Protein AF-0000000077531030 (afdb_homodimer)

Organism: Fusarium solani (NCBI:txid169388)

Radius of gyration: 35.86 Å; Cα contacts (8 Å, |Δi|>4): 1450; chains: 2; bounding box: 116×140×97 Å

Secondary structure (DSSP, 8-state):
--------------------------TTEEEGGGSTTEE-TTGGGS-HHHHHHHHHTTTTEEE-HHHHHHHHHHIIIIITTT---S-HHHHHHHHT--TTS-----EEHHHHHHHHHHHGGGS-HHHHHHTT-SSHHHHHHHHHHHHHHHHHTTS---HHHHHHHHHHHTT---SS--SS-HHHHHHHHHHHHHHHTTHHHHHH-----TT--HHHHHHHHHHHHHHHHHHHHHHHHHHHH-PPPSS-TTTS-TTTSPPPSHHHHGGGTTT-SSS-HHHHHHHHHHHHHHHHHHHHHHHHHHHHS-GGG----TT--HHHHHHHHHHHHHHHHHHHHHHHHHS----S--TT---TT-HHHHHHHHHHHHHHHHHHHHHHHHHHHHHHHHHHHHHHHT--HHHHHT-HHHHHHHHHHHHHHHHHHHHHHHHHHTT-GGG--HHHHHHHHHHHHHHHHHHHHHHHHHHH--S---TTHHHHHHHHHHHHHHHHHHHHHHTTT-TTHHHHHHHHHHHHHHHHHHHHHH--TTS----SHHHHHHH-HHHHHHHHHHHHHHHHHSS---GGGS-HHHHHHHHSS-TTHHHHHHHHHHHTS----------SHHHHHS-S-------SS----------------------------------/--------------------------TTEEEGGGSTTEE-TTGGGS-HHHHHHHHHTTTTEEE-HHHHHHHHHHIIIIITTT---S-HHHHHHHHT--TTS-----EEHHHHHHHHHHHGGGS-HHHHHHTT-SSHHHHHHHHHHHHHHHHHTTS---HHHHHHHHHHHTT---SS--SS-HHHHHHHHHHHHHHHTTHHHHHH-----TT--HHHHHHHHHHHHHHHHHHHHHHHHHHHH-PPPSS-TTTS-TTTSPPPSHHHHGGGTTT-SSS-HHHHHHHHHHHHHHHHHHHHHHHHHHHHS--TT----TT--HHHHHHHHHHHHHHHHHHHHHHHHHS----S--TT---TT-HHHHHHHHHHHHHHHHHHHHHHHHHHHHHHHHHHHHHHTT--HHHHHT-HHHHHHHHHHHHHHHHHHHHHHHHHHTT-GGG--HHHHHHHHHHHHHHHHHHHHHHHHHHH--S---TTHHHHHHHHHHHHHHHHHHHHHHTTT-TTHHHHHHHHHHHHHHHHHHHHHH--TTS----SHHHHHHH-HHHHHHHHHHHHHHHHHSS---GGGS-HHHHHHHHSS-TTHHHHHHHHHHHTS----------THHHHHTTS-------SS----------------------------------

Solvent-accessible surface area (backbone atoms only — not comparable to full-atom values): 74505 Å² total; per-residue (Å²): 134,83,82,79,74,74,78,76,77,75,76,76,75,72,74,75,68,77,67,76,69,76,72,72,78,49,97,45,51,38,54,43,78,77,42,83,38,45,41,61,77,26,61,89,76,43,54,66,68,56,53,51,50,36,49,73,71,46,53,50,47,38,61,37,68,79,60,38,50,48,33,54,50,34,26,60,67,61,48,30,62,86,41,51,55,62,61,58,28,63,46,48,49,34,69,60,64,48,82,84,63,63,50,90,50,67,45,47,46,50,36,50,37,20,44,46,32,60,11,40,61,63,44,57,67,68,62,44,42,65,69,69,32,94,42,49,45,57,42,35,54,48,34,45,50,34,28,48,49,38,56,73,66,42,36,54,56,58,32,67,55,52,15,54,23,25,52,41,50,26,74,53,54,65,85,56,79,50,58,62,55,44,43,58,54,24,42,51,50,16,51,53,24,33,54,64,68,35,10,60,60,40,25,43,47,76,73,75,64,88,82,56,48,69,67,52,50,51,51,44,50,44,29,26,29,42,34,53,41,49,54,44,49,45,50,51,41,26,71,41,36,48,45,52,68,80,78,42,75,74,40,36,58,73,85,74,27,44,73,80,36,60,88,77,50,51,75,29,30,84,39,45,92,83,45,53,44,70,45,38,51,51,48,47,52,51,35,36,54,50,50,52,50,46,59,56,43,48,61,44,44,54,64,56,26,58,46,78,32,60,37,71,69,81,78,64,48,72,64,58,50,52,52,51,50,51,50,43,50,50,53,52,53,52,48,47,57,53,46,40,71,76,53,60,75,83,80,70,85,66,76,76,56,74,64,92,82,48,65,51,58,54,49,52,54,52,53,52,45,49,52,49,40,54,50,31,52,52,50,43,46,49,38,53,43,52,52,51,51,53,52,51,54,26,61,73,70,66,44,59,64,67,54,45,31,66,25,72,64,44,50,52,42,48,51,52,39,53,47,32,45,49,48,41,52,48,45,47,35,49,31,41,76,66,71,44,52,61,66,55,58,67,61,56,58,44,59,44,40,60,54,48,24,47,31,47,32,20,48,50,31,39,51,48,47,56,68,66,44,79,71,73,84,63,78,72,62,54,57,58,47,49,52,36,46,50,53,40,48,40,52,49,52,43,50,59,54,39,52,65,47,41,58,52,53,65,54,45,53,49,48,26,50,52,48,30,50,50,54,51,55,50,46,64,68,60,65,51,96,84,64,84,80,66,42,39,54,70,46,37,39,38,68,36,46,64,62,41,51,50,48,53,48,48,53,48,41,27,59,40,58,58,40,82,77,55,82,76,72,49,43,66,75,53,47,51,63,59,46,68,59,71,89,54,61,70,57,49,53,55,52,55,60,58,65,62,47,80,66,80,74,72,83,60,88,65,67,57,59,53,55,69,69,42,66,51,75,72,78,73,77,77,54,93,66,81,66,71,78,76,73,81,71,85,75,77,82,87,80,82,77,79,83,90,82,85,75,88,88,82,92,84,77,71,89,62,84,83,136,134,82,82,78,74,73,79,78,77,76,77,77,76,75,74,76,71,79,66,76,69,77,72,72,76,49,99,45,50,37,56,44,76,78,41,84,38,45,40,60,78,25,61,87,77,44,55,67,68,56,54,52,49,37,49,75,69,46,53,50,45,36,61,38,67,80,60,39,50,48,33,54,50,34,24,58,68,60,48,30,62,86,41,50,55,62,62,57,27,64,46,47,49,34,70,60,64,49,81,85,64,63,50,90,52,68,44,48,44,52,35,52,37,20,46,45,34,60,11,39,60,63,42,56,67,67,62,44,40,63,69,70,33,92,42,50,45,57,42,36,53,47,35,43,49,34,28,49,48,38,56,72,66,41,36,54,58,57,34,67,56,51,17,55,25,24,53,44,50,25,72,52,53,65,87,58,78,50,59,62,54,46,41,60,53,24,43,53,51,16,49,52,25,32,54,64,67,36,10,60,59,40,26,44,47,77,73,76,63,89,83,56,49,70,67,53,50,51,52,45,52,45,30,27,29,41,35,53,40,49,54,43,50,45,49,51,42,28,71,41,38,50,44,50,68,80,78,43,74,75,42,37,58,73,85,76,28,43,74,79,37,62,87,76,50,51,77,30,30,86,40,44,93,84,44,53,45,69,45,38,50,51,48,47,52,50,34,38,54,50,48,53,50,45,60,57,42,47,60,45,43,54,65,55,28,56,41,79,38,60,35,72,70,82,76,63,48,70,63,58,50,52,53,51,50,51,50,42,51,49,53,51,52,54,49,47,56,54,47,39,70,77,53,59,74,84,80,69,84,66,75,77,58,74,64,92,82,48,66,51,59,55,50,51,52,51,52,52,45,49,53,48,40,53,49,32,52,50,50,44,47,47,37,52,43,50,53,50,51,50,53,52,54,26,60,74,68,68,43,60,63,69,55,46,34,67,24,72,65,45,50,52,42,47,50,51,39,53,49,33,45,49,47,40,51,48,46,49,36,51,30,41,76,68,69,46,52,62,67,54,58,68,62,57,59,44,57,43,43,61,56,50,23,47,32,46,31,20,46,50,32,40,52,48,46,57,69,67,44,78,69,75,85,64,80,74,62,55,58,58,48,48,50,38,47,50,53,39,49,39,52,49,52,42,50,60,53,40,52,66,46,40,58,51,54,66,55,45,54,49,48,28,49,53,48,31,49,50,53,52,56,51,45,64,69,61,65,50,97,84,63,85,81,65,41,39,54,71,46,37,39,37,68,35,46,63,60,40,50,50,48,55,48,50,53,48,41,28,59,40,59,58,40,81,76,53,81,75,72,50,43,66,73,54,46,52,64,59,48,68,64,68,90,54,61,72,58,48,52,55,52,54,60,56,64,62,46,82,66,78,75,70,83,59,88,67,66,59,57,53,56,69,69,45,67,50,77,74,80,75,78,78,59,92,70,81,69,71,79,76,76,81,75,86,77,77,87,90,74,91,81,82,88,78,92,73,89,93,87,83,93,72,93,70,95,65,99,82,130

Nearest PDB structures (foldseek):
  3vvs-assembly1_A  TM=1.533E-01  e=1.361E+00  Pyrococcus furiosus
  3vvs-assembly1_A  TM=1.527E-01  e=1.117E+00  Pyrococcus furiosus

Sequence (1318 aa):
MPRLGGQLRTRSDSGSAHQRKRLNYGSATVLYSHYRYLTIGNLYNIPHQDLSYLEAQGCLHVPTRPILDNFVEQYFSHVHVFIPLLNEGNFWDMYSQRENAASDDKISLLLFHAMLFASCNFVPLETIQTLGFSSIRTARAEYYRRTKLLFDLETETTSLPLAQSALLLMGWVPPSNAALSPHKTWLSRAIQHARSCNADRHAEVFELPMSATPAERKHHNDLRRLWWCCVILDRISPLCTRFSLHITHDRFDFKYSARLGTADLQDEIYRSSIFTPATKRRLIALFSTYLEFAIILTDVLSLTFPFEDSVRSPGESLEDEDINITKCDASLKTWYARAAAEYPPCEGDYQDLPDKKQGGAKAMILFTNLMYIYYHTAVIALCHYKILHQSLASTQTGTEIGEVGNSTQLDASRCELEDSMGRVTKFFGLLTRCRLARWLPISAVACIAMPLTLHVISARLSSLNKELAFDFPISGSDSASTSSQQRLDVLSETMTAFVPQYDGVEWIKETARHVANLAQTDRLSLSQPGQTSITDWSQILTSQPNTYLRMIWTVDLCISKGRLPEKHDFPSWLLGQLTSSSSTLVQQQEQLSAATKPTARGGSVNCDIEQILGLVPQTAEYGPSGRLLDEESDDSGNDWAHGGYAGRTGWNFLGTLQEMPRLGGQLRTRSDSGSAHQRKRLNYGSATVLYSHYRYLTIGNLYNIPHQDLSYLEAQGCLHVPTRPILDNFVEQYFSHVHVFIPLLNEGNFWDMYSQRENAASDDKISLLLFHAMLFASCNFVPLETIQTLGFSSIRTARAEYYRRTKLLFDLETETTSLPLAQSALLLMGWVPPSNAALSPHKTWLSRAIQHARSCNADRHAEVFELPMSATPAERKHHNDLRRLWWCCVILDRISPLCTRFSLHITHDRFDFKYSARLGTADLQDEIYRSSIFTPATKRRLIALFSTYLEFAIILTDVLSLTFPFEDSVRSPGESLEDEDINITKCDASLKTWYARAAAEYPPCEGDYQDLPDKKQGGAKAMILFTNLMYIYYHTAVIALCHYKILHQSLASTQTGTEIGEVGNSTQLDASRCELEDSMGRVTKFFGLLTRCRLARWLPISAVACIAMPLTLHVISARLSSLNKELAFDFPISGSDSASTSSQQRLDVLSETMTAFVPQYDGVEWIKETARHVANLAQTDRLSLSQPGQTSITDWSQILTSQPNTYLRMIWTVDLCISKGRLPEKHDFPSWLLGQLTSSSSTLVQQQEQLSAATKPTARGGSVNCDIEQILGLVPQTAEYGPSGRLLDEESDDSGNDWAHGGYAGRTGWNFLGTLQE

Structure (mmCIF, N/CA/C/O backbone):
data_AF-0000000077531030-model_v1
#
loop_
_entity.id
_entity.type
_entity.pdbx_description
1 polymer 'Transcription factor domain-containing protein'
#
loop_
_atom_site.group_PDB
_atom_site.id
_atom_site.type_symbol
_atom_site.label_atom_id
_atom_site.label_alt_id
_atom_site.label_comp_id
_atom_site.label_asym_id
_atom_site.label_entity_id
_atom_site.label_seq_id
_atom_site.pdbx_PDB_ins_code
_atom_site.Cartn_x
_atom_site.Cartn_y
_atom_site.Cartn_z
_atom_site.occupancy
_atom_site.B_iso_or_equiv
_atom_site.auth_seq_id
_atom_site.auth_comp_id
_atom_site.auth_asym_id
_atom_site.auth_atom_id
_atom_site.pdbx_PDB_model_num
ATOM 1 N N . MET A 1 1 ? -65.688 14.125 -27.812 1 22.28 1 MET A N 1
ATOM 2 C CA . MET A 1 1 ? -64.625 13.367 -27.156 1 22.28 1 MET A CA 1
ATOM 3 C C . MET A 1 1 ? -63.25 13.945 -27.469 1 22.28 1 MET A C 1
ATOM 5 O O . MET A 1 1 ? -62.781 13.805 -28.594 1 22.28 1 MET A O 1
ATOM 9 N N . PRO A 1 2 ? -62.875 15.125 -27.188 1 23.5 2 PRO A N 1
ATOM 10 C CA . PRO A 1 2 ? -61.844 15.969 -27.812 1 23.5 2 PRO A CA 1
ATOM 11 C C . PRO A 1 2 ? -60.438 15.516 -27.484 1 23.5 2 PRO A C 1
ATOM 13 O O . PRO A 1 2 ? -60.219 14.836 -26.484 1 23.5 2 PRO A O 1
ATOM 16 N N . ARG A 1 3 ? -59.562 15.328 -28.625 1 23.56 3 ARG A N 1
ATOM 17 C CA . ARG A 1 3 ? -58.219 14.922 -28.984 1 23.56 3 ARG A CA 1
ATOM 18 C C . ARG A 1 3 ? -57.188 15.742 -28.219 1 23.56 3 ARG A C 1
ATOM 20 O O . ARG A 1 3 ? -56.938 16.906 -28.547 1 23.56 3 ARG A O 1
ATOM 27 N N . LEU A 1 4 ? -57.219 15.75 -26.906 1 22.05 4 LEU A N 1
ATOM 28 C CA . LEU A 1 4 ? -56.438 16.703 -26.109 1 22.05 4 LEU A CA 1
ATOM 29 C C . LEU A 1 4 ? -54.969 16.531 -26.391 1 22.05 4 LEU A C 1
ATOM 31 O O . LEU A 1 4 ? -54.375 15.469 -26.141 1 22.05 4 LEU A O 1
ATOM 35 N N . GLY A 1 5 ? -54.438 17.047 -27.5 1 22.97 5 GLY A N 1
ATOM 36 C CA . GLY A 1 5 ? -53.125 17.125 -28.141 1 22.97 5 GLY A CA 1
ATOM 37 C C . GLY A 1 5 ? -52.031 17.656 -27.219 1 22.97 5 GLY A C 1
ATOM 38 O O . GLY A 1 5 ? -51.844 18.875 -27.125 1 22.97 5 GLY A O 1
ATOM 39 N N . GLY A 1 6 ? -52 17.234 -26 1 22.86 6 GLY A N 1
ATOM 40 C CA . GLY A 1 6 ? -51.156 17.953 -25.062 1 22.86 6 GLY A CA 1
ATOM 41 C C . GLY A 1 6 ? -49.688 17.969 -25.484 1 22.86 6 GLY A C 1
ATOM 42 O O . GLY A 1 6 ? -49.156 16.938 -25.891 1 22.86 6 GLY A O 1
ATOM 43 N N . GLN A 1 7 ? -49.25 19.062 -26.078 1 22.8 7 GLN A N 1
ATOM 44 C CA . GLN A 1 7 ? -47.969 19.422 -26.625 1 22.8 7 GLN A CA 1
ATOM 45 C C . GLN A 1 7 ? -46.844 19.281 -25.594 1 22.8 7 GLN A C 1
ATOM 47 O O . GLN A 1 7 ? -46.875 19.969 -24.562 1 22.8 7 GLN A O 1
ATOM 52 N N . LEU A 1 8 ? -46.438 18.047 -25.344 1 23.19 8 LEU A N 1
ATOM 53 C CA . LEU A 1 8 ? -45.344 17.734 -24.453 1 23.19 8 LEU A CA 1
ATOM 54 C C . LEU A 1 8 ? -44.094 18.516 -24.828 1 23.19 8 LEU A C 1
ATOM 56 O O . LEU A 1 8 ? -43.531 18.312 -25.922 1 23.19 8 LEU A O 1
ATOM 60 N N . ARG A 1 9 ? -44 19.797 -24.484 1 21.44 9 ARG A N 1
ATOM 61 C CA . ARG A 1 9 ? -42.781 20.594 -24.734 1 21.44 9 ARG A CA 1
ATOM 62 C C . ARG A 1 9 ? -41.562 19.938 -24.141 1 21.44 9 ARG A C 1
ATOM 64 O O . ARG A 1 9 ? -41.531 19.609 -22.953 1 21.44 9 ARG A O 1
ATOM 71 N N . THR A 1 10 ? -40.844 19.172 -24.969 1 22.08 10 THR A N 1
ATOM 72 C CA . THR A 1 10 ? -39.562 18.516 -24.812 1 22.08 10 THR A CA 1
ATOM 73 C C . THR A 1 10 ? -38.5 19.484 -24.281 1 22.08 10 THR A C 1
ATOM 75 O O . THR A 1 10 ? -38.125 20.438 -24.969 1 22.08 10 THR A O 1
ATOM 78 N N . ARG A 1 11 ? -38.594 19.906 -23.016 1 25.77 11 ARG A N 1
ATOM 79 C CA . ARG A 1 11 ? -37.5 20.734 -22.5 1 25.77 11 ARG A CA 1
ATOM 80 C C . ARG A 1 11 ? -36.156 20.078 -22.703 1 25.77 11 ARG A C 1
ATOM 82 O O . ARG A 1 11 ? -35.938 18.953 -22.25 1 25.77 11 ARG A O 1
ATOM 89 N N . SER A 1 12 ? -35.469 20.391 -23.797 1 23.27 12 SER A N 1
ATOM 90 C CA . SER A 1 12 ? -34.094 20.109 -24.219 1 23.27 12 SER A CA 1
ATOM 91 C C . SER A 1 12 ? -33.094 20.438 -23.125 1 23.27 12 SER A C 1
ATOM 93 O O . SER A 1 12 ? -32.875 21.609 -22.797 1 23.27 12 SER A O 1
ATOM 95 N N . ASP A 1 13 ? -33.219 19.828 -21.984 1 23.59 13 ASP A N 1
ATOM 96 C CA . ASP A 1 13 ? -32.188 20.031 -20.969 1 23.59 13 ASP A CA 1
ATOM 97 C C . ASP A 1 13 ? -30.781 19.781 -21.547 1 23.59 13 ASP A C 1
ATOM 99 O O . ASP A 1 13 ? -30.453 18.641 -21.906 1 23.59 13 ASP A O 1
ATOM 103 N N . SER A 1 14 ? -30.297 20.719 -22.328 1 25.8 14 SER A N 1
ATOM 104 C CA . SER A 1 14 ? -28.938 20.828 -22.844 1 25.8 14 SER A CA 1
ATOM 105 C C . SER A 1 14 ? -27.922 20.594 -21.719 1 25.8 14 SER A C 1
ATOM 107 O O . SER A 1 14 ? -27.906 21.328 -20.734 1 25.8 14 SER A O 1
ATOM 109 N N . GLY A 1 15 ? -27.719 19.375 -21.312 1 25.47 15 GLY A N 1
ATOM 110 C CA . GLY A 1 15 ? -26.656 18.906 -20.453 1 25.47 15 GLY A CA 1
ATOM 111 C C . GLY A 1 15 ? -25.344 19.641 -20.672 1 25.47 15 GLY A C 1
ATOM 112 O O . GLY A 1 15 ? -24.797 19.609 -21.781 1 25.47 15 GLY A O 1
ATOM 113 N N . SER A 1 16 ? -25.172 20.812 -20.125 1 25.62 16 SER A N 1
ATOM 114 C CA . SER A 1 16 ? -23.969 21.609 -20.172 1 25.62 16 SER A CA 1
ATOM 115 C C . SER A 1 16 ? -22.734 20.766 -19.859 1 25.62 16 SER A C 1
ATOM 117 O O . SER A 1 16 ? -22.547 20.312 -18.734 1 25.62 16 SER A O 1
ATOM 119 N N . ALA A 1 17 ? -22.281 19.844 -20.719 1 30.41 17 ALA A N 1
ATOM 120 C CA . ALA A 1 17 ? -20.922 19.312 -20.719 1 30.41 17 ALA A CA 1
ATOM 121 C C . ALA A 1 17 ? -19.922 20.359 -20.281 1 30.41 17 ALA A C 1
ATOM 123 O O . ALA A 1 17 ? -19.734 21.391 -20.953 1 30.41 17 ALA A O 1
ATOM 124 N N . HIS A 1 18 ? -19.734 20.562 -19.078 1 28.47 18 HIS A N 1
ATOM 125 C CA . HIS A 1 18 ? -18.688 21.453 -18.594 1 28.47 18 HIS A CA 1
ATOM 126 C C . HIS A 1 18 ? -17.422 21.312 -19.438 1 28.47 18 HIS A C 1
ATOM 128 O O . HIS A 1 18 ? -16.766 20.281 -19.422 1 28.47 18 HIS A O 1
ATOM 134 N N . GLN A 1 19 ? -17.484 21.75 -20.625 1 30.22 19 GLN A N 1
ATOM 135 C CA . GLN A 1 19 ? -16.281 21.938 -21.422 1 30.22 19 GLN A CA 1
ATOM 136 C C . GLN A 1 19 ? -15.117 22.422 -20.562 1 30.22 19 GLN A C 1
ATOM 138 O O . GLN A 1 19 ? -15.164 23.516 -20 1 30.22 19 GLN A O 1
ATOM 143 N N . ARG A 1 20 ? -14.398 21.547 -19.938 1 36.78 20 ARG A N 1
ATOM 144 C CA . ARG A 1 20 ? -13.172 22.047 -19.344 1 36.78 20 ARG A CA 1
ATOM 145 C C . ARG A 1 20 ? -12.469 23.031 -20.281 1 36.78 20 ARG A C 1
ATOM 147 O O . ARG A 1 20 ? -12.141 22.688 -21.422 1 36.78 20 ARG A O 1
ATOM 154 N N . LYS A 1 21 ? -12.719 24.219 -20.172 1 33.06 21 LYS A N 1
ATOM 155 C CA . LYS A 1 21 ? -12.109 25.328 -20.891 1 33.06 21 LYS A CA 1
ATOM 156 C C . LYS A 1 21 ? -10.617 25.094 -21.094 1 33.06 21 LYS A C 1
ATOM 158 O O . LYS A 1 21 ? -9.891 24.828 -20.141 1 33.06 21 LYS A O 1
ATOM 163 N N . ARG A 1 22 ? -10.266 24.734 -22.281 1 36.34 22 ARG A N 1
ATOM 164 C CA . ARG A 1 22 ? -8.852 24.797 -22.641 1 36.34 22 ARG A CA 1
ATOM 165 C C . ARG A 1 22 ? -8.18 26 -22 1 36.34 22 ARG A C 1
ATOM 167 O O . ARG A 1 22 ? -8.539 27.141 -22.297 1 36.34 22 ARG A O 1
ATOM 174 N N . LEU A 1 23 ? -7.676 25.875 -20.859 1 38.88 23 LEU A N 1
ATOM 175 C CA . LEU A 1 23 ? -6.891 26.953 -20.266 1 38.88 23 LEU A CA 1
ATOM 176 C C . LEU A 1 23 ? -5.938 27.562 -21.281 1 38.88 23 LEU A C 1
ATOM 178 O O . LEU A 1 23 ? -5.129 26.859 -21.891 1 38.88 23 LEU A O 1
ATOM 182 N N . ASN A 1 24 ? -6.363 28.422 -22.109 1 40.25 24 ASN A N 1
ATOM 183 C CA . ASN A 1 24 ? -5.457 29.25 -22.906 1 40.25 24 ASN A CA 1
ATOM 184 C C . ASN A 1 24 ? -4.168 29.547 -22.141 1 40.25 24 ASN A C 1
ATOM 186 O O . ASN A 1 24 ? -4.188 30.25 -21.125 1 40.25 24 ASN A O 1
ATOM 190 N N . TYR A 1 25 ? -3.328 28.5 -22.062 1 48.06 25 TYR A N 1
ATOM 191 C CA . TYR A 1 25 ? -2.033 28.781 -21.453 1 48.06 25 TYR A CA 1
ATOM 192 C C . TYR A 1 25 ? -1.505 30.141 -21.891 1 48.06 25 TYR A C 1
ATOM 194 O O . TYR A 1 25 ? -1.049 30.297 -23.031 1 48.06 25 TYR A O 1
ATOM 202 N N . GLY A 1 26 ? -2.17 30.984 -21.75 1 52.69 26 GLY A N 1
ATOM 203 C CA . GLY A 1 26 ? -1.758 32.375 -21.969 1 52.69 26 GLY A CA 1
ATOM 204 C C . GLY A 1 26 ? -0.318 32.625 -21.578 1 52.69 26 GLY A C 1
ATOM 205 O O . GLY A 1 26 ? 0.434 31.688 -21.281 1 52.69 26 GLY A O 1
ATOM 206 N N . SER A 1 27 ? 0.197 33.875 -21.422 1 73.56 27 SER A N 1
ATOM 207 C CA . SER A 1 27 ? 1.484 34.531 -21.188 1 73.56 27 SER A CA 1
ATOM 208 C C . SER A 1 27 ? 2.043 34.188 -19.812 1 73.56 27 SER A C 1
ATOM 210 O O . SER A 1 27 ? 3.193 34.5 -19.516 1 73.56 27 SER A O 1
ATOM 212 N N . ALA A 1 28 ? 1.401 33.125 -18.969 1 90.31 28 ALA A N 1
ATOM 213 C CA . ALA A 1 28 ? 1.844 32.969 -17.594 1 90.31 28 ALA A CA 1
ATOM 214 C C . ALA A 1 28 ? 2.568 31.656 -17.391 1 90.31 28 ALA A C 1
ATOM 216 O O . ALA A 1 28 ? 3.117 31.391 -16.328 1 90.31 28 ALA A O 1
ATOM 217 N N . THR A 1 29 ? 2.617 30.75 -18.375 1 92.94 29 THR A N 1
ATOM 218 C CA . THR A 1 29 ? 3.295 29.469 -18.25 1 92.94 29 THR A CA 1
ATOM 219 C C . THR A 1 29 ? 4.266 29.25 -19.406 1 92.94 29 THR A C 1
ATOM 221 O O . THR A 1 29 ? 4.137 29.875 -20.453 1 92.94 29 THR A O 1
ATOM 224 N N . VAL A 1 30 ? 5.27 28.531 -19.141 1 93.75 30 VAL A N 1
ATOM 225 C CA . VAL A 1 30 ? 6.266 28.156 -20.156 1 93.75 30 VAL A CA 1
ATOM 226 C C . VAL A 1 30 ? 6.484 26.656 -20.141 1 93.75 30 VAL A C 1
ATOM 228 O O . VAL A 1 30 ? 6.145 25.984 -19.156 1 93.75 30 VAL A O 1
ATOM 231 N N . LEU A 1 31 ? 7.02 26.188 -21.203 1 94.81 31 LEU A N 1
ATOM 232 C CA . LEU A 1 31 ? 7.402 24.781 -21.266 1 94.81 31 LEU A CA 1
ATOM 233 C C . LEU A 1 31 ? 8.516 24.484 -20.266 1 94.81 31 LEU A C 1
ATOM 235 O O . LEU A 1 31 ? 9.391 25.312 -20.031 1 94.81 31 LEU A O 1
ATOM 239 N N . TYR A 1 32 ? 8.539 23.266 -19.703 1 94.88 32 TYR A N 1
ATOM 240 C CA . TYR A 1 32 ? 9.5 22.938 -18.656 1 94.88 32 TYR A CA 1
ATOM 241 C C . TYR A 1 32 ? 10.93 23.078 -19.172 1 94.88 32 TYR A C 1
ATOM 243 O O . TYR A 1 32 ? 11.844 23.375 -18.406 1 94.88 32 TYR A O 1
ATOM 251 N N . SER A 1 33 ? 11.148 22.859 -20.469 1 92.75 33 SER A N 1
ATOM 252 C CA . SER A 1 33 ? 12.477 22.891 -21.062 1 92.75 33 SER A CA 1
ATOM 253 C C . SER A 1 33 ? 13.078 24.297 -21.016 1 92.75 33 SER A C 1
ATOM 255 O O . SER A 1 33 ? 14.281 24.469 -21.219 1 92.75 33 SER A O 1
ATOM 257 N N . HIS A 1 34 ? 12.234 25.25 -20.734 1 92.19 34 HIS A N 1
ATOM 258 C CA . HIS A 1 34 ? 12.703 26.625 -20.562 1 92.19 34 HIS A CA 1
ATOM 259 C C . HIS A 1 34 ? 13.688 26.719 -19.391 1 92.19 34 HIS A C 1
ATOM 261 O O . HIS A 1 34 ? 14.578 27.562 -19.391 1 92.19 34 HIS A O 1
ATOM 267 N N . TYR A 1 35 ? 13.43 25.938 -18.406 1 92.75 35 TYR A N 1
ATOM 268 C CA . TYR A 1 35 ? 14.32 25.875 -17.25 1 92.75 35 TYR A CA 1
ATOM 269 C C . TYR A 1 35 ? 15.273 24.703 -17.359 1 92.75 35 TYR A C 1
ATOM 271 O O . TYR A 1 35 ? 14.844 23.547 -17.375 1 92.75 35 TYR A O 1
ATOM 279 N N . ARG A 1 36 ? 16.516 24.891 -17.25 1 90.25 36 ARG A N 1
ATOM 280 C CA . ARG A 1 36 ? 17.531 23.875 -17.5 1 90.25 36 ARG A CA 1
ATOM 281 C C . ARG A 1 36 ? 17.562 22.844 -16.375 1 90.25 36 ARG A C 1
ATOM 283 O O . ARG A 1 36 ? 18 21.703 -16.594 1 90.25 36 ARG A O 1
ATOM 290 N N . TYR A 1 37 ? 17.094 23.266 -15.211 1 93.56 37 TYR A N 1
ATOM 291 C CA . TYR A 1 37 ? 17.188 22.359 -14.07 1 93.56 37 TYR A CA 1
ATOM 292 C C . TYR A 1 37 ? 16.016 21.375 -14.062 1 93.56 37 TYR A C 1
ATOM 294 O O . TYR A 1 37 ? 16.016 20.422 -13.289 1 93.56 37 TYR A O 1
ATOM 302 N N . LEU A 1 38 ? 15.023 21.531 -14.875 1 95.5 38 LEU A N 1
ATOM 303 C CA . LEU A 1 38 ? 13.875 20.625 -14.914 1 95.5 38 LEU A CA 1
ATOM 304 C C . LEU A 1 38 ? 14.094 19.516 -15.945 1 95.5 38 LEU A C 1
ATOM 306 O O . LEU A 1 38 ? 14.516 19.781 -17.062 1 95.5 38 LEU A O 1
ATOM 310 N N . THR A 1 39 ? 13.797 18.281 -15.508 1 95.94 39 THR A N 1
ATOM 311 C CA . THR A 1 39 ? 13.984 17.156 -16.406 1 95.94 39 THR A CA 1
ATOM 312 C C . THR A 1 39 ? 12.844 16.156 -16.281 1 95.94 39 THR A C 1
ATOM 314 O O . THR A 1 39 ? 12.133 16.156 -15.273 1 95.94 39 THR A O 1
ATOM 317 N N . ILE A 1 40 ? 12.594 15.398 -17.297 1 94.94 40 ILE A N 1
ATOM 318 C CA . ILE A 1 40 ? 11.734 14.219 -17.297 1 94.94 40 ILE A CA 1
ATOM 319 C C . ILE A 1 40 ? 12.586 12.953 -17.359 1 94.94 40 ILE A C 1
ATOM 321 O O . ILE A 1 40 ? 13.25 12.695 -18.375 1 94.94 40 ILE A O 1
ATOM 325 N N . GLY A 1 41 ? 12.602 12.211 -16.344 1 90.69 41 GLY A N 1
ATOM 326 C CA . GLY A 1 41 ? 13.516 11.078 -16.203 1 90.69 41 GLY A CA 1
ATOM 327 C C . GLY A 1 41 ? 13.289 10 -17.25 1 90.69 41 GLY A C 1
ATOM 328 O O . GLY A 1 41 ? 14.242 9.391 -17.734 1 90.69 41 GLY A O 1
ATOM 329 N N . ASN A 1 42 ? 12.039 9.742 -17.641 1 91.5 42 ASN A N 1
ATOM 330 C CA . ASN A 1 42 ? 11.719 8.641 -18.547 1 91.5 42 ASN A CA 1
ATOM 331 C C . ASN A 1 42 ? 11.141 9.156 -19.859 1 91.5 42 ASN A C 1
ATOM 333 O O . ASN A 1 42 ? 10.234 8.539 -20.422 1 91.5 42 ASN A O 1
ATOM 337 N N . LEU A 1 43 ? 11.656 10.219 -20.375 1 90.12 43 LEU A N 1
ATOM 338 C CA . LEU A 1 43 ? 11.117 10.875 -21.562 1 90.12 43 LEU A CA 1
ATOM 339 C C . LEU A 1 43 ? 11.242 9.984 -22.797 1 90.12 43 LEU A C 1
ATOM 341 O O . LEU A 1 43 ? 10.344 9.945 -23.625 1 90.12 43 LEU A O 1
ATOM 345 N N . TYR A 1 44 ? 12.273 9.172 -22.844 1 87.44 44 TYR A N 1
ATOM 346 C CA . TYR A 1 44 ? 12.578 8.438 -24.062 1 87.44 44 TYR A CA 1
ATOM 347 C C . TYR A 1 44 ? 11.781 7.137 -24.125 1 87.44 44 TYR A C 1
ATOM 349 O O . TYR A 1 44 ? 11.648 6.539 -25.203 1 87.44 44 TYR A O 1
ATOM 357 N N . ASN A 1 45 ? 11.227 6.723 -23.031 1 85.62 45 ASN A N 1
ATOM 358 C CA . ASN A 1 45 ? 10.508 5.449 -23.016 1 85.62 45 ASN A CA 1
ATOM 359 C C . ASN A 1 45 ? 9 5.66 -22.953 1 85.62 45 ASN A C 1
ATOM 361 O O . ASN A 1 45 ? 8.227 4.695 -23 1 85.62 45 ASN A O 1
ATOM 365 N N . ILE A 1 46 ? 8.578 6.867 -22.891 1 89.94 46 ILE A N 1
ATOM 366 C CA . ILE A 1 46 ? 7.152 7.156 -22.875 1 89.94 46 ILE A CA 1
ATOM 367 C C . ILE A 1 46 ? 6.609 7.223 -24.297 1 89.94 46 ILE A C 1
ATOM 369 O O . ILE A 1 46 ? 7.203 7.871 -25.156 1 89.94 46 ILE A O 1
ATOM 373 N N . PRO A 1 47 ? 5.523 6.574 -24.531 1 90.12 47 PRO A N 1
ATOM 374 C CA . PRO A 1 47 ? 4.926 6.66 -25.875 1 90.12 47 PRO A CA 1
ATOM 375 C C . PRO A 1 47 ? 4.562 8.086 -26.266 1 90.12 47 PRO A C 1
ATOM 377 O O . PRO A 1 47 ? 4.184 8.891 -25.406 1 90.12 47 PRO A O 1
ATOM 380 N N . HIS A 1 48 ? 4.602 8.383 -27.516 1 91.38 48 HIS A N 1
ATOM 381 C CA . HIS A 1 48 ? 4.328 9.719 -28.031 1 91.38 48 HIS A CA 1
ATOM 382 C C . HIS A 1 48 ? 2.895 10.141 -27.719 1 91.38 48 HIS A C 1
ATOM 384 O O . HIS A 1 48 ? 2.633 11.32 -27.484 1 91.38 48 HIS A O 1
ATOM 390 N N . GLN A 1 49 ? 1.981 9.211 -27.734 1 90.62 49 GLN A N 1
ATOM 391 C CA . GLN A 1 49 ? 0.586 9.531 -27.438 1 90.62 49 GLN A CA 1
ATOM 392 C C . GLN A 1 49 ? 0.42 10.023 -26 1 90.62 49 GLN A C 1
ATOM 394 O O . GLN A 1 49 ? -0.385 10.914 -25.75 1 90.62 49 GLN A O 1
ATOM 399 N N . ASP A 1 50 ? 1.216 9.383 -25.156 1 93.81 50 ASP A N 1
ATOM 400 C CA . ASP A 1 50 ? 1.171 9.812 -23.75 1 93.81 50 ASP A CA 1
ATOM 401 C C . ASP A 1 50 ? 1.726 11.227 -23.594 1 93.81 50 ASP A C 1
ATOM 403 O O . ASP A 1 50 ? 1.163 12.039 -22.859 1 93.81 50 ASP A O 1
ATOM 407 N N . LEU A 1 51 ? 2.795 11.469 -24.297 1 94.38 51 LEU A N 1
ATOM 408 C CA . LEU A 1 51 ? 3.424 12.781 -24.203 1 94.38 51 LEU A CA 1
ATOM 409 C C . LEU A 1 51 ? 2.508 13.867 -24.75 1 94.38 51 LEU A C 1
ATOM 411 O O . LEU A 1 51 ? 2.424 14.961 -24.203 1 94.38 51 LEU A O 1
ATOM 415 N N . SER A 1 52 ? 1.819 13.523 -25.844 1 93.44 52 SER A N 1
ATOM 416 C CA . SER A 1 52 ? 0.879 14.477 -26.438 1 93.44 52 SER A CA 1
ATOM 417 C C . SER A 1 52 ? -0.295 14.742 -25.5 1 93.44 52 SER A C 1
ATOM 419 O O . SER A 1 52 ? -0.772 15.875 -25.406 1 93.44 52 SER A O 1
ATOM 421 N N . TYR A 1 53 ? -0.733 13.734 -24.938 1 95.5 53 TYR A N 1
ATOM 422 C CA . TYR A 1 53 ? -1.821 13.859 -23.969 1 95.5 53 TYR A CA 1
ATOM 423 C C . TYR A 1 53 ? -1.403 14.719 -22.781 1 95.5 53 TYR A C 1
ATOM 425 O O . TYR A 1 53 ? -2.146 15.609 -22.359 1 95.5 53 TYR A O 1
ATOM 433 N N . LEU A 1 54 ? -0.207 14.484 -22.234 1 96.69 54 LEU A N 1
ATOM 434 C CA . LEU A 1 54 ? 0.319 15.25 -21.109 1 96.69 54 LEU A CA 1
ATOM 435 C C . LEU A 1 54 ? 0.465 16.719 -21.469 1 96.69 54 LEU A C 1
ATOM 437 O O . LEU A 1 54 ? 0.185 17.594 -20.641 1 96.69 54 LEU A O 1
ATOM 441 N N . GLU A 1 55 ? 0.85 16.984 -22.688 1 94.69 55 GLU A N 1
ATOM 442 C CA . GLU A 1 55 ? 0.979 18.359 -23.156 1 94.69 55 GLU A CA 1
ATOM 443 C C . GLU A 1 55 ? -0.383 19.031 -23.25 1 94.69 55 GLU A C 1
ATOM 445 O O . GLU A 1 55 ? -0.526 20.203 -22.891 1 94.69 55 GLU A O 1
ATOM 450 N N . ALA A 1 56 ? -1.303 18.266 -23.75 1 93.5 56 ALA A N 1
ATOM 451 C CA . ALA A 1 56 ? -2.65 18.812 -23.891 1 93.5 56 ALA A CA 1
ATOM 452 C C . ALA A 1 56 ? -3.26 19.141 -22.531 1 93.5 56 ALA A C 1
ATOM 454 O O . ALA A 1 56 ? -4.043 20.094 -22.422 1 93.5 56 ALA A O 1
ATOM 455 N N . GLN A 1 57 ? -2.875 18.359 -21.5 1 94.75 57 GLN A N 1
ATOM 456 C CA . GLN A 1 57 ? -3.402 18.562 -20.156 1 94.75 57 GLN A CA 1
ATOM 457 C C . GLN A 1 57 ? -2.605 19.641 -19.422 1 94.75 57 GLN A C 1
ATOM 459 O O . GLN A 1 57 ? -2.945 20 -18.297 1 94.75 57 GLN A O 1
ATOM 464 N N . GLY A 1 58 ? -1.554 20.125 -20 1 94 58 GLY A N 1
ATOM 465 C CA . GLY A 1 58 ? -0.752 21.172 -19.406 1 94 58 GLY A CA 1
ATO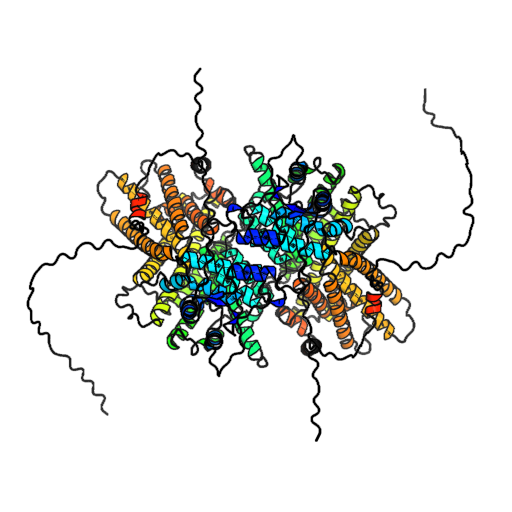M 466 C C . GLY A 1 58 ? 0.285 20.656 -18.422 1 94 58 GLY A C 1
ATOM 467 O O . GLY A 1 58 ? 0.843 21.438 -17.641 1 94 58 GLY A O 1
ATOM 468 N N . CYS A 1 59 ? 0.574 19.328 -18.438 1 96.94 59 CYS A N 1
ATOM 469 C CA . CYS A 1 59 ? 1.475 18.719 -17.469 1 96.94 59 CYS A CA 1
ATOM 470 C C . CYS A 1 59 ? 2.924 19.094 -17.75 1 96.94 59 CYS A C 1
ATOM 472 O O . CYS A 1 59 ? 3.785 18.969 -16.891 1 96.94 59 CYS A O 1
ATOM 474 N N . LEU A 1 60 ? 3.215 19.594 -18.984 1 97.12 60 LEU A N 1
ATOM 475 C CA . LEU A 1 60 ? 4.594 19.891 -19.344 1 97.12 60 LEU A CA 1
ATOM 476 C C . LEU A 1 60 ? 4.875 21.391 -19.203 1 97.12 60 LEU A C 1
ATOM 478 O O . LEU A 1 60 ? 5.953 21.859 -19.562 1 97.12 60 LEU A O 1
ATOM 482 N N . HIS A 1 61 ? 3.951 22.109 -18.641 1 95.75 61 HIS A N 1
ATOM 483 C CA . HIS A 1 61 ? 4.105 23.547 -18.469 1 95.75 61 HIS A CA 1
ATOM 484 C C . HIS A 1 61 ? 4.289 23.906 -17 1 95.75 61 HIS A C 1
ATOM 486 O O . HIS A 1 61 ? 3.723 23.25 -16.125 1 95.75 61 HIS A O 1
ATOM 492 N N . VAL A 1 62 ? 5.098 24.844 -16.781 1 96.56 62 VAL A N 1
ATOM 493 C CA . VAL A 1 62 ? 5.355 25.391 -15.453 1 96.56 62 VAL A CA 1
ATOM 494 C C . VAL A 1 62 ? 5.219 26.906 -15.477 1 96.56 62 VAL A C 1
ATOM 496 O O . VAL A 1 62 ? 5.371 27.531 -16.531 1 96.56 62 VAL A O 1
ATOM 499 N N . PRO A 1 63 ? 4.883 27.5 -14.359 1 96.25 63 PRO A N 1
ATOM 500 C CA . PRO A 1 63 ? 4.75 28.953 -14.32 1 96.25 63 PRO A CA 1
ATOM 501 C C . PRO A 1 63 ? 6.055 29.672 -14.656 1 96.25 63 PRO A C 1
ATOM 503 O O . PRO A 1 63 ? 7.133 29.078 -14.562 1 96.25 63 PRO A O 1
ATOM 506 N N . THR A 1 64 ? 5.902 30.953 -15.023 1 94.88 64 THR A N 1
ATOM 507 C CA . THR A 1 64 ? 7.066 31.797 -15.273 1 94.88 64 THR A CA 1
ATOM 508 C C . THR A 1 64 ? 7.812 32.094 -13.977 1 94.88 64 THR A C 1
ATOM 510 O O . THR A 1 64 ? 7.273 31.891 -12.883 1 94.88 64 THR A O 1
ATOM 513 N N . ARG A 1 65 ? 8.953 32.656 -14.047 1 93.25 65 ARG A N 1
ATOM 514 C CA . ARG A 1 65 ? 9.875 32.781 -12.93 1 93.25 65 ARG A CA 1
ATOM 515 C C . ARG A 1 65 ? 9.273 33.656 -11.812 1 93.25 65 ARG A C 1
ATOM 517 O O . ARG A 1 65 ? 9.297 33.25 -10.648 1 93.25 65 ARG A O 1
ATOM 524 N N . PRO A 1 66 ? 8.695 34.781 -12.086 1 92 66 PRO A N 1
ATOM 525 C CA . PRO A 1 66 ? 8.156 35.594 -11 1 92 66 PRO A CA 1
ATOM 526 C C . PRO A 1 66 ? 7.02 34.906 -10.25 1 92 66 PRO A C 1
ATOM 528 O O . PRO A 1 66 ? 6.891 35.062 -9.031 1 92 66 PRO A O 1
ATOM 531 N N . ILE A 1 67 ? 6.27 34.156 -10.992 1 95.25 67 ILE A N 1
ATOM 532 C CA . ILE A 1 67 ? 5.176 33.438 -10.367 1 95.25 67 ILE A CA 1
ATOM 533 C C . ILE A 1 67 ? 5.734 32.25 -9.602 1 95.25 67 ILE A C 1
ATOM 535 O O . ILE A 1 67 ? 5.293 31.953 -8.484 1 95.25 67 ILE A O 1
ATOM 539 N N . LEU A 1 68 ? 6.707 31.609 -10.188 1 95.69 68 LEU A N 1
ATOM 540 C CA . LEU A 1 68 ? 7.328 30.438 -9.594 1 95.69 68 LEU A CA 1
ATOM 541 C C . LEU A 1 68 ? 7.992 30.781 -8.266 1 95.69 68 LEU A C 1
ATOM 543 O O . LEU A 1 68 ? 8.008 29.969 -7.34 1 95.69 68 LEU A O 1
ATOM 547 N N . ASP A 1 69 ? 8.516 31.938 -8.203 1 95.38 69 ASP A N 1
ATOM 548 C CA . ASP A 1 69 ? 9.188 32.375 -6.984 1 95.38 69 ASP A CA 1
ATOM 549 C C . ASP A 1 69 ? 8.219 32.375 -5.797 1 95.38 69 ASP A C 1
ATOM 551 O O . ASP A 1 69 ? 8.609 32.031 -4.68 1 95.38 69 ASP A O 1
ATOM 555 N N . ASN A 1 70 ? 7 32.75 -6.082 1 95.88 70 ASN A N 1
ATOM 556 C CA . ASN A 1 70 ? 6 32.75 -5.02 1 95.88 70 ASN A CA 1
ATOM 557 C C . ASN A 1 70 ? 5.734 31.328 -4.508 1 95.88 70 ASN A C 1
ATOM 559 O O . ASN A 1 70 ? 5.66 31.109 -3.299 1 95.88 70 ASN A O 1
ATOM 563 N N . PHE A 1 71 ? 5.617 30.406 -5.426 1 97.31 71 PHE A N 1
ATOM 564 C CA . PHE A 1 71 ? 5.348 29.031 -5.055 1 97.31 71 PHE A CA 1
ATOM 565 C C . PHE A 1 71 ? 6.508 28.453 -4.254 1 97.31 71 PHE A C 1
ATOM 567 O O . PHE A 1 71 ? 6.293 27.797 -3.229 1 97.31 71 PHE A O 1
ATOM 574 N N . VAL A 1 72 ? 7.711 28.656 -4.715 1 97.06 72 VAL A N 1
ATOM 575 C CA . VAL A 1 72 ? 8.898 28.078 -4.094 1 97.06 72 VAL A CA 1
ATOM 576 C C . VAL A 1 72 ? 9.109 28.688 -2.713 1 97.06 72 VAL A C 1
ATOM 578 O O . VAL A 1 72 ? 9.461 27.984 -1.763 1 97.06 72 VAL A O 1
ATOM 581 N N . GLU A 1 73 ? 8.867 29.953 -2.637 1 96.25 73 GLU A N 1
ATOM 582 C CA . GLU A 1 73 ? 9 30.625 -1.349 1 96.25 73 GLU A CA 1
ATOM 583 C C . GLU A 1 73 ? 8.023 30.062 -0.326 1 96.25 73 GLU A C 1
ATOM 585 O O . GLU A 1 73 ? 8.391 29.828 0.824 1 96.25 73 GLU A O 1
ATOM 590 N N . GLN A 1 74 ? 6.816 29.891 -0.757 1 96.5 74 GLN A N 1
ATOM 591 C CA . GLN A 1 74 ? 5.805 29.359 0.156 1 96.5 74 GLN A CA 1
ATOM 592 C C . GLN A 1 74 ? 6.098 27.922 0.529 1 96.5 74 GLN A C 1
ATOM 594 O O . GLN A 1 74 ? 5.82 27.484 1.651 1 96.5 74 GLN A O 1
ATOM 599 N N . TYR A 1 75 ? 6.68 27.172 -0.387 1 97.62 75 TYR A N 1
ATOM 600 C CA . TYR A 1 75 ? 7.027 25.781 -0.098 1 97.62 75 TYR A CA 1
ATOM 601 C C . TYR A 1 75 ? 8.039 25.703 1.038 1 97.62 75 TYR A C 1
ATOM 603 O O . TYR A 1 75 ? 7.844 24.953 2.002 1 97.62 75 TYR A O 1
ATOM 611 N N . PHE A 1 76 ? 9.078 26.422 0.953 1 97.06 76 PHE A N 1
ATOM 612 C CA . PHE A 1 76 ? 10.164 26.312 1.925 1 97.06 76 PHE A CA 1
ATOM 613 C C . PHE A 1 76 ? 9.805 27.047 3.213 1 97.06 76 PHE A C 1
ATOM 615 O O . PHE A 1 76 ? 10.344 26.75 4.277 1 97.06 76 PHE A O 1
ATOM 622 N N . SER A 1 77 ? 8.797 27.953 3.143 1 95.94 77 SER A N 1
ATOM 623 C CA . SER A 1 77 ? 8.375 28.688 4.332 1 95.94 77 SER A CA 1
ATOM 624 C C . SER A 1 77 ? 7.402 27.859 5.168 1 95.94 77 SER A C 1
ATOM 626 O O . SER A 1 77 ? 7.406 27.953 6.398 1 95.94 77 SER A O 1
ATOM 628 N N . HIS A 1 78 ? 6.594 27.062 4.465 1 95.69 78 HIS A N 1
ATOM 629 C CA . HIS A 1 78 ? 5.465 26.516 5.211 1 95.69 78 HIS A CA 1
ATOM 630 C C . HIS A 1 78 ? 5.434 25 5.137 1 95.69 78 HIS A C 1
ATOM 632 O O . HIS A 1 78 ? 4.82 24.344 5.98 1 95.69 78 HIS A O 1
ATOM 638 N N . VAL A 1 79 ? 6.047 24.375 4.18 1 96.81 79 VAL A N 1
ATOM 639 C CA . VAL A 1 79 ? 5.988 22.922 4.02 1 96.81 79 VAL A CA 1
ATOM 640 C C . VAL A 1 79 ? 7.301 22.297 4.484 1 96.81 79 VAL A C 1
ATOM 642 O O . VAL A 1 79 ? 7.297 21.359 5.277 1 96.81 79 VAL A O 1
ATOM 645 N N . HIS A 1 80 ? 8.398 22.844 4.16 1 97.25 80 HIS A N 1
ATOM 646 C CA . HIS A 1 80 ? 9.742 22.297 4.328 1 97.25 80 HIS A CA 1
ATOM 647 C C . HIS A 1 80 ? 10.109 22.188 5.801 1 97.25 80 HIS A C 1
ATOM 649 O O . HIS A 1 80 ? 10.883 21.312 6.191 1 97.25 80 HIS A O 1
ATOM 655 N N . VAL A 1 81 ? 9.562 23.031 6.613 1 96.62 81 VAL A N 1
ATOM 656 C CA . VAL A 1 81 ? 10.008 23.172 7.996 1 96.62 81 VAL A CA 1
ATOM 657 C C . VAL A 1 81 ? 9.766 21.875 8.75 1 96.62 81 VAL A C 1
ATOM 659 O O . VAL A 1 81 ? 10.672 21.328 9.391 1 96.62 81 VAL A O 1
ATOM 662 N N . PHE A 1 82 ? 8.578 21.312 8.633 1 97.25 82 PHE A N 1
ATOM 663 C CA . PHE A 1 82 ? 8.258 20.078 9.352 1 97.25 82 PHE A CA 1
ATOM 664 C C . PHE A 1 82 ? 8.422 18.875 8.445 1 97.25 82 PHE A C 1
ATOM 666 O O . PHE A 1 82 ? 8.422 17.734 8.922 1 97.25 82 PHE A O 1
ATOM 673 N N . ILE A 1 83 ? 8.586 19.094 7.148 1 97.56 83 ILE A N 1
ATOM 674 C CA . ILE A 1 83 ? 8.812 18.016 6.188 1 97.56 83 ILE A CA 1
ATOM 675 C C . ILE A 1 83 ? 9.984 18.391 5.277 1 97.56 83 ILE A C 1
ATOM 677 O O . ILE A 1 83 ? 9.797 18.656 4.09 1 97.56 83 ILE A O 1
ATOM 681 N N . PRO A 1 84 ? 11.164 18.312 5.852 1 98.12 84 PRO A N 1
ATOM 682 C CA . PRO A 1 84 ? 12.344 18.672 5.055 1 98.12 84 PRO A CA 1
ATOM 683 C C . PRO A 1 84 ? 12.719 17.609 4.035 1 98.12 84 PRO A C 1
ATOM 685 O O . PRO A 1 84 ? 13.805 17.016 4.117 1 98.12 84 PRO A O 1
ATOM 688 N N . LEU A 1 85 ? 11.906 17.469 3.1 1 98.06 85 LEU A N 1
ATOM 689 C CA . LEU A 1 85 ? 12.008 16.422 2.094 1 98.06 85 LEU A CA 1
ATOM 690 C C . LEU A 1 85 ? 13.172 16.688 1.145 1 98.06 85 LEU A C 1
ATOM 692 O O . LEU A 1 85 ? 13.812 15.758 0.649 1 98.06 85 LEU A O 1
ATOM 696 N N . LEU A 1 86 ? 13.453 18 0.86 1 97.38 86 LEU A N 1
ATOM 697 C CA . LEU A 1 86 ? 14.539 18.438 -0.017 1 97.38 86 LEU A CA 1
ATOM 698 C C . LEU A 1 86 ? 15.57 19.25 0.755 1 97.38 86 LEU A C 1
ATOM 700 O O . LEU A 1 86 ? 15.242 19.875 1.759 1 97.38 86 LEU A O 1
ATOM 704 N N . ASN A 1 87 ? 16.812 19.125 0.276 1 96.62 87 ASN A N 1
ATOM 705 C CA . ASN A 1 87 ? 17.812 20.047 0.805 1 96.62 87 ASN A CA 1
ATOM 706 C C . ASN A 1 87 ? 17.609 21.469 0.257 1 96.62 87 ASN A C 1
ATOM 708 O O . ASN A 1 87 ? 17.828 21.703 -0.932 1 96.62 87 ASN A O 1
ATOM 712 N N . GLU A 1 88 ? 17.234 22.344 1.121 1 97.12 88 GLU A N 1
ATOM 713 C CA . GLU A 1 88 ? 16.906 23.703 0.714 1 97.12 88 GLU A CA 1
ATOM 714 C C . GLU A 1 88 ? 18.094 24.391 0.053 1 97.12 88 GLU A C 1
ATOM 716 O O . GLU A 1 88 ? 17.938 25.078 -0.953 1 97.12 88 GLU A O 1
ATOM 721 N N . GLY A 1 89 ? 19.281 24.203 0.633 1 94.5 89 GLY A N 1
ATOM 722 C CA . GLY A 1 89 ? 20.484 24.797 0.056 1 94.5 89 GLY A CA 1
ATOM 723 C C . GLY A 1 89 ? 20.766 24.328 -1.359 1 94.5 89 GLY A C 1
ATOM 724 O O . GLY A 1 89 ? 20.969 25.141 -2.262 1 94.5 89 GLY A O 1
ATOM 725 N N . ASN A 1 90 ? 20.734 23 -1.543 1 93.06 90 ASN A N 1
ATOM 726 C CA . ASN A 1 90 ? 20.953 22.453 -2.873 1 93.06 90 ASN A CA 1
ATOM 727 C C . ASN A 1 90 ? 19.906 22.938 -3.867 1 93.06 90 ASN A C 1
ATOM 729 O O . ASN A 1 90 ? 20.219 23.156 -5.039 1 93.06 90 ASN A O 1
ATOM 733 N N . PHE A 1 91 ? 18.703 23.109 -3.418 1 96.06 91 PHE A N 1
ATOM 734 C CA . PHE A 1 91 ? 17.625 23.562 -4.285 1 96.06 91 PHE A CA 1
ATOM 735 C C . PHE A 1 91 ? 17.859 24.984 -4.77 1 96.06 91 PHE A C 1
ATOM 737 O O . PHE A 1 91 ? 17.734 25.266 -5.961 1 96.06 91 PHE A O 1
ATOM 744 N N . TRP A 1 92 ? 18.172 25.875 -3.814 1 94.56 92 TRP A N 1
ATOM 745 C CA . TRP A 1 92 ? 18.359 27.266 -4.18 1 94.56 92 TRP A CA 1
ATOM 746 C C . TRP A 1 92 ? 19.562 27.438 -5.102 1 94.56 92 TRP A C 1
ATOM 748 O O . TRP A 1 92 ? 19.562 28.266 -6.004 1 94.56 92 TRP A O 1
ATOM 758 N N . ASP A 1 93 ? 20.609 26.609 -4.871 1 91.94 93 ASP A N 1
ATOM 759 C CA . ASP A 1 93 ? 21.766 26.625 -5.766 1 91.94 93 ASP A CA 1
ATOM 760 C C . ASP A 1 93 ? 21.359 26.234 -7.188 1 91.94 93 ASP A C 1
ATOM 762 O O . ASP A 1 93 ? 21.828 26.844 -8.156 1 91.94 93 ASP A O 1
ATOM 766 N N . MET A 1 94 ? 20.547 25.281 -7.27 1 92.31 94 MET A N 1
ATOM 767 C CA . MET A 1 94 ? 20.062 24.812 -8.562 1 92.31 94 MET A CA 1
ATOM 768 C C . MET A 1 94 ? 19.094 25.812 -9.188 1 92.31 94 MET A C 1
ATOM 770 O O . MET A 1 94 ? 19.203 26.141 -10.367 1 92.31 94 MET A O 1
ATOM 774 N N . TYR A 1 95 ? 18.234 26.391 -8.414 1 93.12 95 TYR A N 1
ATOM 775 C CA . TYR A 1 95 ? 17.125 27.25 -8.852 1 93.12 95 TYR A CA 1
ATOM 776 C C . TYR A 1 95 ? 17.641 28.609 -9.297 1 93.12 95 TYR A C 1
ATOM 778 O O . TYR A 1 95 ? 17.078 29.219 -10.219 1 93.12 95 TYR A O 1
ATOM 786 N N . SER A 1 96 ? 18.641 29.188 -8.703 1 86 96 SER A N 1
ATOM 787 C CA . SER A 1 96 ? 19.172 30.516 -9 1 86 96 SER A CA 1
ATOM 788 C C . SER A 1 96 ? 19.922 30.516 -10.328 1 86 96 SER A C 1
ATOM 790 O O . SER A 1 96 ? 20.109 31.578 -10.938 1 86 96 SER A O 1
ATOM 792 N N . GLN A 1 97 ? 19.969 29.391 -11.141 1 67.75 97 GLN A N 1
ATOM 793 C CA . GLN A 1 97 ? 20.641 29.281 -12.43 1 67.75 97 GLN A CA 1
ATOM 794 C C . GLN A 1 97 ? 21.703 30.375 -12.578 1 67.75 97 GLN A C 1
ATOM 796 O O . GLN A 1 97 ? 21.891 30.922 -13.664 1 67.75 97 GLN A O 1
ATOM 801 N N . ARG A 1 98 ? 22.281 31.031 -11.484 1 53.97 98 ARG A N 1
ATOM 802 C CA . ARG A 1 98 ? 23.297 32.062 -11.68 1 53.97 98 ARG A CA 1
ATOM 803 C C . ARG A 1 98 ? 24.469 31.516 -12.477 1 53.97 98 ARG A C 1
ATOM 805 O O . ARG A 1 98 ? 24.781 30.328 -12.414 1 53.97 98 ARG A O 1
ATOM 812 N N . GLU A 1 99 ? 24.828 32.156 -13.5 1 50.41 99 GLU A N 1
ATOM 813 C CA . GLU A 1 99 ? 25.859 31.922 -14.5 1 50.41 99 GLU A CA 1
ATOM 814 C C . GLU A 1 99 ? 27.016 31.125 -13.93 1 50.41 99 GLU A C 1
ATOM 816 O O . GLU A 1 99 ? 27.578 30.25 -14.602 1 50.41 99 GLU A O 1
ATOM 821 N N . ASN A 1 100 ? 27.672 31.547 -12.938 1 47.5 100 ASN A N 1
ATOM 822 C CA . ASN A 1 100 ? 28.984 31.031 -12.516 1 47.5 100 ASN A CA 1
ATOM 823 C C . ASN A 1 100 ? 28.844 29.703 -11.766 1 47.5 100 ASN A C 1
ATOM 825 O O . ASN A 1 100 ? 29.844 29.016 -11.547 1 47.5 100 ASN A O 1
ATOM 829 N N . ALA A 1 101 ? 28.016 29.453 -10.914 1 49.81 101 ALA A N 1
ATOM 830 C CA . ALA A 1 101 ? 27.922 28.281 -10.039 1 49.81 101 ALA A CA 1
ATOM 831 C C . ALA A 1 101 ? 27 27.234 -10.633 1 49.81 101 ALA A C 1
ATOM 833 O O . ALA A 1 101 ? 25.906 26.984 -10.094 1 49.81 101 ALA A O 1
ATOM 834 N N . ALA A 1 102 ? 27.016 27.062 -11.844 1 51.75 102 ALA A N 1
ATOM 835 C CA . ALA A 1 102 ? 26.031 26.25 -12.547 1 51.75 102 ALA A CA 1
ATOM 836 C C . ALA A 1 102 ? 25.984 24.828 -11.969 1 51.75 102 ALA A C 1
ATOM 838 O O . ALA A 1 102 ? 26.891 24.031 -12.188 1 51.75 102 ALA A O 1
ATOM 839 N N . SER A 1 103 ? 25.312 24.641 -10.789 1 64.06 103 SER A N 1
ATOM 840 C CA . SER A 1 103 ? 25.094 23.281 -10.305 1 64.06 103 SER A CA 1
ATOM 841 C C . SER A 1 103 ? 24.406 22.422 -11.359 1 64.06 103 SER A C 1
ATOM 843 O O . SER A 1 103 ? 23.484 22.891 -12.031 1 64.06 103 SER A O 1
ATOM 845 N N . ASP A 1 104 ? 25.094 21.453 -11.828 1 76.62 104 ASP A N 1
ATOM 846 C CA . ASP A 1 104 ? 24.562 20.516 -12.805 1 76.62 104 ASP A CA 1
ATOM 847 C C . ASP A 1 104 ? 23.453 19.656 -12.195 1 76.62 104 ASP A C 1
ATOM 849 O O . ASP A 1 104 ? 23.062 18.641 -12.773 1 76.62 104 ASP A O 1
ATOM 853 N N . ASP A 1 105 ? 22.938 20.281 -11.016 1 87.19 105 ASP A N 1
ATOM 854 C CA . ASP A 1 105 ? 21.891 19.484 -10.375 1 87.19 105 ASP A CA 1
ATOM 855 C C . ASP A 1 105 ? 20.547 19.688 -11.094 1 87.19 105 ASP A C 1
ATOM 857 O O . ASP A 1 105 ? 20.281 20.75 -11.625 1 87.19 105 ASP A O 1
ATOM 861 N N . LYS A 1 106 ? 19.828 18.688 -11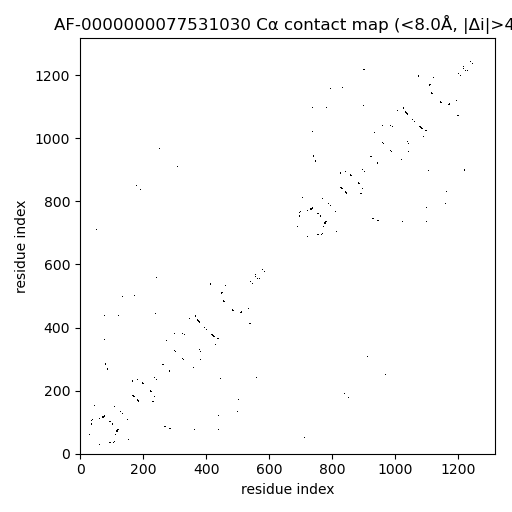.156 1 92.75 106 LYS A N 1
ATOM 862 C CA . LYS A 1 106 ? 18.531 18.719 -11.812 1 92.75 106 LYS A CA 1
ATOM 863 C C . LYS A 1 106 ? 17.438 18.141 -10.906 1 92.75 106 LYS A C 1
ATOM 865 O O . LYS A 1 106 ? 17.734 17.422 -9.953 1 92.75 106 LYS A O 1
ATOM 870 N N . ILE A 1 107 ? 16.219 18.578 -11.125 1 95.88 107 ILE A N 1
ATOM 871 C CA . ILE A 1 107 ? 15.062 18.078 -10.383 1 95.88 107 ILE A CA 1
ATOM 872 C C . ILE A 1 107 ? 14.023 17.531 -11.359 1 95.88 107 ILE A C 1
ATOM 874 O O . ILE A 1 107 ? 13.875 18.047 -12.469 1 95.88 107 ILE A O 1
ATOM 878 N N . SER A 1 108 ? 13.414 16.5 -10.992 1 97.12 108 SER A N 1
ATOM 879 C CA . SER A 1 108 ? 12.383 15.883 -11.82 1 97.12 108 SER A CA 1
ATOM 880 C C . SER A 1 108 ? 11.172 16.797 -11.961 1 97.12 108 SER A C 1
ATOM 882 O O . SER A 1 108 ? 10.758 17.438 -11 1 97.12 108 SER A O 1
ATOM 884 N N . LEU A 1 109 ? 10.602 16.875 -13.156 1 98.25 109 LEU A N 1
ATOM 885 C CA . LEU A 1 109 ? 9.398 17.672 -13.398 1 98.25 109 LEU A CA 1
ATOM 886 C C . LEU A 1 109 ? 8.25 17.203 -12.508 1 98.25 109 LEU A C 1
ATOM 888 O O . LEU A 1 109 ? 7.457 18 -12.023 1 98.25 109 LEU A O 1
ATOM 892 N N . LEU A 1 110 ? 8.141 15.836 -12.328 1 98.44 110 LEU A N 1
ATOM 893 C CA . LEU A 1 110 ? 7.121 15.258 -11.453 1 98.44 110 LEU A CA 1
ATOM 894 C C . LEU A 1 110 ? 7.223 15.844 -10.047 1 98.44 110 LEU A C 1
ATOM 896 O O . LEU A 1 110 ? 6.223 16.297 -9.492 1 98.44 110 LEU A O 1
ATOM 900 N N . LEU A 1 111 ? 8.391 15.828 -9.492 1 98.56 111 LEU A N 1
ATOM 901 C CA . LEU A 1 111 ? 8.602 16.344 -8.141 1 98.56 111 LEU A CA 1
ATOM 902 C C . LEU A 1 111 ? 8.312 17.828 -8.078 1 98.56 111 LEU A C 1
ATOM 904 O O . LEU A 1 111 ? 7.746 18.312 -7.094 1 98.56 111 LEU A O 1
ATOM 908 N N . PHE A 1 112 ? 8.719 18.5 -9.094 1 98.44 112 PHE A N 1
ATOM 909 C CA . PHE A 1 112 ? 8.5 19.938 -9.117 1 98.44 112 PHE A CA 1
ATOM 910 C C . PHE A 1 112 ? 7.016 20.266 -9.133 1 98.44 112 PHE A C 1
ATOM 912 O O . PHE A 1 112 ? 6.57 21.188 -8.438 1 98.44 112 PHE A O 1
ATOM 919 N N . HIS A 1 113 ? 6.223 19.562 -9.945 1 98.56 113 HIS A N 1
ATOM 920 C CA . HIS A 1 113 ? 4.773 19.734 -9.938 1 98.56 113 HIS A CA 1
ATOM 921 C C . HIS A 1 113 ? 4.188 19.422 -8.562 1 98.56 113 HIS A C 1
ATOM 923 O O . HIS A 1 113 ? 3.238 20.062 -8.125 1 98.56 113 HIS A O 1
ATOM 929 N N . ALA A 1 114 ? 4.723 18.391 -7.914 1 98.69 114 ALA A N 1
ATOM 930 C CA . ALA A 1 114 ? 4.262 18.047 -6.574 1 98.69 114 ALA A CA 1
ATOM 931 C C . ALA A 1 114 ? 4.516 19.188 -5.594 1 98.69 114 ALA A C 1
ATOM 933 O O . ALA A 1 114 ? 3.701 19.453 -4.707 1 98.69 114 ALA A O 1
ATOM 934 N N . MET A 1 115 ? 5.648 19.859 -5.77 1 98.38 115 MET A N 1
ATOM 935 C CA . MET A 1 115 ? 5.961 21.031 -4.941 1 98.38 115 MET A CA 1
ATOM 936 C C . MET A 1 115 ? 4.953 22.141 -5.168 1 98.38 115 MET A C 1
ATOM 938 O O . MET A 1 115 ? 4.512 22.797 -4.215 1 98.38 115 MET A O 1
ATOM 942 N N . LEU A 1 116 ? 4.625 22.359 -6.453 1 98.12 116 LEU A N 1
ATOM 943 C CA . LEU A 1 116 ? 3.637 23.391 -6.781 1 98.12 116 LEU A CA 1
ATOM 944 C C . LEU A 1 116 ? 2.289 23.062 -6.141 1 98.12 116 LEU A C 1
ATOM 946 O O . LEU A 1 116 ? 1.628 23.953 -5.598 1 98.12 116 LEU A O 1
ATOM 950 N N . PHE A 1 117 ? 1.916 21.828 -6.188 1 97.69 117 PHE A N 1
ATOM 951 C CA . PHE A 1 117 ? 0.68 21.391 -5.551 1 97.69 117 PHE A CA 1
ATOM 952 C C . PHE A 1 117 ? 0.727 21.656 -4.047 1 97.69 117 PHE A C 1
ATOM 954 O O . PHE A 1 117 ? -0.234 22.172 -3.471 1 97.69 117 PHE A O 1
ATOM 961 N N . ALA A 1 118 ? 1.792 21.266 -3.42 1 97.38 118 ALA A N 1
ATOM 962 C CA . ALA A 1 118 ? 1.911 21.344 -1.967 1 97.38 118 ALA A CA 1
ATOM 963 C C . ALA A 1 118 ? 1.879 22.781 -1.479 1 97.38 118 ALA A C 1
ATOM 965 O O . ALA A 1 118 ? 1.4 23.062 -0.378 1 97.38 118 ALA A O 1
ATOM 966 N N . SER A 1 119 ? 2.398 23.734 -2.271 1 97.06 119 SER A N 1
ATOM 967 C CA . SER A 1 119 ? 2.508 25.109 -1.823 1 97.06 119 SER A CA 1
ATOM 968 C C . SER A 1 119 ? 1.366 25.969 -2.373 1 97.06 119 SER A C 1
ATOM 970 O O . SER A 1 119 ? 1.198 27.125 -1.978 1 97.06 119 SER A O 1
ATOM 972 N N . CYS A 1 120 ? 0.547 25.406 -3.203 1 95.44 120 CYS A N 1
ATOM 973 C CA . CYS A 1 120 ? -0.51 26.125 -3.9 1 95.44 120 CYS A CA 1
ATOM 974 C C . CYS A 1 120 ? -1.449 26.812 -2.912 1 95.44 120 CYS A C 1
ATOM 976 O O . CYS A 1 120 ? -1.921 27.922 -3.164 1 95.44 120 CYS A O 1
ATOM 978 N N . ASN A 1 121 ? -1.662 26.234 -1.779 1 93.62 121 ASN A N 1
ATOM 979 C CA . ASN A 1 121 ? -2.604 26.75 -0.792 1 93.62 121 ASN A CA 1
ATOM 980 C C . ASN A 1 121 ? -2.068 28.016 -0.115 1 93.62 121 ASN A C 1
ATOM 982 O O . ASN A 1 121 ? -2.834 28.781 0.47 1 93.62 121 ASN A O 1
ATOM 986 N N . PHE A 1 122 ? -0.824 28.281 -0.209 1 95.06 122 PHE A N 1
ATOM 987 C CA . PHE A 1 122 ? -0.21 29.359 0.548 1 95.06 122 PHE A CA 1
ATOM 988 C C . PHE A 1 122 ? 0.107 30.547 -0.36 1 95.06 122 PHE A C 1
ATOM 990 O O . PHE A 1 122 ? 0.545 31.594 0.112 1 95.06 122 PHE A O 1
ATOM 997 N N . VAL A 1 123 ? -0.105 30.344 -1.642 1 95.69 123 VAL A N 1
ATOM 998 C CA . VAL A 1 123 ? 0.172 31.391 -2.615 1 95.69 123 VAL A CA 1
ATOM 999 C C . VAL A 1 123 ? -0.975 32.406 -2.629 1 95.69 123 VAL A C 1
ATOM 1001 O O . VAL A 1 123 ? -2.143 32.031 -2.498 1 95.69 123 VAL A O 1
ATOM 1004 N N . PRO A 1 124 ? -0.637 33.656 -2.762 1 93.31 124 PRO A N 1
ATOM 1005 C CA . PRO A 1 124 ? -1.692 34.688 -2.797 1 93.31 124 PRO A CA 1
ATOM 1006 C C . PRO A 1 124 ? -2.678 34.469 -3.943 1 93.31 124 PRO A C 1
ATOM 1008 O O . PRO A 1 124 ? -2.287 34.031 -5.023 1 93.31 124 PRO A O 1
ATOM 1011 N N . LEU A 1 125 ? -3.871 34.875 -3.697 1 93.5 125 LEU A N 1
ATOM 1012 C CA . LEU A 1 125 ? -4.957 34.688 -4.652 1 93.5 125 LEU A CA 1
ATOM 1013 C C . LEU A 1 125 ? -4.66 35.375 -5.965 1 93.5 125 LEU A C 1
ATOM 1015 O O . LEU A 1 125 ? -5.008 34.906 -7.039 1 93.5 125 LEU A O 1
ATOM 1019 N N . GLU A 1 126 ? -3.996 36.5 -5.898 1 93.38 126 GLU A N 1
ATOM 1020 C CA . GLU A 1 126 ? -3.67 37.281 -7.094 1 93.38 126 GLU A CA 1
ATOM 1021 C C . GLU A 1 126 ? -2.77 36.5 -8.031 1 93.38 126 GLU A C 1
ATOM 1023 O O . GLU A 1 126 ? -2.957 36.5 -9.25 1 93.38 126 GLU A O 1
ATOM 1028 N N . THR A 1 127 ? -1.842 35.844 -7.43 1 94.25 127 THR A N 1
ATOM 1029 C CA . THR A 1 127 ? -0.923 35.031 -8.211 1 94.25 127 THR A CA 1
ATOM 1030 C C . THR A 1 127 ? -1.66 33.875 -8.875 1 94.25 127 THR A C 1
ATOM 1032 O O . THR A 1 127 ? -1.394 33.531 -10.023 1 94.25 127 THR A O 1
ATOM 1035 N N . ILE A 1 128 ? -2.615 33.281 -8.172 1 95.44 128 ILE A N 1
ATOM 1036 C CA . ILE A 1 128 ? -3.4 32.156 -8.664 1 95.44 128 ILE A CA 1
ATOM 1037 C C . ILE A 1 128 ? -4.285 32.594 -9.828 1 95.44 128 ILE A C 1
ATOM 1039 O O . ILE A 1 128 ? -4.422 31.891 -10.82 1 95.44 128 ILE A O 1
ATOM 1043 N N . GLN A 1 129 ? -4.75 33.781 -9.703 1 94.31 129 GLN A N 1
ATOM 1044 C CA . GLN A 1 129 ? -5.617 34.344 -10.742 1 94.31 129 GLN A CA 1
ATOM 1045 C C . GLN A 1 129 ? -4.816 34.688 -12 1 94.31 129 GLN A C 1
ATOM 1047 O O . GLN A 1 129 ? -5.316 34.531 -13.117 1 94.31 129 GLN A O 1
ATOM 1052 N N . THR A 1 130 ? -3.609 35.062 -11.797 1 93.31 130 THR A N 1
ATOM 1053 C CA . THR A 1 130 ? -2.734 35.375 -12.922 1 93.31 130 THR A CA 1
ATOM 1054 C C . THR A 1 130 ? -2.477 34.094 -13.742 1 93.31 130 THR A C 1
ATOM 1056 O O . THR A 1 130 ? -2.256 34.188 -14.953 1 93.31 130 THR A O 1
ATOM 1059 N N . LEU A 1 131 ? -2.527 32.969 -13.102 1 94.44 131 LEU A N 1
ATOM 1060 C CA . LEU A 1 131 ? -2.307 31.703 -13.773 1 94.44 131 LEU A CA 1
ATOM 1061 C C . LEU A 1 131 ? -3.578 31.234 -14.469 1 94.44 131 LEU A C 1
ATOM 1063 O O . LEU A 1 131 ? -3.562 30.219 -15.188 1 94.44 131 LEU A O 1
ATOM 1067 N N . GLY A 1 132 ? -4.668 31.938 -14.234 1 91.81 132 GLY A N 1
ATOM 1068 C CA . GLY A 1 132 ? -5.902 31.625 -14.938 1 91.81 132 GLY A CA 1
ATOM 1069 C C . GLY A 1 132 ? -6.883 30.844 -14.086 1 91.81 132 GLY A C 1
ATOM 1070 O O . GLY A 1 132 ? -7.93 30.406 -14.578 1 91.81 132 GLY A O 1
ATOM 1071 N N . PHE A 1 133 ? -6.566 30.641 -12.836 1 94.25 133 PHE A N 1
ATOM 1072 C CA . PHE A 1 133 ? -7.469 29.891 -11.984 1 94.25 133 PHE A CA 1
ATOM 1073 C C . PHE A 1 133 ? -8.438 30.812 -11.25 1 94.25 133 PHE A C 1
ATOM 1075 O O . PHE A 1 133 ? -8.07 31.922 -10.891 1 94.25 133 PHE A O 1
ATOM 1082 N N . SER A 1 134 ? -9.617 30.281 -10.984 1 93.62 134 SER A N 1
ATOM 1083 C CA . SER A 1 134 ? -10.656 31.078 -10.336 1 93.62 134 SER A CA 1
ATOM 1084 C C . SER A 1 134 ? -10.469 31.094 -8.82 1 93.62 134 SER A C 1
ATOM 1086 O O . SER A 1 134 ? -10.836 32.062 -8.164 1 93.62 134 SER A O 1
ATOM 1088 N N . SER A 1 135 ? -9.984 30.047 -8.305 1 94.69 135 SER A N 1
ATOM 1089 C CA . SER A 1 135 ? -9.797 29.922 -6.859 1 94.69 135 SER A CA 1
ATOM 1090 C C . SER A 1 135 ? -8.594 29.047 -6.523 1 94.69 135 SER A C 1
ATOM 1092 O O . SER A 1 135 ? -8.055 28.375 -7.398 1 94.69 135 SER A O 1
ATOM 1094 N N . ILE A 1 136 ? -8.227 29.094 -5.277 1 95.56 136 ILE A N 1
ATOM 1095 C CA . ILE A 1 136 ? -7.117 28.281 -4.805 1 95.56 136 ILE A CA 1
ATOM 1096 C C . ILE A 1 136 ? -7.492 26.797 -4.883 1 95.56 136 ILE A C 1
ATOM 1098 O O . ILE A 1 136 ? -6.668 25.969 -5.254 1 95.56 136 ILE A O 1
ATOM 1102 N N . ARG A 1 137 ? -8.703 26.484 -4.613 1 93.56 137 ARG A N 1
ATOM 1103 C CA . ARG A 1 137 ? -9.18 25.094 -4.637 1 93.56 137 ARG A CA 1
ATOM 1104 C C . ARG A 1 137 ? -9.117 24.516 -6.043 1 93.56 137 ARG A C 1
ATOM 1106 O O . ARG A 1 137 ? -8.719 23.359 -6.227 1 93.56 137 ARG A O 1
ATOM 1113 N N . THR A 1 138 ? -9.516 25.344 -7 1 94.81 138 THR A N 1
ATOM 1114 C CA . THR A 1 138 ? -9.461 24.891 -8.391 1 94.81 138 THR A CA 1
ATOM 1115 C C . THR A 1 138 ? -8.016 24.703 -8.844 1 94.81 138 THR A C 1
ATOM 1117 O O . THR A 1 138 ? -7.711 23.75 -9.578 1 94.81 138 THR A O 1
ATOM 1120 N N . ALA A 1 139 ? -7.176 25.672 -8.438 1 96.38 139 ALA A N 1
ATOM 1121 C CA . ALA A 1 139 ? -5.758 25.531 -8.766 1 96.38 139 ALA A CA 1
ATOM 1122 C C . ALA A 1 139 ? -5.164 24.281 -8.148 1 96.38 139 ALA A C 1
ATOM 1124 O O . ALA A 1 139 ? -4.41 23.547 -8.797 1 96.38 139 ALA A O 1
ATOM 1125 N N . ARG A 1 140 ? -5.496 24.031 -6.906 1 95.5 140 ARG A N 1
ATOM 1126 C CA . ARG A 1 140 ? -4.996 22.844 -6.199 1 95.5 140 ARG A CA 1
ATOM 1127 C C . ARG A 1 140 ? -5.457 21.562 -6.883 1 95.5 140 ARG A C 1
ATOM 1129 O O . ARG A 1 140 ? -4.672 20.625 -7.043 1 95.5 140 ARG A O 1
ATOM 1136 N N . ALA A 1 141 ? -6.703 21.484 -7.281 1 94.12 141 ALA A N 1
ATOM 1137 C CA . ALA A 1 141 ? -7.242 20.312 -7.969 1 94.12 141 ALA A CA 1
ATOM 1138 C C . ALA A 1 141 ? -6.523 20.078 -9.297 1 94.12 141 ALA A C 1
ATOM 1140 O O . ALA A 1 141 ? -6.23 18.922 -9.656 1 94.12 141 ALA A O 1
ATOM 1141 N N . GLU A 1 142 ? -6.227 21.156 -9.938 1 95.5 142 GLU A N 1
ATOM 1142 C CA . GLU A 1 142 ? -5.562 21.031 -11.234 1 95.5 142 GLU A CA 1
ATOM 1143 C C . GLU A 1 142 ? -4.113 20.578 -11.062 1 95.5 142 GLU A C 1
ATOM 1145 O O . GLU A 1 142 ? -3.629 19.734 -11.82 1 95.5 142 GLU A O 1
ATOM 1150 N N . TYR A 1 143 ? -3.414 21.172 -10.18 1 97.25 143 TYR A N 1
ATOM 1151 C CA . TYR A 1 143 ? -2.031 20.766 -9.953 1 97.25 143 TYR A CA 1
ATOM 1152 C C . TYR A 1 143 ? -1.958 19.328 -9.453 1 97.25 143 TYR A C 1
ATOM 1154 O O . TYR A 1 143 ? -1.016 18.594 -9.773 1 97.25 143 TYR A O 1
ATOM 1162 N N . TYR A 1 144 ? -2.979 18.953 -8.625 1 96.38 144 TYR A N 1
ATOM 1163 C CA . TYR A 1 144 ? -3.027 17.562 -8.219 1 96.38 144 TYR A CA 1
ATOM 1164 C C . TYR A 1 144 ? -3.193 16.641 -9.43 1 96.38 144 TYR A C 1
ATOM 1166 O O . TYR A 1 144 ? -2.479 15.648 -9.562 1 96.38 144 TYR A O 1
ATOM 1174 N N . ARG A 1 145 ? -4.098 16.953 -10.234 1 95.81 145 ARG A N 1
ATOM 1175 C CA . ARG A 1 145 ? -4.371 16.141 -11.414 1 95.81 145 ARG A CA 1
ATOM 1176 C C . ARG A 1 145 ? -3.145 16.047 -12.32 1 95.81 145 ARG A C 1
ATOM 1178 O O . ARG A 1 145 ? -2.783 14.969 -12.781 1 95.81 145 ARG A O 1
ATOM 1185 N N . ARG A 1 146 ? -2.518 17.188 -12.547 1 97.38 146 ARG A N 1
ATOM 1186 C CA . ARG A 1 146 ? -1.337 17.219 -13.398 1 97.38 146 ARG A CA 1
ATOM 1187 C C . ARG A 1 146 ? -0.226 16.344 -12.828 1 97.38 146 ARG A C 1
ATOM 1189 O O . ARG A 1 146 ? 0.424 15.594 -13.562 1 97.38 146 ARG A O 1
ATOM 1196 N N . THR A 1 147 ? -0.006 16.5 -11.523 1 98.25 147 THR A N 1
ATOM 1197 C CA . THR A 1 147 ? 1.031 15.703 -10.883 1 98.25 147 THR A CA 1
ATOM 1198 C C . THR A 1 147 ? 0.689 14.219 -10.945 1 98.25 147 THR A C 1
ATOM 1200 O O . THR A 1 147 ? 1.56 13.383 -11.211 1 98.25 147 THR A O 1
ATOM 1203 N N . LYS A 1 148 ? -0.531 13.867 -10.672 1 96.88 148 LYS A N 1
ATOM 1204 C CA . LYS A 1 148 ? -0.973 12.477 -10.711 1 96.88 148 LYS A CA 1
ATOM 1205 C C . LYS A 1 148 ? -0.797 11.883 -12.102 1 96.88 148 LYS A C 1
ATOM 1207 O O . LYS A 1 148 ? -0.402 10.719 -12.242 1 96.88 148 LYS A O 1
ATOM 1212 N N . LEU A 1 149 ? -1.106 12.648 -13.141 1 97.56 149 LEU A N 1
ATOM 1213 C CA . LEU A 1 149 ? -0.94 12.18 -14.508 1 97.56 149 LEU A CA 1
ATOM 1214 C C . LEU A 1 149 ? 0.529 11.914 -14.82 1 97.56 149 LEU A C 1
ATOM 1216 O O . LEU A 1 149 ? 0.862 10.898 -15.438 1 97.56 149 LEU A O 1
ATOM 1220 N N . LEU A 1 150 ? 1.383 12.859 -14.383 1 98.12 150 LEU A N 1
ATOM 1221 C CA . LEU A 1 150 ? 2.814 12.648 -14.57 1 98.12 150 LEU A CA 1
ATOM 1222 C C . LEU A 1 150 ? 3.277 11.383 -13.859 1 98.12 150 LEU A C 1
ATOM 1224 O O . LEU A 1 150 ? 4.129 10.656 -14.375 1 98.12 150 LEU A O 1
ATOM 1228 N N . PHE A 1 151 ? 2.697 11.141 -12.711 1 96.44 151 PHE A N 1
ATOM 1229 C CA . PHE A 1 151 ? 3.031 9.969 -11.906 1 96.44 151 PHE A CA 1
ATOM 1230 C C . PHE A 1 151 ? 2.541 8.695 -12.578 1 96.44 151 PHE A C 1
ATOM 1232 O O . PHE A 1 151 ? 3.307 7.738 -12.742 1 96.44 151 PHE A O 1
ATOM 1239 N N . ASP A 1 152 ? 1.332 8.656 -13.023 1 93.81 152 ASP A N 1
ATOM 1240 C CA . ASP A 1 152 ? 0.663 7.457 -13.516 1 93.81 152 ASP A CA 1
ATOM 1241 C C . ASP A 1 152 ? 1.168 7.074 -14.906 1 93.81 152 ASP A C 1
ATOM 1243 O O . ASP A 1 152 ? 1.207 5.891 -15.25 1 93.81 152 ASP A O 1
ATOM 1247 N N . LEU A 1 153 ? 1.528 8.023 -15.68 1 94.75 153 LEU A N 1
ATOM 1248 C CA . LEU A 1 153 ? 2.002 7.734 -17.031 1 94.75 153 LEU A CA 1
ATOM 1249 C C . LEU A 1 153 ? 3.512 7.52 -17.031 1 94.75 153 LEU A C 1
ATOM 1251 O O . LEU A 1 153 ? 4.145 7.582 -18.094 1 94.75 153 LEU A O 1
ATOM 1255 N N . GLU A 1 154 ? 4.148 7.379 -15.867 1 91.5 154 GLU A N 1
ATOM 1256 C CA . GLU A 1 154 ? 5.512 6.914 -15.648 1 91.5 154 GLU A CA 1
ATOM 1257 C C . GLU A 1 154 ? 6.523 7.828 -16.328 1 91.5 154 GLU A C 1
ATOM 1259 O O . GLU A 1 154 ? 7.406 7.359 -17.047 1 91.5 154 GLU A O 1
ATOM 1264 N N . THR A 1 155 ? 6.312 9.148 -16.109 1 95.19 155 THR A N 1
ATOM 1265 C CA . THR A 1 155 ? 7.309 10.086 -16.609 1 95.19 155 THR A CA 1
ATOM 1266 C C . THR A 1 155 ? 8.609 9.961 -15.828 1 95.19 155 THR A C 1
ATOM 1268 O O . THR A 1 155 ? 9.656 10.438 -16.281 1 95.19 155 THR A O 1
ATOM 1271 N N . GLU A 1 156 ? 8.477 9.391 -14.648 1 93.06 156 GLU A N 1
ATOM 1272 C CA . GLU A 1 156 ? 9.609 9.102 -13.773 1 93.06 156 GLU A CA 1
ATOM 1273 C C . GLU A 1 156 ? 9.633 7.625 -13.383 1 93.06 156 GLU A C 1
ATOM 1275 O O . GLU A 1 156 ? 8.586 7.027 -13.117 1 93.06 156 GLU A O 1
ATOM 1280 N N . THR A 1 157 ? 10.891 7.023 -13.398 1 89.5 157 THR A N 1
ATOM 1281 C CA . THR A 1 157 ? 10.977 5.613 -13.039 1 89.5 157 THR A CA 1
ATOM 1282 C C . THR A 1 157 ? 11.844 5.418 -11.805 1 89.5 157 THR A C 1
ATOM 1284 O O . THR A 1 157 ? 11.875 4.336 -11.219 1 89.5 157 THR A O 1
ATOM 1287 N N . THR A 1 158 ? 12.555 6.469 -11.422 1 92.25 158 THR A N 1
ATOM 1288 C CA . THR A 1 158 ? 13.398 6.359 -10.242 1 92.25 158 THR A CA 1
ATOM 1289 C C . THR A 1 158 ? 12.57 6.488 -8.969 1 92.25 158 THR A C 1
ATOM 1291 O O . THR A 1 158 ? 11.648 7.312 -8.898 1 92.25 158 THR A O 1
ATOM 1294 N N . SER A 1 159 ? 12.938 5.766 -7.98 1 93.69 159 SER A N 1
ATOM 1295 C CA . SER A 1 159 ? 12.117 5.641 -6.777 1 93.69 159 SER A CA 1
ATOM 1296 C C . SER A 1 159 ? 12.18 6.91 -5.934 1 93.69 159 SER A C 1
ATOM 1298 O O . SER A 1 159 ? 11.188 7.289 -5.305 1 93.69 159 SER A O 1
ATOM 1300 N N . LEU A 1 160 ? 13.305 7.609 -5.883 1 96.44 160 LEU A N 1
ATOM 1301 C CA . LEU A 1 160 ? 13.469 8.742 -4.973 1 96.44 160 LEU A CA 1
ATOM 1302 C C . LEU A 1 160 ? 12.484 9.852 -5.312 1 96.44 160 LEU A C 1
ATOM 1304 O O . LEU A 1 160 ? 11.648 10.227 -4.484 1 96.44 160 LEU A O 1
ATOM 1308 N N . PRO A 1 161 ? 12.492 10.367 -6.594 1 97.44 161 PRO A N 1
ATOM 1309 C CA . PRO A 1 161 ? 11.516 11.414 -6.902 1 97.44 161 PRO A CA 1
ATOM 1310 C C . PRO A 1 161 ? 10.07 10.922 -6.812 1 97.44 161 PRO A C 1
ATOM 1312 O O . PRO A 1 161 ? 9.172 11.695 -6.461 1 97.44 161 PRO A O 1
ATOM 1315 N N . LEU A 1 162 ? 9.828 9.672 -7.105 1 97.31 162 LEU A N 1
ATOM 1316 C CA . LEU A 1 162 ? 8.492 9.109 -6.996 1 97.31 162 LEU A CA 1
ATOM 1317 C C . LEU A 1 162 ? 8.016 9.109 -5.547 1 97.31 162 LEU A C 1
ATOM 1319 O O . LEU A 1 162 ? 6.875 9.484 -5.262 1 97.31 162 LEU A O 1
ATOM 1323 N N . ALA A 1 163 ? 8.891 8.711 -4.652 1 97.94 163 ALA A N 1
ATOM 1324 C CA . ALA A 1 163 ? 8.555 8.695 -3.23 1 97.94 163 ALA A CA 1
ATOM 1325 C C . ALA A 1 163 ? 8.305 10.109 -2.707 1 97.94 163 ALA A C 1
ATOM 1327 O O . ALA A 1 163 ? 7.328 10.344 -1.989 1 97.94 163 ALA A O 1
ATOM 1328 N N . GLN A 1 164 ? 9.164 11.016 -3.074 1 98.56 164 GLN A N 1
ATOM 1329 C CA . GLN A 1 164 ? 9.031 12.406 -2.633 1 98.56 164 GLN A CA 1
ATOM 1330 C C . GLN A 1 164 ? 7.734 13.023 -3.139 1 98.56 164 GLN A C 1
ATOM 1332 O O . GLN A 1 164 ? 7.023 13.695 -2.385 1 98.56 164 GLN A O 1
ATOM 1337 N N . SER A 1 165 ? 7.465 12.797 -4.41 1 98.5 165 SER A N 1
ATOM 1338 C CA . SER A 1 165 ? 6.242 13.336 -4.996 1 98.5 165 SER A CA 1
ATOM 1339 C C . SER A 1 165 ? 5.004 12.742 -4.332 1 98.5 165 SER A C 1
ATOM 1341 O O . SER A 1 165 ? 4.035 13.461 -4.062 1 98.5 165 SER A O 1
ATOM 1343 N N . ALA A 1 166 ? 5.039 11.453 -4.062 1 97.69 166 ALA A N 1
ATOM 1344 C CA . ALA A 1 166 ? 3.91 10.781 -3.422 1 97.69 166 ALA A CA 1
ATOM 1345 C C . ALA A 1 166 ? 3.635 11.367 -2.041 1 97.69 166 ALA A C 1
ATOM 1347 O O . ALA A 1 166 ? 2.479 11.57 -1.664 1 97.69 166 ALA A O 1
ATOM 1348 N N . LEU A 1 167 ? 4.625 11.688 -1.29 1 98.06 167 LEU A N 1
ATOM 1349 C CA . LEU A 1 167 ? 4.461 12.266 0.038 1 98.06 167 LEU A CA 1
ATOM 1350 C C . LEU A 1 167 ? 3.795 13.641 -0.047 1 98.06 167 LEU A C 1
ATOM 1352 O O . LEU A 1 167 ? 2.957 13.977 0.792 1 98.06 167 LEU A O 1
ATOM 1356 N N . LEU A 1 168 ? 4.207 14.344 -1.028 1 97.94 168 LEU A N 1
ATOM 1357 C CA . LEU A 1 168 ? 3.654 15.688 -1.165 1 97.94 168 LEU A CA 1
ATOM 1358 C C . LEU A 1 168 ? 2.197 15.633 -1.614 1 97.94 168 LEU A C 1
ATOM 1360 O O . LEU A 1 168 ? 1.412 16.531 -1.297 1 97.94 168 LEU A O 1
ATOM 1364 N N . LEU A 1 169 ? 1.835 14.57 -2.342 1 96.94 169 LEU A N 1
ATOM 1365 C CA . LEU A 1 169 ? 0.472 14.438 -2.844 1 96.94 169 LEU A CA 1
ATOM 1366 C C . LEU A 1 169 ? -0.469 13.961 -1.743 1 96.94 169 LEU A C 1
ATOM 1368 O O . LEU A 1 169 ? -1.69 14 -1.904 1 96.94 169 LEU A O 1
ATOM 1372 N N . MET A 1 170 ? 0.016 13.562 -0.588 1 94.19 170 MET A N 1
ATOM 1373 C CA . MET A 1 170 ? -0.782 13.047 0.522 1 94.19 170 MET A CA 1
ATOM 1374 C C . MET A 1 170 ? -1.757 14.109 1.026 1 94.19 170 MET A C 1
ATOM 1376 O O . MET A 1 170 ? -2.811 13.781 1.575 1 94.19 170 MET A O 1
ATOM 1380 N N . GLY A 1 171 ? -1.444 15.375 0.792 1 90.19 171 GLY A N 1
ATOM 1381 C CA . GLY A 1 171 ? -2.264 16.469 1.301 1 90.19 171 GLY A CA 1
ATOM 1382 C C . GLY A 1 171 ? -3.516 16.703 0.477 1 90.19 171 GLY A C 1
ATOM 1383 O O . GLY A 1 171 ? -4.285 17.625 0.764 1 90.19 171 GLY A O 1
ATOM 1384 N N . TRP A 1 172 ? -3.783 15.828 -0.499 1 92.56 172 TRP A N 1
ATOM 1385 C CA . TRP A 1 172 ? -4.949 16 -1.356 1 92.56 172 TRP A CA 1
ATOM 1386 C C . TRP A 1 172 ? -6.203 15.445 -0.694 1 92.56 172 TRP A C 1
ATOM 1388 O O . TRP A 1 172 ? -6.199 14.32 -0.192 1 92.56 172 TRP A O 1
ATOM 1398 N N . VAL A 1 173 ? -7.246 16.234 -0.616 1 88.69 173 VAL A N 1
ATOM 1399 C CA . VAL A 1 173 ? -8.578 15.812 -0.19 1 88.69 173 VAL A CA 1
ATOM 1400 C C . VAL A 1 173 ? -9.586 16.094 -1.302 1 88.69 173 VAL A C 1
ATOM 1402 O O . VAL A 1 173 ? -9.852 17.25 -1.632 1 88.69 173 VAL A O 1
ATOM 1405 N N . PRO A 1 174 ? -10.141 15.016 -1.844 1 85.06 174 PRO A N 1
ATOM 1406 C CA . PRO A 1 174 ? -11.094 15.227 -2.938 1 85.06 174 PRO A CA 1
ATOM 1407 C C . PRO A 1 174 ? -12.398 15.859 -2.469 1 85.06 174 PRO A C 1
ATOM 1409 O O . PRO A 1 174 ? -12.789 15.695 -1.312 1 85.06 174 PRO A O 1
ATOM 1412 N N . PRO A 1 175 ? -13.016 16.609 -3.395 1 76.12 175 PRO A N 1
ATOM 1413 C CA . PRO A 1 175 ? -14.305 17.203 -3.039 1 76.12 175 PRO A CA 1
ATOM 1414 C C . PRO A 1 175 ? -15.414 16.172 -2.881 1 76.12 175 PRO A C 1
ATOM 1416 O O . PRO A 1 175 ? -16.375 16.391 -2.137 1 76.12 175 PRO A O 1
ATOM 1419 N N . SER A 1 176 ? -15.312 15.125 -3.783 1 67.19 176 SER A N 1
ATOM 1420 C CA . SER A 1 176 ? -16.328 14.078 -3.695 1 67.19 176 SER A CA 1
ATOM 1421 C C . SER A 1 176 ? -15.742 12.797 -3.111 1 67.19 176 SER A C 1
ATOM 1423 O O . SER A 1 176 ? -14.523 12.617 -3.074 1 67.19 176 SER A O 1
ATOM 1425 N N . ASN A 1 177 ? -16.766 12.047 -2.594 1 61 177 ASN A N 1
ATOM 1426 C CA . ASN A 1 177 ? -16.375 10.828 -1.889 1 61 177 ASN A CA 1
ATOM 1427 C C . ASN A 1 177 ? -15.594 9.875 -2.797 1 61 177 ASN A C 1
ATOM 1429 O O . ASN A 1 177 ? -16.062 9.523 -3.879 1 61 177 ASN A O 1
ATOM 1433 N N . ALA A 1 178 ? -14.352 9.898 -2.537 1 61.41 178 ALA A N 1
ATOM 1434 C CA . ALA A 1 178 ? -13.484 8.969 -3.25 1 61.41 178 ALA A CA 1
ATOM 1435 C C . ALA A 1 178 ? -13.516 7.586 -2.6 1 61.41 178 ALA A C 1
ATOM 1437 O O . ALA A 1 178 ? -13.82 7.461 -1.411 1 61.41 178 ALA A O 1
ATOM 1438 N N . ALA A 1 179 ? -13.289 6.641 -3.42 1 57 179 ALA A N 1
ATOM 1439 C CA . ALA A 1 179 ? -13.258 5.25 -2.969 1 57 179 ALA A CA 1
ATOM 1440 C C . ALA A 1 179 ? -12.164 5.035 -1.928 1 57 179 ALA A C 1
ATOM 1442 O O . ALA A 1 179 ? -12.367 4.332 -0.937 1 57 179 ALA A O 1
ATOM 1443 N N . LEU A 1 180 ? -10.961 5.586 -2.221 1 71.06 180 LEU A N 1
ATOM 1444 C CA . LEU A 1 180 ? -9.875 5.473 -1.257 1 71.06 180 LEU A CA 1
ATOM 1445 C C . LEU A 1 180 ? -9.406 6.855 -0.806 1 71.06 180 LEU A C 1
ATOM 1447 O O . LEU A 1 180 ? -9.398 7.801 -1.597 1 71.06 180 LEU A O 1
ATOM 1451 N N . SER A 1 181 ? -9.102 6.898 0.501 1 78.56 181 SER A N 1
ATOM 1452 C CA . SER A 1 181 ? -8.477 8.109 1.02 1 78.56 181 SER A CA 1
ATOM 1453 C C . SER A 1 181 ? -7.117 8.352 0.382 1 78.56 181 SER A C 1
ATOM 1455 O O . SER A 1 181 ? -6.238 7.488 0.443 1 78.56 181 SER A O 1
ATOM 1457 N N . PRO A 1 182 ? -6.93 9.414 -0.31 1 80.19 182 PRO A N 1
ATOM 1458 C CA . PRO A 1 182 ? -5.633 9.719 -0.922 1 80.19 182 PRO A CA 1
ATOM 1459 C C . PRO A 1 182 ? -4.492 9.727 0.091 1 80.19 182 PRO A C 1
ATOM 1461 O O . PRO A 1 182 ? -3.359 9.375 -0.248 1 80.19 182 PRO A O 1
ATOM 1464 N N . HIS A 1 183 ? -4.82 10.07 1.305 1 82.62 183 HIS A N 1
ATOM 1465 C CA . HIS A 1 183 ? -3.787 10.109 2.334 1 82.62 183 HIS A CA 1
ATOM 1466 C C . HIS A 1 183 ? -3.152 8.734 2.527 1 82.62 183 HIS A C 1
ATOM 1468 O O . HIS A 1 183 ? -1.926 8.617 2.582 1 82.62 183 HIS A O 1
ATOM 1474 N N . LYS A 1 184 ? -3.963 7.801 2.492 1 84.75 184 LYS A N 1
ATOM 1475 C CA . LYS A 1 184 ? -3.482 6.441 2.727 1 84.75 184 LYS A CA 1
ATOM 1476 C C . LYS A 1 184 ? -2.785 5.883 1.489 1 84.75 184 LYS A C 1
ATOM 1478 O O . LYS A 1 184 ? -1.738 5.242 1.598 1 84.75 184 LYS A O 1
ATOM 1483 N N . THR A 1 185 ? -3.332 6.129 0.349 1 88.88 185 THR A N 1
ATOM 1484 C CA . THR A 1 185 ? -2.812 5.566 -0.893 1 88.88 185 THR A CA 1
ATOM 1485 C C . THR A 1 185 ? -1.436 6.141 -1.214 1 88.88 185 THR A C 1
ATOM 1487 O O . THR A 1 185 ? -0.505 5.395 -1.53 1 88.88 185 THR A O 1
ATOM 1490 N N . TRP A 1 186 ? -1.314 7.438 -1.153 1 94.94 186 TRP A N 1
ATOM 1491 C CA . TRP A 1 186 ? -0.05 8.078 -1.5 1 94.94 186 TRP A CA 1
ATOM 1492 C C . TRP A 1 186 ? 1.023 7.762 -0.464 1 94.94 186 TRP A C 1
ATOM 1494 O O . TRP A 1 186 ? 2.195 7.59 -0.808 1 94.94 186 TRP A O 1
ATOM 1504 N N . LEU A 1 187 ? 0.629 7.695 0.799 1 94.81 187 LEU A N 1
ATOM 1505 C CA . LEU A 1 187 ? 1.595 7.344 1.834 1 94.81 187 LEU A CA 1
ATOM 1506 C C . LEU A 1 187 ? 2.139 5.938 1.616 1 94.81 187 LEU A C 1
ATOM 1508 O O . LEU A 1 187 ? 3.346 5.707 1.719 1 94.81 187 LEU A O 1
ATOM 1512 N N . SER A 1 188 ? 1.238 5.016 1.33 1 91.81 188 SER A N 1
ATOM 1513 C CA . SER A 1 188 ? 1.655 3.639 1.084 1 91.81 188 SER A CA 1
ATOM 1514 C C . SER A 1 188 ? 2.623 3.557 -0.092 1 91.81 188 SER A C 1
ATOM 1516 O O . SER A 1 188 ? 3.633 2.854 -0.022 1 91.81 188 SER A O 1
ATOM 1518 N N . ARG A 1 189 ? 2.303 4.27 -1.114 1 93.44 189 ARG A N 1
ATOM 1519 C CA . ARG A 1 189 ? 3.168 4.285 -2.289 1 93.44 189 ARG A CA 1
ATOM 1520 C C . ARG A 1 189 ? 4.523 4.898 -1.964 1 93.44 189 ARG A C 1
ATOM 1522 O O . ARG A 1 189 ? 5.559 4.422 -2.438 1 93.44 189 ARG A O 1
ATOM 1529 N N . ALA A 1 190 ? 4.523 5.98 -1.226 1 96.88 190 ALA A N 1
ATOM 1530 C CA . ALA A 1 190 ? 5.77 6.645 -0.85 1 96.88 190 ALA A CA 1
ATOM 1531 C C . ALA A 1 190 ? 6.676 5.711 -0.058 1 96.88 190 ALA A C 1
ATOM 1533 O O . ALA A 1 190 ? 7.879 5.637 -0.317 1 96.88 190 ALA A O 1
ATOM 1534 N N . ILE A 1 191 ? 6.121 4.988 0.844 1 94.25 191 ILE A N 1
ATOM 1535 C CA . ILE A 1 191 ? 6.902 4.094 1.691 1 94.25 191 ILE A CA 1
ATOM 1536 C C . ILE A 1 191 ? 7.449 2.939 0.854 1 94.25 191 ILE A C 1
ATOM 1538 O O . ILE A 1 191 ? 8.594 2.518 1.04 1 94.25 191 ILE A O 1
ATOM 1542 N N . GLN A 1 192 ? 6.645 2.422 -0.061 1 91.19 192 GLN A N 1
ATOM 1543 C CA . GLN A 1 192 ? 7.113 1.354 -0.938 1 91.19 192 GLN A CA 1
ATOM 1544 C C . GLN A 1 192 ? 8.32 1.806 -1.761 1 91.19 192 GLN A C 1
ATOM 1546 O O . GLN A 1 192 ? 9.312 1.085 -1.861 1 91.19 192 GLN A O 1
ATOM 1551 N N . HIS A 1 193 ? 8.227 2.984 -2.303 1 94.19 193 HIS A N 1
ATOM 1552 C CA . HIS A 1 193 ? 9.336 3.512 -3.088 1 94.19 193 HIS A CA 1
ATOM 1553 C C . HIS A 1 193 ? 10.547 3.799 -2.207 1 94.19 193 HIS A C 1
ATOM 1555 O O . HIS A 1 193 ? 11.688 3.588 -2.625 1 94.19 193 HIS A O 1
ATOM 1561 N N . ALA A 1 194 ? 10.312 4.324 -1.037 1 95.31 194 ALA A N 1
ATOM 1562 C CA . ALA A 1 194 ? 11.406 4.613 -0.118 1 95.31 194 ALA A CA 1
ATOM 1563 C C . ALA A 1 194 ? 12.172 3.344 0.238 1 95.31 194 ALA A C 1
ATOM 1565 O O . ALA A 1 194 ? 13.406 3.346 0.285 1 95.31 194 ALA A O 1
ATOM 1566 N N . ARG A 1 195 ? 11.492 2.26 0.444 1 89.19 195 ARG A N 1
ATOM 1567 C CA . ARG A 1 195 ? 12.141 0.99 0.765 1 89.19 195 ARG A CA 1
ATOM 1568 C C . ARG A 1 195 ? 12.852 0.414 -0.455 1 89.19 195 ARG A C 1
ATOM 1570 O O . ARG A 1 195 ? 13.898 -0.225 -0.326 1 89.19 195 ARG A O 1
ATOM 1577 N N . SER A 1 196 ? 12.211 0.671 -1.609 1 86.81 196 SER A N 1
ATOM 1578 C CA . SER A 1 196 ? 12.812 0.17 -2.84 1 86.81 196 SER A CA 1
ATOM 1579 C C . SER A 1 196 ? 14.188 0.785 -3.068 1 86.81 196 SER A C 1
ATOM 1581 O O . SER A 1 196 ? 15.086 0.13 -3.605 1 86.81 196 SER A O 1
ATOM 1583 N N . CYS A 1 197 ? 14.414 2.02 -2.645 1 89.38 197 CYS A N 1
ATOM 1584 C CA . CYS A 1 197 ? 15.719 2.65 -2.811 1 89.38 197 CYS A CA 1
ATOM 1585 C C . CYS A 1 197 ? 16.516 2.592 -1.517 1 89.38 197 CYS A C 1
ATOM 1587 O O . CYS A 1 197 ? 17.484 3.34 -1.344 1 89.38 197 CYS A O 1
ATOM 1589 N N . ASN A 1 198 ? 16.094 1.809 -0.548 1 88.56 198 ASN A N 1
ATOM 1590 C CA . ASN A 1 198 ? 16.797 1.517 0.699 1 88.56 198 ASN A CA 1
ATOM 1591 C C . ASN A 1 198 ? 16.938 2.762 1.57 1 88.56 198 ASN A C 1
ATOM 1593 O O . ASN A 1 198 ? 17.969 2.979 2.193 1 88.56 198 ASN A O 1
ATOM 1597 N N . ALA A 1 199 ? 15.953 3.613 1.555 1 92.88 199 ALA A N 1
ATOM 1598 C CA . ALA A 1 199 ? 15.992 4.816 2.385 1 92.88 199 ALA A CA 1
ATOM 1599 C C . ALA A 1 199 ? 16.016 4.457 3.867 1 92.88 199 ALA A C 1
ATOM 1601 O O . ALA A 1 199 ? 16.656 5.152 4.668 1 92.88 199 ALA A O 1
ATOM 1602 N N . ASP A 1 200 ? 15.383 3.426 4.273 1 89.94 200 ASP A N 1
ATOM 1603 C CA . ASP A 1 200 ? 15.344 2.977 5.66 1 89.94 200 ASP A CA 1
ATOM 1604 C C . ASP A 1 200 ? 16.734 2.572 6.148 1 89.94 200 ASP A C 1
ATOM 1606 O O . ASP A 1 200 ? 17.109 2.854 7.289 1 89.94 200 ASP A O 1
ATOM 1610 N N . ARG A 1 201 ? 17.5 1.977 5.27 1 86.5 201 ARG A N 1
ATOM 1611 C CA . ARG A 1 201 ? 18.844 1.546 5.637 1 86.5 201 ARG A CA 1
ATOM 1612 C C . ARG A 1 201 ? 19.781 2.74 5.793 1 86.5 201 ARG A C 1
ATOM 1614 O O . ARG A 1 201 ? 20.703 2.709 6.609 1 86.5 201 ARG A O 1
ATOM 1621 N N . HIS A 1 202 ? 19.594 3.654 4.887 1 85.56 202 HIS A N 1
ATOM 1622 C CA . HIS A 1 202 ? 20.406 4.867 4.988 1 85.56 202 HIS A CA 1
ATOM 1623 C C . HIS A 1 202 ? 20.078 5.637 6.266 1 85.56 202 HIS A C 1
ATOM 1625 O O . HIS A 1 202 ? 20.953 6.289 6.84 1 85.56 202 HIS A O 1
ATOM 1631 N N . ALA A 1 203 ? 18.859 5.543 6.66 1 87.12 203 ALA A N 1
ATOM 1632 C CA . ALA A 1 203 ? 18.438 6.242 7.867 1 87.12 203 ALA A CA 1
ATOM 1633 C C . ALA A 1 203 ? 19.031 5.598 9.117 1 87.12 203 ALA A C 1
ATOM 1635 O O . ALA A 1 203 ? 19.156 6.246 10.156 1 87.12 203 ALA A O 1
ATOM 1636 N N . GLU A 1 204 ? 19.438 4.336 8.969 1 81.75 204 GLU A N 1
ATOM 1637 C CA . GLU A 1 204 ? 20.031 3.631 10.102 1 81.75 204 GLU A CA 1
ATOM 1638 C C . GLU A 1 204 ? 21.484 4.047 10.305 1 81.75 204 GLU A C 1
ATOM 1640 O O . GLU A 1 204 ? 22.016 3.957 11.414 1 81.75 204 GLU A O 1
ATOM 1645 N N . VAL A 1 205 ? 22.062 4.438 9.156 1 76.19 205 VAL A N 1
ATOM 1646 C CA . VAL A 1 205 ? 23.5 4.73 9.188 1 76.19 205 VAL A CA 1
ATOM 1647 C C . VAL A 1 205 ? 23.719 6.238 9.289 1 76.19 205 VAL A C 1
ATOM 1649 O O . VAL A 1 205 ? 23.141 7.012 8.531 1 76.19 205 VAL A O 1
ATOM 1652 N N . PHE A 1 206 ? 24.469 6.602 10.242 1 67.56 206 PHE A N 1
ATOM 1653 C CA . PHE A 1 206 ? 24.703 8.031 10.406 1 67.56 206 PHE A CA 1
ATOM 1654 C C . PHE A 1 206 ? 25.703 8.531 9.383 1 67.56 206 PHE A C 1
ATOM 1656 O O . PHE A 1 206 ? 25.469 9.539 8.711 1 67.56 206 PHE A O 1
ATOM 1663 N N . GLU A 1 207 ? 26.844 7.844 9.438 1 72.25 207 GLU A N 1
ATOM 1664 C CA . GLU A 1 207 ? 27.891 8.445 8.609 1 72.25 207 GLU A CA 1
ATOM 1665 C C . GLU A 1 207 ? 28.453 7.438 7.613 1 72.25 207 GLU A C 1
ATOM 1667 O O . GLU A 1 207 ? 28.625 6.258 7.938 1 72.25 207 GLU A O 1
ATOM 1672 N N . LEU A 1 208 ? 28.469 8.008 6.414 1 76.75 208 LEU A N 1
ATOM 1673 C CA . LEU A 1 208 ? 29.141 7.258 5.359 1 76.75 208 LEU A CA 1
ATOM 1674 C C . LEU A 1 208 ? 30.656 7.25 5.582 1 76.75 208 LEU A C 1
ATOM 1676 O O . LEU A 1 208 ? 31.188 8.117 6.277 1 76.75 208 LEU A O 1
ATOM 1680 N N . PRO A 1 209 ? 31.203 6.215 5.043 1 76.19 209 PRO A N 1
ATOM 1681 C CA . PRO A 1 209 ? 32.656 6.191 5.172 1 76.19 209 PRO A CA 1
ATOM 1682 C C . PRO A 1 209 ? 33.344 7.441 4.59 1 76.19 209 PRO A C 1
ATOM 1684 O O . PRO A 1 209 ? 32.719 8.141 3.775 1 76.19 209 PRO A O 1
ATOM 1687 N N . MET A 1 210 ? 34.5 7.766 5.051 1 78.94 210 MET A N 1
ATOM 1688 C CA . MET A 1 210 ? 35.25 8.945 4.645 1 78.94 210 MET A CA 1
ATOM 1689 C C . MET A 1 210 ? 35.562 8.914 3.152 1 78.94 210 MET A C 1
ATOM 1691 O O . MET A 1 210 ? 35.75 9.953 2.529 1 78.94 210 MET A O 1
ATOM 1695 N N . SER A 1 211 ? 35.469 7.77 2.619 1 84.69 211 SER A N 1
ATOM 1696 C CA . SER A 1 211 ? 35.812 7.598 1.211 1 84.69 211 SER A CA 1
ATOM 1697 C C . SER A 1 211 ? 34.625 7.918 0.311 1 84.69 211 SER A C 1
ATOM 1699 O O . SER A 1 211 ? 34.75 7.988 -0.912 1 84.69 211 SER A O 1
ATOM 1701 N N . ALA A 1 212 ? 33.562 8.344 0.932 1 86.5 212 ALA A N 1
ATOM 1702 C CA . ALA A 1 212 ? 32.375 8.578 0.125 1 86.5 212 ALA A CA 1
ATOM 1703 C C . ALA A 1 212 ? 32.469 9.891 -0.647 1 86.5 212 ALA A C 1
ATOM 1705 O O . ALA A 1 212 ? 32.969 10.891 -0.119 1 86.5 212 ALA A O 1
ATOM 1706 N N . THR A 1 213 ? 32.125 9.93 -1.891 1 89.38 213 THR A N 1
ATOM 1707 C CA . THR A 1 213 ? 32.125 11.109 -2.754 1 89.38 213 THR A CA 1
ATOM 1708 C C . THR A 1 213 ? 31.031 12.094 -2.328 1 89.38 213 THR A C 1
ATOM 1710 O O . THR A 1 213 ? 30.094 11.727 -1.629 1 89.38 213 THR A O 1
ATOM 1713 N N . PRO A 1 214 ? 31.156 13.336 -2.668 1 86.94 214 PRO A N 1
ATOM 1714 C CA . PRO A 1 214 ? 30.125 14.328 -2.348 1 86.94 214 PRO A CA 1
ATOM 1715 C C . PRO A 1 214 ? 28.766 13.961 -2.922 1 86.94 214 PRO A C 1
ATOM 1717 O O . PRO A 1 214 ? 27.734 14.227 -2.293 1 86.94 214 PRO A O 1
ATOM 1720 N N . ALA A 1 215 ? 28.797 13.391 -4.051 1 88.56 215 ALA A N 1
ATOM 1721 C CA . ALA A 1 215 ? 27.531 12.969 -4.664 1 88.56 215 ALA A CA 1
ATOM 1722 C C . ALA A 1 215 ? 26.875 11.875 -3.84 1 88.56 215 ALA A C 1
ATOM 1724 O O . ALA A 1 215 ? 25.641 11.844 -3.707 1 88.56 215 ALA A O 1
ATOM 1725 N N . GLU A 1 216 ? 27.688 11.031 -3.307 1 89.81 216 GLU A N 1
ATOM 1726 C CA . GLU A 1 216 ? 27.156 9.961 -2.465 1 89.81 216 GLU A CA 1
ATOM 1727 C C . GLU A 1 216 ? 26.625 10.508 -1.146 1 89.81 216 GLU A C 1
ATOM 1729 O O . GLU A 1 216 ? 25.625 10.016 -0.631 1 89.81 216 GLU A O 1
ATOM 1734 N N . ARG A 1 217 ? 27.328 11.477 -0.688 1 91.12 217 ARG A N 1
ATOM 1735 C CA . ARG A 1 217 ? 26.891 12.094 0.56 1 91.12 217 ARG A CA 1
ATOM 1736 C C . ARG A 1 217 ? 25.578 12.828 0.375 1 91.12 217 ARG A C 1
ATOM 1738 O O . ARG A 1 217 ? 24.703 12.781 1.25 1 91.12 217 ARG A O 1
ATOM 1745 N N . LYS A 1 218 ? 25.5 13.484 -0.719 1 92.25 218 LYS A N 1
ATOM 1746 C CA . LYS A 1 218 ? 24.25 14.164 -1.051 1 92.25 218 LYS A CA 1
ATOM 1747 C C . LYS A 1 218 ? 23.109 13.164 -1.178 1 92.25 218 LYS A C 1
ATOM 1749 O O . LYS A 1 218 ? 22.016 13.391 -0.655 1 92.25 218 LYS A O 1
ATOM 1754 N N . HIS A 1 219 ? 23.391 12.125 -1.88 1 92.75 219 HIS A N 1
ATOM 1755 C CA . HIS A 1 219 ? 22.375 11.086 -2.074 1 92.75 219 HIS A CA 1
ATOM 1756 C C . HIS A 1 219 ? 21.984 10.445 -0.747 1 92.75 219 HIS A C 1
ATOM 1758 O O . HIS A 1 219 ? 20.797 10.188 -0.506 1 92.75 219 HIS A O 1
ATOM 1764 N N . HIS A 1 220 ? 22.953 10.234 0.092 1 93 220 HIS A N 1
ATOM 1765 C CA . HIS A 1 220 ? 22.703 9.688 1.421 1 93 220 HIS A CA 1
ATOM 1766 C C . HIS A 1 220 ? 21.797 10.602 2.238 1 93 220 HIS A C 1
ATOM 1768 O O . HIS A 1 220 ? 20.859 10.141 2.887 1 93 220 HIS A O 1
ATOM 1774 N N . ASN A 1 221 ? 22.062 11.859 2.184 1 95.06 221 ASN A N 1
ATOM 1775 C CA . ASN A 1 221 ? 21.234 12.828 2.902 1 95.06 221 ASN A CA 1
ATOM 1776 C C . ASN A 1 221 ? 19.812 12.852 2.377 1 95.06 221 ASN A C 1
ATOM 1778 O O . ASN A 1 221 ? 18.859 12.93 3.158 1 95.06 221 ASN A O 1
ATOM 1782 N N . ASP A 1 222 ? 19.641 12.797 1.05 1 96.62 222 ASP A N 1
ATOM 1783 C CA . ASP A 1 222 ? 18.312 12.789 0.445 1 96.62 222 ASP A CA 1
ATOM 1784 C C . ASP A 1 222 ? 17.516 11.578 0.909 1 96.62 222 ASP A C 1
ATOM 1786 O O . ASP A 1 222 ? 16.312 11.695 1.182 1 96.62 222 ASP A O 1
ATOM 1790 N N . LEU A 1 223 ? 18.172 10.43 0.946 1 96.19 223 LEU A N 1
ATOM 1791 C CA . LEU A 1 223 ? 17.484 9.203 1.333 1 96.19 223 LEU A CA 1
ATOM 1792 C C . LEU A 1 223 ? 17.125 9.227 2.816 1 96.19 223 LEU A C 1
ATOM 1794 O O . LEU A 1 223 ? 16.047 8.75 3.209 1 96.19 223 LEU A O 1
ATOM 1798 N N . ARG A 1 224 ? 18.016 9.75 3.654 1 96.06 224 ARG A N 1
ATOM 1799 C CA . ARG A 1 224 ? 17.719 9.883 5.074 1 96.06 224 ARG A CA 1
ATOM 1800 C C . ARG A 1 224 ? 16.516 10.805 5.297 1 96.06 224 ARG A C 1
ATOM 1802 O O . ARG A 1 224 ? 15.617 10.477 6.07 1 96.06 224 ARG A O 1
ATOM 1809 N N . ARG A 1 225 ? 16.5 11.93 4.617 1 97.81 225 ARG A N 1
ATOM 1810 C CA . ARG A 1 225 ? 15.391 12.867 4.703 1 97.81 225 ARG A CA 1
ATOM 1811 C C . ARG A 1 225 ? 14.086 12.203 4.281 1 97.81 225 ARG A C 1
ATOM 1813 O O . ARG A 1 225 ? 13.062 12.359 4.949 1 97.81 225 ARG A O 1
ATOM 1820 N N . LEU A 1 226 ? 14.18 11.5 3.197 1 98.38 226 LEU A N 1
ATOM 1821 C CA . LEU A 1 226 ? 13 10.82 2.67 1 98.38 226 LEU A CA 1
ATOM 1822 C C . LEU A 1 226 ? 12.406 9.875 3.707 1 98.38 226 LEU A C 1
ATOM 1824 O O . LEU A 1 226 ? 11.203 9.898 3.965 1 98.38 226 LEU A O 1
ATOM 1828 N N . TRP A 1 227 ? 13.227 9.031 4.281 1 97.12 227 TRP A N 1
ATOM 1829 C CA . TRP A 1 227 ? 12.719 8.016 5.195 1 97.12 227 TRP A CA 1
ATOM 1830 C C . TRP A 1 227 ? 12.094 8.656 6.426 1 97.12 227 TRP A C 1
ATOM 1832 O O . TRP A 1 227 ? 11 8.258 6.848 1 97.12 227 TRP A O 1
ATOM 1842 N N . TRP A 1 228 ? 12.75 9.594 6.996 1 97.81 228 TRP A N 1
ATOM 1843 C CA . TRP A 1 228 ? 12.227 10.211 8.211 1 97.81 228 TRP A CA 1
ATOM 1844 C C . TRP A 1 228 ? 10.969 11.016 7.914 1 97.81 228 TRP A C 1
ATOM 1846 O O . TRP A 1 228 ? 10.07 11.117 8.758 1 97.81 228 TRP A O 1
ATOM 1856 N N . CYS A 1 229 ? 10.875 11.633 6.719 1 98.44 229 CYS A N 1
ATOM 1857 C CA . CYS A 1 229 ? 9.625 12.281 6.332 1 98.44 229 CYS A CA 1
ATOM 1858 C C . CYS A 1 229 ? 8.5 11.258 6.195 1 98.44 229 CYS A C 1
ATOM 1860 O O . CYS A 1 229 ? 7.348 11.547 6.52 1 98.44 229 CYS A O 1
ATOM 1862 N N . CYS A 1 230 ? 8.805 10.062 5.672 1 97.81 230 CYS A N 1
ATOM 1863 C CA . CYS A 1 230 ? 7.828 8.984 5.652 1 97.81 230 CYS A CA 1
ATOM 1864 C C . CYS A 1 230 ? 7.34 8.656 7.059 1 97.81 230 CYS A C 1
ATOM 1866 O O . CYS A 1 230 ? 6.141 8.492 7.281 1 97.81 230 CYS A O 1
ATOM 1868 N N . VAL A 1 231 ? 8.297 8.609 8 1 97.38 231 VAL A N 1
ATOM 1869 C CA . VAL A 1 231 ? 7.961 8.281 9.383 1 97.38 231 VAL A CA 1
ATOM 1870 C C . VAL A 1 231 ? 7.039 9.352 9.961 1 97.38 231 VAL A C 1
ATOM 1872 O O . VAL A 1 231 ? 6.023 9.031 10.586 1 97.38 231 VAL A O 1
ATOM 1875 N N . ILE A 1 232 ? 7.348 10.562 9.734 1 97.94 232 ILE A N 1
ATOM 1876 C CA . ILE A 1 232 ? 6.578 11.672 10.273 1 97.94 232 ILE A CA 1
ATOM 1877 C C . ILE A 1 232 ? 5.16 11.641 9.711 1 97.94 232 ILE A C 1
ATOM 1879 O O . ILE A 1 232 ? 4.184 11.703 10.461 1 97.94 232 ILE A O 1
ATOM 1883 N N . LEU A 1 233 ? 5.066 11.531 8.438 1 97.31 233 LEU A N 1
ATOM 1884 C CA . LEU A 1 233 ? 3.758 11.602 7.797 1 97.31 233 LEU A CA 1
ATOM 1885 C C . LEU A 1 233 ? 2.941 10.344 8.086 1 97.31 233 LEU A C 1
ATOM 1887 O O . LEU A 1 233 ? 1.709 10.383 8.07 1 97.31 233 LEU A O 1
ATOM 1891 N N . ASP A 1 234 ? 3.604 9.242 8.297 1 96.06 234 ASP A N 1
ATOM 1892 C CA . ASP A 1 234 ? 2.928 8.016 8.711 1 96.06 234 ASP A CA 1
ATOM 1893 C C . ASP A 1 234 ? 2.324 8.164 10.109 1 96.06 234 ASP A C 1
ATOM 1895 O O . ASP A 1 234 ? 1.428 7.406 10.484 1 96.06 234 ASP A O 1
ATOM 1899 N N . ARG A 1 235 ? 2.756 9.109 10.93 1 96.31 235 ARG A N 1
ATOM 1900 C CA . ARG A 1 235 ? 2.158 9.398 12.227 1 96.31 235 ARG A CA 1
ATOM 1901 C C . ARG A 1 235 ? 1.055 10.445 12.102 1 96.31 235 ARG A C 1
ATOM 1903 O O . ARG A 1 235 ? 0.06 10.391 12.828 1 96.31 235 ARG A O 1
ATOM 1910 N N . ILE A 1 236 ? 1.331 11.422 11.289 1 94.62 236 ILE A N 1
ATOM 1911 C CA . ILE A 1 236 ? 0.344 12.477 11.109 1 94.62 236 ILE A CA 1
ATOM 1912 C C . ILE A 1 236 ? -0.913 11.906 10.461 1 94.62 236 ILE A C 1
ATOM 1914 O O . ILE A 1 236 ? -2.027 12.336 10.766 1 94.62 236 ILE A O 1
ATOM 1918 N N . SER A 1 237 ? -0.708 10.898 9.672 1 90.62 237 SER A N 1
ATOM 1919 C CA . SER A 1 237 ? -1.829 10.297 8.961 1 90.62 237 SER A CA 1
ATOM 1920 C C . SER A 1 237 ? -2.838 9.688 9.93 1 90.62 237 SER A C 1
ATOM 1922 O O . SER A 1 237 ? -4.016 10.047 9.914 1 90.62 237 SER A O 1
ATOM 1924 N N . PRO A 1 238 ? -2.463 8.836 10.82 1 90.44 238 PRO A N 1
ATOM 1925 C CA . PRO A 1 238 ? -3.439 8.289 11.766 1 90.44 238 PRO A CA 1
ATOM 1926 C C . PRO A 1 238 ? -4.012 9.352 12.703 1 90.44 238 PRO A C 1
ATOM 1928 O O . PRO A 1 238 ? -5.172 9.258 13.117 1 90.44 238 PRO A O 1
ATOM 1931 N N . LEU A 1 239 ? -3.285 10.336 13.023 1 91.94 239 LEU A N 1
ATOM 1932 C CA . LEU A 1 239 ? -3.805 11.414 13.859 1 91.94 239 LEU A CA 1
ATOM 1933 C C . LEU A 1 239 ? -4.977 12.117 13.18 1 91.94 239 LEU A C 1
ATOM 1935 O O . LEU A 1 239 ? -5.902 12.578 13.852 1 91.94 239 LEU A O 1
ATOM 1939 N N . CYS A 1 240 ? -4.848 12.109 11.859 1 89.25 240 CYS A N 1
ATOM 1940 C CA . CYS A 1 240 ? -5.848 12.836 11.094 1 89.25 240 CYS A CA 1
ATOM 1941 C C . CYS A 1 240 ? -6.945 11.898 10.594 1 89.25 240 CYS A C 1
ATOM 1943 O O . CYS A 1 240 ? -8.133 12.227 10.68 1 89.25 240 CYS A O 1
ATOM 1945 N N . THR A 1 241 ? -6.559 10.734 10.086 1 87 241 THR A N 1
ATOM 1946 C CA . THR A 1 241 ? -7.512 9.883 9.383 1 87 241 THR A CA 1
ATOM 1947 C C . THR A 1 241 ? -7.777 8.602 10.172 1 87 241 THR A C 1
ATOM 1949 O O . THR A 1 241 ? -8.672 7.828 9.828 1 87 241 THR A O 1
ATOM 1952 N N . ARG A 1 242 ? -7.031 8.32 11.18 1 85.62 242 ARG A N 1
ATOM 1953 C CA . ARG A 1 242 ? -7.246 7.215 12.109 1 85.62 242 ARG A CA 1
ATOM 1954 C C . ARG A 1 242 ? -6.918 5.879 11.445 1 85.62 242 ARG A C 1
ATOM 1956 O O . ARG A 1 242 ? -7.465 4.844 11.828 1 85.62 242 ARG A O 1
ATOM 1963 N N . PHE A 1 243 ? -6.121 5.906 10.406 1 84.62 243 PHE A N 1
ATOM 1964 C CA . PHE A 1 243 ? -5.633 4.676 9.797 1 84.62 243 PHE A CA 1
ATOM 1965 C C . PHE A 1 243 ? -4.465 4.105 10.594 1 84.62 243 PHE A C 1
ATOM 1967 O O . PHE A 1 243 ? -3.793 4.832 11.328 1 84.62 243 PHE A O 1
ATOM 1974 N N . SER A 1 244 ? -4.211 2.887 10.375 1 84.44 244 SER A N 1
ATOM 1975 C CA . SER A 1 244 ? -3.131 2.234 11.109 1 84.44 244 SER A CA 1
ATOM 1976 C C . SER A 1 244 ? -1.768 2.656 10.57 1 84.44 244 SER A C 1
ATOM 1978 O O . SER A 1 244 ? -1.643 3.023 9.406 1 84.44 244 SER A O 1
ATOM 1980 N N . LEU A 1 245 ? -0.812 2.48 11.406 1 89.19 245 LEU A N 1
ATOM 1981 C CA . LEU A 1 245 ? 0.563 2.824 11.062 1 89.19 245 LEU A CA 1
ATOM 1982 C C . LEU A 1 245 ? 1.153 1.808 10.094 1 89.19 245 LEU A C 1
ATOM 1984 O O . LEU A 1 245 ? 0.85 0.615 10.172 1 89.19 245 LEU A O 1
ATOM 1988 N N . HIS A 1 246 ? 2.012 2.285 9.219 1 87.81 246 HIS A N 1
ATOM 1989 C CA . HIS A 1 246 ? 2.76 1.405 8.328 1 87.81 246 HIS A CA 1
ATOM 1990 C C . HIS A 1 246 ? 4.113 1.038 8.93 1 87.81 246 HIS A C 1
ATOM 1992 O O . HIS A 1 246 ? 4.543 -0.114 8.844 1 87.81 246 HIS A O 1
ATOM 1998 N N . ILE A 1 247 ? 4.797 2.047 9.469 1 91.62 247 ILE A N 1
ATOM 1999 C CA . ILE A 1 247 ? 6.152 1.855 9.977 1 91.62 247 ILE A CA 1
ATOM 2000 C C . ILE A 1 247 ? 6.121 1.722 11.492 1 91.62 247 ILE A C 1
ATOM 2002 O O . ILE A 1 247 ? 6.199 2.721 12.211 1 91.62 247 ILE A O 1
ATOM 2006 N N . THR A 1 248 ? 6.066 0.552 12.008 1 88.19 248 THR A N 1
ATOM 2007 C CA . THR A 1 248 ? 6.051 0.254 13.43 1 88.19 248 THR A CA 1
ATOM 2008 C C . THR A 1 248 ? 7.434 -0.168 13.914 1 88.19 248 THR A C 1
ATOM 2010 O O . THR A 1 248 ? 8.391 -0.174 13.133 1 88.19 248 THR A O 1
ATOM 2013 N N . HIS A 1 249 ? 7.504 -0.511 15.203 1 85.69 249 HIS A N 1
ATOM 2014 C CA . HIS A 1 249 ? 8.766 -0.948 15.789 1 85.69 249 HIS A CA 1
ATOM 2015 C C . HIS A 1 249 ? 9.258 -2.242 15.148 1 85.69 249 HIS A C 1
ATOM 2017 O O . HIS A 1 249 ? 10.461 -2.49 15.078 1 85.69 249 HIS A O 1
ATOM 2023 N N . ASP A 1 250 ? 8.344 -2.959 14.617 1 77.44 250 ASP A N 1
ATOM 2024 C CA . ASP A 1 250 ? 8.688 -4.238 14.008 1 77.44 250 ASP A CA 1
ATOM 2025 C C . ASP A 1 250 ? 9.25 -4.043 12.602 1 77.44 250 ASP A C 1
ATOM 2027 O O . ASP A 1 250 ? 9.891 -4.945 12.055 1 77.44 250 ASP A O 1
ATOM 2031 N N . ARG A 1 251 ? 9.055 -2.916 12.102 1 81.56 251 ARG A N 1
ATOM 2032 C CA . ARG A 1 251 ? 9.422 -2.707 10.703 1 81.56 251 ARG A CA 1
ATOM 2033 C C . ARG A 1 251 ? 10.602 -1.75 10.586 1 81.56 251 ARG A C 1
ATOM 2035 O O . ARG A 1 251 ? 11.172 -1.585 9.5 1 81.56 251 ARG A O 1
ATOM 2042 N N . PHE A 1 252 ? 10.969 -1.136 11.641 1 88.06 252 PHE A N 1
ATOM 2043 C CA . PHE A 1 252 ? 12.094 -0.204 11.648 1 88.06 252 PHE A CA 1
ATOM 2044 C C . PHE A 1 252 ? 12.617 -0.007 13.062 1 88.06 252 PHE A C 1
ATOM 2046 O O . PHE A 1 252 ? 11.836 0.095 14.016 1 88.06 252 PHE A O 1
ATOM 2053 N N . ASP A 1 253 ? 13.875 0.13 13.172 1 85.31 253 ASP A N 1
ATOM 2054 C CA . ASP A 1 253 ? 14.508 0.294 14.477 1 85.31 253 ASP A CA 1
ATOM 2055 C C . ASP A 1 253 ? 14.695 1.771 14.812 1 85.31 253 ASP A C 1
ATOM 2057 O O . ASP A 1 253 ? 15.68 2.385 14.391 1 85.31 253 ASP A O 1
ATOM 2061 N N . PHE A 1 254 ? 13.906 2.252 15.688 1 89.75 254 PHE A N 1
ATOM 2062 C CA . PHE A 1 254 ? 13.969 3.662 16.062 1 89.75 254 PHE A CA 1
ATOM 2063 C C . PHE A 1 254 ? 15.016 3.891 17.141 1 89.75 254 PHE A C 1
ATOM 2065 O O . PHE A 1 254 ? 15.492 5.012 17.328 1 89.75 254 PHE A O 1
ATOM 2072 N N . LYS A 1 255 ? 15.352 2.871 17.859 1 84.44 255 LYS A N 1
ATOM 2073 C CA . LYS A 1 255 ? 16.234 3 19.016 1 84.44 255 LYS A CA 1
ATOM 2074 C C . LYS A 1 255 ? 17.688 3.215 18.578 1 84.44 255 LYS A C 1
ATOM 2076 O O . LYS A 1 255 ? 18.391 4.051 19.141 1 84.44 255 LYS A O 1
ATOM 2081 N N . TYR A 1 256 ? 18.062 2.543 17.531 1 80.75 256 TYR A N 1
ATOM 2082 C CA . TYR A 1 256 ? 19.469 2.57 17.172 1 80.75 256 TYR A CA 1
ATOM 2083 C C . TYR A 1 256 ? 19.688 3.357 15.883 1 80.75 256 TYR A C 1
ATOM 2085 O O . TYR A 1 256 ? 20.844 3.59 15.477 1 80.75 256 TYR A O 1
ATOM 2093 N N . SER A 1 257 ? 18.641 3.783 15.344 1 85.62 257 SER A N 1
ATOM 2094 C CA . SER A 1 257 ? 18.797 4.543 14.102 1 85.62 257 SER A CA 1
ATOM 2095 C C . SER A 1 257 ? 19.156 6 14.391 1 85.62 257 SER A C 1
ATOM 2097 O O . SER A 1 257 ? 18.781 6.543 15.43 1 85.62 257 SER A O 1
ATOM 2099 N N . ALA A 1 258 ? 19.922 6.535 13.461 1 88.38 258 ALA A N 1
ATOM 2100 C CA . ALA A 1 258 ? 20.312 7.941 13.594 1 88.38 258 ALA A CA 1
ATOM 2101 C C . ALA A 1 258 ? 19.156 8.859 13.18 1 88.38 258 ALA A C 1
ATOM 2103 O O . ALA A 1 258 ? 18.734 8.859 12.023 1 88.38 258 ALA A O 1
ATOM 2104 N N . ARG A 1 259 ? 18.734 9.625 14.086 1 93.06 259 ARG A N 1
ATOM 2105 C CA . ARG A 1 259 ? 17.625 10.531 13.828 1 93.06 259 ARG A CA 1
ATOM 2106 C C . ARG A 1 259 ? 18.047 11.672 12.906 1 93.06 259 ARG A C 1
ATOM 2108 O O . ARG A 1 259 ? 19.203 12.086 12.922 1 93.06 259 ARG A O 1
ATOM 2115 N N . LEU A 1 260 ? 17.094 12.062 12.078 1 94.69 260 LEU A N 1
ATOM 2116 C CA . LEU A 1 260 ? 17.328 13.258 11.273 1 94.69 260 LEU A CA 1
ATOM 2117 C C . LEU A 1 260 ? 17.422 14.5 12.156 1 94.69 260 LEU A C 1
ATOM 2119 O O . LEU A 1 260 ? 16.578 14.711 13.023 1 94.69 260 LEU A O 1
ATOM 2123 N N . GLY A 1 261 ? 18.453 15.273 12.07 1 90.38 261 GLY A N 1
ATOM 2124 C CA . GLY A 1 261 ? 18.594 16.406 12.961 1 90.38 261 GLY A CA 1
ATOM 2125 C C . GLY A 1 261 ? 19.547 17.469 12.43 1 90.38 261 GLY A C 1
ATOM 2126 O O . GLY A 1 261 ? 19.609 17.703 11.219 1 90.38 261 GLY A O 1
ATOM 2127 N N . THR A 1 262 ? 20.234 18.016 13.305 1 91.62 262 THR A N 1
ATOM 2128 C CA . THR A 1 262 ? 21.078 19.172 13 1 91.62 262 THR A CA 1
ATOM 2129 C C . THR A 1 262 ? 22.219 18.766 12.062 1 91.62 262 THR A C 1
ATOM 2131 O O . THR A 1 262 ? 22.594 19.531 11.172 1 91.62 262 THR A O 1
ATOM 2134 N N . ALA A 1 263 ? 22.672 17.594 12.203 1 89.44 263 ALA A N 1
ATOM 2135 C CA . ALA A 1 263 ? 23.797 17.141 11.375 1 89.44 263 ALA A CA 1
ATOM 2136 C C . ALA A 1 263 ? 23.375 17.031 9.914 1 89.44 263 ALA A C 1
ATOM 2138 O O . ALA A 1 263 ? 24.188 17.281 9.016 1 89.44 263 ALA A O 1
ATOM 2139 N N . ASP A 1 264 ? 22.156 16.703 9.68 1 93.69 264 ASP A N 1
ATOM 2140 C CA . ASP A 1 264 ? 21.656 16.516 8.32 1 93.69 264 ASP A CA 1
ATOM 2141 C C . ASP A 1 264 ? 21.219 17.844 7.711 1 93.69 264 ASP A C 1
ATOM 2143 O O . ASP A 1 264 ? 21.266 18.016 6.488 1 93.69 264 ASP A O 1
ATOM 2147 N N . LEU A 1 265 ? 20.812 18.828 8.594 1 96.25 265 LEU A N 1
ATOM 2148 C CA . LEU A 1 265 ? 20.125 20.016 8.102 1 96.25 265 LEU A CA 1
ATOM 2149 C C . LEU A 1 265 ? 20.984 21.266 8.258 1 96.25 265 LEU A C 1
ATOM 2151 O O . LEU A 1 265 ? 20.656 22.328 7.73 1 96.25 265 LEU A O 1
ATOM 2155 N N . GLN A 1 266 ? 22.141 21.188 8.852 1 93.19 266 GLN A N 1
ATOM 2156 C CA . GLN A 1 266 ? 22.953 22.344 9.211 1 93.19 266 GLN A CA 1
ATOM 2157 C C . GLN A 1 266 ? 23.453 23.078 7.969 1 93.19 266 GLN A C 1
ATOM 2159 O O . GLN A 1 266 ? 23.656 24.281 8 1 93.19 266 GLN A O 1
ATOM 2164 N N . ASP A 1 267 ? 23.641 22.359 6.898 1 93.12 267 ASP A N 1
ATOM 2165 C CA . ASP A 1 267 ? 24.172 22.984 5.699 1 93.12 267 ASP A CA 1
ATOM 2166 C C . ASP A 1 267 ? 23.172 23.969 5.105 1 93.12 267 ASP A C 1
ATOM 2168 O O . ASP A 1 267 ? 23.547 24.812 4.285 1 93.12 267 ASP A O 1
ATOM 2172 N N . GLU A 1 268 ? 21.969 23.953 5.559 1 95.88 268 GLU A N 1
ATOM 2173 C CA . GLU A 1 268 ? 20.922 24.844 5.047 1 95.88 268 GLU A CA 1
ATOM 2174 C C . GLU A 1 268 ? 20.938 26.188 5.777 1 95.88 268 GLU A C 1
ATOM 2176 O O . GLU A 1 268 ? 20.375 27.172 5.289 1 95.88 268 GLU A O 1
ATOM 2181 N N . ILE A 1 269 ? 21.562 26.344 6.934 1 96.12 269 ILE A N 1
ATOM 2182 C CA . ILE A 1 269 ? 21.453 27.469 7.852 1 96.12 269 ILE A CA 1
ATOM 2183 C C . ILE A 1 269 ? 21.875 28.75 7.145 1 96.12 269 ILE A C 1
ATOM 2185 O O . ILE A 1 269 ? 21.188 29.781 7.219 1 96.12 269 ILE A O 1
ATOM 2189 N N . TYR A 1 270 ? 22.891 28.703 6.332 1 95.19 270 TYR A N 1
ATOM 2190 C CA . TYR A 1 270 ? 23.391 29.906 5.676 1 95.19 270 TYR A CA 1
ATOM 2191 C C . TYR A 1 270 ? 23 29.922 4.199 1 95.19 270 TYR A C 1
ATOM 2193 O O . TYR A 1 270 ? 23.391 30.812 3.459 1 95.19 270 TYR A O 1
ATOM 2201 N N . ARG A 1 271 ? 22.266 28.953 3.838 1 94.25 271 ARG A N 1
ATOM 2202 C CA . ARG A 1 271 ? 21.938 28.828 2.422 1 94.25 271 ARG A CA 1
ATOM 2203 C C . ARG A 1 271 ? 20.422 28.969 2.197 1 94.25 271 ARG A C 1
ATOM 2205 O O . ARG A 1 271 ? 19.938 28.719 1.092 1 94.25 271 ARG A O 1
ATOM 2212 N N . SER A 1 272 ? 19.719 29.328 3.242 1 93.5 272 SER A N 1
ATOM 2213 C CA . SER A 1 272 ? 18.281 29.562 3.102 1 93.5 272 SER A CA 1
ATOM 2214 C C . SER A 1 272 ? 18 30.953 2.529 1 93.5 272 SER A C 1
ATOM 2216 O O . SER A 1 272 ? 18.656 31.922 2.902 1 93.5 272 SER A O 1
ATOM 2218 N N . SER A 1 273 ? 17.094 31.062 1.582 1 91.31 273 SER A N 1
ATOM 2219 C CA . SER A 1 273 ? 16.688 32.344 1.021 1 91.31 273 SER A CA 1
ATOM 2220 C C . SER A 1 273 ? 15.43 32.875 1.697 1 91.31 273 SER A C 1
ATOM 2222 O O . SER A 1 273 ? 14.922 33.938 1.339 1 91.31 273 SER A O 1
ATOM 2224 N N . ILE A 1 274 ? 14.945 32.219 2.67 1 93 274 ILE A N 1
ATOM 2225 C CA . ILE A 1 274 ? 13.664 32.531 3.283 1 93 274 ILE A CA 1
ATOM 2226 C C . ILE A 1 274 ? 13.883 33.031 4.707 1 93 274 ILE A C 1
ATOM 2228 O O . ILE A 1 274 ? 13.359 34.094 5.086 1 93 274 ILE A O 1
ATOM 2232 N N . PHE A 1 275 ? 14.688 32.312 5.43 1 94.81 275 PHE A N 1
ATOM 2233 C CA . PHE A 1 275 ? 14.875 32.625 6.84 1 94.81 275 PHE A CA 1
ATOM 2234 C C . PHE A 1 275 ? 16.297 33.094 7.109 1 94.81 275 PHE A C 1
ATOM 2236 O O . PHE A 1 275 ? 17.234 32.719 6.414 1 94.81 275 PHE A O 1
ATOM 2243 N N . THR A 1 276 ? 16.422 33.875 8.102 1 94.69 276 THR A N 1
ATOM 2244 C CA . THR A 1 276 ? 17.734 34.25 8.586 1 94.69 276 THR A CA 1
ATOM 2245 C C . THR A 1 276 ? 18.422 33.062 9.242 1 94.69 276 THR A C 1
ATOM 2247 O O . THR A 1 276 ? 17.75 32.125 9.703 1 94.69 276 THR A O 1
ATOM 2250 N N . PRO A 1 277 ? 19.75 33 9.273 1 95.12 277 PRO A N 1
ATOM 2251 C CA . PRO A 1 277 ? 20.469 31.875 9.883 1 95.12 277 PRO A CA 1
ATOM 2252 C C . PRO A 1 277 ? 20.031 31.625 11.32 1 95.12 277 PRO A C 1
ATOM 2254 O O . PRO A 1 277 ? 19.938 30.469 11.742 1 95.12 277 PRO A O 1
ATOM 2257 N N . ALA A 1 278 ? 19.797 32.688 12.023 1 93.56 278 ALA A N 1
ATOM 2258 C CA . ALA A 1 278 ? 19.359 32.5 13.414 1 93.56 278 ALA A CA 1
ATOM 2259 C C . ALA A 1 278 ? 18 31.812 13.492 1 93.56 278 ALA A C 1
ATOM 2261 O O . ALA A 1 278 ? 17.812 30.906 14.289 1 93.56 278 ALA A O 1
ATOM 2262 N N . THR A 1 279 ? 17.047 32.281 12.688 1 94.38 279 THR A N 1
ATOM 2263 C CA . THR A 1 279 ? 15.719 31.672 12.664 1 94.38 279 THR A CA 1
ATOM 2264 C C . THR A 1 279 ? 15.789 30.234 12.164 1 94.38 279 THR A C 1
ATOM 2266 O O . THR A 1 279 ? 15.117 29.344 12.703 1 94.38 279 THR A O 1
ATOM 2269 N N . LYS A 1 280 ? 16.625 30.016 11.117 1 95.69 280 LYS A N 1
ATOM 2270 C CA . LYS A 1 280 ? 16.766 28.672 10.562 1 95.69 280 LYS A CA 1
ATOM 2271 C C . LYS A 1 280 ? 17.312 27.703 11.602 1 95.69 280 LYS A C 1
ATOM 2273 O O . LYS A 1 280 ? 16.891 26.562 11.68 1 95.69 280 LYS A O 1
ATOM 2278 N N . ARG A 1 281 ? 18.281 28.141 12.398 1 95.81 281 ARG A N 1
ATOM 2279 C CA . ARG A 1 281 ? 18.844 27.312 13.461 1 95.81 281 ARG A CA 1
ATOM 2280 C C . ARG A 1 281 ? 17.781 26.938 14.484 1 95.81 281 ARG A C 1
ATOM 2282 O O . ARG A 1 281 ? 17.734 25.781 14.93 1 95.81 281 ARG A O 1
ATOM 2289 N N . ARG A 1 282 ? 16.938 27.906 14.805 1 94.5 282 ARG A N 1
ATOM 2290 C CA . ARG A 1 282 ? 15.883 27.656 15.773 1 94.5 282 ARG A CA 1
ATOM 2291 C C . ARG A 1 282 ? 14.836 26.703 15.219 1 94.5 282 ARG A C 1
ATOM 2293 O O . ARG A 1 282 ? 14.32 25.844 15.938 1 94.5 282 ARG A O 1
ATOM 2300 N N . LEU A 1 283 ? 14.539 26.875 13.969 1 96.38 283 LEU A N 1
ATOM 2301 C CA . LEU A 1 283 ? 13.547 26 13.328 1 96.38 283 LEU A CA 1
ATOM 2302 C C . LEU A 1 283 ? 14.07 24.578 13.219 1 96.38 283 LEU A C 1
ATOM 2304 O O . LEU A 1 283 ? 13.305 23.625 13.359 1 96.38 283 LEU A O 1
ATOM 2308 N N . ILE A 1 284 ? 15.344 24.375 12.945 1 97.12 284 ILE A N 1
ATOM 2309 C CA . ILE A 1 284 ? 15.953 23.047 12.883 1 97.12 284 ILE A CA 1
ATOM 2310 C C . ILE A 1 284 ? 15.883 22.391 14.258 1 97.12 284 ILE A C 1
ATOM 2312 O O . ILE A 1 284 ? 15.602 21.203 14.359 1 97.12 284 ILE A O 1
ATOM 2316 N N . ALA A 1 285 ? 16.125 23.203 15.289 1 96.19 285 ALA A N 1
ATOM 2317 C CA . ALA A 1 285 ? 16.031 22.672 16.641 1 96.19 285 ALA A CA 1
ATOM 2318 C C . ALA A 1 285 ? 14.602 22.266 16.984 1 96.19 285 ALA A C 1
ATOM 2320 O O . ALA A 1 285 ? 14.375 21.25 17.625 1 96.19 285 ALA A O 1
ATOM 2321 N N . LEU A 1 286 ? 13.672 23.125 16.641 1 96.81 286 LEU A N 1
ATOM 2322 C CA . LEU A 1 286 ? 12.258 22.797 16.828 1 96.81 286 LEU A CA 1
ATOM 2323 C C . LEU A 1 286 ? 11.891 21.516 16.094 1 96.81 286 LEU A C 1
ATOM 2325 O O . LEU A 1 286 ? 11.148 20.688 16.625 1 96.81 286 LEU A O 1
ATOM 2329 N N . PHE A 1 287 ? 12.406 21.391 14.867 1 97.94 287 PHE A N 1
ATOM 2330 C CA . PHE A 1 287 ? 12.148 20.188 14.086 1 97.94 287 PHE A CA 1
ATOM 2331 C C . PHE A 1 287 ? 12.648 18.953 14.828 1 97.94 287 PHE A C 1
ATOM 2333 O O . PHE A 1 287 ? 11.969 17.922 14.844 1 97.94 287 PHE A O 1
ATOM 2340 N N . SER A 1 288 ? 13.789 18.984 15.383 1 97 288 SER A N 1
ATOM 2341 C CA . SER A 1 288 ? 14.344 17.844 16.109 1 97 288 SER A CA 1
ATOM 2342 C C . SER A 1 288 ? 13.445 17.438 17.266 1 97 288 SER A C 1
ATOM 2344 O O . SER A 1 288 ? 13.25 16.25 17.516 1 97 288 SER A O 1
ATOM 2346 N N . THR A 1 289 ? 12.914 18.438 17.953 1 97.12 289 THR A N 1
ATOM 2347 C CA . THR A 1 289 ? 11.969 18.172 19.031 1 97.12 289 THR A CA 1
ATOM 2348 C C . THR A 1 289 ? 10.695 17.531 18.484 1 97.12 289 THR A C 1
ATOM 2350 O O . THR A 1 289 ? 10.156 16.609 19.094 1 97.12 289 THR A O 1
ATOM 2353 N N . TYR A 1 290 ? 10.273 18.109 17.391 1 98.06 290 TYR A N 1
ATOM 2354 C CA . TYR A 1 290 ? 9.086 17.594 16.719 1 98.06 290 TYR A CA 1
ATOM 2355 C C . TYR A 1 290 ? 9.297 16.141 16.281 1 98.06 290 TYR A C 1
ATOM 2357 O O . TYR A 1 290 ? 8.398 15.312 16.422 1 98.06 290 TYR A O 1
ATOM 2365 N N . LEU A 1 291 ? 10.43 15.805 15.766 1 98.06 291 LEU A N 1
ATOM 2366 C CA . LEU A 1 291 ? 10.734 14.453 15.32 1 98.06 291 LEU A CA 1
ATOM 2367 C C . LEU A 1 291 ? 10.742 13.484 16.5 1 98.06 291 LEU A C 1
ATOM 2369 O O . LEU A 1 291 ? 10.312 12.336 16.375 1 98.06 291 LEU A O 1
ATOM 2373 N N . GLU A 1 292 ? 11.258 13.867 17.609 1 97 292 GLU A N 1
ATOM 2374 C CA . GLU A 1 292 ? 11.203 13.031 18.812 1 97 292 GLU A CA 1
ATOM 2375 C C . GLU A 1 292 ? 9.766 12.695 19.188 1 97 292 GLU A C 1
ATOM 2377 O O . GLU A 1 292 ? 9.477 11.57 19.609 1 97 292 GLU A O 1
ATOM 2382 N N . PHE A 1 293 ? 8.969 13.75 19.078 1 98.06 293 PHE A N 1
ATOM 2383 C CA . PHE A 1 293 ? 7.547 13.531 19.328 1 98.06 293 PHE A CA 1
ATOM 2384 C C . PHE A 1 293 ? 6.988 12.484 18.359 1 98.06 293 PHE A C 1
ATOM 2386 O O . PHE A 1 293 ? 6.246 11.586 18.781 1 98.06 293 PHE A O 1
ATOM 2393 N N . ALA A 1 294 ? 7.344 12.578 17.109 1 97.81 294 ALA A N 1
ATOM 2394 C CA . ALA A 1 294 ? 6.871 11.641 16.109 1 97.81 294 ALA A CA 1
ATOM 2395 C C . ALA A 1 294 ? 7.273 10.211 16.453 1 97.81 294 ALA A C 1
ATOM 2397 O O . ALA A 1 294 ? 6.512 9.266 16.219 1 97.81 294 ALA A O 1
ATOM 2398 N N . ILE A 1 295 ? 8.406 9.992 16.984 1 96.94 295 ILE A N 1
ATOM 2399 C CA . ILE A 1 295 ? 8.883 8.664 17.344 1 96.94 295 ILE A CA 1
ATOM 2400 C C . ILE A 1 295 ? 8.062 8.125 18.516 1 96.94 295 ILE A C 1
ATOM 2402 O O . ILE A 1 295 ? 7.691 6.953 18.531 1 96.94 295 ILE A O 1
ATOM 2406 N N . ILE A 1 296 ? 7.727 8.984 19.453 1 97.06 296 ILE A N 1
ATOM 2407 C CA . ILE A 1 296 ? 6.922 8.594 20.609 1 97.06 296 ILE A CA 1
ATOM 2408 C C . ILE A 1 296 ? 5.523 8.188 20.141 1 97.06 296 ILE A C 1
ATOM 2410 O O . ILE A 1 296 ? 4.922 7.262 20.703 1 97.06 296 ILE A O 1
ATOM 2414 N N . LEU A 1 297 ? 5.047 8.844 19.109 1 97.25 297 LEU A N 1
ATOM 2415 C CA . LEU A 1 297 ? 3.711 8.578 18.594 1 97.25 297 LEU A CA 1
ATOM 2416 C C . LEU A 1 297 ? 3.613 7.16 18.031 1 97.25 297 LEU A C 1
ATOM 2418 O O . LEU A 1 297 ? 2.512 6.645 17.828 1 97.25 297 LEU A O 1
ATOM 2422 N N . THR A 1 298 ? 4.719 6.48 17.766 1 94.56 298 THR A N 1
ATOM 2423 C CA . THR A 1 298 ? 4.691 5.109 17.266 1 94.56 298 THR A CA 1
ATOM 2424 C C . THR A 1 298 ? 3.93 4.199 18.219 1 94.56 298 THR A C 1
ATOM 2426 O O . THR A 1 298 ? 3.051 3.443 17.797 1 94.56 298 THR A O 1
ATOM 2429 N N . ASP A 1 299 ? 4.223 4.332 19.469 1 92.94 299 ASP A N 1
ATOM 2430 C CA . ASP A 1 299 ? 3.578 3.494 20.484 1 92.94 299 ASP A CA 1
ATOM 2431 C C . ASP A 1 299 ? 2.133 3.926 20.719 1 92.94 299 ASP A C 1
ATOM 2433 O O . ASP A 1 299 ? 1.239 3.086 20.828 1 92.94 299 ASP A O 1
ATOM 2437 N N . VAL A 1 300 ? 1.931 5.207 20.75 1 95 300 VAL A N 1
ATOM 2438 C CA . VAL A 1 300 ? 0.618 5.762 21.078 1 95 300 VAL A CA 1
ATOM 2439 C C . VAL A 1 300 ? -0.382 5.375 19.984 1 95 300 VAL A C 1
ATOM 2441 O O . VAL A 1 300 ? -1.481 4.902 20.281 1 95 300 VAL A O 1
ATOM 2444 N N . LEU A 1 301 ? 0.02 5.543 18.781 1 93.12 301 LEU A N 1
ATOM 2445 C CA . LEU A 1 301 ? -0.903 5.324 17.672 1 93.12 301 LEU A CA 1
ATOM 2446 C C . LEU A 1 301 ? -1.086 3.834 17.406 1 93.12 301 LEU A C 1
ATOM 2448 O O . LEU A 1 301 ? -2.129 3.414 16.891 1 93.12 301 LEU A O 1
ATOM 2452 N N . SER A 1 302 ? -0.077 3.012 17.672 1 87.94 302 SER A N 1
ATOM 2453 C CA . SER A 1 302 ? -0.24 1.564 17.578 1 87.94 302 SER A CA 1
ATOM 2454 C C . SER A 1 302 ? -1.282 1.057 18.562 1 87.94 302 SER A C 1
ATOM 2456 O O . SER A 1 302 ? -1.979 0.078 18.297 1 87.94 302 SER A O 1
ATOM 2458 N N . LEU A 1 303 ? -1.417 1.755 19.641 1 87.81 303 LEU A N 1
ATOM 2459 C CA . LEU A 1 303 ? -2.363 1.386 20.688 1 87.81 303 LEU A CA 1
ATOM 2460 C C . LEU A 1 303 ? -3.76 1.905 20.375 1 87.81 303 LEU A C 1
ATOM 2462 O O . LEU A 1 303 ? -4.75 1.194 20.562 1 87.81 303 LEU A O 1
ATOM 2466 N N . THR A 1 304 ? -3.887 3.15 19.922 1 87.56 304 THR A N 1
ATOM 2467 C CA . THR A 1 304 ? -5.164 3.846 19.828 1 87.56 304 THR A CA 1
ATOM 2468 C C . THR A 1 304 ? -5.895 3.457 18.547 1 87.56 304 THR A C 1
ATOM 2470 O O . THR A 1 304 ? -7.125 3.465 18.5 1 87.56 304 THR A O 1
ATOM 2473 N N . PHE A 1 305 ? -5.191 3.307 17.547 1 74.62 305 PHE A N 1
ATOM 2474 C CA . PHE A 1 305 ? -5.848 3.012 16.281 1 74.62 305 PHE A CA 1
ATOM 2475 C C . PHE A 1 305 ? -5.355 1.687 15.703 1 74.62 305 PHE A C 1
ATOM 2477 O O . PHE A 1 305 ? -4.754 1.653 14.633 1 74.62 305 PHE A O 1
ATOM 2484 N N . PRO A 1 306 ? -5.504 0.643 16.578 1 57.69 306 PRO A N 1
ATOM 2485 C CA . PRO A 1 306 ? -5.008 -0.633 16.062 1 57.69 306 PRO A CA 1
ATOM 2486 C C . PRO A 1 306 ? -5.777 -1.102 14.82 1 57.69 306 PRO A C 1
ATOM 2488 O O . PRO A 1 306 ? -5.309 -1.979 14.094 1 57.69 306 PRO A O 1
ATOM 2491 N N . PHE A 1 307 ? -7.266 -0.704 14.906 1 54.44 307 PHE A N 1
ATOM 2492 C CA . PHE A 1 307 ? -8.344 -1.499 14.336 1 54.44 307 PHE A CA 1
ATOM 2493 C C . PHE A 1 307 ? -8.523 -1.186 12.852 1 54.44 307 PHE A C 1
ATOM 2495 O O . PHE A 1 307 ? -9.531 -1.562 12.25 1 54.44 307 PHE A O 1
ATOM 2502 N N . GLU A 1 308 ? -7.816 -0.268 12.148 1 55.25 308 GLU A N 1
ATOM 2503 C CA . GLU A 1 308 ? -8.453 -0.528 10.867 1 55.25 308 GLU A CA 1
ATOM 2504 C C . GLU A 1 308 ? -8.773 -2.012 10.695 1 55.25 308 GLU A C 1
ATOM 2506 O O . GLU A 1 308 ? -9.742 -2.373 10.023 1 55.25 308 GLU A O 1
ATOM 2511 N N . ASP A 1 309 ? -8.016 -2.943 11.461 1 53.34 309 ASP A N 1
ATOM 2512 C CA . ASP A 1 309 ? -7.902 -4.359 11.125 1 53.34 309 ASP A CA 1
ATOM 2513 C C . ASP A 1 309 ? -8.773 -5.211 12.047 1 53.34 309 ASP A C 1
ATOM 2515 O O . ASP A 1 309 ? -8.93 -6.414 11.82 1 53.34 309 ASP A O 1
ATOM 2519 N N . SER A 1 310 ? -9.852 -4.676 12.68 1 55.69 310 SER A N 1
ATOM 2520 C CA . SER A 1 310 ? -11.023 -5.309 13.266 1 55.69 310 SER A CA 1
ATOM 2521 C C . SER A 1 310 ? -10.633 -6.379 14.273 1 55.69 310 SER A C 1
ATOM 2523 O O . SER A 1 310 ? -11.453 -7.211 14.664 1 55.69 310 SER A O 1
ATOM 2525 N N . VAL A 1 311 ? -9.328 -6.984 14.398 1 51.03 311 VAL A N 1
ATOM 2526 C CA . VAL A 1 311 ? -9.125 -8.172 15.219 1 51.03 311 VAL A CA 1
ATOM 2527 C C . VAL A 1 311 ? -8.812 -7.754 16.656 1 51.03 311 VAL A C 1
ATOM 2529 O O . VAL A 1 311 ? -7.98 -6.871 16.891 1 51.03 311 VAL A O 1
ATOM 2532 N N . ARG A 1 312 ? -9.844 -7.91 17.531 1 52.72 312 ARG A N 1
ATOM 2533 C CA . ARG A 1 312 ? -9.461 -7.758 18.922 1 52.72 312 ARG A CA 1
ATOM 2534 C C . ARG A 1 312 ? -8.219 -8.578 19.25 1 52.72 312 ARG A C 1
ATOM 2536 O O . ARG A 1 312 ? -8.102 -9.734 18.812 1 52.72 312 ARG A O 1
ATOM 2543 N N . SER A 1 313 ? -7.129 -7.895 19.594 1 50.47 313 SER A N 1
ATOM 2544 C CA . SER A 1 313 ? -6.039 -8.766 20.031 1 50.47 313 SER A CA 1
ATOM 2545 C C . SER A 1 313 ? -6.516 -9.766 21.078 1 50.47 313 SER A C 1
ATOM 2547 O O . SER A 1 313 ? -6.906 -9.375 22.188 1 50.47 313 SER A O 1
ATOM 2549 N N . PRO A 1 314 ? -7.031 -10.922 20.734 1 45.78 314 PRO A N 1
ATOM 2550 C CA . PRO A 1 314 ? -7.469 -11.82 21.797 1 45.78 314 PRO A CA 1
ATOM 2551 C C . PRO A 1 314 ? -6.523 -11.82 23 1 45.78 314 PRO A C 1
ATOM 2553 O O . PRO A 1 314 ? -6.957 -12.047 24.141 1 45.78 314 PRO A O 1
ATOM 2556 N N . GLY A 1 315 ? -5.258 -11.859 22.766 1 47.81 315 GLY A N 1
ATOM 2557 C CA . GLY A 1 315 ? -4.293 -12.344 23.734 1 47.81 315 GLY A CA 1
ATOM 2558 C C . GLY A 1 315 ? -3.877 -11.289 24.734 1 47.81 315 GLY A C 1
ATOM 2559 O O . GLY A 1 315 ? -3.168 -11.578 25.703 1 47.81 315 GLY A O 1
ATOM 2560 N N . GLU A 1 316 ? -4.102 -9.969 24.344 1 55.84 316 GLU A N 1
ATOM 2561 C CA . GLU A 1 316 ? -3.445 -9.117 25.328 1 55.84 316 GLU A CA 1
ATOM 2562 C C . GLU A 1 316 ? -4.324 -8.922 26.562 1 55.84 316 GLU A C 1
ATOM 2564 O O . GLU A 1 316 ? -5.512 -8.609 26.438 1 55.84 316 GLU A O 1
ATOM 2569 N N . SER A 1 317 ? -3.826 -9.484 27.578 1 64.44 317 SER A N 1
ATOM 2570 C CA . SER A 1 317 ? -4.457 -9.32 28.891 1 64.44 317 SER A CA 1
ATOM 2571 C C . SER A 1 317 ? -4.75 -7.852 29.188 1 64.44 317 SER A C 1
ATOM 2573 O O . SER A 1 317 ? -4.059 -6.961 28.672 1 64.44 317 SER A O 1
ATOM 2575 N N . LEU A 1 318 ? -5.812 -7.582 29.656 1 68.75 318 LEU A N 1
ATOM 2576 C CA . LEU A 1 318 ? -6.207 -6.254 30.109 1 68.75 318 LEU A CA 1
ATOM 2577 C C . LEU A 1 318 ? -5.078 -5.59 30.891 1 68.75 318 LEU A C 1
ATOM 2579 O O . LEU A 1 318 ? -4.879 -4.375 30.797 1 68.75 318 LEU A O 1
ATOM 2583 N N . GLU A 1 319 ? -4.34 -6.461 31.484 1 72.12 319 GLU A N 1
ATOM 2584 C CA . GLU A 1 319 ? -3.238 -5.941 32.281 1 72.12 319 GLU A CA 1
ATOM 2585 C C . GLU A 1 319 ? -2.111 -5.418 31.406 1 72.12 319 GLU A C 1
ATOM 2587 O O . GLU A 1 319 ? -1.523 -4.375 31.703 1 72.12 319 GLU A O 1
ATOM 2592 N N . ASP A 1 320 ? -1.858 -6.07 30.422 1 79.5 320 ASP A N 1
ATOM 2593 C CA . ASP A 1 320 ? -0.805 -5.648 29.516 1 79.5 320 ASP A CA 1
ATOM 2594 C C . ASP A 1 320 ? -1.178 -4.34 28.812 1 79.5 320 ASP A C 1
ATOM 2596 O O . ASP A 1 320 ? -0.315 -3.496 28.562 1 79.5 320 ASP A O 1
ATOM 2600 N N . GLU A 1 321 ? -2.412 -4.176 28.656 1 82.44 321 GLU A N 1
ATOM 2601 C CA . GLU A 1 321 ? -2.877 -2.955 28 1 82.44 321 GLU A CA 1
ATOM 2602 C C . GLU A 1 321 ? -2.76 -1.751 28.922 1 82.44 321 GLU A C 1
ATOM 2604 O O . GLU A 1 321 ? -2.443 -0.646 28.484 1 82.44 321 GLU A O 1
ATOM 2609 N N . ASP A 1 322 ? -3.02 -1.979 30.219 1 84.94 322 ASP A N 1
ATOM 2610 C CA . ASP A 1 322 ? -2.906 -0.902 31.203 1 84.94 322 ASP A CA 1
ATOM 2611 C C . ASP A 1 322 ? -1.463 -0.42 31.328 1 84.94 322 ASP A C 1
ATOM 2613 O O . ASP A 1 322 ? -1.213 0.777 31.469 1 84.94 322 ASP A O 1
ATOM 2617 N N . ILE A 1 323 ? -0.644 -1.381 31.219 1 89.81 323 ILE A N 1
ATOM 2618 C CA . ILE A 1 323 ? 0.772 -1.044 31.312 1 89.81 323 ILE A CA 1
ATOM 2619 C C . ILE A 1 323 ? 1.185 -0.223 30.094 1 89.81 323 ILE A C 1
ATOM 2621 O O . ILE A 1 323 ? 1.916 0.762 30.219 1 89.81 323 ILE A O 1
ATOM 2625 N N . ASN A 1 324 ? 0.727 -0.592 28.953 1 90.5 324 ASN A N 1
ATOM 2626 C CA . ASN A 1 324 ? 1.055 0.122 27.734 1 90.5 324 ASN A CA 1
ATOM 2627 C C . ASN A 1 324 ? 0.464 1.529 27.719 1 90.5 324 ASN A C 1
ATOM 2629 O O . ASN A 1 324 ? 1.098 2.471 27.234 1 90.5 324 ASN A O 1
ATOM 2633 N N . ILE A 1 325 ? -0.728 1.67 28.266 1 92.75 325 ILE A N 1
ATOM 2634 C CA . ILE A 1 325 ? -1.381 2.971 28.359 1 92.75 325 ILE A CA 1
ATOM 2635 C C . ILE A 1 325 ? -0.572 3.895 29.266 1 92.75 325 ILE A C 1
ATOM 2637 O O . ILE A 1 325 ? -0.332 5.055 28.922 1 92.75 325 ILE A O 1
ATOM 2641 N N . THR A 1 326 ? -0.19 3.34 30.359 1 93.5 326 THR A N 1
ATOM 2642 C CA . THR A 1 326 ? 0.565 4.129 31.328 1 93.5 326 THR A CA 1
ATOM 2643 C C . THR A 1 326 ? 1.913 4.547 30.75 1 93.5 326 THR A C 1
ATOM 2645 O O . THR A 1 326 ? 2.361 5.68 30.953 1 93.5 326 THR A O 1
ATOM 2648 N N . LYS A 1 327 ? 2.49 3.646 30.047 1 95.38 327 LYS A N 1
ATOM 2649 C CA . LYS A 1 327 ? 3.77 3.947 29.422 1 95.38 327 LYS A CA 1
ATOM 2650 C C . LYS A 1 327 ? 3.621 5.047 28.375 1 95.38 327 LYS A C 1
ATOM 2652 O O . LYS A 1 327 ? 4.449 5.957 28.297 1 95.38 327 LYS A O 1
ATOM 2657 N N . CYS A 1 328 ? 2.631 4.965 27.531 1 95.94 328 CYS A N 1
ATOM 2658 C CA . CYS A 1 328 ? 2.381 5.961 26.5 1 95.94 328 CYS A CA 1
ATOM 2659 C C . CYS A 1 328 ? 2.078 7.32 27.125 1 95.94 328 CYS A C 1
ATOM 2661 O O . CYS A 1 328 ? 2.58 8.344 26.656 1 95.94 328 CYS A O 1
ATOM 2663 N N . ASP A 1 329 ? 1.292 7.301 28.203 1 95.94 329 ASP A N 1
ATOM 2664 C CA . ASP A 1 329 ? 0.939 8.531 28.906 1 95.94 329 ASP A CA 1
ATOM 2665 C C . ASP A 1 329 ? 2.178 9.203 29.484 1 95.94 329 ASP A C 1
ATOM 2667 O O . ASP A 1 329 ? 2.352 10.414 29.359 1 95.94 329 ASP A O 1
ATOM 2671 N N . ALA A 1 330 ? 2.961 8.391 30.078 1 97.06 330 ALA A N 1
ATOM 2672 C CA . ALA A 1 330 ? 4.18 8.906 30.688 1 97.06 330 ALA A CA 1
ATOM 2673 C C . ALA A 1 330 ? 5.129 9.477 29.641 1 97.06 330 ALA A C 1
ATOM 2675 O O . ALA A 1 330 ? 5.742 10.523 29.859 1 97.06 330 ALA A O 1
ATOM 2676 N N . SER A 1 331 ? 5.273 8.758 28.531 1 97.44 331 SER A N 1
ATOM 2677 C CA . SER A 1 331 ? 6.16 9.203 27.469 1 97.44 331 SER A CA 1
ATOM 2678 C C . SER A 1 331 ? 5.684 10.531 26.875 1 97.44 331 SER A C 1
ATOM 2680 O O . SER A 1 331 ? 6.496 11.414 26.594 1 97.44 331 SER A O 1
ATOM 2682 N N . LEU A 1 332 ? 4.398 10.703 26.703 1 97.81 332 LEU A N 1
ATOM 2683 C CA . LEU A 1 332 ? 3.832 11.93 26.156 1 97.81 332 LEU A CA 1
ATOM 2684 C C . LEU A 1 332 ? 4.035 13.094 27.109 1 97.81 332 LEU A C 1
ATOM 2686 O O . LEU A 1 332 ? 4.484 14.172 26.719 1 97.81 332 LEU A O 1
ATOM 2690 N N . LYS A 1 333 ? 3.758 12.867 28.375 1 97.19 333 LYS A N 1
ATOM 2691 C CA . LYS A 1 333 ? 3.855 13.93 29.375 1 97.19 333 LYS A CA 1
ATOM 2692 C C . LYS A 1 333 ? 5.309 14.352 29.578 1 97.19 333 LYS A C 1
ATOM 2694 O O . LYS A 1 333 ? 5.594 15.539 29.75 1 97.19 333 LYS A O 1
ATOM 2699 N N . THR A 1 334 ? 6.207 13.367 29.562 1 97.88 334 THR A N 1
ATOM 2700 C CA . THR A 1 334 ? 7.625 13.672 29.703 1 97.88 334 THR A CA 1
ATOM 2701 C C . THR A 1 334 ? 8.117 14.516 28.516 1 97.88 334 THR A C 1
ATOM 2703 O O . THR A 1 334 ? 8.859 15.477 28.703 1 97.88 334 THR A O 1
ATOM 2706 N N . TRP A 1 335 ? 7.75 14.109 27.359 1 98.12 335 TRP A N 1
ATOM 2707 C CA . TRP A 1 335 ? 8.133 14.875 26.188 1 98.12 335 TRP A CA 1
ATOM 2708 C C . TRP A 1 335 ? 7.566 16.281 26.25 1 98.12 335 TRP A C 1
ATOM 2710 O O . TRP A 1 335 ? 8.266 17.25 25.938 1 98.12 335 TRP A O 1
ATOM 2720 N N . TYR A 1 336 ? 6.301 16.469 26.578 1 97.44 336 TYR A N 1
ATOM 2721 C CA . TYR A 1 336 ? 5.652 17.766 26.609 1 97.44 336 TYR A CA 1
ATOM 2722 C C . TYR A 1 336 ? 6.324 18.688 27.609 1 97.44 336 TYR A C 1
ATOM 2724 O O . TYR A 1 336 ? 6.52 19.875 27.344 1 97.44 336 TYR A O 1
ATOM 2732 N N . ALA A 1 337 ? 6.621 18.125 28.781 1 96.38 337 ALA A N 1
ATOM 2733 C CA . ALA A 1 337 ? 7.281 18.922 29.812 1 96.38 337 ALA A CA 1
ATOM 2734 C C . ALA A 1 337 ? 8.617 19.484 29.312 1 96.38 337 ALA A C 1
ATOM 2736 O O . ALA A 1 337 ? 8.938 20.641 29.547 1 96.38 337 ALA A O 1
ATOM 2737 N N . ARG A 1 338 ? 9.359 18.656 28.625 1 96.56 338 ARG A N 1
ATOM 2738 C CA . ARG A 1 338 ? 10.641 19.078 28.078 1 96.56 338 ARG A CA 1
ATOM 2739 C C . ARG A 1 338 ? 10.461 20.078 26.938 1 96.56 338 ARG A C 1
ATOM 2741 O O . ARG A 1 338 ? 11.148 21.094 26.891 1 96.56 338 ARG A O 1
ATOM 2748 N N . ALA A 1 339 ? 9.57 19.781 26.031 1 96.69 339 ALA A N 1
ATOM 2749 C CA . ALA A 1 339 ? 9.328 20.641 24.875 1 96.69 339 ALA A CA 1
ATOM 2750 C C . ALA A 1 339 ? 8.789 22.016 25.297 1 96.69 339 ALA A C 1
ATOM 2752 O O . ALA A 1 339 ? 9.195 23.047 24.766 1 96.69 339 ALA A O 1
ATOM 2753 N N . ALA A 1 340 ? 7.852 21.984 26.297 1 94.06 340 ALA A N 1
ATOM 2754 C CA . ALA A 1 340 ? 7.238 23.234 26.75 1 94.06 340 ALA A CA 1
ATOM 2755 C C . ALA A 1 340 ? 8.258 24.109 27.469 1 94.06 340 ALA A C 1
ATOM 2757 O O . ALA A 1 340 ? 8.133 25.344 27.469 1 94.06 340 ALA A O 1
ATOM 2758 N N . ALA A 1 341 ? 9.242 23.484 28.062 1 94.06 341 ALA A N 1
ATOM 2759 C CA . ALA A 1 341 ? 10.305 24.234 28.719 1 94.06 341 ALA A CA 1
ATOM 2760 C C . ALA A 1 341 ? 11.195 24.938 27.688 1 94.06 341 ALA A C 1
ATOM 2762 O O . ALA A 1 341 ? 11.617 26.078 27.891 1 94.06 341 ALA A O 1
ATOM 2763 N N . GLU A 1 342 ? 11.438 24.266 26.594 1 93.69 342 GLU A N 1
ATOM 2764 C CA . GLU A 1 342 ? 12.312 24.797 25.547 1 93.69 342 GLU A CA 1
ATOM 2765 C C . GLU A 1 342 ? 11.555 25.75 24.625 1 93.69 342 GLU A C 1
ATOM 2767 O O . GLU A 1 342 ? 12.102 26.75 24.172 1 93.69 342 GLU A O 1
ATOM 2772 N N . TYR A 1 343 ? 10.312 25.344 24.328 1 93.62 343 TYR A N 1
ATOM 2773 C CA . TYR A 1 343 ? 9.453 26.125 23.438 1 93.62 343 TYR A CA 1
ATOM 2774 C C . TYR A 1 343 ? 8.102 26.391 24.094 1 93.62 343 TYR A C 1
ATOM 2776 O O . TYR A 1 343 ? 7.109 25.719 23.766 1 93.62 343 TYR A O 1
ATOM 2784 N N . PRO A 1 344 ? 8 27.297 24.922 1 88.38 344 PRO A N 1
ATOM 2785 C CA . PRO A 1 344 ? 6.734 27.531 25.625 1 88.38 344 PRO A CA 1
ATOM 2786 C C . PRO A 1 344 ? 5.602 27.922 24.672 1 88.38 344 PRO A C 1
ATOM 2788 O O . PRO A 1 344 ? 5.816 28.688 23.734 1 88.38 344 PRO A O 1
ATOM 2791 N N . PRO A 1 345 ? 4.465 27.188 24.969 1 78.5 345 PRO A N 1
ATOM 2792 C CA . PRO A 1 345 ? 3.326 27.562 24.141 1 78.5 345 PRO A CA 1
ATOM 2793 C C . PRO A 1 345 ? 2.916 29.031 24.328 1 78.5 345 PRO A C 1
ATOM 2795 O O . PRO A 1 345 ? 3.094 29.594 25.406 1 78.5 345 PRO A O 1
ATOM 2798 N N . CYS A 1 346 ? 2.684 29.734 23.344 1 66 346 CYS A N 1
ATOM 2799 C CA . CYS A 1 346 ? 2.322 31.141 23.406 1 66 346 CYS A CA 1
ATOM 2800 C C . CYS A 1 346 ? 0.936 31.328 24.016 1 66 346 CYS A C 1
ATOM 2802 O O . CYS A 1 346 ? -0.055 30.844 23.453 1 66 346 CYS A O 1
ATOM 2804 N N . GLU A 1 347 ? 0.657 31.25 25.328 1 59.16 347 GLU A N 1
ATOM 2805 C CA . GLU A 1 347 ? -0.651 31.406 25.953 1 59.16 347 GLU A CA 1
ATOM 2806 C C . GLU A 1 347 ? -1.083 32.875 25.969 1 59.16 347 GLU A C 1
ATOM 2808 O O . GLU A 1 347 ? -2.273 33.188 26.062 1 59.16 347 GLU A O 1
ATOM 2813 N N . GLY A 1 348 ? -0.142 33.844 25.984 1 51.62 348 GLY A N 1
ATOM 2814 C CA . GLY A 1 348 ? -0.526 35.219 26.328 1 51.62 348 GLY A CA 1
ATOM 2815 C C . GLY A 1 348 ? -1.071 36 25.141 1 51.62 348 GLY A C 1
ATOM 2816 O O . GLY A 1 348 ? -1.085 35.5 24.016 1 51.62 348 GLY A O 1
ATOM 2817 N N . ASP A 1 349 ? -1.921 37.125 25.484 1 48.41 349 ASP A N 1
ATOM 2818 C CA . ASP A 1 349 ? -2.479 38.188 24.656 1 48.41 349 ASP A CA 1
ATOM 2819 C C . ASP A 1 349 ? -1.431 38.75 23.688 1 48.41 349 ASP A C 1
ATOM 2821 O O . ASP A 1 349 ? -0.453 39.375 24.125 1 48.41 349 ASP A O 1
ATOM 2825 N N . TYR A 1 350 ? -1.072 38.031 22.797 1 48.16 350 TYR A N 1
ATOM 2826 C CA . TYR A 1 350 ? -0.095 38.5 21.844 1 48.16 350 TYR A CA 1
ATOM 2827 C C . TYR A 1 350 ? -0.46 39.906 21.359 1 48.16 350 TYR A C 1
ATOM 2829 O O . TYR A 1 350 ? -1.209 40.062 20.391 1 48.16 350 TYR A O 1
ATOM 2837 N N . GLN A 1 351 ? -0.891 40.75 22.109 1 45.25 351 GLN A N 1
ATOM 2838 C CA . GLN A 1 351 ? -1.065 42.125 21.609 1 45.25 351 GLN A CA 1
ATOM 2839 C C . GLN A 1 351 ? 0.089 42.531 20.688 1 45.25 351 GLN A C 1
ATOM 2841 O O . GLN A 1 351 ? -0.09 43.344 19.781 1 45.25 351 GLN A O 1
ATOM 2846 N N . ASP A 1 352 ? 1.368 42.469 21.109 1 43.69 352 ASP A N 1
ATOM 2847 C CA . ASP A 1 352 ? 2.482 43 20.344 1 43.69 352 ASP A CA 1
ATOM 2848 C C . ASP A 1 352 ? 3.082 41.969 19.406 1 43.69 352 ASP A C 1
ATOM 2850 O O . ASP A 1 352 ? 4.145 41.406 19.703 1 43.69 352 ASP A O 1
ATOM 2854 N N . LEU A 1 353 ? 2.268 41.094 18.781 1 51.09 353 LEU A N 1
ATOM 2855 C CA . LEU A 1 353 ? 2.826 40.281 17.703 1 51.09 353 LEU A CA 1
ATOM 2856 C C . LEU A 1 353 ? 3.936 41.031 16.984 1 51.09 353 LEU A C 1
ATOM 2858 O O . LEU A 1 353 ? 3.799 42.219 16.703 1 51.09 353 LEU A O 1
ATOM 2862 N N . PRO A 1 354 ? 5.156 40.656 17.125 1 47.84 354 PRO A N 1
ATOM 2863 C CA . PRO A 1 354 ? 6.195 41.406 16.422 1 47.84 354 PRO A CA 1
ATOM 2864 C C . PRO A 1 354 ? 5.73 41.906 15.055 1 47.84 354 PRO A C 1
ATOM 2866 O O . PRO A 1 354 ? 4.844 41.312 14.438 1 47.84 354 PRO A O 1
ATOM 2869 N N . ASP A 1 355 ? 5.902 43.156 14.812 1 45.91 355 ASP A N 1
ATOM 2870 C CA . ASP A 1 355 ? 5.668 43.875 13.555 1 45.91 355 ASP A CA 1
ATOM 2871 C C . ASP A 1 355 ? 5.84 42.938 12.359 1 45.91 355 ASP A C 1
ATOM 2873 O O . ASP A 1 355 ? 6.551 41.906 12.445 1 45.91 355 ASP A O 1
ATOM 2877 N N . LYS A 1 356 ? 5.004 43.062 11.305 1 48.47 356 LYS A N 1
ATOM 2878 C CA . LYS A 1 356 ? 4.926 42.438 10 1 48.47 356 LYS A CA 1
ATOM 2879 C C . LYS A 1 356 ? 6.281 41.875 9.578 1 48.47 356 LYS A C 1
ATOM 2881 O O . LYS A 1 356 ? 6.359 41.031 8.68 1 48.47 356 LYS A O 1
ATOM 2886 N N . LYS A 1 357 ? 7.297 42.562 9.922 1 46.97 357 LYS A N 1
ATOM 2887 C CA . LYS A 1 357 ? 8.57 42.438 9.219 1 46.97 357 LYS A CA 1
ATOM 2888 C C . LYS A 1 357 ? 9.359 41.25 9.727 1 46.97 357 LYS A C 1
ATOM 2890 O O . LYS A 1 357 ? 10.398 40.906 9.156 1 46.97 357 LYS A O 1
ATOM 2895 N N . GLN A 1 358 ? 8.852 40.5 10.906 1 56.62 358 GLN A N 1
ATOM 2896 C CA . GLN A 1 358 ? 9.844 39.531 11.32 1 56.62 358 GLN A CA 1
ATOM 2897 C C . GLN A 1 358 ? 9.359 38.094 11.039 1 56.62 358 GLN A C 1
ATOM 2899 O O . GLN A 1 358 ? 8.773 37.469 11.914 1 56.62 358 GLN A O 1
ATOM 2904 N N . GLY A 1 359 ? 9.312 37.688 9.781 1 62.41 359 GLY A N 1
ATOM 2905 C CA . GLY A 1 359 ? 8.969 36.406 9.172 1 62.41 359 GLY A CA 1
ATOM 2906 C C . GLY A 1 359 ? 9.414 35.219 10 1 62.41 359 GLY A C 1
ATOM 2907 O O . GLY A 1 359 ? 8.672 34.25 10.148 1 62.41 359 GLY A O 1
ATOM 2908 N N . GLY A 1 360 ? 10.477 35.406 10.734 1 76.5 360 GLY A N 1
ATOM 2909 C CA . GLY A 1 360 ? 11.039 34.344 11.516 1 76.5 360 GLY A CA 1
ATOM 2910 C C . GLY A 1 360 ? 10.242 34.031 12.773 1 76.5 360 GLY A C 1
ATOM 2911 O O . GLY A 1 360 ? 10.008 32.875 13.102 1 76.5 360 GLY A O 1
ATOM 2912 N N . ALA A 1 361 ? 9.805 35.094 13.398 1 80.88 361 ALA A N 1
ATOM 2913 C CA . ALA A 1 361 ? 9.039 34.906 14.625 1 80.88 361 ALA A CA 1
ATOM 2914 C C . ALA A 1 361 ? 7.672 34.281 14.328 1 80.88 361 ALA A C 1
ATOM 2916 O O . ALA A 1 361 ? 7.188 33.438 15.094 1 80.88 361 ALA A O 1
ATOM 2917 N N . LYS A 1 362 ? 7.098 34.688 13.25 1 87.06 362 LYS A N 1
ATOM 2918 C CA . LYS A 1 362 ? 5.805 34.156 12.859 1 87.06 362 LYS A CA 1
ATOM 2919 C C . LYS A 1 362 ? 5.906 32.656 12.57 1 87.06 362 LYS A C 1
ATOM 2921 O O . LYS A 1 362 ? 5.02 31.891 12.938 1 87.06 362 LYS A O 1
ATOM 2926 N N . ALA A 1 363 ? 6.988 32.344 11.938 1 92.31 363 ALA A N 1
ATOM 2927 C CA . ALA A 1 363 ? 7.199 30.922 11.633 1 92.31 363 ALA A CA 1
ATOM 2928 C C . ALA A 1 363 ? 7.363 30.094 12.906 1 92.31 363 ALA A C 1
ATOM 2930 O O . ALA A 1 363 ? 6.828 28.984 13.016 1 92.31 363 ALA A O 1
ATOM 2931 N N . MET A 1 364 ? 8.047 30.656 13.883 1 92.12 364 MET A N 1
ATOM 2932 C CA . MET A 1 364 ? 8.258 29.953 15.148 1 92.12 364 MET A CA 1
ATOM 2933 C C . MET A 1 364 ? 6.938 29.766 15.883 1 92.12 364 MET A C 1
ATOM 2935 O O . MET A 1 364 ? 6.695 28.703 16.469 1 92.12 364 MET A O 1
ATOM 2939 N N . ILE A 1 365 ? 6.102 30.781 15.844 1 91.94 365 ILE A N 1
ATOM 2940 C CA . ILE A 1 365 ? 4.805 30.703 16.5 1 91.94 365 ILE A CA 1
ATOM 2941 C C . ILE A 1 365 ? 3.928 29.672 15.805 1 91.94 365 ILE A C 1
ATOM 2943 O O . ILE A 1 365 ? 3.291 28.844 16.453 1 91.94 365 ILE A O 1
ATOM 2947 N N . LEU A 1 366 ? 3.947 29.734 14.539 1 94.12 366 LEU A N 1
ATOM 2948 C CA . LEU A 1 366 ? 3.109 28.844 13.742 1 94.12 366 LEU A CA 1
ATOM 2949 C C . LEU A 1 366 ? 3.473 27.391 13.992 1 94.12 366 LEU A C 1
ATOM 2951 O O . LEU A 1 366 ? 2.609 26.578 14.352 1 94.12 366 LEU A O 1
ATOM 2955 N N . PHE A 1 367 ? 4.715 27.047 13.883 1 95.94 367 PHE A N 1
ATOM 2956 C CA . PHE A 1 367 ? 5.121 25.641 13.922 1 95.94 367 PHE A CA 1
ATOM 2957 C C . PHE A 1 367 ? 5.164 25.141 15.352 1 95.94 367 PHE A C 1
ATOM 2959 O O . PHE A 1 367 ? 4.906 23.953 15.602 1 95.94 367 PHE A O 1
ATOM 2966 N N . THR A 1 368 ? 5.43 26 16.328 1 95.5 368 THR A N 1
ATOM 2967 C CA . THR A 1 368 ? 5.359 25.594 17.719 1 95.5 368 THR A CA 1
ATOM 2968 C C . THR A 1 368 ? 3.93 25.219 18.109 1 95.5 368 THR A C 1
ATOM 2970 O O . THR A 1 368 ? 3.695 24.172 18.719 1 95.5 368 THR A O 1
ATOM 2973 N N . ASN A 1 369 ? 3.004 26.078 17.719 1 94.81 369 ASN A N 1
ATOM 2974 C CA . ASN A 1 369 ? 1.609 25.797 18.047 1 94.81 369 ASN A CA 1
ATOM 2975 C C . ASN A 1 369 ? 1.076 24.594 17.266 1 94.81 369 ASN A C 1
ATOM 2977 O O . ASN A 1 369 ? 0.253 23.844 17.781 1 94.81 369 ASN A O 1
ATOM 2981 N N . LEU A 1 370 ? 1.542 24.453 16.016 1 96.81 370 LEU A N 1
ATOM 2982 C CA . LEU A 1 370 ? 1.146 23.281 15.25 1 96.81 370 LEU A CA 1
ATOM 2983 C C . LEU A 1 370 ? 1.617 22 15.93 1 96.81 370 LEU A C 1
ATOM 2985 O O . LEU A 1 370 ? 0.868 21.031 16.016 1 96.81 370 LEU A O 1
ATOM 2989 N N . MET A 1 371 ? 2.854 21.969 16.406 1 97.5 371 MET A N 1
ATOM 2990 C CA . MET A 1 371 ? 3.408 20.812 17.125 1 97.5 371 MET A CA 1
ATOM 2991 C C . MET A 1 371 ? 2.557 20.484 18.344 1 97.5 371 MET A C 1
ATOM 2993 O O . MET A 1 371 ? 2.248 19.312 18.578 1 97.5 371 MET A O 1
ATOM 2997 N N . TYR A 1 372 ? 2.102 21.5 19.047 1 97.25 372 TYR A N 1
ATOM 2998 C CA . TYR A 1 372 ? 1.321 21.25 20.25 1 97.25 372 TYR A CA 1
ATOM 2999 C C . TYR A 1 372 ? -0.107 20.859 19.906 1 97.25 372 TYR A C 1
ATOM 3001 O O . TYR A 1 372 ? -0.741 20.094 20.641 1 97.25 372 TYR A O 1
ATOM 3009 N N . ILE A 1 373 ? -0.657 21.375 18.797 1 97.06 373 ILE A N 1
ATOM 3010 C CA . ILE A 1 373 ? -1.954 20.891 18.344 1 97.06 373 ILE A CA 1
ATOM 3011 C C . ILE A 1 373 ? -1.893 19.391 18.094 1 97.06 373 ILE A C 1
ATOM 3013 O O . ILE A 1 373 ? -2.777 18.641 18.531 1 97.06 373 ILE A O 1
ATOM 3017 N N . TYR A 1 374 ? -0.805 18.906 17.438 1 98 374 TYR A N 1
ATOM 3018 C CA . TYR A 1 374 ? -0.633 17.484 17.203 1 98 374 TYR A CA 1
ATOM 3019 C C . TYR A 1 374 ? -0.51 16.734 18.531 1 98 374 TYR A C 1
ATOM 3021 O O . TYR A 1 374 ? -1.075 15.641 18.672 1 98 374 TYR A O 1
ATOM 3029 N N . TYR A 1 375 ? 0.231 17.328 19.469 1 97.69 375 TYR A N 1
ATOM 3030 C CA . TYR A 1 375 ? 0.425 16.703 20.781 1 97.69 375 TYR A CA 1
ATOM 3031 C C . TYR A 1 375 ? -0.908 16.484 21.484 1 97.69 375 TYR A C 1
ATOM 3033 O O . TYR A 1 375 ? -1.208 15.367 21.922 1 97.69 375 TYR A O 1
ATOM 3041 N N . HIS A 1 376 ? -1.683 17.484 21.562 1 97.38 376 HIS A N 1
ATOM 3042 C CA . HIS A 1 376 ? -2.936 17.375 22.297 1 97.38 376 HIS A CA 1
ATOM 3043 C C . HIS A 1 376 ? -3.943 16.516 21.562 1 97.38 376 HIS A C 1
ATOM 3045 O O . HIS A 1 376 ? -4.773 15.844 22.188 1 97.38 376 HIS A O 1
ATOM 3051 N N . THR A 1 377 ? -3.877 16.547 20.25 1 97.19 377 THR A N 1
ATOM 3052 C CA . THR A 1 377 ? -4.715 15.625 19.484 1 97.19 377 THR A CA 1
ATOM 3053 C C . THR A 1 377 ? -4.363 14.18 19.828 1 97.19 377 THR A C 1
ATOM 3055 O O . THR A 1 377 ? -5.25 13.328 19.922 1 97.19 377 THR A O 1
ATOM 3058 N N . ALA A 1 378 ? -3.096 13.891 19.969 1 97.5 378 ALA A N 1
ATOM 3059 C CA . ALA A 1 378 ? -2.654 12.555 20.359 1 97.5 378 ALA A CA 1
ATOM 3060 C C . ALA A 1 378 ? -3.129 12.203 21.766 1 97.5 378 ALA A C 1
ATOM 3062 O O . ALA A 1 378 ? -3.529 11.07 22.031 1 97.5 378 ALA A O 1
ATOM 3063 N N . VAL A 1 379 ? -3.066 13.188 22.656 1 97.25 379 VAL A N 1
ATOM 3064 C CA . VAL A 1 379 ? -3.516 12.977 24.031 1 97.25 379 VAL A CA 1
ATOM 3065 C C . VAL A 1 379 ? -5.012 12.672 24.047 1 97.25 379 VAL A C 1
ATOM 3067 O O . VAL A 1 379 ? -5.465 11.797 24.781 1 97.25 379 VAL A O 1
ATOM 3070 N N . ILE A 1 380 ? -5.77 13.375 23.25 1 96 380 ILE A N 1
ATOM 3071 C CA . ILE A 1 380 ? -7.203 13.148 23.141 1 96 380 ILE A CA 1
ATOM 3072 C C . ILE A 1 380 ? -7.465 11.719 22.672 1 96 380 ILE A C 1
ATOM 3074 O O . ILE A 1 380 ? -8.32 11.023 23.234 1 96 380 ILE A O 1
ATOM 3078 N N . ALA A 1 381 ? -6.742 11.297 21.688 1 94.38 381 ALA A N 1
ATOM 3079 C CA . ALA A 1 381 ? -6.891 9.938 21.188 1 94.38 381 ALA A CA 1
ATOM 3080 C C . ALA A 1 381 ? -6.574 8.914 22.281 1 94.38 381 ALA A C 1
ATOM 3082 O O . ALA A 1 381 ? -7.277 7.906 22.406 1 94.38 381 ALA A O 1
ATOM 3083 N N . LEU A 1 382 ? -5.5 9.125 22.984 1 95.06 382 LEU A N 1
ATOM 3084 C CA . LEU A 1 382 ? -5.113 8.211 24.062 1 95.06 382 LEU A CA 1
ATOM 3085 C C . LEU A 1 382 ? -6.172 8.18 25.156 1 95.06 382 LEU A C 1
ATOM 3087 O O . LEU A 1 382 ? -6.473 7.121 25.703 1 95.06 382 LEU A O 1
ATOM 3091 N N . CYS A 1 383 ? -6.727 9.32 25.484 1 94.06 383 CYS A N 1
ATOM 3092 C CA . CYS A 1 383 ? -7.781 9.398 26.5 1 94.06 383 CYS A CA 1
ATOM 3093 C C . CYS A 1 383 ? -9 8.586 26.078 1 94.06 383 CYS A C 1
ATOM 3095 O O . CYS A 1 383 ? -9.602 7.891 26.891 1 94.06 383 CYS A O 1
ATOM 3097 N N . HIS A 1 384 ? -9.375 8.742 24.906 1 91.75 384 HIS A N 1
ATOM 3098 C CA . HIS A 1 384 ? -10.508 7.977 24.406 1 91.75 384 HIS A CA 1
ATOM 3099 C C . HIS A 1 384 ? -10.242 6.477 24.5 1 91.75 384 HIS A C 1
ATOM 3101 O O . HIS A 1 384 ? -11.148 5.699 24.797 1 91.75 384 HIS A O 1
ATOM 3107 N N . TYR A 1 385 ? -9.086 6.113 24.188 1 90.06 385 TYR A N 1
ATOM 3108 C CA . TYR A 1 385 ? -8.727 4.707 24.312 1 90.06 385 TYR A CA 1
ATOM 3109 C C . TYR A 1 385 ? -8.789 4.25 25.766 1 90.06 385 TYR A C 1
ATOM 3111 O O . TYR A 1 385 ? -9.211 3.131 26.062 1 90.06 385 TYR A O 1
ATOM 3119 N N . LYS A 1 386 ? -8.328 5.109 26.688 1 89.81 386 LYS A N 1
ATOM 3120 C CA . LYS A 1 386 ? -8.414 4.82 28.125 1 89.81 386 LYS A CA 1
ATOM 3121 C C . LYS A 1 386 ? -9.859 4.59 28.547 1 89.81 386 LYS A C 1
ATOM 3123 O O . LYS A 1 386 ? -10.148 3.648 29.297 1 89.81 386 LYS A O 1
ATOM 3128 N N . ILE A 1 387 ? -10.695 5.414 28.078 1 88.31 387 ILE A N 1
ATOM 3129 C CA . ILE A 1 387 ? -12.109 5.332 28.438 1 88.31 387 ILE A CA 1
ATOM 3130 C C . ILE A 1 387 ? -12.703 4.035 27.875 1 88.31 387 ILE A C 1
ATOM 3132 O O . ILE A 1 387 ? -13.492 3.369 28.547 1 88.31 387 ILE A O 1
ATOM 3136 N N . LEU A 1 388 ? -12.352 3.717 26.688 1 84.44 388 LEU A N 1
ATOM 3137 C CA . LEU A 1 388 ? -12.805 2.469 26.078 1 84.44 388 LEU A CA 1
ATOM 3138 C C . LEU A 1 388 ? -12.344 1.269 26.906 1 84.44 388 LEU A C 1
ATOM 3140 O O . LEU A 1 388 ? -13.125 0.355 27.172 1 84.44 388 LEU A O 1
ATOM 3144 N N . HIS A 1 389 ? -11.117 1.308 27.25 1 82.62 389 HIS A N 1
ATOM 3145 C CA . HIS A 1 389 ? -10.547 0.209 28.016 1 82.62 389 HIS A CA 1
ATOM 3146 C C . HIS A 1 389 ? -11.219 0.075 29.375 1 82.62 389 HIS A C 1
ATOM 3148 O O . HIS A 1 389 ? -11.414 -1.038 29.859 1 82.62 389 HIS A O 1
ATOM 3154 N N . GLN A 1 390 ? -11.508 1.153 29.984 1 80.81 390 GLN A N 1
ATOM 3155 C CA . GLN A 1 390 ? -12.195 1.155 31.281 1 80.81 390 GLN A CA 1
ATOM 3156 C C . GLN A 1 390 ? -13.617 0.615 31.141 1 80.81 390 GLN A C 1
ATOM 3158 O O . GLN A 1 390 ? -14.086 -0.12 32 1 80.81 390 GLN A O 1
ATOM 3163 N N . SER A 1 391 ? -14.258 1.004 30.078 1 77.25 391 SER A N 1
ATOM 3164 C CA . SER A 1 391 ? -15.609 0.52 29.828 1 77.25 391 SER A CA 1
ATOM 3165 C C . SER A 1 391 ? -15.625 -0.987 29.594 1 77.25 391 SER A C 1
ATOM 3167 O O . SER A 1 391 ? -16.531 -1.683 30.047 1 77.25 391 SER A O 1
ATOM 3169 N N . LEU A 1 392 ? -14.625 -1.488 28.891 1 75.69 392 LEU A N 1
ATOM 3170 C CA . LEU A 1 392 ? -14.523 -2.916 28.609 1 75.69 392 LEU A CA 1
ATOM 3171 C C . LEU A 1 392 ? -14.203 -3.699 29.875 1 75.69 392 LEU A C 1
ATOM 3173 O O . LEU A 1 392 ? -14.719 -4.797 30.094 1 75.69 392 LEU A O 1
ATOM 3177 N N . ALA A 1 393 ? -13.305 -3.199 30.656 1 74.56 393 ALA A N 1
ATOM 3178 C CA . ALA A 1 393 ? -12.938 -3.846 31.906 1 74.56 393 ALA A CA 1
ATOM 3179 C C . ALA A 1 393 ? -14.133 -3.92 32.844 1 74.56 393 ALA A C 1
ATOM 3181 O O . ALA A 1 393 ? -14.305 -4.906 33.562 1 74.56 393 ALA A O 1
ATOM 3182 N N . SER A 1 394 ? -14.977 -2.979 32.844 1 74.25 394 SER A N 1
ATOM 3183 C CA . SER A 1 394 ? -16.156 -2.953 33.688 1 74.25 394 SER A CA 1
ATOM 3184 C C . SER A 1 394 ? -17.188 -3.98 33.25 1 74.25 394 SER A C 1
ATOM 3186 O O . SER A 1 394 ? -17.844 -4.617 34.062 1 74.25 394 SER A O 1
ATOM 3188 N N . THR A 1 395 ? -17.344 -4.062 31.984 1 69.56 395 THR A N 1
ATOM 3189 C CA . THR A 1 395 ? -18.281 -5.039 31.453 1 69.56 395 THR A CA 1
ATOM 3190 C C . THR A 1 395 ? -17.844 -6.457 31.781 1 69.56 395 THR A C 1
ATOM 3192 O O . THR A 1 395 ? -18.672 -7.328 32.062 1 69.56 395 THR A O 1
ATOM 3195 N N . GLN A 1 396 ? -16.578 -6.695 31.75 1 67.25 396 GLN A N 1
ATOM 3196 C CA . GLN A 1 396 ? -16.047 -8.023 32.031 1 67.25 396 GLN A CA 1
ATOM 3197 C C . GLN A 1 396 ? -16.188 -8.367 33.531 1 67.25 396 GLN A C 1
ATOM 3199 O O . GLN A 1 396 ? -16.391 -9.523 33.875 1 67.25 396 GLN A O 1
ATOM 3204 N N . THR A 1 397 ? -16 -7.402 34.344 1 65.56 397 THR A N 1
ATOM 3205 C CA . THR A 1 397 ? -16.078 -7.652 35.781 1 65.56 397 THR A CA 1
ATOM 3206 C C . THR A 1 397 ? -17.516 -7.555 36.281 1 65.56 397 THR A C 1
ATOM 3208 O O . THR A 1 397 ? -17.797 -7.824 37.438 1 65.56 397 THR A O 1
ATOM 3211 N N . GLY A 1 398 ? -18.5 -7.441 35.344 1 60.06 398 GLY A N 1
ATOM 3212 C CA . GLY A 1 398 ? -19.891 -7.359 35.75 1 60.06 398 GLY A CA 1
ATOM 3213 C C . GLY A 1 398 ? -20.219 -6.102 36.5 1 60.06 398 GLY A C 1
ATOM 3214 O O . GLY A 1 398 ? -21.266 -6.027 37.156 1 60.06 398 GLY A O 1
ATOM 3215 N N . THR A 1 399 ? -19.328 -5.32 36.719 1 56.81 399 THR A N 1
ATOM 3216 C CA . THR A 1 399 ? -19.594 -4.086 37.438 1 56.81 399 THR A CA 1
ATOM 3217 C C . THR A 1 399 ? -20.297 -3.07 36.531 1 56.81 399 THR A C 1
ATOM 3219 O O . THR A 1 399 ? -20.016 -2.98 35.344 1 56.81 399 THR A O 1
ATOM 3222 N N . GLU A 1 400 ? -21.531 -2.641 36.906 1 52.03 400 GLU A N 1
ATOM 3223 C CA . GLU A 1 400 ? -22.406 -1.764 36.125 1 52.03 400 GLU A CA 1
ATOM 3224 C C . GLU A 1 400 ? -21.641 -0.538 35.625 1 52.03 400 GLU A C 1
ATOM 3226 O O . GLU A 1 400 ? -20.859 0.056 36.375 1 52.03 400 GLU A O 1
ATOM 3231 N N . ILE A 1 401 ? -21.625 -0.281 34.344 1 52.72 401 ILE A N 1
ATOM 3232 C CA . ILE A 1 401 ? -21.062 0.812 33.594 1 52.72 401 ILE A CA 1
ATOM 3233 C C . ILE A 1 401 ? -21.328 2.141 34.281 1 52.72 401 ILE A C 1
ATOM 3235 O O . ILE A 1 401 ? -20.562 3.1 34.125 1 52.72 401 ILE A O 1
ATOM 3239 N N . GLY A 1 402 ? -22.516 2.217 34.906 1 50.75 402 GLY A N 1
ATOM 3240 C CA . GLY A 1 402 ? -22.891 3.359 35.719 1 50.75 402 GLY A CA 1
ATOM 3241 C C . GLY A 1 402 ? -21.922 3.639 36.844 1 50.75 402 GLY A C 1
ATOM 3242 O O . GLY A 1 402 ? -21.703 4.793 37.219 1 50.75 402 GLY A O 1
ATOM 3243 N N . GLU A 1 403 ? -21.328 2.607 37.281 1 51.84 403 GLU A N 1
ATOM 3244 C CA . GLU A 1 403 ? -20.297 2.707 38.312 1 51.84 403 GLU A CA 1
ATOM 3245 C C . GLU A 1 403 ? -18.969 3.154 37.719 1 51.84 403 GLU A C 1
ATOM 3247 O O . GLU A 1 403 ? -18.172 3.812 38.406 1 51.84 403 GLU A O 1
ATOM 3252 N N . VAL A 1 404 ? -18.75 2.875 36.531 1 54.38 404 VAL A N 1
ATOM 3253 C CA . VAL A 1 404 ? -17.562 3.277 35.781 1 54.38 404 VAL A CA 1
ATOM 3254 C C . VAL A 1 404 ? -17.578 4.789 35.562 1 54.38 404 VAL A C 1
ATOM 3256 O O . VAL A 1 404 ? -16.547 5.457 35.719 1 54.38 404 VAL A O 1
ATOM 3259 N N . GLY A 1 405 ? -18.859 5.367 35.156 1 51.31 405 GLY A N 1
ATOM 3260 C CA . GLY A 1 405 ? -19.031 6.805 35.062 1 51.31 405 GLY A CA 1
ATOM 3261 C C . GLY A 1 405 ? -18.609 7.547 36.312 1 51.31 405 GLY A C 1
ATOM 3262 O O . GLY A 1 405 ? -18.156 8.695 36.25 1 51.31 405 GLY A O 1
ATOM 3263 N N . ASN A 1 406 ? -18.781 6.73 37.281 1 56.16 406 ASN A N 1
ATOM 3264 C CA . ASN A 1 406 ? -18.531 7.371 38.562 1 56.16 406 ASN A CA 1
ATOM 3265 C C . ASN A 1 406 ? -17.156 7 39.125 1 56.16 406 ASN A C 1
ATOM 3267 O O . ASN A 1 406 ? -16.812 7.355 40.25 1 56.16 406 ASN A O 1
ATOM 3271 N N . SER A 1 407 ? -16.422 6.395 38.156 1 71.31 407 SER A N 1
ATOM 3272 C CA . SER A 1 407 ? -15.141 5.934 38.656 1 71.31 407 SER A CA 1
ATOM 3273 C C . SER A 1 407 ? -14.086 7.035 38.594 1 71.31 407 SER A C 1
ATOM 3275 O O . SER A 1 407 ? -14.18 7.934 37.75 1 71.31 407 SER A O 1
ATOM 3277 N N . THR A 1 408 ? -13.336 7.121 39.656 1 79.44 408 THR A N 1
ATOM 3278 C CA . THR A 1 408 ? -12.203 8.031 39.812 1 79.44 408 THR A CA 1
ATOM 3279 C C . THR A 1 408 ? -11.344 8.023 38.531 1 79.44 408 THR A C 1
ATOM 3281 O O . THR A 1 408 ? -10.836 9.062 38.125 1 79.44 408 THR A O 1
ATOM 3284 N N . GLN A 1 409 ? -11.367 6.941 37.906 1 82.88 409 GLN A N 1
ATOM 3285 C CA . GLN A 1 409 ? -10.547 6.828 36.688 1 82.88 409 GLN A CA 1
ATOM 3286 C C . GLN A 1 409 ? -11.195 7.539 35.531 1 82.88 409 GLN A C 1
ATOM 3288 O O . GLN A 1 409 ? -10.516 8.18 34.719 1 82.88 409 GLN A O 1
ATOM 3293 N N . LEU A 1 410 ? -12.445 7.434 35.469 1 86.69 410 LEU A N 1
ATOM 3294 C CA . LEU A 1 410 ? -13.172 8.102 34.375 1 86.69 410 LEU A CA 1
ATOM 3295 C C . LEU A 1 410 ? -13.117 9.617 34.562 1 86.69 410 LEU A C 1
ATOM 3297 O O . LEU A 1 410 ? -13.016 10.352 33.562 1 86.69 410 LEU A O 1
ATOM 3301 N N . ASP A 1 411 ? -13.164 10.039 35.781 1 87.44 411 ASP A N 1
ATOM 3302 C CA . ASP A 1 411 ? -13.102 11.477 36.062 1 87.44 411 ASP A CA 1
ATOM 3303 C C . ASP A 1 411 ? -11.727 12.039 35.688 1 87.44 411 ASP A C 1
ATOM 3305 O O . ASP A 1 411 ? -11.617 13.172 35.219 1 87.44 411 ASP A O 1
ATOM 3309 N N . ALA A 1 412 ? -10.758 11.273 35.969 1 88.56 412 ALA A N 1
ATOM 3310 C CA . ALA A 1 412 ? -9.406 11.711 35.594 1 88.56 412 ALA A CA 1
ATOM 3311 C C . ALA A 1 412 ? -9.25 11.836 34.094 1 88.56 412 ALA A C 1
ATOM 3313 O O . ALA A 1 412 ? -8.633 12.781 33.594 1 88.56 412 ALA A O 1
ATOM 3314 N N . SER A 1 413 ? -9.758 10.875 33.375 1 90.5 413 SER A N 1
ATOM 3315 C CA . SER A 1 413 ? -9.695 10.914 31.938 1 90.5 413 SER A CA 1
ATOM 3316 C C . SER A 1 413 ? -10.539 12.055 31.375 1 90.5 413 SER A C 1
ATOM 3318 O O . SER A 1 413 ? -10.148 12.688 30.391 1 90.5 413 SER A O 1
ATOM 3320 N N . ARG A 1 414 ? -11.641 12.273 32 1 90.06 414 ARG A N 1
ATOM 3321 C CA . ARG A 1 414 ? -12.5 13.375 31.578 1 90.06 414 ARG A CA 1
ATOM 3322 C C . ARG A 1 414 ? -11.789 14.711 31.734 1 90.06 414 ARG A C 1
ATOM 3324 O O . ARG A 1 414 ? -11.828 15.555 30.844 1 90.06 414 ARG A O 1
ATOM 3331 N N . CYS A 1 415 ? -11.109 14.906 32.812 1 92.19 415 CYS A N 1
ATOM 3332 C CA . CYS A 1 415 ? -10.398 16.156 33.062 1 92.19 415 CYS A CA 1
ATOM 3333 C C . CYS A 1 415 ? -9.273 16.359 32.062 1 92.19 415 CYS A C 1
ATOM 3335 O O . CYS A 1 415 ? -9.07 17.469 31.578 1 92.19 415 CYS A O 1
ATOM 3337 N N . GLU A 1 416 ? -8.594 15.312 31.859 1 93.88 416 GLU A N 1
ATOM 3338 C CA . GLU A 1 416 ? -7.508 15.391 30.891 1 93.88 416 GLU A CA 1
ATOM 3339 C C . GLU A 1 416 ? -8.031 15.695 29.5 1 93.88 416 GLU A C 1
ATOM 3341 O O . GLU A 1 416 ? -7.414 16.453 28.75 1 93.88 416 GLU A O 1
ATOM 3346 N N . LEU A 1 417 ? -9.109 15.078 29.172 1 94.81 417 LEU A N 1
ATOM 3347 C CA . LEU A 1 417 ? -9.75 15.305 27.891 1 94.81 417 LEU A CA 1
ATOM 3348 C C . LEU A 1 417 ? -10.203 16.75 27.75 1 94.81 417 LEU A C 1
ATOM 3350 O O . LEU A 1 417 ? -9.977 17.375 26.703 1 94.81 417 LEU A O 1
ATOM 3354 N N . GLU A 1 418 ? -10.82 17.328 28.719 1 92.88 418 GLU A N 1
ATOM 3355 C CA . GLU A 1 418 ? -11.297 18.703 28.719 1 92.88 418 GLU A CA 1
ATOM 3356 C C . GLU A 1 418 ? -10.133 19.688 28.594 1 92.88 418 GLU A C 1
ATOM 3358 O O . GLU A 1 418 ? -10.227 20.672 27.875 1 92.88 418 GLU A O 1
ATOM 3363 N N . ASP A 1 419 ? -9.125 19.344 29.266 1 94.06 419 ASP A N 1
ATOM 3364 C CA . ASP A 1 419 ? -7.945 20.203 29.219 1 94.06 419 ASP A CA 1
ATOM 3365 C C . ASP A 1 419 ? -7.324 20.219 27.828 1 94.06 419 ASP A C 1
ATOM 3367 O O . ASP A 1 419 ? -7.012 21.281 27.281 1 94.06 419 ASP A O 1
ATOM 3371 N N . SER A 1 420 ? -7.094 19.031 27.312 1 95.5 420 SER A N 1
ATOM 3372 C CA . SER A 1 420 ? -6.477 18.922 26 1 95.5 420 SER A CA 1
ATOM 3373 C C . SER A 1 420 ? -7.355 19.547 24.922 1 95.5 420 SER A C 1
ATOM 3375 O O . SER A 1 420 ? -6.855 20.219 24.016 1 95.5 420 SER A O 1
ATOM 3377 N N . MET A 1 421 ? -8.656 19.359 25.047 1 93.25 421 MET A N 1
ATOM 3378 C CA . MET A 1 421 ? -9.594 19.953 24.109 1 93.25 421 MET A CA 1
ATOM 3379 C C . MET A 1 421 ? -9.547 21.484 24.203 1 93.25 421 MET A C 1
ATOM 3381 O O . MET A 1 421 ? -9.602 22.172 23.188 1 93.25 421 MET A O 1
ATOM 3385 N N . GLY A 1 422 ? -9.492 21.922 25.406 1 92.12 422 GLY A N 1
ATOM 3386 C CA . GLY A 1 422 ? -9.375 23.359 25.625 1 92.12 422 GLY A CA 1
ATOM 3387 C C . GLY A 1 422 ? -8.102 23.953 25.062 1 92.12 422 GLY A C 1
ATOM 3388 O O . GLY A 1 422 ? -8.117 25.047 24.5 1 92.12 422 GLY A O 1
ATOM 3389 N N . ARG A 1 423 ? -7.043 23.234 25.219 1 93.31 423 ARG A N 1
ATOM 3390 C CA . ARG A 1 423 ? -5.754 23.719 24.734 1 93.31 423 ARG A CA 1
ATOM 3391 C C . ARG A 1 423 ? -5.719 23.75 23.203 1 93.31 423 ARG A C 1
ATOM 3393 O O . ARG A 1 423 ? -5.219 24.703 22.609 1 93.31 423 ARG A O 1
ATOM 3400 N N . VAL A 1 424 ? -6.246 22.734 22.547 1 95.31 424 VAL A N 1
ATOM 3401 C CA . VAL A 1 424 ? -6.309 22.719 21.094 1 95.31 424 VAL A CA 1
ATOM 3402 C C . VAL A 1 424 ? -7.102 23.922 20.594 1 95.31 424 VAL A C 1
ATOM 3404 O O . VAL A 1 424 ? -6.691 24.594 19.656 1 95.31 424 VAL A O 1
ATOM 3407 N N . THR A 1 425 ? -8.234 24.188 21.25 1 94.5 425 THR A N 1
ATOM 3408 C CA . THR A 1 425 ? -9.078 25.328 20.875 1 94.5 425 THR A CA 1
ATOM 3409 C C . THR A 1 425 ? -8.328 26.641 21.078 1 94.5 425 THR A C 1
ATOM 3411 O O . THR A 1 425 ? -8.414 27.547 20.234 1 94.5 425 THR A O 1
ATOM 3414 N N . LYS A 1 426 ? -7.602 26.688 22.156 1 92.94 426 LYS A N 1
ATOM 3415 C CA . LYS A 1 426 ? -6.828 27.891 22.438 1 92.94 426 LYS A CA 1
ATOM 3416 C C . LYS A 1 426 ? -5.742 28.109 21.391 1 92.94 426 LYS A C 1
ATOM 3418 O O . LYS A 1 426 ? -5.492 29.25 20.984 1 92.94 426 LYS A O 1
ATOM 3423 N N . PHE A 1 427 ? -5.062 27.109 20.984 1 94.44 427 PHE A N 1
ATOM 3424 C CA . PHE A 1 427 ? -4.008 27.219 19.984 1 94.44 427 PHE A CA 1
ATOM 3425 C C . PHE A 1 427 ? -4.578 27.672 18.656 1 94.44 427 PHE A C 1
ATOM 3427 O O . PHE A 1 427 ? -4.004 28.547 17.984 1 94.44 427 PHE A O 1
ATOM 3434 N N . PHE A 1 428 ? -5.691 27.141 18.25 1 94.69 428 PHE A N 1
ATOM 3435 C CA . PHE A 1 428 ? -6.328 27.578 17.016 1 94.69 428 PHE A CA 1
ATOM 3436 C C . PHE A 1 428 ? -6.781 29.031 17.141 1 94.69 428 PHE A C 1
ATOM 3438 O O . PHE A 1 428 ? -6.672 29.797 16.188 1 94.69 428 PHE A O 1
ATOM 3445 N N . GLY A 1 429 ? -7.34 29.328 18.328 1 91.88 429 GLY A N 1
ATOM 3446 C CA . GLY A 1 429 ? -7.742 30.703 18.562 1 91.88 429 GLY A CA 1
ATOM 3447 C C . GLY A 1 429 ? -6.598 31.688 18.453 1 91.88 429 GLY A C 1
ATOM 3448 O O . GLY A 1 429 ? -6.746 32.75 17.859 1 91.88 429 GLY A O 1
ATOM 3449 N N . LEU A 1 430 ? -5.5 31.328 18.953 1 91.19 430 LEU A N 1
ATOM 3450 C CA . LEU A 1 430 ? -4.312 32.156 18.891 1 91.19 430 LEU A CA 1
ATOM 3451 C C . LEU A 1 430 ? -3.834 32.344 17.453 1 91.19 430 LEU A C 1
ATOM 3453 O O . LEU A 1 430 ? -3.537 33.469 17.031 1 91.19 430 LEU A O 1
ATOM 3457 N N . LEU A 1 431 ? -3.756 31.281 16.734 1 92.81 431 LEU A N 1
ATOM 3458 C CA . LEU A 1 431 ? -3.273 31.328 15.359 1 92.81 431 LEU A CA 1
ATOM 3459 C C . LEU A 1 431 ? -4.223 32.125 14.477 1 92.81 431 LEU A C 1
ATOM 3461 O O . LEU A 1 431 ? -3.789 32.812 13.547 1 92.81 431 LEU A O 1
ATOM 3465 N N . THR A 1 432 ? -5.48 32.094 14.789 1 91.56 432 THR A N 1
ATOM 3466 C CA . THR A 1 432 ? -6.465 32.844 14.031 1 91.56 432 THR A CA 1
ATOM 3467 C C . THR A 1 432 ? -6.34 34.344 14.336 1 91.56 432 THR A C 1
ATOM 3469 O O . THR A 1 432 ? -6.398 35.156 13.422 1 91.56 432 THR A O 1
ATOM 3472 N N . ARG A 1 433 ? -6.168 34.656 15.555 1 87.06 433 ARG A N 1
ATOM 3473 C CA . ARG A 1 433 ? -6.016 36.062 15.961 1 87.06 433 ARG A CA 1
ATOM 3474 C C . ARG A 1 433 ? -4.754 36.656 15.367 1 87.06 433 ARG A C 1
ATOM 3476 O O . ARG A 1 433 ? -4.742 37.844 15.016 1 87.06 433 ARG A O 1
ATOM 3483 N N . CYS A 1 434 ? -3.727 35.781 15.234 1 86.94 434 CYS A N 1
ATOM 3484 C CA . CYS A 1 434 ? -2.465 36.25 14.664 1 86.94 434 CYS A CA 1
ATOM 3485 C C . CYS A 1 434 ? -2.488 36.156 13.141 1 86.94 434 CYS A C 1
ATOM 3487 O O . CYS A 1 434 ? -1.479 36.438 12.484 1 86.94 434 CYS A O 1
ATOM 3489 N N . ARG A 1 435 ? -3.572 35.812 12.547 1 88.69 435 ARG A N 1
ATOM 3490 C CA . ARG A 1 435 ? -3.734 35.656 11.109 1 88.69 435 ARG A CA 1
ATOM 3491 C C . ARG A 1 435 ? -2.73 34.688 10.539 1 88.69 435 ARG A C 1
ATOM 3493 O O . ARG A 1 435 ? -2.135 34.906 9.484 1 88.69 435 ARG A O 1
ATOM 3500 N N . LEU A 1 436 ? -2.477 33.625 11.328 1 92.62 436 LEU A N 1
ATOM 3501 C CA . LEU A 1 436 ? -1.542 32.594 10.906 1 92.62 436 LEU A CA 1
ATOM 3502 C C . LEU A 1 436 ? -2.281 31.312 10.555 1 92.62 436 LEU A C 1
ATOM 3504 O O . LEU A 1 436 ? -1.682 30.375 10.031 1 92.62 436 LEU A O 1
ATOM 3508 N N . ALA A 1 437 ? -3.611 31.281 10.719 1 93 437 ALA A N 1
ATOM 3509 C CA . ALA A 1 437 ? -4.402 30.078 10.492 1 93 437 ALA A CA 1
ATOM 3510 C C . ALA A 1 437 ? -4.352 29.656 9.023 1 93 437 ALA A C 1
ATOM 3512 O O . ALA A 1 437 ? -4.375 28.469 8.711 1 93 437 ALA A O 1
ATOM 3513 N N . ARG A 1 438 ? -4.203 30.578 8.18 1 92.06 438 ARG A N 1
ATOM 3514 C CA . ARG A 1 438 ? -4.23 30.297 6.746 1 92.06 438 ARG A CA 1
ATOM 3515 C C . ARG A 1 438 ? -2.975 29.547 6.316 1 92.06 438 ARG A C 1
ATOM 3517 O O . ARG A 1 438 ? -2.951 28.922 5.25 1 92.06 438 ARG A O 1
ATOM 3524 N N . TRP A 1 439 ? -1.934 29.609 7.152 1 94.38 439 TRP A N 1
ATOM 3525 C CA . TRP A 1 439 ? -0.658 28.984 6.801 1 94.38 439 TRP A CA 1
ATOM 3526 C C . TRP A 1 439 ? -0.558 27.578 7.367 1 94.38 439 TRP A C 1
ATOM 3528 O O . TRP A 1 439 ? 0.494 26.938 7.281 1 94.38 439 TRP A O 1
ATOM 3538 N N . LEU A 1 440 ? -1.68 27.078 7.934 1 95.75 440 LEU A N 1
ATOM 3539 C CA . LEU A 1 440 ? -1.69 25.734 8.508 1 95.75 440 LEU A CA 1
ATOM 3540 C C . LEU A 1 440 ? -1.924 24.672 7.434 1 95.75 440 LEU A C 1
ATOM 3542 O O . LEU A 1 440 ? -2.65 24.922 6.465 1 95.75 440 LEU A O 1
ATOM 3546 N N . PRO A 1 441 ? -1.271 23.531 7.578 1 95.31 441 PRO A N 1
ATOM 3547 C CA . PRO A 1 441 ? -1.488 22.438 6.621 1 95.31 441 PRO A CA 1
ATOM 3548 C C . PRO A 1 441 ? -2.85 21.766 6.789 1 95.31 441 PRO A C 1
ATOM 3550 O O . PRO A 1 441 ? -3.555 22.031 7.77 1 95.31 441 PRO A O 1
ATOM 3553 N N . ILE A 1 442 ? -3.209 20.938 5.852 1 93.25 442 ILE A N 1
ATOM 3554 C CA . ILE A 1 442 ? -4.512 20.281 5.828 1 93.25 442 ILE A CA 1
ATOM 3555 C C . ILE A 1 442 ? -4.656 19.359 7.039 1 93.25 442 ILE A C 1
ATOM 3557 O O . ILE A 1 442 ? -5.766 19.109 7.512 1 93.25 442 ILE A O 1
ATOM 3561 N N . SER A 1 443 ? -3.6 18.844 7.578 1 94.25 443 SER A N 1
ATOM 3562 C CA . SER A 1 443 ? -3.643 18 8.766 1 94.25 443 SER A CA 1
ATOM 3563 C C . SER A 1 443 ? -4.234 18.734 9.953 1 94.25 443 SER A C 1
ATOM 3565 O O . SER A 1 443 ? -4.93 18.141 10.781 1 94.25 443 SER A O 1
ATOM 3567 N N . ALA A 1 444 ? -3.979 20.047 10.031 1 95.12 444 ALA A N 1
ATOM 3568 C CA . ALA A 1 444 ? -4.543 20.859 11.109 1 95.12 444 ALA A CA 1
ATOM 3569 C C . ALA A 1 444 ? -6.062 20.922 11.008 1 95.12 444 ALA A C 1
ATOM 3571 O O . ALA A 1 444 ? -6.758 20.969 12.023 1 95.12 444 ALA A O 1
ATOM 3572 N N . VAL A 1 445 ? -6.543 20.953 9.805 1 92.31 445 VAL A N 1
ATOM 3573 C CA . VAL A 1 445 ? -7.984 20.984 9.586 1 92.31 445 VAL A CA 1
ATOM 3574 C C . VAL A 1 445 ? -8.625 19.719 10.156 1 92.31 445 VAL A C 1
ATOM 3576 O O . VAL A 1 445 ? -9.688 19.781 10.781 1 92.31 445 VAL A O 1
ATOM 3579 N N . ALA A 1 446 ? -7.977 18.641 9.953 1 93.06 446 ALA A N 1
ATOM 3580 C CA . ALA A 1 446 ? -8.492 17.375 10.469 1 93.06 446 ALA A CA 1
ATOM 3581 C C . ALA A 1 446 ? -8.484 17.375 12 1 93.06 446 ALA A C 1
ATOM 3583 O O . ALA A 1 446 ? -9.367 16.781 12.625 1 93.06 446 ALA A O 1
ATOM 3584 N N . CYS A 1 447 ? -7.539 18.031 12.602 1 95.25 447 CYS A N 1
ATOM 3585 C CA . CYS A 1 447 ? -7.391 18.031 14.055 1 95.25 447 CYS A CA 1
ATOM 3586 C C . CYS A 1 447 ? -8.492 18.859 14.711 1 95.25 447 CYS A C 1
ATOM 3588 O O . CYS A 1 447 ? -8.781 18.688 15.898 1 95.25 447 CYS A O 1
ATOM 3590 N N . ILE A 1 448 ? -9.156 19.719 13.969 1 95.06 448 ILE A N 1
ATOM 3591 C CA . ILE A 1 448 ? -10.188 20.578 14.523 1 95.06 448 ILE A CA 1
ATOM 3592 C C . ILE A 1 448 ? -11.508 19.812 14.641 1 95.06 448 ILE A C 1
ATOM 3594 O O . ILE A 1 448 ? -12.406 20.219 15.383 1 95.06 448 ILE A O 1
ATOM 3598 N N . ALA A 1 449 ? -11.633 18.703 13.945 1 93.81 449 ALA A N 1
ATOM 3599 C CA . ALA A 1 449 ? -12.906 18 13.797 1 93.81 449 ALA A CA 1
ATOM 3600 C C . ALA A 1 449 ? -13.461 17.562 15.148 1 93.81 449 ALA A C 1
ATOM 3602 O O . ALA A 1 449 ? -14.633 17.797 15.445 1 93.81 449 ALA A O 1
ATOM 3603 N N . MET A 1 450 ? -12.648 17.031 15.992 1 94.38 450 MET A N 1
ATOM 3604 C CA . MET A 1 450 ? -13.109 16.484 17.266 1 94.38 450 MET A CA 1
ATOM 3605 C C . MET A 1 450 ? -13.492 17.594 18.234 1 94.38 450 MET A C 1
ATOM 3607 O O . MET A 1 450 ? -14.602 17.609 18.766 1 94.38 450 MET A O 1
ATOM 3611 N N . PRO A 1 451 ? -12.633 18.562 18.438 1 94 451 PRO A N 1
ATOM 3612 C CA . PRO A 1 451 ? -13.039 19.656 19.312 1 94 451 PRO A CA 1
ATOM 3613 C C . PRO A 1 451 ? -14.25 20.422 18.781 1 94 451 PRO A C 1
ATOM 3615 O O . PRO A 1 451 ? -15.125 20.812 19.562 1 94 451 PRO A O 1
ATOM 3618 N N . LEU A 1 452 ? -14.32 20.578 17.531 1 94.06 452 LEU A N 1
ATOM 3619 C CA . LEU A 1 452 ? -15.469 21.266 16.938 1 94.06 452 LEU A CA 1
ATOM 3620 C C . LEU A 1 452 ? -16.75 20.484 17.219 1 94.06 452 LEU A C 1
ATOM 3622 O O . LEU A 1 452 ? -17.766 21.078 17.625 1 94.06 452 LEU A O 1
ATOM 3626 N N . THR A 1 453 ? -16.766 19.234 16.984 1 93.94 453 THR A N 1
ATOM 3627 C CA . THR A 1 453 ? -17.938 18.391 17.172 1 93.94 453 THR A CA 1
ATOM 3628 C C . THR A 1 453 ? -18.406 18.438 18.625 1 93.94 453 THR A C 1
ATOM 3630 O O . THR A 1 453 ? -19.594 18.578 18.906 1 93.94 453 THR A O 1
ATOM 3633 N N . LEU A 1 454 ? -17.516 18.328 19.547 1 92.38 454 LEU A N 1
ATOM 3634 C CA . LEU A 1 454 ? -17.875 18.297 20.953 1 92.38 454 LEU A CA 1
ATOM 3635 C C . LEU A 1 454 ? -18.438 19.656 21.391 1 92.38 454 LEU A C 1
ATOM 3637 O O . LEU A 1 454 ? -19.375 19.703 22.188 1 92.38 454 LEU A O 1
ATOM 3641 N N . HIS A 1 455 ? -17.844 20.703 20.906 1 90.69 455 HIS A N 1
ATOM 3642 C CA . HIS A 1 455 ? -18.359 22.031 21.25 1 90.69 455 HIS A CA 1
ATOM 3643 C C . HIS A 1 455 ? -19.734 22.266 20.625 1 90.69 455 HIS A C 1
ATOM 3645 O O . HIS A 1 455 ? -20.594 22.922 21.219 1 90.69 455 HIS A O 1
ATOM 3651 N N . VAL A 1 456 ? -19.938 21.719 19.438 1 90.81 456 VAL A N 1
ATOM 3652 C CA . VAL A 1 456 ? -21.234 21.828 18.781 1 90.81 456 VAL A CA 1
ATOM 3653 C C . VAL A 1 456 ? -22.281 21.047 19.578 1 90.81 456 VAL A C 1
ATOM 3655 O O . VAL A 1 456 ? -23.406 21.516 19.766 1 90.81 456 VAL A O 1
ATOM 3658 N N . ILE A 1 457 ? -21.922 19.922 20.016 1 89.94 457 ILE A N 1
ATOM 3659 C CA . ILE A 1 457 ? -22.812 19.109 20.844 1 89.94 457 ILE A CA 1
ATOM 3660 C C . ILE A 1 457 ? -23.188 19.875 22.109 1 89.94 457 ILE A C 1
ATOM 3662 O O . ILE A 1 457 ? -24.359 19.953 22.469 1 89.94 457 ILE A O 1
ATOM 3666 N N . SER A 1 458 ? -22.219 20.438 22.781 1 87.81 458 SER A N 1
ATOM 3667 C CA . SER A 1 458 ? -22.469 21.188 24.016 1 87.81 458 SER A CA 1
ATOM 3668 C C . SER A 1 458 ? -23.359 22.406 23.75 1 87.81 458 SER A C 1
ATOM 3670 O O . SER A 1 458 ? -24.234 22.719 24.562 1 87.81 458 SER A O 1
ATOM 3672 N N . ALA A 1 459 ? -23.109 23.062 22.703 1 84.75 459 ALA A N 1
ATOM 3673 C CA . ALA A 1 459 ? -23.906 24.234 22.359 1 84.75 459 ALA A CA 1
ATOM 3674 C C . ALA A 1 459 ? -25.359 23.844 22.078 1 84.75 459 ALA A C 1
ATOM 3676 O O . ALA A 1 459 ? -26.281 24.547 22.484 1 84.75 459 ALA A O 1
ATOM 3677 N N . ARG A 1 460 ? -25.547 22.812 21.469 1 83.12 460 ARG A N 1
ATOM 3678 C CA . ARG A 1 460 ? -26.875 22.344 21.125 1 83.12 460 ARG A CA 1
ATOM 3679 C C . ARG A 1 460 ? -27.625 21.859 22.359 1 83.12 460 ARG A C 1
ATOM 3681 O O . ARG A 1 460 ? -28.828 22.109 22.5 1 83.12 460 ARG A O 1
ATOM 3688 N N . LEU A 1 461 ? -26.969 21.141 23.125 1 81.06 461 LEU A N 1
ATOM 3689 C CA . LEU A 1 461 ? -27.578 20.625 24.344 1 81.06 461 LEU A CA 1
ATOM 3690 C C . LEU A 1 461 ? -27.938 21.75 25.297 1 81.06 461 LEU A C 1
ATOM 3692 O O . LEU A 1 461 ? -28.984 21.719 25.938 1 81.06 461 LEU A O 1
ATOM 3696 N N . SER A 1 462 ? -27.141 22.75 25.406 1 78.38 462 SER A N 1
ATOM 3697 C CA . SER A 1 462 ? -27.406 23.922 26.266 1 78.38 462 SER A CA 1
ATOM 3698 C C . SER A 1 462 ? -28.594 24.719 25.75 1 78.38 462 SER A C 1
ATOM 3700 O O . SER A 1 462 ? -29.375 25.25 26.531 1 78.38 462 SER A O 1
ATOM 3702 N N . SER A 1 463 ? -28.672 24.828 24.469 1 76.5 463 SER A N 1
ATOM 3703 C CA . SER A 1 463 ? -29.797 25.547 23.859 1 76.5 463 SER A CA 1
ATOM 3704 C C . SER A 1 463 ? -31.109 24.797 24.078 1 76.5 463 SER A C 1
ATOM 3706 O O . SER A 1 463 ? -32.125 25.422 24.344 1 76.5 463 SER A O 1
ATOM 3708 N N . LEU A 1 464 ? -31.094 23.516 23.953 1 71.75 464 LEU A N 1
ATOM 3709 C CA . LEU A 1 464 ? -32.281 22.703 24.188 1 71.75 464 LEU A CA 1
ATOM 3710 C C . LEU A 1 464 ? -32.719 22.797 25.641 1 71.75 464 LEU A C 1
ATOM 3712 O O . LEU A 1 464 ? -33.938 22.828 25.922 1 71.75 464 LEU A O 1
ATOM 3716 N N . ASN A 1 465 ? -31.797 22.766 26.5 1 69.12 465 ASN A N 1
ATOM 3717 C CA . ASN A 1 465 ? -32.125 22.875 27.922 1 69.12 465 ASN A CA 1
ATOM 3718 C C . ASN A 1 465 ? -32.75 24.219 28.25 1 69.12 465 ASN A C 1
ATOM 3720 O O . ASN A 1 465 ? -33.656 24.312 29.109 1 69.12 465 ASN A O 1
ATOM 3724 N N . LYS A 1 466 ? -32.312 25.188 27.594 1 67.88 466 LYS A N 1
ATOM 3725 C CA . LYS A 1 466 ? -32.875 26.531 27.797 1 67.88 466 LYS A CA 1
ATOM 3726 C C . LYS A 1 466 ? -34.312 26.578 27.266 1 67.88 466 LYS A C 1
ATOM 3728 O O . LYS A 1 466 ? -35.156 27.219 27.875 1 67.88 466 LYS A O 1
ATOM 3733 N N . GLU A 1 467 ? -34.5 25.891 26.172 1 63.28 467 GLU A N 1
ATOM 3734 C CA . GLU A 1 467 ? -35.844 25.875 25.578 1 63.28 467 GLU A CA 1
ATOM 3735 C C . GLU A 1 467 ? -36.812 25.078 26.453 1 63.28 467 GLU A C 1
ATOM 3737 O O . GLU A 1 467 ? -37.969 25.438 26.578 1 63.28 467 GLU A O 1
ATOM 3742 N N . LEU A 1 468 ? -36.281 23.953 26.953 1 54.19 468 LEU A N 1
ATOM 3743 C CA . LEU A 1 468 ? -37.156 23.094 27.75 1 54.19 468 LEU A CA 1
ATOM 3744 C C . LEU A 1 468 ? -37.312 23.625 29.172 1 54.19 468 LEU A C 1
ATOM 3746 O O . LEU A 1 468 ? -38.312 23.359 29.844 1 54.19 468 LEU A O 1
ATOM 3750 N N . ALA A 1 469 ? -36.281 24.172 29.703 1 52.56 469 ALA A N 1
ATOM 3751 C CA . ALA A 1 469 ? -36.375 24.734 31.047 1 52.56 469 ALA A CA 1
ATOM 3752 C C . ALA A 1 469 ? -37.312 25.938 31.078 1 52.56 469 ALA A C 1
ATOM 3754 O O . ALA A 1 469 ? -37 26.984 30.5 1 52.56 469 ALA A O 1
ATOM 3755 N N . PHE A 1 470 ? -38.562 25.828 30.906 1 40.34 470 PHE A N 1
ATOM 3756 C CA . PHE A 1 470 ? -39.469 26.922 31.219 1 40.34 470 PHE A CA 1
ATOM 3757 C C . PHE A 1 470 ? -38.875 27.859 32.25 1 40.34 470 PHE A C 1
ATOM 3759 O O . PHE A 1 470 ? -39.5 28.875 32.594 1 40.34 470 PHE A O 1
ATOM 3766 N N . ASP A 1 471 ? -38.406 27.328 33.531 1 39.91 471 ASP A N 1
ATOM 3767 C CA . ASP A 1 471 ? -38.062 28.094 34.719 1 39.91 471 ASP A CA 1
ATOM 3768 C C . ASP A 1 471 ? -36.969 29.109 34.438 1 39.91 471 ASP A C 1
ATOM 3770 O O . ASP A 1 471 ? -36.25 29 33.438 1 39.91 471 ASP A O 1
ATOM 3774 N N . PHE A 1 472 ? -36.531 29.969 35.688 1 37.62 472 PHE A N 1
ATOM 3775 C CA . PHE A 1 472 ? -35.656 31.094 36 1 37.62 472 PHE A CA 1
ATOM 3776 C C . PHE A 1 472 ? -34.219 30.812 35.531 1 37.62 472 PHE A C 1
ATOM 3778 O O . PHE A 1 472 ? -33.75 29.688 35.625 1 37.62 472 PHE A O 1
ATOM 3785 N N . PRO A 1 473 ? -33.625 31.672 34.688 1 40.75 473 PRO A N 1
ATOM 3786 C CA . PRO A 1 473 ? -32.188 31.625 34.406 1 40.75 473 PRO A CA 1
ATOM 3787 C C . PRO A 1 473 ? -31.391 31.062 35.594 1 40.75 473 PRO A C 1
ATOM 3789 O O . PRO A 1 473 ? -31.266 31.719 36.625 1 40.75 473 PRO A O 1
ATOM 3792 N N . ILE A 1 474 ? -31.547 29.938 36.031 1 38.59 474 ILE A N 1
ATOM 3793 C CA . ILE A 1 474 ? -30.641 29.562 37.125 1 38.59 474 ILE A CA 1
ATOM 3794 C C . ILE A 1 474 ? -29.219 30.031 36.812 1 38.59 474 ILE A C 1
ATOM 3796 O O . ILE A 1 474 ? -28.719 29.781 35.719 1 38.59 474 ILE A O 1
ATOM 3800 N N . SER A 1 475 ? -28.562 30.906 37.562 1 40.5 475 SER A N 1
ATOM 3801 C CA . SER A 1 475 ? -27.375 31.734 37.562 1 40.5 475 SER A CA 1
ATOM 3802 C C . SER A 1 475 ? -26.188 31 36.938 1 40.5 475 SER A C 1
ATOM 3804 O O . SER A 1 475 ? -25.281 31.625 36.375 1 40.5 475 SER A O 1
ATOM 3806 N N . GLY A 1 476 ? -25.938 29.766 37.344 1 43.53 476 GLY A N 1
ATOM 3807 C CA . GLY A 1 476 ? -24.625 29.141 37.156 1 43.53 476 GLY A CA 1
ATOM 3808 C C . GLY A 1 476 ? -24.469 28.5 35.781 1 43.53 476 GLY A C 1
ATOM 3809 O O . GLY A 1 476 ? -23.375 28.062 35.406 1 43.53 476 GLY A O 1
ATOM 3810 N N . SER A 1 477 ? -25.469 28.062 35.094 1 48.12 477 SER A N 1
ATOM 3811 C CA . SER A 1 477 ? -25.516 27.328 33.844 1 48.12 477 SER A CA 1
ATOM 3812 C C . SER A 1 477 ? -25.172 28.219 32.656 1 48.12 477 SER A C 1
ATOM 3814 O O . SER A 1 477 ? -24.672 27.75 31.641 1 48.12 477 SER A O 1
ATOM 3816 N N . ASP A 1 478 ? -25.25 29.547 32.812 1 52.34 478 ASP A N 1
ATOM 3817 C CA . ASP A 1 478 ? -25.031 30.547 31.766 1 52.34 478 ASP A CA 1
ATOM 3818 C C . ASP A 1 478 ? -23.547 30.688 31.453 1 52.34 478 ASP A C 1
ATOM 3820 O O . ASP A 1 478 ? -23.156 30.953 30.312 1 52.34 478 ASP A O 1
ATOM 3824 N N . SER A 1 479 ? -22.75 30.516 32.562 1 51.47 479 SER A N 1
ATOM 3825 C CA . SER A 1 479 ? -21.328 30.719 32.344 1 51.47 479 SER A CA 1
ATOM 3826 C C . SER A 1 479 ? -20.734 29.594 31.5 1 51.47 479 SER A C 1
ATOM 3828 O O . SER A 1 479 ? -19.922 29.844 30.609 1 51.47 479 SER A O 1
ATOM 3830 N N . ALA A 1 480 ? -21.234 28.359 31.812 1 59.03 480 ALA A N 1
ATOM 3831 C CA . ALA A 1 480 ? -20.703 27.219 31.062 1 59.03 480 ALA A CA 1
ATOM 3832 C C . ALA A 1 480 ? -21.172 27.266 29.609 1 59.03 480 ALA A C 1
ATOM 3834 O O . ALA A 1 480 ? -20.422 26.938 28.688 1 59.03 480 ALA A O 1
ATOM 3835 N N . SER A 1 481 ? -22.312 27.75 29.516 1 62.84 481 SER A N 1
ATOM 3836 C CA . SER A 1 481 ? -22.891 27.875 28.188 1 62.84 481 SER A CA 1
ATOM 3837 C C . SER A 1 481 ? -22.203 28.969 27.375 1 62.84 481 SER A C 1
ATOM 3839 O O . SER A 1 481 ? -21.938 28.781 26.172 1 62.84 481 SER A O 1
ATOM 3841 N N . THR A 1 482 ? -21.812 30.047 28.078 1 69.81 482 THR A N 1
ATOM 3842 C CA . THR A 1 482 ? -21.141 31.156 27.391 1 69.81 482 THR A CA 1
ATOM 3843 C C . THR A 1 482 ? -19.719 30.75 26.984 1 69.81 482 THR A C 1
ATOM 3845 O O . THR A 1 482 ? -19.25 31.094 25.906 1 69.81 482 THR A O 1
ATOM 3848 N N . SER A 1 483 ? -19.156 29.984 27.859 1 74.94 483 SER A N 1
ATOM 3849 C CA . SER A 1 483 ? -17.797 29.547 27.578 1 74.94 483 SER A CA 1
ATOM 3850 C C . SER A 1 483 ? -17.766 28.578 26.391 1 74.94 483 SER A C 1
ATOM 3852 O O . SER A 1 483 ? -16.875 28.656 25.547 1 74.94 483 SER A O 1
ATOM 3854 N N . SER A 1 484 ? -18.797 27.75 26.359 1 77.38 484 SER A N 1
ATOM 3855 C CA . SER A 1 484 ? -18.859 26.781 25.25 1 77.38 484 SER A CA 1
ATOM 3856 C C . SER A 1 484 ? -19.125 27.484 23.922 1 77.38 484 SER A C 1
ATOM 3858 O O . SER A 1 484 ? -18.578 27.094 22.891 1 77.38 484 SER A O 1
ATOM 3860 N N . GLN A 1 485 ? -19.859 28.531 24.047 1 81.06 485 GLN A N 1
ATOM 3861 C CA . GLN A 1 485 ? -20.156 29.297 22.844 1 81.06 485 GLN A CA 1
ATOM 3862 C C . GLN A 1 485 ? -18.938 30.078 22.359 1 81.06 485 GLN A C 1
ATOM 3864 O O . GLN A 1 485 ? -18.703 30.188 21.156 1 81.06 485 GLN A O 1
ATOM 3869 N N . GLN A 1 486 ? -18.25 30.531 23.297 1 84.5 486 GLN A N 1
ATOM 3870 C CA . GLN A 1 486 ? -17.047 31.266 22.938 1 84.5 486 GLN A CA 1
ATOM 3871 C C . GLN A 1 486 ? -16.031 30.344 22.25 1 84.5 486 GLN A C 1
ATOM 3873 O O . GLN A 1 486 ? -15.406 30.734 21.266 1 84.5 486 GLN A O 1
ATOM 3878 N N . ARG A 1 487 ? -15.922 29.234 22.781 1 85.62 487 ARG A N 1
ATOM 3879 C CA . ARG A 1 487 ? -15.008 28.25 22.188 1 85.62 487 ARG A CA 1
ATOM 3880 C C . ARG A 1 487 ? -15.461 27.844 20.797 1 85.62 487 ARG A C 1
ATOM 3882 O O . ARG A 1 487 ? -14.641 27.656 19.906 1 85.62 487 ARG A O 1
ATOM 3889 N N . LEU A 1 488 ? -16.688 27.688 20.672 1 89.31 488 LEU A N 1
ATOM 3890 C CA . LEU A 1 488 ? -17.234 27.344 19.359 1 89.31 488 LEU A CA 1
ATOM 3891 C C . LEU A 1 488 ? -17.016 28.469 18.359 1 89.31 488 LEU A C 1
ATOM 3893 O O . LEU A 1 488 ? -16.719 28.203 17.188 1 89.31 488 LEU A O 1
ATOM 3897 N N . ASP A 1 489 ? -17.078 29.656 18.797 1 90.19 489 ASP A N 1
ATOM 3898 C CA . ASP A 1 489 ? -16.875 30.797 17.906 1 90.19 489 ASP A CA 1
ATOM 3899 C C . ASP A 1 489 ? -15.438 30.859 17.422 1 90.19 489 ASP A C 1
ATOM 3901 O O . ASP A 1 489 ? -15.188 31.188 16.25 1 90.19 489 ASP A O 1
ATOM 3905 N N . VAL A 1 490 ? -14.609 30.594 18.344 1 90.38 490 VAL A N 1
ATOM 3906 C CA . VAL A 1 490 ? -13.188 30.594 18 1 90.38 490 VAL A CA 1
ATOM 3907 C C . VAL A 1 490 ? -12.922 29.562 16.906 1 90.38 490 VAL A C 1
ATOM 3909 O O . VAL A 1 490 ? -12.242 29.859 15.922 1 90.38 490 VAL A O 1
ATOM 3912 N N . LEU A 1 491 ? -13.43 28.391 17.047 1 93.5 491 LEU A N 1
ATOM 3913 C CA . LEU A 1 491 ? -13.18 27.328 16.078 1 93.5 491 LEU A CA 1
ATOM 3914 C C . LEU A 1 491 ? -13.914 27.594 14.766 1 93.5 491 LEU A C 1
ATOM 3916 O O . LEU A 1 491 ? -13.414 27.266 13.688 1 93.5 491 LEU A O 1
ATOM 3920 N N . SER A 1 492 ? -15.031 28.219 14.875 1 91.44 492 SER A N 1
ATOM 3921 C CA . SER A 1 492 ? -15.781 28.578 13.672 1 91.44 492 SER A CA 1
ATOM 3922 C C . SER A 1 492 ? -15.016 29.609 12.836 1 91.44 492 SER A C 1
ATOM 3924 O O . SER A 1 492 ? -15.016 29.547 11.609 1 91.44 492 SER A O 1
ATOM 3926 N N . GLU A 1 493 ? -14.453 30.484 13.547 1 92.44 493 GLU A N 1
ATOM 3927 C CA . GLU A 1 493 ? -13.656 31.484 12.852 1 92.44 493 GLU A CA 1
ATOM 3928 C C . GLU A 1 493 ? -12.461 30.844 12.148 1 92.44 493 GLU A C 1
ATOM 3930 O O . GLU A 1 493 ? -12.125 31.219 11.023 1 92.44 493 GLU A O 1
ATOM 3935 N N . THR A 1 494 ? -11.844 29.984 12.836 1 93.88 494 THR A N 1
ATOM 3936 C CA . THR A 1 494 ? -10.727 29.266 12.234 1 93.88 494 THR A CA 1
ATOM 3937 C C . THR A 1 494 ? -11.18 28.5 11 1 93.88 494 THR A C 1
ATOM 3939 O O . THR A 1 494 ? -10.492 28.5 9.977 1 93.88 494 THR A O 1
ATOM 3942 N N . MET A 1 495 ? -12.312 27.859 11.078 1 93.5 495 MET A N 1
ATOM 3943 C CA . MET A 1 495 ? -12.859 27.078 9.961 1 93.5 495 MET A CA 1
ATOM 3944 C C . MET A 1 495 ? -13.141 27.969 8.758 1 93.5 495 MET A C 1
ATOM 3946 O O . MET A 1 495 ? -12.938 27.562 7.617 1 93.5 495 MET A O 1
ATOM 3950 N N . THR A 1 496 ? -13.555 29.141 9.016 1 91.81 496 THR A N 1
ATOM 3951 C CA . THR A 1 496 ? -13.836 30.094 7.941 1 91.81 496 THR A CA 1
ATOM 3952 C C . THR A 1 496 ? -12.555 30.453 7.195 1 91.81 496 THR A C 1
ATOM 3954 O O . THR A 1 496 ? -12.578 30.688 5.984 1 91.81 496 THR A O 1
ATOM 3957 N N . ALA A 1 497 ? -11.5 30.469 7.93 1 91.06 497 ALA A N 1
ATOM 3958 C CA . ALA A 1 497 ? -10.203 30.766 7.312 1 91.06 497 ALA A CA 1
ATOM 3959 C C . ALA A 1 497 ? -9.758 29.625 6.406 1 91.06 497 ALA A C 1
ATOM 3961 O O . ALA A 1 497 ? -9.031 29.844 5.438 1 91.06 497 ALA A O 1
ATOM 3962 N N . PHE A 1 498 ? -10.234 28.422 6.664 1 93.38 498 PHE A N 1
ATOM 3963 C CA . PHE A 1 498 ? -9.812 27.234 5.922 1 93.38 498 PHE A CA 1
ATOM 3964 C C . PHE A 1 498 ? -10.656 27.062 4.668 1 93.38 498 PHE A C 1
ATOM 3966 O O . PHE A 1 498 ? -10.227 26.406 3.715 1 93.38 498 PHE A O 1
ATOM 3973 N N . VAL A 1 499 ? -11.805 27.594 4.539 1 91.25 499 VAL A N 1
ATOM 3974 C CA . VAL A 1 499 ? -12.805 27.297 3.516 1 91.25 499 VAL A CA 1
ATOM 3975 C C . VAL A 1 499 ? -12.25 27.641 2.135 1 91.25 499 VAL A C 1
ATOM 3977 O O . VAL A 1 499 ? -12.359 26.859 1.197 1 91.25 499 VAL A O 1
ATOM 3980 N N . PRO A 1 500 ? -11.57 28.734 2.035 1 90.25 500 PRO A N 1
ATOM 3981 C CA . PRO A 1 500 ? -11.086 29.062 0.694 1 90.25 500 PRO A CA 1
ATOM 3982 C C . PRO A 1 500 ? -9.883 28.219 0.273 1 90.25 500 PRO A C 1
ATOM 3984 O O . PRO A 1 500 ? -9.586 28.109 -0.919 1 90.25 500 PRO A O 1
ATOM 3987 N N . GLN A 1 501 ? -9.289 27.578 1.204 1 91.19 501 GLN A N 1
ATOM 3988 C CA . GLN A 1 501 ? -8.008 26.938 0.921 1 91.19 501 GLN A CA 1
ATOM 3989 C C . GLN A 1 501 ? -8.18 25.438 0.706 1 91.19 501 GLN A C 1
ATOM 3991 O O . GLN A 1 501 ? -7.484 24.844 -0.115 1 91.19 501 GLN A O 1
ATOM 3996 N N . TYR A 1 502 ? -9.023 24.844 1.451 1 91.56 502 TYR A N 1
ATOM 3997 C CA . TYR A 1 502 ? -9.031 23.375 1.456 1 91.56 502 TYR A CA 1
ATOM 3998 C C . TYR A 1 502 ? -10.43 22.844 1.17 1 91.56 502 TYR A C 1
ATOM 4000 O O . TYR A 1 502 ? -11.422 23.406 1.642 1 91.56 502 TYR A O 1
ATOM 4008 N N . ASP A 1 503 ? -10.375 21.781 0.381 1 88.06 503 ASP A N 1
ATOM 4009 C CA . ASP A 1 503 ? -11.586 20.984 0.258 1 88.06 503 ASP A CA 1
ATOM 4010 C C . ASP A 1 503 ? -11.773 20.078 1.475 1 88.06 503 ASP A C 1
ATOM 4012 O O . ASP A 1 503 ? -10.82 19.812 2.209 1 88.06 503 ASP A O 1
ATOM 4016 N N . GLY A 1 504 ? -12.945 19.75 1.848 1 86.69 504 GLY A N 1
ATOM 4017 C CA . GLY A 1 504 ? -13.203 18.859 2.969 1 86.69 504 GLY A CA 1
ATOM 4018 C C . GLY A 1 504 ? -13.672 19.594 4.215 1 86.69 504 GLY A C 1
ATOM 4019 O O . GLY A 1 504 ? -14.203 18.969 5.137 1 86.69 504 GLY A O 1
ATOM 4020 N N . VAL A 1 505 ? -13.414 20.906 4.238 1 90.94 505 VAL A N 1
ATOM 4021 C CA . VAL A 1 505 ? -13.82 21.688 5.402 1 90.94 505 VAL A CA 1
ATOM 4022 C C . VAL A 1 505 ? -15.32 21.562 5.613 1 90.94 505 VAL A C 1
ATOM 4024 O O . VAL A 1 505 ? -15.789 21.422 6.75 1 90.94 505 VAL A O 1
ATOM 4027 N N . GLU A 1 506 ? -16.047 21.547 4.574 1 89.12 506 GLU A N 1
ATOM 4028 C CA . GLU A 1 506 ? -17.5 21.422 4.656 1 89.12 506 GLU A CA 1
ATOM 4029 C C . GLU A 1 506 ? -17.906 20.062 5.203 1 89.12 506 GLU A C 1
ATOM 4031 O O . GLU A 1 506 ? -18.891 19.953 5.938 1 89.12 506 GLU A O 1
ATOM 4036 N N . TRP A 1 507 ? -17.172 19.125 4.855 1 89 507 TRP A N 1
ATOM 4037 C CA . TRP A 1 507 ? -17.469 17.781 5.34 1 89 507 TRP A CA 1
ATOM 4038 C C . TRP A 1 507 ? -17.297 17.703 6.855 1 89 507 TRP A C 1
ATOM 4040 O O . TRP A 1 507 ? -18.062 17 7.535 1 89 507 TRP A O 1
ATOM 4050 N N . ILE A 1 508 ? -16.359 18.359 7.387 1 91.06 508 ILE A N 1
ATOM 4051 C CA . ILE A 1 508 ? -16.125 18.375 8.828 1 91.06 508 ILE A CA 1
ATOM 4052 C C . ILE A 1 508 ? -17.297 19.047 9.531 1 91.06 508 ILE A C 1
ATOM 4054 O O . ILE A 1 508 ? -17.766 18.578 10.57 1 91.06 508 ILE A O 1
ATOM 4058 N N . LYS A 1 509 ? -17.766 20.062 8.938 1 90.31 509 LYS A N 1
ATOM 4059 C CA . LYS A 1 509 ? -18.922 20.766 9.492 1 90.31 509 LYS A CA 1
ATOM 4060 C C . LYS A 1 509 ? -20.156 19.875 9.469 1 90.31 509 LYS A C 1
ATOM 4062 O O . LYS A 1 509 ? -20.906 19.828 10.445 1 90.31 509 LYS A O 1
ATOM 4067 N N . GLU A 1 510 ? -20.281 19.203 8.391 1 89.31 510 GLU A N 1
ATOM 4068 C CA . GLU A 1 510 ? -21.422 18.297 8.258 1 89.31 510 GLU A CA 1
ATOM 4069 C C . GLU A 1 510 ? -21.328 17.156 9.258 1 89.31 510 GLU A C 1
ATOM 4071 O O . GLU A 1 510 ? -22.359 16.719 9.805 1 89.31 510 GLU A O 1
ATOM 4076 N N . THR A 1 511 ? -20.234 16.688 9.414 1 90.69 511 THR A N 1
ATOM 4077 C CA . THR A 1 511 ? -20.016 15.617 10.375 1 90.69 511 THR A CA 1
ATOM 4078 C C . THR A 1 511 ? -20.375 16.078 11.789 1 90.69 511 THR A C 1
ATOM 4080 O O . THR A 1 511 ? -21.031 15.367 12.531 1 90.69 511 THR A O 1
ATOM 4083 N N . ALA A 1 512 ? -19.906 17.266 12.148 1 92.19 512 ALA A N 1
ATOM 4084 C CA . ALA A 1 512 ? -20.188 17.812 13.469 1 92.19 512 ALA A CA 1
ATOM 4085 C C . ALA A 1 512 ? -21.688 17.969 13.672 1 92.19 512 ALA A C 1
ATOM 4087 O O . ALA A 1 512 ? -22.219 17.641 14.742 1 92.19 512 ALA A O 1
ATOM 4088 N N . ARG A 1 513 ? -22.328 18.344 12.656 1 89.44 513 ARG A N 1
ATOM 4089 C CA . ARG A 1 513 ? -23.781 18.516 12.727 1 89.44 513 ARG A CA 1
ATOM 4090 C C . ARG A 1 513 ? -24.484 17.172 12.875 1 89.44 513 ARG A C 1
ATOM 4092 O O . ARG A 1 513 ? -25.406 17.031 13.672 1 89.44 513 ARG A O 1
ATOM 4099 N N . HIS A 1 514 ? -24.062 16.297 12.117 1 88.88 514 HIS A N 1
ATOM 4100 C CA . HIS A 1 514 ? -24.672 14.969 12.141 1 88.88 514 HIS A CA 1
ATOM 4101 C C . HIS A 1 514 ? -24.547 14.336 13.523 1 88.88 514 HIS A C 1
ATOM 4103 O O . HIS A 1 514 ? -25.516 13.797 14.055 1 88.88 514 HIS A O 1
ATOM 4109 N N . VAL A 1 515 ? -23.406 14.398 14.07 1 90.94 515 VAL A N 1
ATOM 4110 C CA . VAL A 1 515 ? -23.156 13.758 15.359 1 90.94 515 VAL A CA 1
ATOM 4111 C C . VAL A 1 515 ? -23.906 14.508 16.469 1 90.94 515 VAL A C 1
ATOM 4113 O O . VAL A 1 515 ? -24.391 13.898 17.422 1 90.94 515 VAL A O 1
ATOM 4116 N N . ALA A 1 516 ? -23.969 15.781 16.344 1 87.62 516 ALA A N 1
ATOM 4117 C CA . ALA A 1 516 ? -24.734 16.562 17.312 1 87.62 516 ALA A CA 1
ATOM 4118 C C . ALA A 1 516 ? -26.219 16.203 17.266 1 87.62 516 ALA A C 1
ATOM 4120 O O . ALA A 1 516 ? -26.891 16.156 18.297 1 87.62 516 ALA A O 1
ATOM 4121 N N . ASN A 1 517 ? -26.656 15.922 16.109 1 83.88 517 ASN A N 1
ATOM 4122 C CA . ASN A 1 517 ? -28.031 15.469 15.953 1 83.88 517 ASN A CA 1
ATOM 4123 C C . ASN A 1 517 ? -28.25 14.109 16.609 1 83.88 517 ASN A C 1
ATOM 4125 O O . ASN A 1 517 ? -29.297 13.867 17.219 1 83.88 517 ASN A O 1
ATOM 4129 N N . LEU A 1 518 ? -27.344 13.344 16.469 1 81.5 518 LEU A N 1
ATOM 4130 C CA . LEU A 1 518 ? -27.422 12.031 17.094 1 81.5 518 LEU A CA 1
ATOM 4131 C C . LEU A 1 518 ? -27.453 12.156 18.625 1 81.5 518 LEU A C 1
ATOM 4133 O O . LEU A 1 518 ? -28.188 11.445 19.297 1 81.5 518 LEU A O 1
ATOM 4137 N N . ALA A 1 519 ? -26.641 12.992 19.141 1 82.25 519 ALA A N 1
ATOM 4138 C CA . ALA A 1 519 ? -26.578 13.203 20.578 1 82.25 519 ALA A CA 1
ATOM 4139 C C . ALA A 1 519 ? -27.906 13.742 21.125 1 82.25 519 ALA A C 1
ATOM 4141 O O . ALA A 1 519 ? -28.344 13.367 22.203 1 82.25 519 ALA A O 1
ATOM 4142 N N . GLN A 1 520 ? -28.516 14.508 20.375 1 77.81 520 GLN A N 1
ATOM 4143 C CA . GLN A 1 520 ? -29.797 15.094 20.781 1 77.81 520 GLN A CA 1
ATOM 4144 C C . GLN A 1 520 ? -30.906 14.055 20.766 1 77.81 520 GLN A C 1
ATOM 4146 O O . GLN A 1 520 ? -31.75 14.039 21.656 1 77.81 520 GLN A O 1
ATOM 4151 N N . THR A 1 521 ? -30.844 13.242 19.828 1 73.94 521 THR A N 1
ATOM 4152 C CA . THR A 1 521 ? -31.859 12.203 19.734 1 73.94 521 THR A CA 1
ATOM 4153 C C . THR A 1 521 ? -31.719 11.195 20.875 1 73.94 521 THR A C 1
ATOM 4155 O O . THR A 1 521 ? -32.719 10.719 21.422 1 73.94 521 THR A O 1
ATOM 4158 N N . ASP A 1 522 ? -30.594 10.898 21.25 1 69.94 522 ASP A N 1
ATOM 4159 C CA . ASP A 1 522 ? -30.328 9.969 22.328 1 69.94 522 ASP A CA 1
ATOM 4160 C C . ASP A 1 522 ? -30.766 10.547 23.672 1 69.94 522 ASP A C 1
ATOM 4162 O O . ASP A 1 522 ? -31.266 9.82 24.531 1 69.94 522 ASP A O 1
ATOM 4166 N N . ARG A 1 523 ? -30.531 11.75 23.906 1 65.19 523 ARG A N 1
ATOM 4167 C CA . ARG A 1 523 ? -30.938 12.43 25.141 1 65.19 523 ARG A CA 1
ATOM 4168 C C . ARG A 1 523 ? -32.469 12.391 25.312 1 65.19 523 ARG A C 1
ATOM 4170 O O . ARG A 1 523 ? -32.969 12.141 26.406 1 65.19 523 ARG A O 1
ATOM 4177 N N . LEU A 1 524 ? -32.969 12.617 24.281 1 56.41 524 LEU A N 1
ATOM 4178 C CA . LEU A 1 524 ? -34.438 12.617 24.312 1 56.41 524 LEU A CA 1
ATOM 4179 C C . LEU A 1 524 ? -34.969 11.234 24.688 1 56.41 524 LEU A C 1
ATOM 4181 O O . LEU A 1 524 ? -36 11.125 25.359 1 56.41 524 LEU A O 1
ATOM 4185 N N . SER A 1 525 ? -34.156 10.391 24.328 1 53.97 525 SER A N 1
ATOM 4186 C CA . SER A 1 525 ? -34.562 9.039 24.656 1 53.97 525 SER A CA 1
ATOM 4187 C C . SER A 1 525 ? -34.281 8.695 26.109 1 53.97 525 SER A C 1
ATOM 4189 O O . SER A 1 525 ? -34.938 7.859 26.703 1 53.97 525 SER A O 1
ATOM 4191 N N . LEU A 1 526 ? -33.25 9.32 26.641 1 52.81 526 LEU A N 1
ATOM 4192 C CA . LEU A 1 526 ? -32.812 9.016 28 1 52.81 526 LEU A CA 1
ATOM 4193 C C . LEU A 1 526 ? -33.531 9.914 29.016 1 52.81 526 LEU A C 1
ATOM 4195 O O . LEU A 1 526 ? -33.469 9.656 30.219 1 52.81 526 LEU A O 1
ATOM 4199 N N . SER A 1 527 ? -34.031 11.078 28.609 1 53.44 527 SER A N 1
ATOM 4200 C CA . SER A 1 527 ? -34.656 12 29.562 1 53.44 527 SER A CA 1
ATOM 4201 C C . SER A 1 527 ? -35.844 11.352 30.25 1 53.44 527 SER A C 1
ATOM 4203 O O . SER A 1 527 ? -36.906 11.242 29.656 1 53.44 527 SER A O 1
ATOM 4205 N N . GLN A 1 528 ? -35.531 10.312 31.031 1 48.47 528 GLN A N 1
ATOM 4206 C CA . GLN A 1 528 ? -36.562 9.93 32 1 48.47 528 GLN A CA 1
ATOM 4207 C C . GLN A 1 528 ? -36.906 11.102 32.906 1 48.47 528 GLN A C 1
ATOM 4209 O O . GLN A 1 528 ? -36.062 11.969 33.156 1 48.47 528 GLN A O 1
ATOM 4214 N N . PRO A 1 529 ? -38.188 11.242 33.406 1 43.59 529 PRO A N 1
ATOM 4215 C CA . PRO A 1 529 ? -38.656 12.195 34.406 1 43.59 529 PRO A CA 1
ATOM 4216 C C . PRO A 1 529 ? -37.844 12.164 35.688 1 43.59 529 PRO A C 1
ATOM 4218 O O . PRO A 1 529 ? -37.625 11.102 36.281 1 43.59 529 PRO A O 1
ATOM 4221 N N . GLY A 1 530 ? -36.938 13.219 36.031 1 48.94 530 GLY A N 1
ATOM 4222 C CA . GLY A 1 530 ? -36.25 13.422 37.281 1 48.94 530 GLY A CA 1
ATOM 4223 C C . GLY A 1 530 ? -34.75 13.531 37.125 1 48.94 530 GLY A C 1
ATOM 4224 O O . GLY A 1 530 ? -34.031 13.766 38.094 1 48.94 530 GLY A O 1
ATOM 4225 N N . GLN A 1 531 ? -34.156 12.875 36.094 1 52.69 531 GLN A N 1
ATOM 4226 C CA . GLN A 1 531 ? -32.719 12.828 36.031 1 52.69 531 GLN A CA 1
ATOM 4227 C C . GLN A 1 531 ? -32.156 14.148 35.5 1 52.69 531 GLN A C 1
ATOM 4229 O O . GLN A 1 531 ? -32.812 14.867 34.75 1 52.69 531 GLN A O 1
ATOM 4234 N N . THR A 1 532 ? -31.047 14.727 36.125 1 56.41 532 THR A N 1
ATOM 4235 C CA . THR A 1 532 ? -30.281 15.938 35.875 1 56.41 532 THR A CA 1
ATOM 4236 C C . THR A 1 532 ? -30.016 16.078 34.375 1 56.41 532 THR A C 1
ATOM 4238 O O . THR A 1 532 ? -29.625 15.117 33.719 1 56.41 532 THR A O 1
ATOM 4241 N N . SER A 1 533 ? -30.531 17.109 33.688 1 66.06 533 SER A N 1
ATOM 4242 C CA . SER A 1 533 ? -30.5 17.484 32.25 1 66.06 533 SER A CA 1
ATOM 4243 C C . SER A 1 533 ? -29.062 17.578 31.75 1 66.06 533 SER A C 1
ATOM 4245 O O . SER A 1 533 ? -28.219 18.234 32.344 1 66.06 533 SER A O 1
ATOM 4247 N N . ILE A 1 534 ? -28.547 16.75 30.906 1 77 534 ILE A N 1
ATOM 4248 C CA . ILE A 1 534 ? -27.234 16.734 30.25 1 77 534 ILE A CA 1
ATOM 4249 C C . ILE A 1 534 ? -27.094 17.984 29.375 1 77 534 ILE A C 1
ATOM 4251 O O . ILE A 1 534 ? -27.891 18.188 28.453 1 77 534 ILE A O 1
ATOM 4255 N N . THR A 1 535 ? -26.188 18.938 29.734 1 76.88 535 THR A N 1
ATOM 4256 C CA . THR A 1 535 ? -26.016 20.203 29 1 76.88 535 THR A CA 1
ATOM 4257 C C . THR A 1 535 ? -24.672 20.25 28.297 1 76.88 535 THR A C 1
ATOM 4259 O O . THR A 1 535 ? -24.438 21.125 27.469 1 76.88 535 THR A O 1
ATOM 4262 N N . ASP A 1 536 ? -23.844 19.312 28.703 1 84.94 536 ASP A N 1
ATOM 4263 C CA . ASP A 1 536 ? -22.484 19.328 28.156 1 84.94 536 ASP A CA 1
ATOM 4264 C C . ASP A 1 536 ? -22.031 17.922 27.766 1 84.94 536 ASP A C 1
ATOM 4266 O O . ASP A 1 536 ? -22.578 16.938 28.25 1 84.94 536 ASP A O 1
ATOM 4270 N N . TRP A 1 537 ? -21.094 17.938 26.812 1 88.56 537 TRP A N 1
ATOM 4271 C CA . TRP A 1 537 ? -20.609 16.641 26.344 1 88.56 537 TRP A CA 1
ATOM 4272 C C . TRP A 1 537 ? -19.953 15.859 27.484 1 88.56 537 TRP A C 1
ATOM 4274 O O . TRP A 1 537 ? -19.969 14.625 27.484 1 88.56 537 TRP A O 1
ATOM 4284 N N . SER A 1 538 ? -19.281 16.578 28.5 1 88.06 538 SER A N 1
ATOM 4285 C CA . SER A 1 538 ? -18.641 15.922 29.625 1 88.06 538 SER A CA 1
ATOM 4286 C C . SER A 1 538 ? -19.641 15.133 30.469 1 88.06 538 SER A C 1
ATOM 4288 O O . SER A 1 538 ? -19.297 14.102 31.047 1 88.06 538 SER A O 1
ATOM 4290 N N . GLN A 1 539 ? -20.859 15.609 30.484 1 85.88 539 GLN A N 1
ATOM 4291 C CA . GLN A 1 539 ? -21.906 14.922 31.234 1 85.88 539 GLN A CA 1
ATOM 4292 C C . GLN A 1 539 ? -22.359 13.648 30.516 1 85.88 539 GLN A C 1
ATOM 4294 O O . GLN A 1 539 ? -22.734 12.672 31.172 1 85.88 539 GLN A O 1
ATOM 4299 N N . ILE A 1 540 ? -22.344 13.734 29.234 1 86.06 540 ILE A N 1
ATOM 4300 C CA . ILE A 1 540 ? -22.641 12.523 28.484 1 86.06 540 ILE A CA 1
ATOM 4301 C C . ILE A 1 540 ? -21.594 11.453 28.797 1 86.06 540 ILE A C 1
ATOM 4303 O O . ILE A 1 540 ? -21.938 10.281 28.969 1 86.06 540 ILE A O 1
ATOM 4307 N N . LEU A 1 541 ? -20.359 11.859 28.875 1 89.56 541 LEU A N 1
ATOM 4308 C CA . LEU A 1 541 ? -19.25 10.945 29.141 1 89.56 541 LEU A CA 1
ATOM 4309 C C . LEU A 1 541 ? -19.391 10.32 30.531 1 89.56 541 LEU A C 1
ATOM 4311 O O . LEU A 1 541 ? -19.156 9.117 30.703 1 89.56 541 LEU A O 1
ATOM 4315 N N . THR A 1 542 ? -19.859 11.062 31.469 1 85.19 542 THR A N 1
ATOM 4316 C CA . THR A 1 542 ? -19.938 10.562 32.844 1 85.19 542 THR A CA 1
ATOM 4317 C C . THR A 1 542 ? -21.203 9.719 33.031 1 85.19 542 THR A C 1
ATOM 4319 O O . THR A 1 542 ? -21.188 8.727 33.781 1 85.19 542 THR A O 1
ATOM 4322 N N . SER A 1 543 ? -22.25 10.109 32.312 1 82.12 543 SER A N 1
ATOM 4323 C CA . SER A 1 543 ? -23.516 9.414 32.5 1 82.12 543 SER A CA 1
ATOM 4324 C C . SER A 1 543 ? -23.625 8.203 31.578 1 82.12 543 SER A C 1
ATOM 4326 O O . SER A 1 543 ? -24.125 7.152 31.984 1 82.12 543 SER A O 1
ATOM 4328 N N . GLN A 1 544 ? -23.188 8.445 30.375 1 82.38 544 GLN A N 1
ATOM 4329 C CA . GLN A 1 544 ? -23.297 7.387 29.375 1 82.38 544 GLN A CA 1
ATOM 4330 C C . GLN A 1 544 ? -22.016 7.273 28.562 1 82.38 544 GLN A C 1
ATOM 4332 O O . GLN A 1 544 ? -22.016 7.586 27.359 1 82.38 544 GLN A O 1
ATOM 4337 N N . PRO A 1 545 ? -21.031 6.656 29.109 1 83.69 545 PRO A N 1
ATOM 4338 C CA . PRO A 1 545 ? -19.734 6.586 28.422 1 83.69 545 PRO A CA 1
ATOM 4339 C C . PRO A 1 545 ? -19.812 5.836 27.094 1 83.69 545 PRO A C 1
ATOM 4341 O O . PRO A 1 545 ? -19.109 6.176 26.156 1 83.69 545 PRO A O 1
ATOM 4344 N N . ASN A 1 546 ? -20.703 4.836 26.984 1 78.81 546 ASN A N 1
ATOM 4345 C CA . ASN A 1 546 ? -20.812 4.074 25.75 1 78.81 546 ASN A CA 1
ATOM 4346 C C . ASN A 1 546 ? -21.422 4.918 24.625 1 78.81 546 ASN A C 1
ATOM 4348 O O . ASN A 1 546 ? -21.016 4.801 23.469 1 78.81 546 ASN A O 1
ATOM 4352 N N . THR A 1 547 ? -22.375 5.707 24.969 1 82.12 547 THR A N 1
ATOM 4353 C CA . THR A 1 547 ? -22.969 6.609 23.984 1 82.12 547 THR A CA 1
ATOM 4354 C C . THR A 1 547 ? -21.938 7.652 23.531 1 82.12 547 THR A C 1
ATOM 4356 O O . THR A 1 547 ? -21.891 8 22.359 1 82.12 547 THR A O 1
ATOM 4359 N N . TYR A 1 548 ? -21.219 8.133 24.5 1 87.94 548 TYR A N 1
ATOM 4360 C CA . TYR A 1 548 ? -20.156 9.086 24.188 1 87.94 548 TYR A CA 1
ATOM 4361 C C . TYR A 1 548 ? -19.156 8.477 23.203 1 87.94 548 TYR A C 1
ATOM 4363 O O . TYR A 1 548 ? -18.766 9.117 22.219 1 87.94 548 TYR A O 1
ATOM 4371 N N . LEU A 1 549 ? -18.734 7.242 23.5 1 86 549 LEU A N 1
ATOM 4372 C CA . LEU A 1 549 ? -17.75 6.57 22.656 1 86 549 LEU A CA 1
ATOM 4373 C C . LEU A 1 549 ? -18.312 6.328 21.25 1 86 549 LEU A C 1
ATOM 4375 O O . LEU A 1 549 ? -17.594 6.434 20.266 1 86 549 LEU A O 1
ATOM 4379 N N . ARG A 1 550 ? -19.5 6.074 21.156 1 83.56 550 ARG A N 1
ATOM 4380 C CA . ARG A 1 550 ? -20.125 5.887 19.859 1 83.56 550 ARG A CA 1
ATOM 4381 C C . ARG A 1 550 ? -20.094 7.176 19.047 1 83.56 550 ARG A C 1
ATOM 4383 O O . ARG A 1 550 ? -19.906 7.141 17.828 1 83.56 550 ARG A O 1
ATOM 4390 N N . MET A 1 551 ? -20.344 8.258 19.703 1 87.56 551 MET A N 1
ATOM 4391 C CA . MET A 1 551 ? -20.328 9.555 19.016 1 87.56 551 MET A CA 1
ATOM 4392 C C . MET A 1 551 ? -18.922 9.867 18.484 1 87.56 551 MET A C 1
ATOM 4394 O O . MET A 1 551 ? -18.781 10.289 17.344 1 87.56 551 MET A O 1
ATOM 4398 N N . ILE A 1 552 ? -17.984 9.594 19.328 1 90.31 552 ILE A N 1
ATOM 4399 C CA . ILE A 1 552 ? -16.609 9.914 18.953 1 90.31 552 ILE A CA 1
ATOM 4400 C C . ILE A 1 552 ? -16.172 9.008 17.812 1 90.31 552 ILE A C 1
ATOM 4402 O O . ILE A 1 552 ? -15.469 9.445 16.891 1 90.31 552 ILE A O 1
ATOM 4406 N N . TRP A 1 553 ? -16.562 7.828 17.828 1 86.31 553 TRP A N 1
ATOM 4407 C CA . TRP A 1 553 ? -16.188 6.898 16.766 1 86.31 553 TRP A CA 1
ATOM 4408 C C . TRP A 1 553 ? -16.891 7.262 15.461 1 86.31 553 TRP A C 1
ATOM 4410 O O . TRP A 1 553 ? -16.344 7.039 14.375 1 86.31 553 TRP A O 1
ATOM 4420 N N . THR A 1 554 ? -18.047 7.715 15.57 1 87.31 554 THR A N 1
ATOM 4421 C CA . THR A 1 554 ? -18.75 8.172 14.383 1 87.31 554 THR A CA 1
ATOM 4422 C C . THR A 1 554 ? -18 9.312 13.711 1 87.31 554 THR A C 1
ATOM 4424 O O . THR A 1 554 ? -17.891 9.359 12.484 1 87.31 554 THR A O 1
ATOM 4427 N N . VAL A 1 555 ? -17.5 10.227 14.523 1 91.5 555 VAL A N 1
ATOM 4428 C CA . VAL A 1 555 ? -16.703 11.328 13.992 1 91.5 555 VAL A CA 1
ATOM 4429 C C . VAL A 1 555 ? -15.461 10.773 13.289 1 91.5 555 VAL A C 1
ATOM 4431 O O . VAL A 1 555 ? -15.148 11.172 12.172 1 91.5 555 VAL A O 1
ATOM 4434 N N . ASP A 1 556 ? -14.781 9.875 13.938 1 88.31 556 ASP A N 1
ATOM 4435 C CA . ASP A 1 556 ? -13.555 9.297 13.398 1 88.31 556 ASP A CA 1
ATOM 4436 C C . ASP A 1 556 ? -13.812 8.57 12.078 1 88.31 556 ASP A C 1
ATOM 4438 O O . ASP A 1 556 ? -13.047 8.711 11.133 1 88.31 556 ASP A O 1
ATOM 4442 N N . LEU A 1 557 ? -14.898 7.836 12.016 1 84.88 557 LEU A N 1
ATOM 4443 C CA . LEU A 1 557 ? -15.219 7.074 10.812 1 84.88 557 LEU A CA 1
ATOM 4444 C C . LEU A 1 557 ? -15.594 8.008 9.672 1 84.88 557 LEU A C 1
ATOM 4446 O O . LEU A 1 557 ? -15.281 7.734 8.508 1 84.88 557 LEU A O 1
ATOM 4450 N N . CYS A 1 558 ? -16.266 9.047 10 1 87.38 558 CYS A N 1
ATOM 4451 C CA . CYS A 1 558 ? -16.641 10.016 8.977 1 87.38 558 CYS A CA 1
ATOM 4452 C C . CYS A 1 558 ? -15.406 10.656 8.359 1 87.38 558 CYS A C 1
ATOM 4454 O O . CYS A 1 558 ? -15.352 10.867 7.141 1 87.38 558 CYS A O 1
ATOM 4456 N N . ILE A 1 559 ? -14.477 10.914 9.172 1 87.12 559 ILE A N 1
ATOM 4457 C CA . ILE A 1 559 ? -13.266 11.547 8.68 1 87.12 559 ILE A CA 1
ATOM 4458 C C . ILE A 1 559 ? -12.422 10.523 7.914 1 87.12 559 ILE A C 1
ATOM 4460 O O . ILE A 1 559 ? -11.836 10.844 6.879 1 87.12 559 ILE A O 1
ATOM 4464 N N . SER A 1 560 ? -12.352 9.312 8.375 1 83.94 560 SER A N 1
ATOM 4465 C CA . SER A 1 560 ? -11.531 8.266 7.781 1 83.94 560 SER A CA 1
ATOM 4466 C C . SER A 1 560 ? -12.086 7.832 6.43 1 83.94 560 SER A C 1
ATOM 4468 O O . SER A 1 560 ? -11.336 7.68 5.461 1 83.94 560 SER A O 1
ATOM 4470 N N . LYS A 1 561 ? -13.398 7.66 6.348 1 81.19 561 LYS A N 1
ATOM 4471 C CA . LYS A 1 561 ? -14 7.086 5.148 1 81.19 561 LYS A CA 1
ATOM 4472 C C . LYS A 1 561 ? -14.578 8.172 4.246 1 81.19 561 LYS A C 1
ATOM 4474 O O . LYS A 1 561 ? -14.812 7.941 3.059 1 81.19 561 LYS A O 1
ATOM 4479 N N . GLY A 1 562 ? -14.75 9.383 4.734 1 81.12 562 GLY A N 1
ATOM 4480 C CA . GLY A 1 562 ? -15.281 10.477 3.938 1 81.12 562 GLY A CA 1
ATOM 4481 C C . GLY A 1 562 ? -16.766 10.344 3.648 1 81.12 562 GLY A C 1
ATOM 4482 O O . GLY A 1 562 ? -17.281 10.953 2.709 1 81.12 562 GLY A O 1
ATOM 4483 N N . ARG A 1 563 ? -17.359 9.398 4.312 1 82.88 563 ARG A N 1
ATOM 4484 C CA . ARG A 1 563 ? -18.797 9.164 4.211 1 82.88 563 ARG A CA 1
ATOM 4485 C C . ARG A 1 563 ? -19.391 8.805 5.57 1 82.88 563 ARG A C 1
ATOM 4487 O O . ARG A 1 563 ? -18.656 8.57 6.531 1 82.88 563 ARG A O 1
ATOM 4494 N N . LEU A 1 564 ? -20.719 8.867 5.613 1 83.69 564 LEU A N 1
ATOM 4495 C CA . LEU A 1 564 ? -21.391 8.469 6.844 1 83.69 564 LEU A CA 1
ATOM 4496 C C . LEU A 1 564 ? -21.203 6.973 7.102 1 83.69 564 LEU A C 1
ATOM 4498 O O . LEU A 1 564 ? -21.203 6.172 6.168 1 83.69 564 LEU A O 1
ATOM 4502 N N . PRO A 1 565 ? -20.984 6.625 8.297 1 81.56 565 PRO A N 1
ATOM 4503 C CA . PRO A 1 565 ? -20.703 5.227 8.633 1 81.56 565 PRO A CA 1
ATOM 4504 C C . PRO A 1 565 ? -21.875 4.297 8.32 1 81.56 565 PRO A C 1
ATOM 4506 O O . PRO A 1 565 ? -23.031 4.68 8.484 1 81.56 565 PRO A O 1
ATOM 4509 N N . GLU A 1 566 ? -21.453 3.111 7.844 1 77.19 566 GLU A N 1
ATOM 4510 C CA . GLU A 1 566 ? -22.391 2.02 7.621 1 77.19 566 GLU A CA 1
ATOM 4511 C C . GLU A 1 566 ? -22.266 0.952 8.703 1 77.19 566 GLU A C 1
ATOM 4513 O O . GLU A 1 566 ? -21.359 1.009 9.531 1 77.19 566 GLU A O 1
ATOM 4518 N N . LYS A 1 567 ? -23.156 0.05 8.75 1 69.12 567 LYS A N 1
ATOM 4519 C CA . LYS A 1 567 ? -23.219 -0.963 9.797 1 69.12 567 LYS A CA 1
ATOM 4520 C C . LYS A 1 567 ? -21.906 -1.746 9.875 1 69.12 567 LYS A C 1
ATOM 4522 O O . LYS A 1 567 ? -21.375 -1.973 10.969 1 69.12 567 LYS A O 1
ATOM 4527 N N . HIS A 1 568 ? -21.344 -1.989 8.773 1 72.62 568 HIS A N 1
ATOM 4528 C CA . HIS A 1 568 ? -20.172 -2.867 8.766 1 72.62 568 HIS A CA 1
ATOM 4529 C C . HIS A 1 568 ? -18.891 -2.074 8.93 1 72.62 568 HIS A C 1
ATOM 4531 O O . HIS A 1 568 ? -17.797 -2.652 8.953 1 72.62 568 HIS A O 1
ATOM 4537 N N . ASP A 1 569 ? -19.078 -0.778 9.203 1 74.94 569 ASP A N 1
ATOM 4538 C CA . ASP A 1 569 ? -17.875 0.024 9.406 1 74.94 569 ASP A CA 1
ATOM 4539 C C . ASP A 1 569 ? -17.344 -0.115 10.828 1 74.94 569 ASP A C 1
ATOM 4541 O O . ASP A 1 569 ? -16.188 0.183 11.102 1 74.94 569 ASP A O 1
ATOM 4545 N N . PHE A 1 570 ? -18.297 -0.609 11.68 1 71.75 570 PHE A N 1
ATOM 4546 C CA . PHE A 1 570 ? -17.891 -0.786 13.07 1 71.75 570 PHE A CA 1
ATOM 4547 C C . PHE A 1 570 ? -17.453 -2.221 13.328 1 71.75 570 PHE A C 1
ATOM 4549 O O . PHE A 1 570 ? -18.062 -3.166 12.828 1 71.75 570 PHE A O 1
ATOM 4556 N N . PRO A 1 571 ? -16.344 -2.412 13.992 1 66.56 571 PRO A N 1
ATOM 4557 C CA . PRO A 1 571 ? -15.977 -3.791 14.328 1 66.56 571 PRO A CA 1
ATOM 4558 C C . PRO A 1 571 ? -17.078 -4.523 15.102 1 66.56 571 PRO A C 1
ATOM 4560 O O . PRO A 1 571 ? -17.781 -3.914 15.906 1 66.56 571 PRO A O 1
ATOM 4563 N N . SER A 1 572 ? -17.203 -5.711 14.883 1 62.69 572 SER A N 1
ATOM 4564 C CA . SER A 1 572 ? -18.281 -6.504 15.453 1 62.69 572 SER A CA 1
ATOM 4565 C C . SER A 1 572 ? -18.234 -6.484 16.984 1 62.69 572 SER A C 1
ATOM 4567 O O . SER A 1 572 ? -19.281 -6.434 17.641 1 62.69 572 SER A O 1
ATOM 4569 N N . TRP A 1 573 ? -17.016 -6.512 17.469 1 63.34 573 TRP A N 1
ATOM 4570 C CA . TRP A 1 573 ? -16.906 -6.559 18.922 1 63.34 573 TRP A CA 1
ATOM 4571 C C . TRP A 1 573 ? -17.375 -5.25 19.547 1 63.34 573 TRP A C 1
ATOM 4573 O O . TRP A 1 573 ? -17.875 -5.242 20.672 1 63.34 573 TRP A O 1
ATOM 4583 N N . LEU A 1 574 ? -17.25 -4.25 18.812 1 62.97 574 LEU A N 1
ATOM 4584 C CA . LEU A 1 574 ? -17.656 -2.941 19.312 1 62.97 574 LEU A CA 1
ATOM 4585 C C . LEU A 1 574 ? -19.172 -2.766 19.203 1 62.97 574 LEU A C 1
ATOM 4587 O O . LEU A 1 574 ? -19.781 -2.172 20.094 1 62.97 574 LEU A O 1
ATOM 4591 N N . LEU A 1 575 ? -19.641 -3.33 18.172 1 61.44 575 LEU A N 1
ATOM 4592 C CA . LEU A 1 575 ? -21.078 -3.236 17.984 1 61.44 575 LEU A CA 1
ATOM 4593 C C . LEU A 1 575 ? -21.828 -3.963 19.109 1 61.44 575 LEU A C 1
ATOM 4595 O O . LEU A 1 575 ? -22.859 -3.488 19.578 1 61.44 575 LEU A O 1
ATOM 4599 N N . GLY A 1 576 ? -21.328 -5.074 19.469 1 58.12 576 GLY A N 1
ATOM 4600 C CA . GLY A 1 576 ? -21.938 -5.824 20.547 1 58.12 576 GLY A CA 1
ATOM 4601 C C . GLY A 1 576 ? -21.922 -5.09 21.875 1 58.12 576 GLY A C 1
ATOM 4602 O O . GLY A 1 576 ? -22.875 -5.148 22.641 1 58.12 576 GLY A O 1
ATOM 4603 N N . GLN A 1 577 ? -20.906 -4.477 22.062 1 55.75 577 GLN A N 1
ATOM 4604 C CA . GLN A 1 577 ? -20.766 -3.762 23.312 1 55.75 577 GLN A CA 1
ATOM 4605 C C . GLN A 1 577 ? -21.625 -2.506 23.344 1 55.75 577 GLN A C 1
ATOM 4607 O O . GLN A 1 577 ? -22.141 -2.119 24.406 1 55.75 577 GLN A O 1
ATOM 4612 N N . LEU A 1 578 ? -21.672 -1.992 22.125 1 54.38 578 LEU A N 1
ATOM 4613 C CA . LEU A 1 578 ? -22.391 -0.732 22.016 1 54.38 578 LEU A CA 1
ATOM 4614 C C . LEU A 1 578 ? -23.906 -0.977 21.969 1 54.38 578 LEU A C 1
ATOM 4616 O O . LEU A 1 578 ? -24.688 -0.114 22.375 1 54.38 578 LEU A O 1
ATOM 4620 N N . THR A 1 579 ? -24.281 -2.154 21.344 1 50.75 579 THR A N 1
ATOM 4621 C CA . THR A 1 579 ? -25.703 -2.492 21.234 1 50.75 579 THR A CA 1
ATOM 4622 C C . THR A 1 579 ? -26.219 -3.057 22.562 1 50.75 579 THR A C 1
ATOM 4624 O O . THR A 1 579 ? -27.438 -3.156 22.766 1 50.75 579 THR A O 1
ATOM 4627 N N . SER A 1 580 ? -25.453 -3.869 23.219 1 44.06 580 SER A N 1
ATOM 4628 C CA . SER A 1 580 ? -26.016 -4.461 24.422 1 44.06 580 SER A CA 1
ATOM 4629 C C . SER A 1 580 ? -26.75 -3.416 25.25 1 44.06 580 SER A C 1
ATOM 4631 O O . SER A 1 580 ? -27.391 -3.748 26.266 1 44.06 580 SER A O 1
ATOM 4633 N N . SER A 1 581 ? -26.422 -2.25 25.109 1 36.97 581 SER A N 1
ATOM 4634 C CA . SER A 1 581 ? -27.375 -1.457 25.891 1 36.97 581 SER A CA 1
ATOM 4635 C C . SER A 1 581 ? -28.75 -1.42 25.219 1 36.97 581 SER A C 1
ATOM 4637 O O . SER A 1 581 ? -29.344 -2.467 24.953 1 36.97 581 SER A O 1
ATOM 4639 N N . SER A 1 582 ? -29.453 -0.066 24.75 1 33.88 582 SER A N 1
ATOM 4640 C CA . SER A 1 582 ? -30.859 0.153 24.438 1 33.88 582 SER A CA 1
ATOM 4641 C C . SER A 1 582 ? -31.219 -0.49 23.094 1 33.88 582 SER A C 1
ATOM 4643 O O . SER A 1 582 ? -30.391 -0.563 22.188 1 33.88 582 SER A O 1
ATOM 4645 N N . SER A 1 583 ? -32.406 -1.209 22.922 1 35.84 583 SER A N 1
ATOM 4646 C CA . SER A 1 583 ? -33.406 -1.667 21.969 1 35.84 583 SER A CA 1
ATOM 4647 C C . SER A 1 583 ? -33.375 -0.847 20.688 1 35.84 583 SER A C 1
ATOM 4649 O O . SER A 1 583 ? -34.031 -1.179 19.703 1 35.84 583 SER A O 1
ATOM 4651 N N . THR A 1 584 ? -32.844 0.415 20.641 1 34.94 584 THR A N 1
ATOM 4652 C CA . THR A 1 584 ? -33.125 1.476 19.672 1 34.94 584 THR A CA 1
ATOM 4653 C C . THR A 1 584 ? -32.156 1.413 18.5 1 34.94 584 THR A C 1
ATOM 4655 O O . THR A 1 584 ? -32.25 2.205 17.562 1 34.94 584 THR A O 1
ATOM 4658 N N . LEU A 1 585 ? -31.188 0.697 18.484 1 36.5 585 LEU A N 1
ATOM 4659 C CA . LEU A 1 585 ? -30.234 0.847 17.391 1 36.5 585 LEU A CA 1
ATOM 4660 C C . LEU A 1 585 ? -30.766 0.205 16.125 1 36.5 585 LEU A C 1
ATOM 4662 O O . LEU A 1 585 ? -30.422 0.633 15.016 1 36.5 585 LEU A O 1
ATOM 4666 N N . VAL A 1 586 ? -31.531 -0.887 16.156 1 38.5 586 VAL A N 1
ATOM 4667 C CA . VAL A 1 586 ? -32.219 -1.435 14.992 1 38.5 586 VAL A CA 1
ATOM 4668 C C . VAL A 1 586 ? -33.156 -0.383 14.398 1 38.5 586 VAL A C 1
ATOM 4670 O O . VAL A 1 586 ? -33.25 -0.262 13.172 1 38.5 586 VAL A O 1
ATOM 4673 N N . GLN A 1 587 ? -33.844 0.387 15.219 1 37.38 587 GLN A N 1
ATOM 4674 C CA . GLN A 1 587 ? -34.812 1.396 14.773 1 37.38 587 GLN A CA 1
ATOM 4675 C C . GLN A 1 587 ? -34.094 2.58 14.125 1 37.38 587 GLN A C 1
ATOM 4677 O O . GLN A 1 587 ? -34.625 3.221 13.227 1 37.38 587 GLN A O 1
ATOM 4682 N N . GLN A 1 588 ? -32.969 2.928 14.578 1 36.75 588 GLN A N 1
ATOM 4683 C CA . GLN A 1 588 ? -32.25 4.074 14.039 1 36.75 588 GLN A CA 1
ATOM 4684 C C . GLN A 1 588 ? -31.609 3.74 12.695 1 36.75 588 GLN A C 1
ATOM 4686 O O . GLN A 1 588 ? -31.391 4.629 11.867 1 36.75 588 GLN A O 1
ATOM 4691 N N . GLN A 1 589 ? -31.25 2.617 12.414 1 37.78 589 GLN A N 1
ATOM 4692 C CA . GLN A 1 589 ? -30.781 2.205 11.094 1 37.78 589 GLN A CA 1
ATOM 4693 C C . GLN A 1 589 ? -31.891 2.305 10.055 1 37.78 589 GLN A C 1
ATOM 4695 O O . GLN A 1 589 ? -31.625 2.648 8.898 1 37.78 589 GLN A O 1
ATOM 4700 N N . GLU A 1 590 ? -33.125 1.937 10.305 1 39.41 590 GLU A N 1
ATOM 4701 C CA . GLU A 1 590 ? -34.281 2.145 9.445 1 39.41 590 GLU A CA 1
ATOM 4702 C C . GLU A 1 590 ? -34.531 3.631 9.203 1 39.41 590 GLU A C 1
ATOM 4704 O O . GLU A 1 590 ? -34.969 4.027 8.117 1 39.41 590 GLU A O 1
ATOM 4709 N N . GLN A 1 591 ? -34.438 4.449 10.219 1 36.47 591 GLN A N 1
ATOM 4710 C CA . GLN A 1 591 ? -34.656 5.883 10.039 1 36.47 591 GLN A CA 1
ATOM 4711 C C . GLN A 1 591 ? -33.531 6.512 9.227 1 36.47 591 GLN A C 1
ATOM 4713 O O . GLN A 1 591 ? -33.75 7.488 8.508 1 36.47 591 GLN A O 1
ATOM 4718 N N . LEU A 1 592 ? -32.344 6.074 9.359 1 34.59 592 LEU A N 1
ATOM 4719 C CA . LEU A 1 592 ? -31.266 6.594 8.531 1 34.59 592 LEU A CA 1
ATOM 4720 C C . LEU A 1 592 ? -31.406 6.121 7.086 1 34.59 592 LEU A C 1
ATOM 4722 O O . LEU A 1 592 ? -31.094 6.859 6.152 1 34.59 592 LEU A O 1
ATOM 4726 N N . SER A 1 593 ? -31.797 4.902 6.801 1 35.91 593 SER A N 1
ATOM 4727 C CA . SER A 1 593 ? -32.125 4.535 5.43 1 35.91 593 SER A CA 1
ATOM 4728 C C . SER A 1 593 ? -33.344 5.324 4.922 1 35.91 593 SER A C 1
ATOM 4730 O O . SER A 1 593 ? -33.562 5.402 3.717 1 35.91 593 SER A O 1
ATOM 4732 N N . ALA A 1 594 ? -34.469 5.656 5.727 1 31 594 ALA A N 1
ATOM 4733 C CA . ALA A 1 594 ? -35.594 6.465 5.289 1 31 594 ALA A CA 1
ATOM 4734 C C . ALA A 1 594 ? -35.156 7.891 4.961 1 31 594 ALA A C 1
ATOM 4736 O O . ALA A 1 594 ? -35.844 8.594 4.207 1 31 594 ALA A O 1
ATOM 4737 N N . ALA A 1 595 ? -34.219 8.445 5.699 1 31.28 595 ALA A N 1
ATOM 4738 C CA . ALA A 1 595 ? -33.812 9.812 5.355 1 31.28 595 ALA A CA 1
ATOM 4739 C C . ALA A 1 595 ? -33.094 9.859 4.027 1 31.28 595 ALA A C 1
ATOM 4741 O O . ALA A 1 595 ? -32.844 10.938 3.479 1 31.28 595 ALA A O 1
ATOM 4742 N N . THR A 1 596 ? -32.531 8.75 3.641 1 30 596 THR A N 1
ATOM 4743 C CA . THR A 1 596 ? -31.859 8.922 2.359 1 30 596 THR A CA 1
ATOM 4744 C C . THR A 1 596 ? -32.844 8.727 1.203 1 30 596 THR A C 1
ATOM 4746 O O . THR A 1 596 ? -32.438 8.641 0.044 1 30 596 THR A O 1
ATOM 4749 N N . LYS A 1 597 ? -34.031 8.195 1.455 1 28.36 597 LYS A N 1
ATOM 4750 C CA . LYS A 1 597 ? -34.781 8.398 0.221 1 28.36 597 LYS A CA 1
ATOM 4751 C C . LYS A 1 597 ? -34.906 9.883 -0.099 1 28.36 597 LYS A C 1
ATOM 4753 O O . LYS A 1 597 ? -35.25 10.688 0.78 1 28.36 597 LYS A O 1
ATOM 4758 N N . PRO A 1 598 ? -34.5 10.328 -1.359 1 25.33 598 PRO A N 1
ATOM 4759 C CA . PRO A 1 598 ? -34.75 11.703 -1.795 1 25.33 598 PRO A CA 1
ATOM 4760 C C . PRO A 1 598 ? -36.219 12.117 -1.606 1 25.33 598 PRO A C 1
ATOM 4762 O O . PRO A 1 598 ? -37.062 11.891 -2.494 1 25.33 598 PRO A O 1
ATOM 4765 N N . THR A 1 599 ? -36.906 11.633 -0.654 1 23.25 599 THR A N 1
ATOM 4766 C CA . THR A 1 599 ? -38.188 12.359 -0.764 1 23.25 599 THR A CA 1
ATOM 4767 C C . THR A 1 599 ? -37.938 13.859 -0.861 1 23.25 599 THR A C 1
ATOM 4769 O O . THR A 1 599 ? -37.094 14.406 -0.134 1 23.25 599 THR A O 1
ATOM 4772 N N . ALA A 1 600 ? -38.438 14.492 -2.045 1 21.86 600 ALA A N 1
ATOM 4773 C CA . ALA A 1 600 ? -38.656 15.906 -2.332 1 21.86 600 ALA A CA 1
ATOM 4774 C C . ALA A 1 600 ? -39.219 16.641 -1.115 1 21.86 600 ALA A C 1
ATOM 4776 O O . ALA A 1 600 ? -39.5 17.828 -1.178 1 21.86 600 ALA A O 1
ATOM 4777 N N . ARG A 1 601 ? -40.125 15.844 -0.39 1 20.78 601 ARG A N 1
ATOM 4778 C CA . ARG A 1 601 ? -41.094 16.766 0.21 1 20.78 601 ARG A CA 1
ATOM 4779 C C . ARG A 1 601 ? -40.406 17.75 1.152 1 20.78 601 ARG A C 1
ATOM 4781 O O . ARG A 1 601 ? -39.312 17.453 1.671 1 20.78 601 ARG A O 1
ATOM 4788 N N . GLY A 1 602 ? -41.031 19.031 1.278 1 20.81 602 GLY A N 1
ATOM 4789 C CA . GLY A 1 602 ? -41 20.375 1.858 1 20.81 602 GLY A CA 1
ATOM 4790 C C . GLY A 1 602 ? -40.812 20.359 3.361 1 20.81 602 GLY A C 1
ATOM 4791 O O . GLY A 1 602 ? -40.875 21.406 4.008 1 20.81 602 GLY A O 1
ATOM 4792 N N . GLY A 1 603 ? -41.156 19.25 3.988 1 21.5 603 GLY A N 1
ATOM 4793 C CA . GLY A 1 603 ? -41.312 19.766 5.336 1 21.5 603 GLY A CA 1
ATOM 4794 C C . GLY A 1 603 ? -39.969 20.172 5.961 1 21.5 603 GLY A C 1
ATOM 4795 O O . GLY A 1 603 ? -39.031 19.391 5.957 1 21.5 603 GLY A O 1
ATOM 4796 N N . SER A 1 604 ? -39.688 21.516 5.879 1 22.19 604 SER A N 1
ATOM 4797 C CA . SER A 1 604 ? -38.75 22.516 6.359 1 22.19 604 SER A CA 1
ATOM 4798 C C . SER A 1 604 ? -38.438 22.328 7.844 1 22.19 604 SER A C 1
ATOM 4800 O O . SER A 1 604 ? -38.312 23.297 8.586 1 22.19 604 SER A O 1
ATOM 4802 N N . VAL A 1 605 ? -38.531 21.203 8.367 1 21.98 605 VAL A N 1
ATOM 4803 C CA . VAL A 1 605 ? -38.156 21.578 9.719 1 21.98 605 VAL A CA 1
ATOM 4804 C C . VAL A 1 605 ? -36.75 22.234 9.703 1 21.98 605 VAL A C 1
ATOM 4806 O O . VAL A 1 605 ? -35.75 21.562 9.484 1 21.98 605 VAL A O 1
ATOM 4809 N N . ASN A 1 606 ? -36.594 23.391 8.992 1 24.56 606 ASN A N 1
ATOM 4810 C CA . ASN A 1 606 ? -35.594 24.453 8.914 1 24.56 606 ASN A CA 1
ATOM 4811 C C . ASN A 1 606 ? -35.062 24.812 10.289 1 24.56 606 ASN A C 1
ATOM 4813 O O . ASN A 1 606 ? -35.406 25.844 10.859 1 24.56 606 ASN A O 1
ATOM 4817 N N . CYS A 1 607 ? -35.125 24 11.195 1 23.39 607 CYS A N 1
ATOM 4818 C CA . CYS A 1 607 ? -34.625 24.688 12.383 1 23.39 607 CYS A CA 1
ATOM 4819 C C . CYS A 1 607 ? -33.281 25.391 12.094 1 23.39 607 CYS A C 1
ATOM 4821 O O . CYS A 1 607 ? -32.594 25.016 11.156 1 23.39 607 CYS A O 1
ATOM 4823 N N . ASP A 1 608 ? -32.938 26.516 12.914 1 25.52 608 ASP A N 1
ATOM 4824 C CA . ASP A 1 608 ? -32.031 27.656 12.953 1 25.52 608 ASP A CA 1
ATOM 4825 C C . ASP A 1 608 ? -30.562 27.172 13 1 25.52 608 ASP A C 1
ATOM 4827 O O . ASP A 1 608 ? -29.703 27.875 13.516 1 25.52 608 ASP A O 1
ATOM 4831 N N . ILE A 1 609 ? -30.375 26.031 12.867 1 28.59 609 ILE A N 1
ATOM 4832 C CA . ILE A 1 609 ? -28.938 25.75 12.836 1 28.59 609 ILE A CA 1
ATOM 4833 C C . ILE A 1 609 ? -28.266 26.594 11.766 1 28.59 609 ILE A C 1
ATOM 4835 O O . ILE A 1 609 ? -27.031 26.734 11.758 1 28.59 609 ILE A O 1
ATOM 4839 N N . GLU A 1 610 ? -28.938 27 10.695 1 32.47 610 GLU A N 1
ATOM 4840 C CA . GLU A 1 610 ? -28.469 28.062 9.797 1 32.47 610 GLU A CA 1
ATOM 4841 C C . GLU A 1 610 ? -28.094 29.328 10.562 1 32.47 610 GLU A C 1
ATOM 4843 O O . GLU A 1 610 ? -27.125 30 10.227 1 32.47 610 GLU A O 1
ATOM 4848 N N . GLN A 1 611 ? -28.875 29.703 11.594 1 31 611 GLN A N 1
ATOM 4849 C CA . GLN A 1 611 ? -28.594 30.812 12.492 1 31 611 GLN A CA 1
ATOM 4850 C C . GLN A 1 611 ? -27.359 30.531 13.336 1 31 611 GLN A C 1
ATOM 4852 O O . GLN A 1 611 ? -26.594 31.453 13.648 1 31 611 GLN A O 1
ATOM 4857 N N . ILE A 1 612 ? -27.203 29.359 14 1 29.2 612 ILE A N 1
ATOM 4858 C CA . ILE A 1 612 ? -25.969 29.141 14.75 1 29.2 612 ILE A CA 1
ATOM 4859 C C . ILE A 1 612 ? -24.781 29.094 13.797 1 29.2 612 ILE A C 1
ATOM 4861 O O . ILE A 1 612 ? -23.75 29.734 14.039 1 29.2 612 ILE A O 1
ATOM 4865 N N . LEU A 1 613 ? -24.688 28.188 12.852 1 35.38 613 LEU A N 1
ATOM 4866 C CA . LEU A 1 613 ? -23.562 28.172 11.914 1 35.38 613 LEU A CA 1
ATOM 4867 C C . LEU A 1 613 ? -23.766 29.219 10.812 1 35.38 613 LEU A C 1
ATOM 4869 O O . LEU A 1 613 ? -22.844 29.516 10.062 1 35.38 613 LEU A O 1
ATOM 4873 N N . GLY A 1 614 ? -25 29.781 10.242 1 31.34 614 GLY A N 1
ATOM 4874 C CA . GLY A 1 614 ? -25.344 30.953 9.438 1 31.34 614 GLY A CA 1
ATOM 4875 C C . GLY A 1 614 ? -24.875 32.25 10.047 1 31.34 614 GLY A C 1
ATOM 4876 O O . GLY A 1 614 ? -25.125 33.344 9.492 1 31.34 614 GLY A O 1
ATOM 4877 N N . LEU A 1 615 ? -24.891 32.438 11.359 1 27.17 615 LEU A N 1
ATOM 4878 C CA . LEU A 1 615 ? -24.312 33.688 11.836 1 27.17 615 LEU A CA 1
ATOM 4879 C C . LEU A 1 615 ? -22.984 33.969 11.148 1 27.17 615 LEU A C 1
ATOM 4881 O O . LEU A 1 615 ? -22.281 34.938 11.5 1 27.17 615 LEU A O 1
ATOM 4885 N N . VAL A 1 616 ? -22.469 33.062 10.492 1 27.5 616 VAL A N 1
ATOM 4886 C CA . VAL A 1 616 ? -21.406 33.5 9.578 1 27.5 616 VAL A CA 1
ATOM 4887 C C . VAL A 1 616 ? -22.031 34.156 8.344 1 27.5 616 VAL A C 1
ATOM 4889 O O . VAL A 1 616 ? -22.922 33.594 7.707 1 27.5 616 VAL A O 1
ATOM 4892 N N . PRO A 1 617 ? -21.922 35.5 8.102 1 24.19 617 PRO A N 1
ATOM 4893 C CA . PRO A 1 617 ? -22.594 36.312 7.074 1 24.19 617 PRO A CA 1
ATOM 4894 C C . PRO A 1 617 ? -22.641 35.594 5.719 1 24.19 617 PRO A C 1
ATOM 4896 O O . PRO A 1 617 ? -21.781 34.781 5.426 1 24.19 617 PRO A O 1
ATOM 4899 N N . GLN A 1 618 ? -23.812 35.469 5.176 1 25.41 618 GLN A N 1
ATOM 4900 C CA . GLN A 1 618 ? -24.094 35.031 3.809 1 25.41 618 GLN A CA 1
ATOM 4901 C C . GLN A 1 618 ? -23.094 35.656 2.826 1 25.41 618 GLN A C 1
ATOM 4903 O O . GLN A 1 618 ? -22.875 36.844 2.832 1 25.41 618 GLN A O 1
ATOM 4908 N N . THR A 1 619 ? -22.25 34.938 2.393 1 23.88 619 THR A N 1
ATOM 4909 C CA . THR A 1 619 ? -21.422 35.531 1.335 1 23.88 619 THR A CA 1
ATOM 4910 C C . THR A 1 619 ? -22.297 36.156 0.262 1 23.88 619 THR A C 1
ATOM 4912 O O . THR A 1 619 ? -23.25 35.562 -0.228 1 23.88 619 THR A O 1
ATOM 4915 N N . ALA A 1 620 ? -22.344 37.531 0.245 1 23.33 620 ALA A N 1
ATOM 4916 C CA . ALA A 1 620 ? -22.891 38.375 -0.799 1 23.33 620 ALA A CA 1
ATOM 4917 C C . ALA A 1 620 ? -22.594 37.812 -2.186 1 23.33 620 ALA A C 1
ATOM 4919 O O . ALA A 1 620 ? -21.5 37.312 -2.438 1 23.33 620 ALA A O 1
ATOM 4920 N N . GLU A 1 621 ? -23.656 37.375 -2.836 1 24.23 621 GLU A N 1
ATOM 4921 C CA . GLU A 1 621 ? -23.625 37.031 -4.246 1 24.23 621 GLU A CA 1
ATOM 4922 C C . GLU A 1 621 ? -22.828 38.031 -5.066 1 24.23 621 GLU A C 1
ATOM 4924 O O . GLU A 1 621 ? -23.156 39.219 -5.059 1 24.23 621 GLU A O 1
ATOM 4929 N N . TYR A 1 622 ? -21.547 37.875 -5.16 1 22.12 622 TYR A N 1
ATOM 4930 C CA . TYR A 1 622 ? -20.812 38.75 -6.062 1 22.12 622 TYR A CA 1
ATOM 4931 C C . TYR A 1 622 ? -21.438 38.75 -7.449 1 22.12 622 TYR A C 1
ATOM 4933 O O . TYR A 1 622 ? -21.641 37.688 -8.055 1 22.12 622 TYR A O 1
ATOM 4941 N N . GLY A 1 623 ? -22.516 39.594 -7.664 1 23.23 623 GLY A N 1
ATOM 4942 C CA . GLY A 1 623 ? -22.969 39.844 -9.023 1 23.23 623 GLY A CA 1
ATOM 4943 C C . GLY A 1 623 ? -21.828 39.969 -10.023 1 23.23 623 GLY A C 1
ATOM 4944 O O . GLY A 1 623 ? -20.672 40.125 -9.633 1 23.23 623 GLY A O 1
ATOM 4945 N N . PRO A 1 624 ? -22.172 39.531 -11.367 1 23.58 624 PRO A N 1
ATOM 4946 C CA . PRO A 1 624 ? -21.062 39.594 -12.328 1 23.58 624 PRO A CA 1
ATOM 4947 C C . PRO A 1 624 ? -20.172 40.812 -12.125 1 23.58 624 PRO A C 1
ATOM 4949 O O . PRO A 1 624 ? -18.953 40.719 -12.328 1 23.58 624 PRO A O 1
ATOM 4952 N N . SER A 1 625 ? -20.828 41.969 -12.266 1 19.22 625 SER A N 1
ATOM 4953 C CA . SER A 1 625 ? -20.125 43.25 -12.312 1 19.22 625 SER A CA 1
ATOM 4954 C C . SER A 1 625 ? -19.609 43.656 -10.938 1 19.22 625 SER A C 1
ATOM 4956 O O . SER A 1 625 ? -20.281 43.406 -9.93 1 19.22 625 SER A O 1
ATOM 4958 N N . GLY A 1 626 ? -18.328 43.531 -10.562 1 19.88 626 GLY A N 1
ATOM 4959 C CA . GLY A 1 626 ? -17.578 43.875 -9.375 1 19.88 626 GLY A CA 1
ATOM 4960 C C . GLY A 1 626 ? -18.188 45.031 -8.594 1 19.88 626 GLY A C 1
ATOM 4961 O O . GLY A 1 626 ? -17.547 45.562 -7.695 1 19.88 626 GLY A O 1
ATOM 4962 N N . ARG A 1 627 ? -19.078 45.75 -9.367 1 19.61 627 ARG A N 1
ATOM 4963 C CA . ARG A 1 627 ? -19.219 47.125 -8.859 1 19.61 627 ARG A CA 1
ATOM 4964 C C . ARG A 1 627 ? -20.078 47.125 -7.594 1 19.61 627 ARG A C 1
ATOM 4966 O O . ARG A 1 627 ? -21.156 46.562 -7.562 1 19.61 627 ARG A O 1
ATOM 4973 N N . LEU A 1 628 ? -19.406 47.062 -6.402 1 20.52 628 LEU A N 1
ATOM 4974 C CA . LEU A 1 628 ? -20.094 47.5 -5.195 1 20.52 628 LEU A CA 1
ATOM 4975 C C . LEU A 1 628 ? -20.969 48.719 -5.477 1 20.52 628 LEU A C 1
ATOM 4977 O O . LEU A 1 628 ? -20.516 49.688 -6.121 1 20.52 628 LEU A O 1
ATOM 4981 N N . LEU A 1 629 ? -22.172 48.594 -5.781 1 17.98 629 LEU A N 1
ATOM 4982 C CA . LEU A 1 629 ? -22.969 49.781 -6.016 1 17.98 629 LEU A CA 1
ATOM 4983 C C . LEU A 1 629 ? -22.656 50.875 -4.98 1 17.98 629 LEU A C 1
ATOM 4985 O O . LEU A 1 629 ? -22.594 50.594 -3.783 1 17.98 629 LEU A O 1
ATOM 4989 N N . ASP A 1 630 ? -22.062 52.062 -5.434 1 19.67 630 ASP A N 1
ATOM 4990 C CA . ASP A 1 630 ? -21.641 53.375 -4.926 1 19.67 630 ASP A CA 1
ATOM 4991 C C . ASP A 1 630 ? -22.734 54 -4.051 1 19.67 630 ASP A C 1
ATOM 4993 O O . ASP A 1 630 ? -23.812 54.312 -4.535 1 19.67 630 ASP A O 1
ATOM 4997 N N . GLU A 1 631 ? -23.109 53.312 -2.885 1 19.88 631 GLU A N 1
ATOM 4998 C CA . GLU A 1 631 ? -23.938 54.25 -2.129 1 19.88 631 GLU A CA 1
ATOM 4999 C C . GLU A 1 631 ? -23.391 55.656 -2.225 1 19.88 631 GLU A C 1
ATOM 5001 O O . GLU A 1 631 ? -22.172 55.875 -2.324 1 19.88 631 GLU A O 1
ATOM 5006 N N . GLU A 1 632 ? -24.25 56.656 -2.479 1 18.66 632 GLU A N 1
ATOM 5007 C CA . GLU A 1 632 ? -24.172 58.125 -2.605 1 18.66 632 GLU A CA 1
ATOM 5008 C C . GLU A 1 632 ? -23.312 58.719 -1.489 1 18.66 632 GLU A C 1
ATOM 5010 O O . GLU A 1 632 ? -23.281 58.188 -0.375 1 18.66 632 GLU A O 1
ATOM 5015 N N . SER A 1 633 ? -22.453 59.656 -1.932 1 18.73 633 SER A N 1
ATOM 5016 C CA . SER A 1 633 ? -21.453 60.625 -1.529 1 18.73 633 SER A CA 1
ATOM 5017 C C . SER A 1 633 ? -21.984 61.531 -0.427 1 18.73 633 SER A C 1
ATOM 5019 O O . SER A 1 633 ? -21.484 62.656 -0.236 1 18.73 633 SER A O 1
ATOM 5021 N N . ASP A 1 634 ? -22.844 61.094 0.55 1 18.44 634 ASP A N 1
ATOM 5022 C CA . ASP A 1 634 ? -23.156 62.312 1.291 1 18.44 634 ASP A CA 1
ATOM 5023 C C . ASP A 1 634 ? -21.875 63 1.771 1 18.44 634 ASP A C 1
ATOM 5025 O O . ASP A 1 634 ? -20.953 62.344 2.248 1 18.44 634 ASP A O 1
ATOM 5029 N N . ASP A 1 635 ? -21.594 64.312 1.473 1 17.97 635 ASP A N 1
ATOM 5030 C CA . ASP A 1 635 ? -20.609 65.375 1.472 1 17.97 635 ASP A CA 1
ATOM 5031 C C . ASP A 1 635 ? -20.141 65.688 2.887 1 17.97 635 ASP A C 1
ATOM 5033 O O . ASP A 1 635 ? -19.219 66.5 3.076 1 17.97 635 ASP A O 1
ATOM 5037 N N . SER A 1 636 ? -20.938 65.438 3.977 1 16.81 636 SER A N 1
ATOM 5038 C CA . SER A 1 636 ? -20.797 66.688 4.797 1 16.81 636 SER A CA 1
ATOM 5039 C C . SER A 1 636 ? -19.375 66.812 5.32 1 16.81 636 SER A C 1
ATOM 5041 O O . SER A 1 636 ? -18.734 67.875 5.133 1 16.81 636 SER A O 1
ATOM 5043 N N . GLY A 1 637 ? -19.219 67 6.691 1 16.02 637 GLY A N 1
ATOM 5044 C CA . GLY A 1 637 ? -18.75 68.125 7.41 1 16.02 637 GLY A CA 1
ATOM 5045 C C . GLY A 1 637 ? -17.25 68.125 7.645 1 16.02 637 GLY A C 1
ATOM 5046 O O . GLY A 1 637 ? -16.516 68.938 7.031 1 16.02 637 GLY A O 1
ATOM 5047 N N . ASN A 1 638 ? -16.812 67.812 8.945 1 16.3 638 ASN A N 1
ATOM 5048 C CA . ASN A 1 638 ? -16.141 68.812 9.812 1 16.3 638 ASN A CA 1
ATOM 5049 C C . ASN A 1 638 ? -14.625 68.75 9.664 1 16.3 638 ASN A C 1
ATOM 5051 O O . ASN A 1 638 ? -14.094 67.75 9.188 1 16.3 638 ASN A O 1
ATOM 5055 N N . ASP A 1 639 ? -13.875 69.688 10.305 1 16.59 639 ASP A N 1
ATOM 5056 C CA . ASP A 1 639 ? -12.711 70.625 10.391 1 16.59 639 ASP A CA 1
ATOM 5057 C C . ASP A 1 639 ? -11.523 69.875 11.023 1 16.59 639 ASP A C 1
ATOM 5059 O O . ASP A 1 639 ? -11.547 69.562 12.211 1 16.59 639 ASP A O 1
ATOM 5063 N N . TRP A 1 640 ? -11.055 68.812 10.375 1 16.59 640 TRP A N 1
ATOM 5064 C CA . TRP A 1 640 ? -9.867 68.25 11.023 1 16.59 640 TRP A CA 1
ATOM 5065 C C . TRP A 1 640 ? -8.82 69.312 11.25 1 16.59 640 TRP A C 1
ATOM 5067 O O . TRP A 1 640 ? -8.312 69.938 10.289 1 16.59 640 TRP A O 1
ATOM 5077 N N . ALA A 1 641 ? -8.906 69.938 12.445 1 16.42 641 ALA A N 1
ATOM 5078 C CA . ALA A 1 641 ? -8.023 71 12.93 1 16.42 641 ALA A CA 1
ATOM 5079 C C . ALA A 1 641 ? -6.555 70.562 12.812 1 16.42 641 ALA A C 1
ATOM 5081 O O . ALA A 1 641 ? -6.238 69.375 12.805 1 16.42 641 ALA A O 1
ATOM 5082 N N . HIS A 1 642 ? -5.637 71.5 12.562 1 15.74 642 HIS A N 1
ATOM 5083 C CA . HIS A 1 642 ? -4.273 71.875 12.156 1 15.74 642 HIS A CA 1
ATOM 5084 C C . HIS A 1 642 ? -3.268 71.438 13.227 1 15.74 642 HIS A C 1
ATOM 5086 O O . HIS A 1 642 ? -2.059 71.562 13.031 1 15.74 642 HIS A O 1
ATOM 5092 N N . GLY A 1 643 ? -3.607 70.938 14.469 1 15.13 643 GLY A N 1
ATOM 5093 C CA . GLY A 1 643 ? -2.773 71.562 15.453 1 15.13 643 GLY A CA 1
ATOM 5094 C C . GLY A 1 643 ? -1.294 71.312 15.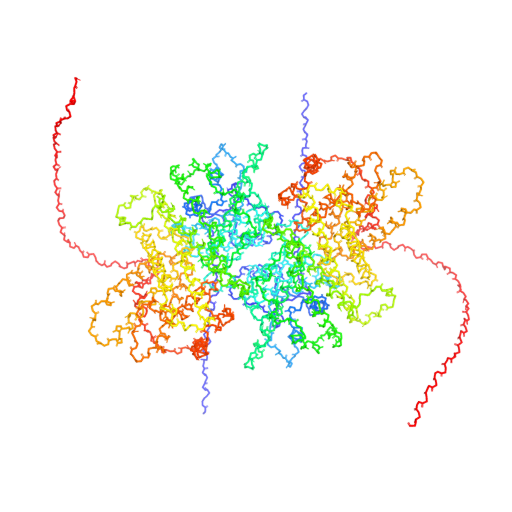273 1 15.13 643 GLY A C 1
ATOM 5095 O O . GLY A 1 643 ? -0.915 70.375 14.594 1 15.13 643 GLY A O 1
ATOM 5096 N N . GLY A 1 644 ? -0.388 72.125 16.016 1 15.3 644 GLY A N 1
ATOM 5097 C CA . GLY A 1 644 ? 0.895 72.812 16.141 1 15.3 644 GLY A CA 1
ATOM 5098 C C . GLY A 1 644 ? 2.035 71.875 16.484 1 15.3 644 GLY A C 1
ATOM 5099 O O . GLY A 1 644 ? 1.804 70.688 16.859 1 15.3 644 GLY A O 1
ATOM 5100 N N . TYR A 1 645 ? 3.303 72.438 16.703 1 15.52 645 TYR A N 1
ATOM 5101 C CA . TYR A 1 645 ? 4.754 72.438 16.547 1 15.52 645 TYR A CA 1
ATOM 5102 C C . TYR A 1 645 ? 5.434 71.625 17.656 1 15.52 645 TYR A C 1
ATOM 5104 O O . TYR A 1 645 ? 6.461 71 17.438 1 15.52 645 TYR A O 1
ATOM 5112 N N . ALA A 1 646 ? 5.121 71.562 19 1 15.43 646 ALA A N 1
ATOM 5113 C CA . ALA A 1 646 ? 6.129 72.062 19.906 1 15.43 646 ALA A CA 1
ATOM 5114 C C . ALA A 1 646 ? 7.293 71.125 20.078 1 15.43 646 ALA A C 1
ATOM 5116 O O . ALA A 1 646 ? 7.129 69.938 19.891 1 15.43 646 ALA A O 1
ATOM 5117 N N . GLY A 1 647 ? 8.555 71.688 20.484 1 15.7 647 GLY A N 1
ATOM 5118 C CA . GLY A 1 647 ? 10.008 71.688 20.625 1 15.7 647 GLY A CA 1
ATOM 5119 C C . GLY A 1 647 ? 10.508 70.812 21.734 1 15.7 647 GLY A C 1
ATOM 5120 O O . GLY A 1 647 ? 11.711 70.812 22.031 1 15.7 647 GLY A O 1
ATOM 5121 N N . ARG A 1 648 ? 9.93 70 22.5 1 14.86 648 ARG A N 1
ATOM 5122 C CA . ARG A 1 648 ? 10.516 70.062 23.828 1 14.86 648 ARG A CA 1
ATOM 5123 C C . ARG A 1 648 ? 11.969 69.625 23.812 1 14.86 648 ARG A C 1
ATOM 5125 O O . ARG A 1 648 ? 12.336 68.75 23.031 1 14.86 648 ARG A O 1
ATOM 5132 N N . THR A 1 649 ? 12.844 70.25 24.797 1 14.88 649 THR A N 1
ATOM 5133 C CA . THR A 1 649 ? 14.117 70.688 25.375 1 14.88 649 THR A CA 1
ATOM 5134 C C . THR A 1 649 ? 14.938 69.5 25.844 1 14.88 649 THR A C 1
ATOM 5136 O O . THR A 1 649 ? 14.555 68.375 25.594 1 14.88 649 THR A O 1
ATOM 5139 N N . GLY A 1 650 ? 15.445 69.562 27.141 1 14.97 650 GLY A N 1
ATOM 5140 C CA . GLY A 1 650 ? 16.688 69.875 27.859 1 14.97 650 GLY A CA 1
ATOM 5141 C C . GLY A 1 650 ? 17.391 68.625 28.344 1 14.97 650 GLY A C 1
ATOM 5142 O O . GLY A 1 650 ? 18.578 68.438 28.078 1 14.97 650 GLY A O 1
ATOM 5143 N N . TRP A 1 651 ? 17.062 68.062 29.578 1 15.09 651 TRP A N 1
ATOM 5144 C CA . TRP A 1 651 ? 17.938 68.188 30.734 1 15.09 651 TRP A CA 1
ATOM 5145 C C . TRP A 1 651 ? 19.031 67.062 30.719 1 15.09 651 TRP A C 1
ATOM 5147 O O . TRP A 1 651 ? 18.875 66.062 30.062 1 15.09 651 TRP A O 1
ATOM 5157 N N . ASN A 1 652 ? 19.859 67.125 31.781 1 15.52 652 ASN A N 1
ATOM 5158 C CA . ASN A 1 652 ? 21.172 67.25 32.406 1 15.52 652 ASN A CA 1
ATOM 5159 C C . ASN A 1 652 ? 21.797 65.875 32.656 1 15.52 652 ASN A C 1
ATOM 5161 O O . ASN A 1 652 ? 22.938 65.625 32.25 1 15.52 652 ASN A O 1
ATOM 5165 N N . PHE A 1 653 ? 21.672 65.438 33.875 1 15.34 653 PHE A N 1
ATOM 5166 C CA . PHE A 1 653 ? 22.688 65.5 34.938 1 15.34 653 PHE A CA 1
ATOM 5167 C C . PHE A 1 653 ? 23.594 64.25 34.906 1 15.34 653 PHE A C 1
ATOM 5169 O O . PHE A 1 653 ? 24.812 64.375 34.906 1 15.34 653 PHE A O 1
ATOM 5176 N N . LEU A 1 654 ? 23.422 63.219 35.781 1 15.16 654 LEU A N 1
ATOM 5177 C CA . LEU A 1 654 ? 24.281 62.938 36.938 1 15.16 654 LEU A CA 1
ATOM 5178 C C . LEU A 1 654 ? 25.281 61.844 36.625 1 15.16 654 LEU A C 1
ATOM 5180 O O . LEU A 1 654 ? 25.953 61.312 37.5 1 15.16 654 LEU A O 1
ATOM 5184 N N . GLY A 1 655 ? 25.562 61.406 35.5 1 16.14 655 GLY A N 1
ATOM 5185 C CA . GLY A 1 655 ? 26.5 60.344 35.844 1 16.14 655 GLY A CA 1
ATOM 5186 C C . GLY A 1 655 ? 27.812 60.844 36.375 1 16.14 655 GLY A C 1
ATOM 5187 O O . GLY A 1 655 ? 28.422 61.75 35.812 1 16.14 655 GLY A O 1
ATOM 5188 N N . THR A 1 656 ? 28.328 61 37.75 1 15.08 656 THR A N 1
ATOM 5189 C CA . THR A 1 656 ? 29.531 61.156 38.562 1 15.08 656 THR A CA 1
ATOM 5190 C C . THR A 1 656 ? 30.594 60.156 38.156 1 15.08 656 THR A C 1
ATOM 5192 O O . THR A 1 656 ? 31.672 60.094 38.719 1 15.08 656 THR A O 1
ATOM 5195 N N . LEU A 1 657 ? 30.859 59.281 37.531 1 18.33 657 LEU A N 1
ATOM 5196 C CA . LEU A 1 657 ? 32 58.656 38.188 1 18.33 657 LEU A CA 1
ATOM 5197 C C . LEU A 1 657 ? 33.188 59.625 38.281 1 18.33 657 LEU A C 1
ATOM 5199 O O . LEU A 1 657 ? 33.25 60.594 37.531 1 18.33 657 LEU A O 1
ATOM 5203 N N . GLN A 1 658 ? 34.5 59.344 38.875 1 18.81 658 GLN A N 1
ATOM 5204 C CA . GLN A 1 658 ? 35.875 59.75 39.094 1 18.81 658 GLN A CA 1
ATOM 5205 C C . GLN A 1 658 ? 36.469 60.438 37.875 1 18.81 658 GLN A C 1
ATOM 5207 O O . GLN A 1 658 ? 35.938 60.281 36.781 1 18.81 658 GLN A O 1
ATOM 5212 N N . GLU A 1 659 ? 37.875 60.469 37.75 1 17.38 659 GLU A N 1
ATOM 5213 C CA . GLU A 1 659 ? 38.781 61.562 37.406 1 17.38 659 GLU A CA 1
ATOM 5214 C C . GLU A 1 659 ? 38.594 62 35.938 1 17.38 659 GLU A C 1
ATOM 5216 O O . GLU A 1 659 ? 38.406 61.156 35.062 1 17.38 659 GLU A O 1
ATOM 5221 N N . MET B 1 1 ? 52.5 21.125 -43.875 1 22.69 1 MET B N 1
ATOM 5222 C CA . MET B 1 1 ? 51.531 21.406 -42.812 1 22.69 1 MET B CA 1
ATOM 5223 C C . MET B 1 1 ? 50.125 20.953 -43.188 1 22.69 1 MET B C 1
ATOM 5225 O O . MET B 1 1 ? 49.25 21.781 -43.406 1 22.69 1 MET B O 1
ATOM 5229 N N . PRO B 1 2 ? 49.875 19.766 -43.688 1 25.94 2 PRO B N 1
ATOM 5230 C CA . PRO B 1 2 ? 48.75 19.312 -44.562 1 25.94 2 PRO B CA 1
ATOM 5231 C C . PRO B 1 2 ? 47.438 19.25 -43.812 1 25.94 2 PRO B C 1
ATOM 5233 O O . PRO B 1 2 ? 47.406 19.109 -42.594 1 25.94 2 PRO B O 1
ATOM 5236 N N . ARG B 1 3 ? 46.438 20.078 -44.375 1 24.31 3 ARG B N 1
ATOM 5237 C CA . ARG B 1 3 ? 45.062 20.453 -44.031 1 24.31 3 ARG B CA 1
ATOM 5238 C C . ARG B 1 3 ? 44.156 19.219 -43.906 1 24.31 3 ARG B C 1
ATOM 5240 O O . ARG B 1 3 ? 43.781 18.609 -44.906 1 24.31 3 ARG B O 1
ATOM 5247 N N . LEU B 1 4 ? 44.5 18.25 -43.062 1 23.23 4 LEU B N 1
ATOM 5248 C CA . LEU B 1 4 ? 43.844 16.953 -43 1 23.23 4 LEU B CA 1
ATOM 5249 C C . LEU B 1 4 ? 42.344 17.125 -42.719 1 23.23 4 LEU B C 1
ATOM 5251 O O . LEU B 1 4 ? 41.969 17.594 -41.625 1 23.23 4 LEU B O 1
ATOM 5255 N N . GLY B 1 5 ? 41.594 17.625 -43.688 1 23.36 5 GLY B N 1
ATOM 5256 C CA . GLY B 1 5 ? 40.188 17.969 -43.781 1 23.36 5 GLY B CA 1
ATOM 5257 C C . GLY B 1 5 ? 39.281 16.812 -43.375 1 23.36 5 GLY B C 1
ATOM 5258 O O . GLY B 1 5 ? 39 15.945 -44.219 1 23.36 5 GLY B O 1
ATOM 5259 N N . GLY B 1 6 ? 39.562 16.172 -42.25 1 23.52 6 GLY B N 1
ATOM 5260 C CA . GLY B 1 6 ? 38.875 14.922 -41.969 1 23.52 6 GLY B CA 1
ATOM 5261 C C . GLY B 1 6 ? 37.375 15.086 -41.875 1 23.52 6 GLY B C 1
ATOM 5262 O O . GLY B 1 6 ? 36.875 16 -41.219 1 23.52 6 GLY B O 1
ATOM 5263 N N . GLN B 1 7 ? 36.688 14.852 -42.969 1 22.67 7 GLN B N 1
ATOM 5264 C CA . GLN B 1 7 ? 35.25 14.953 -43.25 1 22.67 7 GLN B CA 1
ATOM 5265 C C . GLN B 1 7 ? 34.469 14.094 -42.25 1 22.67 7 GLN B C 1
ATOM 5267 O O . GLN B 1 7 ? 34.688 12.883 -42.156 1 22.67 7 GLN B O 1
ATOM 5272 N N . LEU B 1 8 ? 34.156 14.711 -41.094 1 23.92 8 LEU B N 1
ATOM 5273 C CA . LEU B 1 8 ? 33.344 14.148 -40.031 1 23.92 8 LEU B CA 1
ATOM 5274 C C . LEU B 1 8 ? 31.969 13.695 -40.562 1 23.92 8 LEU B C 1
ATOM 5276 O O . LEU B 1 8 ? 31.156 14.531 -40.969 1 23.92 8 LEU B O 1
ATOM 5280 N N . ARG B 1 9 ? 31.891 12.609 -41.312 1 24.11 9 ARG B N 1
ATOM 5281 C CA . ARG B 1 9 ? 30.625 12.055 -41.781 1 24.11 9 ARG B CA 1
ATOM 5282 C C . ARG B 1 9 ? 29.672 11.852 -40.625 1 24.11 9 ARG B C 1
ATOM 5284 O O . ARG B 1 9 ? 29.984 11.141 -39.656 1 24.11 9 ARG B O 1
ATOM 5291 N N . THR B 1 10 ? 28.875 12.852 -40.312 1 21.81 10 THR B N 1
ATOM 5292 C CA . THR B 1 10 ? 27.766 12.961 -39.375 1 21.81 10 THR B CA 1
ATOM 5293 C C . THR B 1 10 ? 26.781 11.812 -39.562 1 21.81 10 THR B C 1
ATOM 5295 O O . THR B 1 10 ? 26.109 11.727 -40.594 1 21.81 10 THR B O 1
ATOM 5298 N N . ARG B 1 11 ? 27.141 10.594 -39.219 1 24.52 11 ARG B N 1
ATOM 5299 C CA . ARG B 1 11 ? 26.172 9.492 -39.219 1 24.52 11 ARG B CA 1
ATOM 5300 C C . ARG B 1 11 ? 24.906 9.859 -38.469 1 24.52 11 ARG B C 1
ATOM 5302 O O . ARG B 1 11 ? 24.953 10.195 -37.281 1 24.52 11 ARG B O 1
ATOM 5309 N N . SER B 1 12 ? 23.922 10.391 -39.188 1 23.16 12 SER B N 1
ATOM 5310 C CA . SER B 1 12 ? 22.547 10.695 -38.844 1 23.16 12 SER B CA 1
ATOM 5311 C C . SER B 1 12 ? 21.859 9.477 -38.219 1 23.16 12 SER B C 1
ATOM 5313 O O . SER B 1 12 ? 21.594 8.492 -38.938 1 23.16 12 SER B O 1
ATOM 5315 N N . ASP B 1 13 ? 22.297 8.961 -37.125 1 23.12 13 ASP B N 1
ATOM 5316 C CA . ASP B 1 13 ? 21.594 7.898 -36.406 1 23.12 13 ASP B CA 1
ATOM 5317 C C . ASP B 1 13 ? 20.141 8.281 -36.156 1 23.12 13 ASP B C 1
ATOM 5319 O O . ASP B 1 13 ? 19.859 9.188 -35.375 1 23.12 13 ASP B O 1
ATOM 5323 N N . SER B 1 14 ? 19.344 8.297 -37.25 1 26.12 14 SER B N 1
ATOM 5324 C CA . SER B 1 14 ? 17.891 8.43 -37.188 1 26.12 14 SER B CA 1
ATOM 5325 C C . SER B 1 14 ? 17.281 7.484 -36.156 1 26.12 14 SER B C 1
ATOM 5327 O O . SER B 1 14 ? 17.422 6.266 -36.25 1 26.12 14 SER B O 1
ATOM 5329 N N . GLY B 1 15 ? 17.375 7.816 -34.906 1 25.28 15 GLY B N 1
ATOM 5330 C CA . GLY B 1 15 ? 16.688 7.203 -33.781 1 25.28 15 GLY B CA 1
ATOM 5331 C C . GLY B 1 15 ? 15.273 6.77 -34.125 1 25.28 15 GLY B C 1
ATOM 5332 O O . GLY B 1 15 ? 14.445 7.59 -34.531 1 25.28 15 GLY B O 1
ATOM 5333 N N . SER B 1 16 ? 15.102 5.613 -34.688 1 25.8 16 SER B N 1
ATOM 5334 C CA . SER B 1 16 ? 13.82 4.988 -35 1 25.8 16 SER B CA 1
ATOM 5335 C C . SER B 1 16 ? 12.852 5.078 -33.844 1 25.8 16 SER B C 1
ATOM 5337 O O . SER B 1 16 ? 13.062 4.441 -32.812 1 25.8 16 SER B O 1
ATOM 5339 N N . ALA B 1 17 ? 12.297 6.238 -33.5 1 30.62 17 ALA B N 1
ATOM 5340 C CA . ALA B 1 17 ? 11.086 6.355 -32.688 1 30.62 17 ALA B CA 1
ATOM 5341 C C . ALA B 1 17 ? 10.125 5.207 -32.969 1 30.62 17 ALA B C 1
ATOM 5343 O O . ALA B 1 17 ? 9.625 5.062 -34.094 1 30.62 17 ALA B O 1
ATOM 5344 N N . HIS B 1 18 ? 10.25 4.129 -32.406 1 28.2 18 HIS B N 1
ATOM 5345 C CA . HIS B 1 18 ? 9.281 3.045 -32.5 1 28.2 18 HIS B CA 1
ATOM 5346 C C . HIS B 1 18 ? 7.852 3.584 -32.531 1 28.2 18 HIS B C 1
ATOM 5348 O O . HIS B 1 18 ? 7.367 4.105 -31.516 1 28.2 18 HIS B O 1
ATOM 5354 N N . GLN B 1 19 ? 7.512 4.223 -33.562 1 30.28 19 GLN B N 1
ATOM 5355 C CA . GLN B 1 19 ? 6.113 4.555 -33.812 1 30.28 19 GLN B CA 1
ATOM 5356 C C . GLN B 1 19 ? 5.188 3.43 -33.375 1 30.28 19 GLN B C 1
ATOM 5358 O O . GLN B 1 19 ? 5.238 2.324 -33.906 1 30.28 19 GLN B O 1
ATOM 5363 N N . ARG B 1 20 ? 4.797 3.381 -32.156 1 37.78 20 ARG B N 1
ATOM 5364 C CA . ARG B 1 20 ? 3.736 2.432 -31.828 1 37.78 20 ARG B CA 1
ATOM 5365 C C . ARG B 1 20 ? 2.658 2.428 -32.906 1 37.78 20 ARG B C 1
ATOM 5367 O O . ARG B 1 20 ? 2.059 3.467 -33.188 1 37.78 20 ARG B O 1
ATOM 5374 N N . LYS B 1 21 ? 2.756 1.633 -33.844 1 33 21 LYS B N 1
ATOM 5375 C CA . LYS B 1 21 ? 1.808 1.402 -34.906 1 33 21 LYS B CA 1
ATOM 5376 C C . LYS B 1 21 ? 0.368 1.471 -34.406 1 33 21 LYS B C 1
ATOM 5378 O O . LYS B 1 21 ? 0.008 0.791 -33.469 1 33 21 LYS B O 1
ATOM 5383 N N . ARG B 1 22 ? -0.293 2.568 -34.719 1 36.69 22 ARG B N 1
ATOM 5384 C CA . ARG B 1 22 ? -1.742 2.59 -34.531 1 36.69 22 ARG B CA 1
ATOM 5385 C C . ARG B 1 22 ? -2.355 1.243 -34.906 1 36.69 22 ARG B C 1
ATOM 5387 O O . ARG B 1 22 ? -2.266 0.807 -36.062 1 36.69 22 ARG B O 1
ATOM 5394 N N . LEU B 1 23 ? -2.498 0.369 -34.031 1 38.97 23 LEU B N 1
ATOM 5395 C CA . LEU B 1 23 ? -3.213 -0.878 -34.281 1 38.97 23 LEU B CA 1
ATOM 5396 C C . LEU B 1 23 ? -4.512 -0.617 -35.062 1 38.97 23 LEU B C 1
ATOM 5398 O O . LEU B 1 23 ? -5.344 0.179 -34.594 1 38.97 23 LEU B O 1
ATOM 5402 N N . ASN B 1 24 ? -4.5 -0.464 -36.312 1 40 24 ASN B N 1
ATOM 5403 C CA . ASN B 1 24 ? -5.715 -0.507 -37.125 1 40 24 ASN B CA 1
ATOM 5404 C C . ASN B 1 24 ? -6.75 -1.456 -36.531 1 40 24 ASN B C 1
ATOM 5406 O O . ASN B 1 24 ? -6.539 -2.67 -36.469 1 40 24 ASN B O 1
ATOM 5410 N N . TYR B 1 25 ? -7.367 -0.985 -35.438 1 47.97 25 TYR B N 1
ATOM 5411 C CA . TYR B 1 25 ? -8.453 -1.804 -34.875 1 47.97 25 TYR B CA 1
ATOM 5412 C C . TYR B 1 25 ? -9.289 -2.402 -36 1 47.97 25 TYR B C 1
ATOM 5414 O O . TYR B 1 25 ? -10.078 -1.702 -36.656 1 47.97 25 TYR B O 1
ATOM 5422 N N . GLY B 1 26 ? -8.766 -2.949 -36.781 1 52.47 26 GLY B N 1
ATOM 5423 C CA . GLY B 1 26 ? -9.43 -3.701 -37.844 1 52.47 26 GLY B CA 1
ATOM 5424 C C . GLY B 1 26 ? -10.695 -4.391 -37.375 1 52.47 26 GLY B C 1
ATOM 5425 O O . GLY B 1 26 ? -11.18 -4.141 -36.281 1 52.47 26 GLY B O 1
ATOM 5426 N N . SER B 1 27 ? -11.312 -5.383 -38.062 1 73.62 27 SER B N 1
ATOM 5427 C CA . SER B 1 27 ? -12.547 -6.16 -38.062 1 73.62 27 SER B CA 1
ATOM 5428 C C . SER B 1 27 ? -12.609 -7.078 -36.844 1 73.62 27 SER B C 1
ATOM 5430 O O . SER B 1 27 ? -13.641 -7.688 -36.562 1 73.62 27 SER B O 1
ATOM 5432 N N . ALA B 1 28 ? -11.594 -6.965 -35.75 1 90.31 28 ALA B N 1
ATOM 5433 C CA . ALA B 1 28 ? -11.578 -7.98 -34.719 1 90.31 28 ALA B CA 1
ATOM 5434 C C . ALA B 1 28 ? -12.008 -7.395 -33.375 1 90.31 28 ALA B C 1
ATOM 5436 O O . ALA B 1 28 ? -12.164 -8.125 -32.375 1 90.31 28 ALA B O 1
ATOM 5437 N N . THR B 1 29 ? -12.219 -6.082 -33.25 1 92.81 29 THR B N 1
ATOM 5438 C CA . THR B 1 29 ? -12.625 -5.465 -31.984 1 92.81 29 THR B CA 1
ATOM 5439 C C . THR B 1 29 ? -13.852 -4.582 -32.188 1 92.81 29 THR B C 1
ATOM 5441 O O . THR B 1 29 ? -14.141 -4.156 -33.312 1 92.81 29 THR B O 1
ATOM 5444 N N . VAL B 1 30 ? -14.609 -4.461 -31.188 1 93.75 30 VAL B N 1
ATOM 5445 C CA . VAL B 1 30 ? -15.797 -3.613 -31.188 1 93.75 30 VAL B CA 1
ATOM 5446 C C . VAL B 1 30 ? -15.781 -2.697 -29.969 1 93.75 30 VAL B C 1
ATOM 5448 O O . VAL B 1 30 ? -15.062 -2.963 -29 1 93.75 30 VAL B O 1
ATOM 5451 N N . LEU B 1 31 ? -16.531 -1.669 -30.078 1 94.88 31 LEU B N 1
ATOM 5452 C CA . LEU B 1 31 ? -16.703 -0.788 -28.922 1 94.88 31 LEU B CA 1
ATOM 5453 C C . LEU B 1 31 ? -17.406 -1.516 -27.781 1 94.88 31 LEU B C 1
ATOM 5455 O O . LEU B 1 31 ? -18.281 -2.35 -28.016 1 94.88 31 LEU B O 1
ATOM 5459 N N . TYR B 1 32 ? -17.094 -1.184 -26.531 1 94.94 32 TYR B N 1
ATOM 5460 C CA . TYR B 1 32 ? -17.625 -1.904 -25.391 1 94.94 32 TYR B CA 1
ATOM 5461 C C . TYR B 1 32 ? -19.156 -1.813 -25.344 1 94.94 32 TYR B C 1
ATOM 5463 O O . TYR B 1 32 ? -19.812 -2.721 -24.844 1 94.94 32 TYR B O 1
ATOM 5471 N N . SER B 1 33 ? -19.703 -0.712 -25.875 1 92.88 33 SER B N 1
ATOM 5472 C CA . SER B 1 33 ? -21.141 -0.473 -25.828 1 92.88 33 SER B CA 1
ATOM 5473 C C . SER B 1 33 ? -21.891 -1.489 -26.672 1 92.88 33 SER B C 1
ATOM 5475 O O . SER B 1 33 ? -23.125 -1.615 -26.562 1 92.88 33 SER B O 1
ATOM 5477 N N . HIS B 1 34 ? -21.172 -2.186 -27.5 1 92.19 34 HIS B N 1
ATOM 5478 C CA . HIS B 1 34 ? -21.766 -3.258 -28.297 1 92.19 34 HIS B CA 1
ATOM 5479 C C . HIS B 1 34 ? -22.344 -4.344 -27.391 1 92.19 34 HIS B C 1
ATOM 5481 O O . HIS B 1 34 ? -23.328 -5.008 -27.766 1 92.19 34 HIS B O 1
ATOM 5487 N N . TYR B 1 35 ? -21.703 -4.57 -26.312 1 92.75 35 TYR B N 1
ATOM 5488 C CA . TYR B 1 35 ? -22.172 -5.535 -25.328 1 92.75 35 TYR B CA 1
ATOM 5489 C C . TYR B 1 35 ? -22.938 -4.836 -24.203 1 92.75 35 TYR B C 1
ATOM 5491 O O . TYR B 1 35 ? -22.344 -4.039 -23.469 1 92.75 35 TYR B O 1
ATOM 5499 N N . ARG B 1 36 ? -24.094 -5.211 -23.891 1 90.25 36 ARG B N 1
ATOM 5500 C CA . ARG B 1 36 ? -24.984 -4.527 -22.953 1 90.25 36 ARG B CA 1
ATOM 5501 C C . ARG B 1 36 ? -24.5 -4.719 -21.516 1 90.25 36 ARG B C 1
ATOM 5503 O O . ARG B 1 36 ? -24.797 -3.9 -20.656 1 90.25 36 ARG B O 1
ATOM 5510 N N . TYR B 1 37 ? -23.781 -5.816 -21.312 1 93.5 37 TYR B N 1
ATOM 5511 C CA . TYR B 1 37 ? -23.391 -6.121 -19.953 1 93.5 37 TYR B CA 1
ATOM 5512 C C . TYR B 1 37 ? -22.141 -5.34 -19.547 1 93.5 37 TYR B C 1
ATOM 5514 O O . TYR B 1 37 ? -21.766 -5.309 -18.375 1 93.5 37 TYR B O 1
ATOM 5522 N N . LEU B 1 38 ? -21.469 -4.66 -20.453 1 95.5 38 LEU B N 1
ATOM 5523 C CA . LEU B 1 38 ? -20.266 -3.898 -20.141 1 95.5 38 LEU B CA 1
ATOM 5524 C C . LEU B 1 38 ? -20.609 -2.445 -19.828 1 95.5 38 LEU B C 1
ATOM 5526 O O . LEU B 1 38 ? -21.391 -1.818 -20.547 1 95.5 38 LEU B O 1
ATOM 5530 N N . THR B 1 39 ? -20.016 -1.952 -18.734 1 95.94 39 THR B N 1
ATOM 5531 C CA . THR B 1 39 ? -20.297 -0.577 -18.344 1 95.94 39 THR B CA 1
ATOM 5532 C C . THR B 1 39 ? -19.031 0.12 -17.859 1 95.94 39 THR B C 1
ATOM 5534 O O . THR B 1 39 ? -18.062 -0.538 -17.484 1 95.94 39 THR B O 1
ATOM 5537 N N . ILE B 1 40 ? -19 1.409 -17.938 1 95 40 ILE B N 1
ATOM 5538 C CA . ILE B 1 40 ? -18.016 2.275 -17.297 1 95 40 ILE B CA 1
ATOM 5539 C C . ILE B 1 40 ? -18.656 3.008 -16.125 1 95 40 ILE B C 1
ATOM 5541 O O . ILE B 1 40 ? -19.531 3.855 -16.312 1 95 40 ILE B O 1
ATOM 5545 N N . GLY B 1 41 ? -18.266 2.695 -14.969 1 90.69 41 GLY B N 1
ATOM 5546 C CA . GLY B 1 41 ? -18.922 3.18 -13.766 1 90.69 41 GLY B CA 1
ATOM 5547 C C . GLY B 1 41 ? -18.859 4.688 -13.617 1 90.69 41 GLY B C 1
ATOM 5548 O O . GLY B 1 41 ? -19.812 5.312 -13.148 1 90.69 41 GLY B O 1
ATOM 5549 N N . ASN B 1 42 ? -17.766 5.332 -14.016 1 91.56 42 ASN B N 1
ATOM 5550 C CA . ASN B 1 42 ? -17.562 6.758 -13.797 1 91.56 42 ASN B CA 1
ATOM 5551 C C . ASN B 1 42 ? -17.5 7.523 -15.109 1 91.56 42 ASN B C 1
ATOM 5553 O O . ASN B 1 42 ? -16.734 8.477 -15.242 1 91.56 42 ASN B O 1
ATOM 5557 N N . LEU B 1 43 ? -18.281 7.156 -16.078 1 90.19 43 LEU B N 1
ATOM 5558 C CA . LEU B 1 43 ? -18.234 7.715 -17.422 1 90.19 43 LEU B CA 1
ATOM 5559 C C . LEU B 1 43 ? -18.594 9.195 -17.406 1 90.19 43 LEU B C 1
ATOM 5561 O O . LEU B 1 43 ? -17.984 9.992 -18.125 1 90.19 43 LEU B O 1
ATOM 5565 N N . TYR B 1 44 ? -19.453 9.602 -16.516 1 87.5 44 TYR B N 1
ATOM 5566 C CA . TYR B 1 44 ? -20 10.953 -16.562 1 87.5 44 TYR B CA 1
ATOM 5567 C C . TYR B 1 44 ? -19.078 11.938 -15.859 1 87.5 44 TYR B C 1
ATOM 5569 O O . TYR B 1 44 ? -19.188 13.148 -16.062 1 87.5 44 TYR B O 1
ATOM 5577 N N . ASN B 1 45 ? -18.172 11.445 -15.078 1 85.88 45 ASN B N 1
ATOM 5578 C CA . ASN B 1 45 ? -17.297 12.336 -14.32 1 85.88 45 ASN B CA 1
ATOM 5579 C C . ASN B 1 45 ? -15.891 12.383 -14.906 1 85.88 45 ASN B C 1
ATOM 5581 O O . ASN B 1 45 ? -15.031 13.133 -14.43 1 85.88 45 ASN B O 1
ATOM 5585 N N . ILE B 1 46 ? -15.672 11.625 -15.922 1 90.19 46 ILE B N 1
ATOM 5586 C CA . ILE B 1 46 ? -14.359 11.625 -16.562 1 90.19 46 ILE B CA 1
ATOM 5587 C C . ILE B 1 46 ? -14.289 12.75 -17.594 1 90.19 46 ILE B C 1
ATOM 5589 O O . ILE B 1 46 ? -15.203 12.914 -18.406 1 90.19 46 ILE B O 1
ATOM 5593 N N . PRO B 1 47 ? -13.234 13.508 -17.562 1 90.25 47 PRO B N 1
ATOM 5594 C CA . PRO B 1 47 ? -13.086 14.555 -18.578 1 90.25 47 PRO B CA 1
ATOM 5595 C C . PRO B 1 47 ? -13.078 14 -20 1 90.25 47 PRO B C 1
ATOM 5597 O O . PRO B 1 47 ? -12.57 12.898 -20.234 1 90.25 47 PRO B O 1
ATOM 5600 N N . HIS B 1 48 ? -13.547 14.75 -20.922 1 91.56 48 HIS B N 1
ATOM 5601 C CA . HIS B 1 48 ? -13.641 14.336 -22.328 1 91.56 48 HIS B CA 1
ATOM 5602 C C . HIS B 1 48 ? -12.258 14.047 -22.906 1 91.56 48 HIS B C 1
ATOM 5604 O O . HIS B 1 48 ? -12.109 13.148 -23.75 1 91.56 48 HIS B O 1
ATOM 5610 N N . GLN B 1 49 ? -11.266 14.781 -22.484 1 90.75 49 GLN B N 1
ATOM 5611 C CA . GLN B 1 49 ? -9.914 14.562 -22.984 1 90.75 49 GLN B CA 1
ATOM 5612 C C . GLN B 1 49 ? -9.391 13.188 -22.578 1 90.75 49 GLN B C 1
ATOM 5614 O O . GLN B 1 49 ? -8.688 12.539 -23.359 1 90.75 49 GLN B O 1
ATOM 5619 N N . ASP B 1 50 ? -9.789 12.82 -21.375 1 93.88 50 ASP B N 1
ATOM 5620 C CA . ASP B 1 50 ? -9.383 11.5 -20.906 1 93.88 50 ASP B CA 1
ATOM 5621 C C . ASP B 1 50 ? -10.062 10.398 -21.719 1 93.88 50 ASP B C 1
ATOM 5623 O O . ASP B 1 50 ? -9.43 9.406 -22.078 1 93.88 50 ASP B O 1
ATOM 5627 N N . LEU B 1 51 ? -11.32 10.609 -21.969 1 94.44 51 LEU B N 1
ATOM 5628 C CA . LEU B 1 51 ? -12.078 9.609 -22.719 1 94.44 51 LEU B CA 1
ATOM 5629 C C . LEU B 1 51 ? -11.539 9.484 -24.141 1 94.44 51 LEU B C 1
ATOM 5631 O O . LEU B 1 51 ? -11.453 8.375 -24.688 1 94.44 51 LEU B O 1
ATOM 5635 N N . SER B 1 52 ? -11.18 10.633 -24.719 1 93.5 52 SER B N 1
ATOM 5636 C CA . SER B 1 52 ? -10.609 10.617 -26.062 1 93.5 52 SER B CA 1
ATOM 5637 C C . SER B 1 52 ? -9.258 9.906 -26.094 1 93.5 52 SER B C 1
ATOM 5639 O O . SER B 1 52 ? -8.945 9.188 -27.031 1 93.5 52 SER B O 1
ATOM 5641 N N . TYR B 1 53 ? -8.523 10.188 -25.125 1 95.5 53 TYR B N 1
ATOM 5642 C CA . TYR B 1 53 ? -7.223 9.531 -25 1 95.5 53 TYR B CA 1
ATOM 5643 C C . TYR B 1 53 ? -7.387 8.023 -24.844 1 95.5 53 TYR B C 1
ATOM 5645 O O . TYR B 1 53 ? -6.688 7.246 -25.5 1 95.5 53 TYR B O 1
ATOM 5653 N N . LEU B 1 54 ? -8.312 7.57 -23.984 1 96.69 54 LEU B N 1
ATOM 5654 C CA . LEU B 1 54 ? -8.578 6.156 -23.75 1 96.69 54 LEU B CA 1
ATOM 5655 C C . LEU B 1 54 ? -9.047 5.477 -25.047 1 96.69 54 LEU B C 1
ATOM 5657 O O . LEU B 1 54 ? -8.664 4.336 -25.312 1 96.69 54 LEU B O 1
ATOM 5661 N N . GLU B 1 55 ? -9.812 6.18 -25.812 1 94.62 55 GLU B N 1
ATOM 5662 C CA . GLU B 1 55 ? -10.281 5.652 -27.094 1 94.62 55 GLU B CA 1
ATOM 5663 C C . GLU B 1 55 ? -9.133 5.492 -28.078 1 94.62 55 GLU B C 1
ATOM 5665 O O . GLU B 1 55 ? -9.055 4.492 -28.797 1 94.62 55 GLU B O 1
ATOM 5670 N N . ALA B 1 56 ? -8.289 6.484 -28.062 1 93.44 56 ALA B N 1
ATOM 5671 C CA . ALA B 1 56 ? -7.141 6.449 -28.969 1 93.44 56 ALA B CA 1
ATOM 5672 C C . ALA B 1 56 ? -6.207 5.293 -28.625 1 93.44 56 ALA B C 1
ATOM 5674 O O . ALA B 1 56 ? -5.57 4.719 -29.516 1 93.44 56 ALA B O 1
ATOM 5675 N N . GLN B 1 57 ? -6.152 4.953 -27.328 1 94.75 57 GLN B N 1
ATOM 5676 C CA . GLN B 1 57 ? -5.281 3.875 -26.875 1 94.75 57 GLN B CA 1
ATOM 5677 C C . GLN B 1 57 ? -5.965 2.518 -27.016 1 94.75 57 GLN B C 1
ATOM 5679 O O . GLN B 1 57 ? -5.355 1.479 -26.75 1 94.75 57 GLN B O 1
ATOM 5684 N N . GLY B 1 58 ? -7.191 2.508 -27.391 1 94 58 GLY B N 1
ATOM 5685 C CA . GLY B 1 58 ? -7.926 1.271 -27.609 1 94 58 GLY B CA 1
ATOM 5686 C C . GLY B 1 58 ? -8.531 0.7 -26.344 1 94 58 GLY B C 1
ATOM 5687 O O . GLY B 1 58 ? -8.93 -0.466 -26.312 1 94 58 GLY B O 1
ATOM 5688 N N . CYS B 1 59 ? -8.617 1.498 -25.25 1 97 59 CYS B N 1
ATOM 5689 C CA . CYS B 1 59 ? -9.078 1.02 -23.953 1 97 59 CYS B CA 1
ATOM 5690 C C . CYS B 1 59 ? -10.586 0.787 -23.969 1 97 59 CYS B C 1
ATOM 5692 O O . CYS B 1 59 ? -11.117 0.076 -23.109 1 97 59 CYS B O 1
ATOM 5694 N N . LEU B 1 60 ? -11.305 1.373 -24.953 1 97.12 60 LEU B N 1
ATOM 5695 C CA . LEU B 1 60 ? -12.758 1.256 -24.969 1 97.12 60 LEU B CA 1
ATOM 5696 C C . LEU B 1 60 ? -13.195 0.159 -25.938 1 97.12 60 LEU B C 1
ATOM 5698 O O . LEU B 1 60 ? -14.398 -0.019 -26.172 1 97.12 60 LEU B O 1
ATOM 5702 N N . HIS B 1 61 ? -12.258 -0.585 -26.438 1 95.75 61 HIS B N 1
ATOM 5703 C CA . HIS B 1 61 ? -12.562 -1.652 -27.375 1 95.75 61 HIS B CA 1
ATOM 5704 C C . HIS B 1 61 ? -12.352 -3.025 -26.75 1 95.75 61 HIS B C 1
ATOM 5706 O O . HIS B 1 61 ? -11.453 -3.199 -25.922 1 95.75 61 HIS B O 1
ATOM 5712 N N . VAL B 1 62 ? -13.195 -3.908 -27.094 1 96.5 62 VAL B N 1
ATOM 5713 C CA . VAL B 1 62 ? -13.117 -5.301 -26.656 1 96.5 62 VAL B CA 1
ATOM 5714 C C . VAL B 1 62 ? -13.227 -6.227 -27.859 1 96.5 62 VAL B C 1
ATOM 5716 O O . VAL B 1 62 ? -13.781 -5.848 -28.891 1 96.5 62 VAL B O 1
ATOM 5719 N N . PRO B 1 63 ? -12.641 -7.398 -27.781 1 96.31 63 PRO B N 1
ATOM 5720 C CA . PRO B 1 63 ? -12.719 -8.336 -28.891 1 96.31 63 PRO B CA 1
ATOM 5721 C C . PRO B 1 63 ? -14.156 -8.727 -29.234 1 96.31 63 PRO B C 1
ATOM 5723 O O . PRO B 1 63 ? -15.055 -8.57 -28.406 1 96.31 63 PRO B O 1
ATOM 5726 N N . THR B 1 64 ? -14.32 -9.227 -30.469 1 94.81 64 THR B N 1
ATOM 5727 C CA . THR B 1 64 ? -15.617 -9.734 -30.891 1 94.81 64 THR B CA 1
ATOM 5728 C C . THR B 1 64 ? -15.969 -11.023 -30.141 1 94.81 64 THR B C 1
ATOM 5730 O O . THR B 1 64 ? -15.102 -11.648 -29.547 1 94.81 64 THR B O 1
ATOM 5733 N N . ARG B 1 65 ? -17.141 -11.508 -30.266 1 93.12 65 ARG B N 1
ATOM 5734 C CA . ARG B 1 65 ? -17.688 -12.57 -29.438 1 93.12 65 ARG B CA 1
ATOM 5735 C C . ARG B 1 65 ? -16.906 -13.867 -29.625 1 93.12 65 ARG B C 1
ATOM 5737 O O . ARG B 1 65 ? -16.516 -14.516 -28.656 1 93.12 65 ARG B O 1
ATOM 5744 N N . PRO B 1 66 ? -16.625 -14.297 -30.828 1 91.88 66 PRO B N 1
ATOM 5745 C CA . PRO B 1 66 ? -15.898 -15.562 -30.984 1 91.88 66 PRO B CA 1
ATOM 5746 C C . PRO B 1 66 ? -14.5 -15.523 -30.375 1 91.88 66 PRO B C 1
ATOM 5748 O O . PRO B 1 66 ? -14.031 -16.531 -29.828 1 91.88 66 PRO B O 1
ATOM 5751 N N . ILE B 1 67 ? -13.914 -14.398 -30.469 1 95.25 67 ILE B N 1
ATOM 5752 C CA . ILE B 1 67 ? -12.586 -14.242 -29.875 1 95.25 67 ILE B CA 1
ATOM 5753 C C . ILE B 1 67 ? -12.703 -14.148 -28.359 1 95.25 67 ILE B C 1
ATOM 5755 O O . ILE B 1 67 ? -11.914 -14.742 -27.625 1 95.25 67 ILE B O 1
ATOM 5759 N N . LEU B 1 68 ? -13.711 -13.445 -27.938 1 95.62 68 LEU B N 1
ATOM 5760 C CA . LEU B 1 68 ? -13.945 -13.242 -26.5 1 95.62 68 LEU B CA 1
ATOM 5761 C C . LEU B 1 68 ? -14.219 -14.57 -25.797 1 95.62 68 LEU B C 1
ATOM 5763 O O . LEU B 1 68 ? -13.828 -14.758 -24.641 1 95.62 68 LEU B O 1
ATOM 5767 N N . ASP B 1 69 ? -14.852 -15.414 -26.484 1 95.31 69 ASP B N 1
ATOM 5768 C CA . ASP B 1 69 ? -15.18 -16.719 -25.906 1 95.31 69 ASP B CA 1
ATOM 5769 C C . ASP B 1 69 ? -13.914 -17.484 -25.531 1 95.31 69 ASP B C 1
ATOM 5771 O O . ASP B 1 69 ? -13.883 -18.172 -24.5 1 95.31 69 ASP B O 1
ATOM 5775 N N . ASN B 1 70 ? -12.914 -17.312 -26.328 1 95.81 70 ASN B N 1
ATOM 5776 C CA . ASN B 1 70 ? -11.648 -17.969 -26.016 1 95.81 70 ASN B CA 1
ATOM 5777 C C . ASN B 1 70 ? -11.031 -17.422 -24.734 1 95.81 70 ASN B C 1
ATOM 5779 O O . ASN B 1 70 ? -10.562 -18.188 -23.891 1 95.81 70 ASN B O 1
ATOM 5783 N N . PHE B 1 71 ? -11.062 -16.125 -24.609 1 97.31 71 PHE B N 1
ATOM 5784 C CA . PHE B 1 71 ? -10.492 -15.492 -23.422 1 97.31 71 PHE B CA 1
ATOM 5785 C C . PHE B 1 71 ? -11.258 -15.898 -22.172 1 97.31 71 PHE B C 1
ATOM 5787 O O . PHE B 1 71 ? -10.648 -16.234 -21.156 1 97.31 71 PHE B O 1
ATOM 5794 N N . VAL B 1 72 ? -12.562 -15.859 -22.234 1 97.06 72 VAL B N 1
ATOM 5795 C CA . VAL B 1 72 ? -13.406 -16.141 -21.078 1 97.06 72 VAL B CA 1
ATOM 5796 C C . VAL B 1 72 ? -13.281 -17.609 -20.688 1 97.06 72 VAL B C 1
ATOM 5798 O O . VAL B 1 72 ? -13.219 -17.938 -19.5 1 97.06 72 VAL B O 1
ATOM 5801 N N . GLU B 1 73 ? -13.211 -18.438 -21.672 1 96.25 73 GLU B N 1
ATOM 5802 C CA . GLU B 1 73 ? -13.047 -19.859 -21.406 1 96.25 73 GLU B CA 1
ATOM 5803 C C . GLU B 1 73 ? -11.727 -20.141 -20.688 1 96.25 73 GLU B C 1
ATOM 5805 O O . GLU B 1 73 ? -11.688 -20.906 -19.719 1 96.25 73 GLU B O 1
ATOM 5810 N N . GLN B 1 74 ? -10.703 -19.516 -21.156 1 96.56 74 GLN B N 1
ATOM 5811 C CA . GLN B 1 74 ? -9.398 -19.719 -20.547 1 96.56 74 GLN B CA 1
ATOM 5812 C C . GLN B 1 74 ? -9.344 -19.125 -19.141 1 96.56 74 GLN B C 1
ATOM 5814 O O . GLN B 1 74 ? -8.672 -19.672 -18.266 1 96.56 74 GLN B O 1
ATOM 5819 N N . TYR B 1 75 ? -10.055 -18.047 -18.922 1 97.69 75 TYR B N 1
ATOM 5820 C CA . TYR B 1 75 ? -10.086 -17.438 -17.594 1 97.69 75 TYR B CA 1
ATOM 5821 C C . TYR B 1 75 ? -10.68 -18.406 -16.578 1 97.69 75 TYR B C 1
ATOM 5823 O O . TYR B 1 75 ? -10.094 -18.641 -15.516 1 97.69 75 TYR B O 1
ATOM 5831 N N . PHE B 1 76 ? -11.789 -18.938 -16.859 1 97.12 76 PHE B N 1
ATOM 5832 C CA . PHE B 1 76 ? -12.5 -19.781 -15.891 1 97.12 76 PHE B CA 1
ATOM 5833 C C . PHE B 1 76 ? -11.875 -21.156 -15.812 1 97.12 76 PHE B C 1
ATOM 5835 O O . PHE B 1 76 ? -12.008 -21.859 -14.797 1 97.12 76 PHE B O 1
ATOM 5842 N N . SER B 1 77 ? -11.086 -21.547 -16.844 1 96 77 SER B N 1
ATOM 5843 C CA . SER B 1 77 ? -10.438 -22.844 -16.844 1 96 77 SER B CA 1
ATOM 5844 C C . SER B 1 77 ? -9.141 -22.828 -16.031 1 96 77 SER B C 1
ATOM 5846 O O . SER B 1 77 ? -8.781 -23.812 -15.398 1 96 77 SER B O 1
ATOM 5848 N N . HIS B 1 78 ? -8.477 -21.656 -16.078 1 95.75 78 HIS B N 1
ATOM 5849 C CA . HIS B 1 78 ? -7.109 -21.719 -15.586 1 95.75 78 HIS B CA 1
ATOM 5850 C C . HIS B 1 78 ? -6.879 -20.688 -14.477 1 95.75 78 HIS B C 1
ATOM 5852 O O . HIS B 1 78 ? -5.941 -20.828 -13.688 1 95.75 78 HIS B O 1
ATOM 5858 N N . VAL B 1 79 ? -7.664 -19.656 -14.367 1 96.81 79 VAL B N 1
ATOM 5859 C CA . VAL B 1 79 ? -7.445 -18.609 -13.375 1 96.81 79 VAL B CA 1
ATOM 5860 C C . VAL B 1 79 ? -8.445 -18.766 -12.234 1 96.81 79 VAL B C 1
ATOM 5862 O O . VAL B 1 79 ? -8.062 -18.781 -11.062 1 96.81 79 VAL B O 1
ATOM 5865 N N . HIS B 1 80 ? -9.656 -19.016 -12.492 1 97.31 80 HIS B N 1
ATOM 5866 C CA . HIS B 1 80 ? -10.789 -19 -11.578 1 97.31 80 HIS B CA 1
ATOM 5867 C C . HIS B 1 80 ? -10.68 -20.109 -10.539 1 97.31 80 HIS B C 1
ATOM 5869 O O . HIS B 1 80 ? -11.164 -19.953 -9.414 1 97.31 80 HIS B O 1
ATOM 5875 N N . VAL B 1 81 ? -10.031 -21.172 -10.891 1 96.62 81 VAL B N 1
ATOM 5876 C CA . VAL B 1 81 ? -10.047 -22.375 -10.055 1 96.62 81 VAL B CA 1
ATOM 5877 C C . VAL B 1 81 ? -9.391 -22.078 -8.711 1 96.62 81 VAL B C 1
ATOM 5879 O O . VAL B 1 81 ? -9.977 -22.359 -7.656 1 96.62 81 VAL B O 1
ATOM 5882 N N . PHE B 1 82 ? -8.234 -21.469 -8.711 1 97.31 82 PHE B N 1
ATOM 5883 C CA . PHE B 1 82 ? -7.531 -21.188 -7.461 1 97.31 82 PHE B CA 1
ATOM 5884 C C . PHE B 1 82 ? -7.777 -19.75 -7.012 1 97.31 82 PHE B C 1
ATOM 5886 O O . PHE B 1 82 ? -7.469 -19.391 -5.875 1 97.31 82 PHE B O 1
ATOM 5893 N N . ILE B 1 83 ? -8.367 -18.938 -7.887 1 97.62 83 ILE B N 1
ATOM 5894 C CA . ILE B 1 83 ? -8.711 -17.547 -7.559 1 97.62 83 ILE B CA 1
ATOM 5895 C C . ILE B 1 83 ? -10.141 -17.266 -7.996 1 97.62 83 ILE B C 1
ATOM 5897 O O . ILE B 1 83 ? -10.367 -16.5 -8.938 1 97.62 83 ILE B O 1
ATOM 5901 N N . PRO B 1 84 ? -11.07 -17.828 -7.258 1 98.12 84 PRO B N 1
ATOM 5902 C CA . PRO B 1 84 ? -12.469 -17.625 -7.625 1 98.12 84 PRO B CA 1
ATOM 5903 C C . PRO B 1 84 ? -12.977 -16.219 -7.285 1 98.12 84 PRO B C 1
ATOM 5905 O O . PRO B 1 84 ? -13.891 -16.062 -6.469 1 98.12 84 PRO B O 1
ATOM 5908 N N . LEU B 1 85 ? -12.477 -15.312 -7.973 1 98 85 LEU B N 1
ATOM 5909 C CA . LEU B 1 85 ? -12.727 -13.898 -7.723 1 98 85 LEU B CA 1
ATOM 5910 C C . LEU B 1 85 ? -14.148 -13.516 -8.117 1 98 85 LEU B C 1
ATOM 5912 O O . LEU B 1 85 ? -14.758 -12.648 -7.488 1 98 85 LEU B O 1
ATOM 5916 N N . LEU B 1 86 ? -14.688 -14.164 -9.195 1 97.38 86 LEU B N 1
ATOM 5917 C CA . LEU B 1 86 ? -16.031 -13.922 -9.695 1 97.38 86 LEU B CA 1
ATOM 5918 C C . LEU B 1 86 ? -16.891 -15.18 -9.547 1 97.38 86 LEU B C 1
ATOM 5920 O O . LEU B 1 86 ? -16.375 -16.297 -9.562 1 97.38 86 LEU B O 1
ATOM 5924 N N . ASN B 1 87 ? -18.188 -14.922 -9.352 1 96.69 87 ASN B N 1
ATOM 5925 C CA . ASN B 1 87 ? -19.109 -16.062 -9.445 1 96.69 87 ASN B CA 1
ATOM 5926 C C . ASN B 1 87 ? -19.297 -16.5 -10.891 1 96.69 87 ASN B C 1
ATOM 5928 O O . ASN B 1 87 ? -19.906 -15.789 -11.688 1 96.69 87 ASN B O 1
ATOM 5932 N N . GLU B 1 88 ? -18.812 -17.672 -11.18 1 97.19 88 GLU B N 1
ATOM 5933 C CA . GLU B 1 88 ? -18.828 -18.172 -12.547 1 97.19 88 GLU B CA 1
ATOM 5934 C C . GLU B 1 88 ? -20.266 -18.281 -13.078 1 97.19 88 GLU B C 1
ATOM 5936 O O . GLU B 1 88 ? -20.531 -17.922 -14.227 1 97.19 88 GLU B O 1
ATOM 5941 N N . GLY B 1 89 ? -21.172 -18.766 -12.242 1 94.56 89 GLY B N 1
ATOM 5942 C CA . GLY B 1 89 ? -22.562 -18.891 -12.664 1 94.56 89 GLY B CA 1
ATOM 5943 C C . GLY B 1 89 ? -23.188 -17.547 -13.031 1 94.56 89 GLY B C 1
ATOM 5944 O O . GLY B 1 89 ? -23.766 -17.406 -14.102 1 94.56 89 GLY B O 1
ATOM 5945 N N . ASN B 1 90 ? -23.016 -16.578 -12.133 1 93.12 90 ASN B N 1
ATOM 5946 C CA . ASN B 1 90 ? -23.547 -15.234 -12.406 1 93.12 90 ASN B CA 1
ATOM 5947 C C . ASN B 1 90 ? -22.938 -14.641 -13.672 1 93.12 90 ASN B C 1
ATOM 5949 O O . ASN B 1 90 ? -23.609 -13.938 -14.422 1 93.12 90 ASN B O 1
ATOM 5953 N N . PHE B 1 91 ? -21.703 -14.93 -13.922 1 96.12 91 PHE B N 1
ATOM 5954 C CA . PHE B 1 91 ? -21.016 -14.391 -15.086 1 96.12 91 PHE B CA 1
ATOM 5955 C C . PHE B 1 91 ? -21.594 -14.961 -16.375 1 96.12 91 PHE B C 1
ATOM 5957 O O . PHE B 1 91 ? -21.875 -14.219 -17.312 1 96.12 91 PHE B O 1
ATOM 5964 N N . TRP B 1 92 ? -21.734 -16.297 -16.422 1 94.62 92 TRP B N 1
ATOM 5965 C CA . TRP B 1 92 ? -22.234 -16.922 -17.625 1 94.62 92 TRP B CA 1
ATOM 5966 C C . TRP B 1 92 ? -23.672 -16.5 -17.906 1 94.62 92 TRP B C 1
ATOM 5968 O O . TRP B 1 92 ? -24.062 -16.344 -19.062 1 94.62 92 TRP B O 1
ATOM 5978 N N . ASP B 1 93 ? -24.453 -16.297 -16.828 1 92 93 ASP B N 1
ATOM 5979 C CA . ASP B 1 93 ? -25.812 -15.789 -17.016 1 92 93 ASP B CA 1
ATOM 5980 C C . ASP B 1 93 ? -25.812 -14.406 -17.656 1 92 93 ASP B C 1
ATOM 5982 O O . ASP B 1 93 ? -26.625 -14.125 -18.531 1 92 93 ASP B O 1
ATOM 5986 N N . MET B 1 94 ? -24.922 -13.625 -17.219 1 92.38 94 MET B N 1
ATOM 5987 C CA . MET B 1 94 ? -24.797 -12.273 -17.75 1 92.38 94 MET B CA 1
ATOM 5988 C C . MET B 1 94 ? -24.219 -12.297 -19.156 1 92.38 94 MET B C 1
ATOM 5990 O O . MET B 1 94 ? -24.734 -11.617 -20.062 1 92.38 94 MET B O 1
ATOM 5994 N N . TYR B 1 95 ? -23.25 -13.125 -19.422 1 93.19 95 TYR B N 1
ATOM 5995 C CA . TYR B 1 95 ? -22.469 -13.18 -20.656 1 93.19 95 TYR B CA 1
ATOM 5996 C C . TYR B 1 95 ? -23.297 -13.773 -21.797 1 93.19 95 TYR B C 1
ATOM 5998 O O . TYR B 1 95 ? -23.141 -13.383 -22.953 1 93.19 95 TYR B O 1
ATOM 6006 N N . SER B 1 96 ? -24.141 -14.734 -21.594 1 85.81 96 SER B N 1
ATOM 6007 C CA . SER B 1 96 ? -24.938 -15.422 -22.609 1 85.81 96 SER B CA 1
ATOM 6008 C C . SER B 1 96 ? -26.047 -14.531 -23.141 1 85.81 96 SER B C 1
ATOM 6010 O O . SER B 1 96 ? -26.562 -14.766 -24.234 1 85.81 96 SER B O 1
ATOM 6012 N N . GLN B 1 97 ? -26.156 -13.203 -22.734 1 67.5 97 GLN B N 1
ATOM 6013 C CA . GLN B 1 97 ? -27.172 -12.266 -23.188 1 67.5 97 GLN B CA 1
ATOM 6014 C C . GLN B 1 97 ? -28.391 -12.992 -23.766 1 67.5 97 GLN B C 1
ATOM 6016 O O . GLN B 1 97 ? -28.984 -12.539 -24.734 1 67.5 97 GLN B O 1
ATOM 6021 N N . ARG B 1 98 ? -28.688 -14.328 -23.453 1 53.38 98 ARG B N 1
ATOM 6022 C CA . ARG B 1 98 ? -29.859 -14.984 -24.016 1 53.38 98 ARG B CA 1
ATOM 6023 C C . ARG B 1 98 ? -31.125 -14.195 -23.703 1 53.38 98 ARG B C 1
ATOM 6025 O O . ARG B 1 98 ? -31.203 -13.531 -22.672 1 53.38 98 ARG B O 1
ATOM 6032 N N . GLU B 1 99 ? -31.859 -13.852 -24.641 1 50.12 99 GLU B N 1
ATOM 6033 C CA . GLU B 1 99 ? -33.094 -13.102 -24.719 1 50.12 99 GLU B CA 1
ATOM 6034 C C . GLU B 1 99 ? -33.906 -13.219 -23.422 1 50.12 99 GLU B C 1
ATOM 6036 O O . GLU B 1 99 ? -34.5 -12.242 -22.969 1 50.12 99 GLU B O 1
ATOM 6041 N N . ASN B 1 100 ? -34.281 -14.344 -22.984 1 47.47 100 ASN B N 1
ATOM 6042 C CA . ASN B 1 100 ? -35.312 -14.555 -21.969 1 47.47 100 ASN B CA 1
ATOM 6043 C C . ASN B 1 100 ? -34.781 -14.297 -20.562 1 47.47 100 ASN B C 1
ATOM 6045 O O . ASN B 1 100 ? -35.531 -14.25 -19.609 1 47.47 100 ASN B O 1
ATOM 6049 N N . ALA B 1 101 ? -33.688 -14.633 -20.156 1 49.88 101 ALA B N 1
ATOM 6050 C CA . ALA B 1 101 ? -33.156 -14.555 -18.797 1 49.88 101 ALA B CA 1
ATOM 6051 C C . ALA B 1 101 ? -32.312 -13.312 -18.609 1 49.88 101 ALA B C 1
ATOM 6053 O O . ALA B 1 101 ? -31.078 -13.406 -18.469 1 49.88 101 ALA B O 1
ATOM 6054 N N . ALA B 1 102 ? -32.656 -12.273 -19.172 1 51.75 102 ALA B N 1
ATOM 6055 C CA . ALA B 1 102 ? -31.859 -11.055 -19.266 1 51.75 102 ALA B CA 1
ATOM 6056 C C . ALA B 1 102 ? -31.406 -10.586 -17.875 1 51.75 102 ALA B C 1
ATOM 6058 O O . ALA B 1 102 ? -32.219 -10.039 -17.109 1 51.75 102 ALA B O 1
ATOM 6059 N N . SER B 1 103 ? -30.391 -11.258 -17.281 1 64.19 103 SER B N 1
ATOM 6060 C CA . SER B 1 103 ? -29.828 -10.727 -16.047 1 64.19 103 SER B CA 1
ATOM 6061 C C . SER B 1 103 ? -29.375 -9.281 -16.219 1 64.19 103 SER B C 1
ATOM 6063 O O . SER B 1 103 ? -28.797 -8.922 -17.25 1 64.19 103 SER B O 1
ATOM 6065 N N . ASP B 1 104 ? -30.016 -8.391 -15.531 1 76.88 104 ASP B N 1
ATOM 6066 C CA . ASP B 1 104 ? -29.672 -6.973 -15.547 1 76.88 104 ASP B CA 1
ATOM 6067 C C . ASP B 1 104 ? -28.312 -6.734 -14.883 1 76.88 104 ASP B C 1
ATOM 6069 O O . ASP B 1 104 ? -27.969 -5.594 -14.57 1 76.88 104 ASP B O 1
ATOM 6073 N N . ASP B 1 105 ? -27.562 -7.957 -14.836 1 87.25 105 ASP B N 1
ATOM 6074 C CA . ASP B 1 105 ? -26.266 -7.801 -14.203 1 87.25 105 ASP B CA 1
ATOM 6075 C C . ASP B 1 105 ? -25.25 -7.184 -15.164 1 87.25 105 ASP B C 1
ATOM 6077 O O . ASP B 1 105 ? -25.328 -7.41 -16.375 1 87.25 105 ASP B O 1
ATOM 6081 N N . LYS B 1 106 ? -24.438 -6.398 -14.664 1 92.81 106 LYS B N 1
ATOM 6082 C CA . LYS B 1 106 ? -23.422 -5.723 -15.461 1 92.81 106 LYS B CA 1
ATOM 6083 C C . LYS B 1 106 ? -22.031 -5.902 -14.844 1 92.81 106 LYS B C 1
ATOM 6085 O O . LYS B 1 106 ? -21.922 -6.219 -13.656 1 92.81 106 LYS B O 1
ATOM 6090 N N . ILE B 1 107 ? -21.016 -5.816 -15.672 1 95.88 107 ILE B N 1
ATOM 6091 C CA . ILE B 1 107 ? -19.625 -5.898 -15.227 1 95.88 107 ILE B CA 1
ATOM 6092 C C . ILE B 1 107 ? -18.859 -4.66 -15.688 1 95.88 107 ILE B C 1
ATOM 6094 O O . ILE B 1 107 ? -19.141 -4.113 -16.75 1 95.88 107 ILE B O 1
ATOM 6098 N N . SER B 1 108 ? -18.031 -4.191 -14.875 1 97.19 108 SER B N 1
ATOM 6099 C CA . SER B 1 108 ? -17.203 -3.027 -15.203 1 97.19 108 SER B CA 1
ATOM 6100 C C . SER B 1 108 ? -16.25 -3.328 -16.359 1 97.19 108 SER B C 1
ATOM 6102 O O . SER B 1 108 ? -15.664 -4.406 -16.422 1 97.19 108 SER B O 1
ATOM 6104 N N . LEU B 1 109 ? -16.094 -2.395 -17.281 1 98.25 109 LEU B N 1
ATOM 6105 C CA . LEU B 1 109 ? -15.148 -2.545 -18.391 1 98.25 109 LEU B CA 1
ATOM 6106 C C . LEU B 1 109 ? -13.734 -2.756 -17.859 1 98.25 109 LEU B C 1
ATOM 6108 O O . LEU B 1 109 ? -12.961 -3.525 -18.438 1 98.25 109 LEU B O 1
ATOM 6112 N N . LEU B 1 110 ? -13.375 -2.02 -16.766 1 98.44 110 LEU B N 1
ATOM 6113 C CA . LEU B 1 110 ? -12.062 -2.168 -16.141 1 98.44 110 LEU B CA 1
ATOM 6114 C C . LEU B 1 110 ? -11.82 -3.617 -15.734 1 98.44 110 LEU B C 1
ATOM 6116 O O . LEU B 1 110 ? -10.781 -4.191 -16.078 1 98.44 110 LEU B O 1
ATOM 6120 N N . LEU B 1 111 ? -12.758 -4.195 -15.047 1 98.56 111 LEU B N 1
ATOM 6121 C CA . LEU B 1 111 ? -12.617 -5.574 -14.594 1 98.56 111 LEU B CA 1
ATOM 6122 C C . LEU B 1 111 ? -12.555 -6.531 -15.773 1 98.56 111 LEU B C 1
ATOM 6124 O O . LEU B 1 111 ? -11.789 -7.504 -15.75 1 98.56 111 LEU B O 1
ATOM 6128 N N . PHE B 1 112 ? -13.328 -6.238 -16.734 1 98.44 112 PHE B N 1
ATOM 6129 C CA . PHE B 1 112 ? -13.344 -7.102 -17.922 1 98.44 112 PHE B CA 1
ATOM 6130 C C . PHE B 1 112 ? -12 -7.082 -18.625 1 98.44 112 PHE B C 1
ATOM 6132 O O . PHE B 1 112 ? -11.5 -8.125 -19.047 1 98.44 112 PHE B O 1
ATOM 6139 N N . HIS B 1 113 ? -11.398 -5.902 -18.797 1 98.56 113 HIS B N 1
ATOM 6140 C CA . HIS B 1 113 ? -10.055 -5.805 -19.359 1 98.56 113 HIS B CA 1
ATOM 6141 C C . HIS B 1 113 ? -9.039 -6.562 -18.516 1 98.56 113 HIS B C 1
ATOM 6143 O O . HIS B 1 113 ? -8.109 -7.172 -19.031 1 98.56 113 HIS B O 1
ATOM 6149 N N . ALA B 1 114 ? -9.203 -6.488 -17.203 1 98.69 114 ALA B N 1
ATOM 6150 C CA . ALA B 1 114 ? -8.312 -7.223 -16.312 1 98.69 114 ALA B CA 1
ATOM 6151 C C . ALA B 1 114 ? -8.422 -8.727 -16.531 1 98.69 114 ALA B C 1
ATOM 6153 O O . ALA B 1 114 ? -7.426 -9.453 -16.469 1 98.69 114 ALA B O 1
ATOM 6154 N N . MET B 1 115 ? -9.633 -9.188 -16.797 1 98.38 115 MET B N 1
ATOM 6155 C CA . MET B 1 115 ? -9.852 -10.602 -17.109 1 98.38 115 MET B CA 1
ATOM 6156 C C . MET B 1 115 ? -9.133 -10.992 -18.406 1 98.38 115 MET B C 1
ATOM 6158 O O . MET B 1 115 ? -8.523 -12.062 -18.484 1 98.38 115 MET B O 1
ATOM 6162 N N . LEU B 1 116 ? -9.242 -10.109 -19.406 1 98.12 116 LEU B N 1
ATOM 6163 C CA . LEU B 1 116 ? -8.57 -10.359 -20.672 1 98.12 116 LEU B CA 1
ATOM 6164 C C . LEU B 1 116 ? -7.059 -10.453 -20.469 1 98.12 116 LEU B C 1
ATOM 6166 O O . LEU B 1 116 ? -6.406 -11.328 -21.031 1 98.12 116 LEU B O 1
ATOM 6170 N N . PHE B 1 117 ? -6.531 -9.57 -19.672 1 97.69 117 PHE B N 1
ATOM 6171 C CA . PHE B 1 117 ? -5.109 -9.602 -19.344 1 97.69 117 PHE B CA 1
ATOM 6172 C C . PHE B 1 117 ? -4.738 -10.914 -18.672 1 97.69 117 PHE B C 1
ATOM 6174 O O . PHE B 1 117 ? -3.738 -11.547 -19.016 1 97.69 117 PHE B O 1
ATOM 6181 N N . ALA B 1 118 ? -5.5 -11.305 -17.688 1 97.44 118 ALA B N 1
ATOM 6182 C CA . ALA B 1 118 ? -5.184 -12.469 -16.859 1 97.44 118 ALA B CA 1
ATOM 6183 C C . ALA B 1 118 ? -5.223 -13.758 -17.688 1 97.44 118 ALA B C 1
ATOM 6185 O O . ALA B 1 118 ? -4.484 -14.703 -17.406 1 97.44 118 ALA B O 1
ATOM 6186 N N . SER B 1 119 ? -6.09 -13.828 -18.703 1 97.06 119 SER B N 1
ATOM 6187 C CA . SER B 1 119 ? -6.258 -15.062 -19.469 1 97.06 119 SER B CA 1
ATOM 6188 C C . SER B 1 119 ? -5.477 -15.016 -20.766 1 97.06 119 SER B C 1
ATOM 6190 O O . SER B 1 119 ? -5.379 -16.031 -21.469 1 97.06 119 SER B O 1
ATOM 6192 N N . CYS B 1 120 ? -4.875 -13.922 -21.078 1 95.62 120 CYS B N 1
ATOM 6193 C CA . CYS B 1 120 ? -4.203 -13.695 -22.344 1 95.62 120 CYS B CA 1
ATOM 6194 C C . CYS B 1 120 ? -3.127 -14.742 -22.594 1 95.62 120 CYS B C 1
ATOM 6196 O O . CYS B 1 120 ? -2.93 -15.18 -23.719 1 95.62 120 CYS B O 1
ATOM 6198 N N . ASN B 1 121 ? -2.482 -15.203 -21.562 1 93.56 121 ASN B N 1
ATOM 6199 C CA . ASN B 1 121 ? -1.376 -16.141 -21.688 1 93.56 121 ASN B CA 1
ATOM 6200 C C . ASN B 1 121 ? -1.864 -17.531 -22.094 1 93.56 121 ASN B C 1
ATOM 6202 O O . ASN B 1 121 ? -1.085 -18.344 -22.578 1 93.56 121 ASN B O 1
ATOM 6206 N N . PHE B 1 122 ? -3.104 -17.812 -21.953 1 95 122 PHE B N 1
ATOM 6207 C CA . PHE B 1 122 ? -3.613 -19.172 -22.156 1 95 122 PHE B CA 1
ATOM 6208 C C . PHE B 1 122 ? -4.363 -19.266 -23.484 1 95 122 PHE B C 1
ATOM 6210 O O . PHE B 1 122 ? -4.797 -20.359 -23.875 1 95 122 PHE B O 1
ATOM 6217 N N . VAL B 1 123 ? -4.523 -18.141 -24.125 1 95.69 123 VAL B N 1
ATOM 6218 C CA . VAL B 1 123 ? -5.234 -18.109 -25.406 1 95.69 123 VAL B CA 1
ATOM 6219 C C . VAL B 1 123 ? -4.309 -18.562 -26.531 1 95.69 123 VAL B C 1
ATOM 6221 O O . VAL B 1 123 ? -3.113 -18.266 -26.531 1 95.69 123 VAL B O 1
ATOM 6224 N N . PRO B 1 124 ? -4.836 -19.312 -27.453 1 93.38 124 PRO B N 1
ATOM 6225 C CA . PRO B 1 124 ? -4.004 -19.781 -28.578 1 93.38 124 PRO B CA 1
ATOM 6226 C C . PRO B 1 124 ? -3.395 -18.641 -29.375 1 93.38 124 PRO B C 1
ATOM 6228 O O . PRO B 1 124 ? -4.027 -17.594 -29.531 1 93.38 124 PRO B O 1
ATOM 6231 N N . LEU B 1 125 ? -2.254 -18.906 -29.891 1 93.44 125 LEU B N 1
ATOM 6232 C CA . LEU B 1 125 ? -1.496 -17.891 -30.625 1 93.44 125 LEU B CA 1
ATOM 6233 C C . LEU B 1 125 ? -2.279 -17.391 -31.844 1 93.44 125 LEU B C 1
ATOM 6235 O O . LEU B 1 125 ? -2.205 -16.219 -32.188 1 93.44 125 LEU B O 1
ATOM 6239 N N . GLU B 1 126 ? -3.053 -18.25 -32.438 1 93.31 126 GLU B N 1
ATOM 6240 C CA . GLU B 1 126 ? -3.838 -17.891 -33.625 1 93.31 126 GLU B CA 1
ATOM 6241 C C . GLU B 1 126 ? -4.852 -16.797 -33.281 1 93.31 126 GLU B C 1
ATOM 6243 O O . GLU B 1 126 ? -5.051 -15.867 -34.062 1 93.31 126 GLU B O 1
ATOM 6248 N N . THR B 1 127 ? -5.445 -16.984 -32.188 1 94.25 127 THR B N 1
ATOM 6249 C CA . THR B 1 127 ? -6.426 -16 -31.719 1 94.25 127 THR B CA 1
ATOM 6250 C C . THR B 1 127 ? -5.758 -14.664 -31.438 1 94.25 127 THR B C 1
ATOM 6252 O O . THR B 1 127 ? -6.309 -13.609 -31.781 1 94.25 127 THR B O 1
ATOM 6255 N N . ILE B 1 128 ? -4.562 -14.672 -30.875 1 95.5 128 ILE B N 1
ATOM 6256 C CA . ILE B 1 128 ? -3.805 -13.477 -30.531 1 95.5 128 ILE B CA 1
ATOM 6257 C C . ILE B 1 128 ? -3.389 -12.75 -31.812 1 95.5 128 ILE B C 1
ATOM 6259 O O . ILE B 1 128 ? -3.457 -11.523 -31.891 1 95.5 128 ILE B O 1
ATOM 6263 N N . GLN B 1 129 ? -3.086 -13.531 -32.781 1 94.38 129 GLN B N 1
ATOM 6264 C CA . GLN B 1 129 ? -2.668 -12.953 -34.062 1 94.38 129 GLN B CA 1
ATOM 6265 C C . GLN B 1 129 ? -3.852 -12.336 -34.812 1 94.38 129 GLN B C 1
ATOM 6267 O O . GLN B 1 129 ? -3.697 -11.328 -35.5 1 94.38 129 GLN B O 1
ATOM 6272 N N . THR B 1 130 ? -4.984 -12.922 -34.625 1 93.31 130 THR B N 1
ATOM 6273 C CA . THR B 1 130 ? -6.191 -12.367 -35.219 1 93.31 130 THR B CA 1
ATOM 6274 C C . THR B 1 130 ? -6.492 -10.984 -34.656 1 93.31 130 THR B C 1
ATOM 6276 O O . THR B 1 130 ? -7.078 -10.141 -35.344 1 93.31 130 THR B O 1
ATOM 6279 N N . LEU B 1 131 ? -6.082 -10.75 -33.469 1 94.5 131 LEU B N 1
ATOM 6280 C CA . LEU B 1 131 ? -6.305 -9.461 -32.812 1 94.5 131 LEU B CA 1
ATOM 6281 C C . LEU B 1 131 ? -5.246 -8.445 -33.219 1 94.5 131 LEU B C 1
ATOM 6283 O O . LEU B 1 131 ? -5.328 -7.27 -32.875 1 94.5 131 LEU B O 1
ATOM 6287 N N . GLY B 1 132 ? -4.262 -8.922 -33.969 1 91.81 132 GLY B N 1
ATOM 6288 C CA . GLY B 1 132 ? -3.262 -8.016 -34.531 1 91.81 132 GLY B CA 1
ATOM 6289 C C . GLY B 1 132 ? -1.967 -8.016 -33.719 1 91.81 132 GLY B C 1
ATOM 6290 O O . GLY B 1 132 ? -1.068 -7.219 -34 1 91.81 132 GLY B O 1
ATOM 6291 N N . PHE B 1 133 ? -1.857 -8.898 -32.781 1 94.25 133 PHE B N 1
ATOM 6292 C CA . PHE B 1 133 ? -0.638 -8.938 -31.969 1 94.25 133 PHE B CA 1
ATOM 6293 C C . PHE B 1 133 ? 0.356 -9.938 -32.531 1 94.25 133 PHE B C 1
ATOM 6295 O O . PHE B 1 133 ? -0.04 -10.977 -33.062 1 94.25 133 PHE B O 1
ATOM 6302 N N . SER B 1 134 ? 1.64 -9.617 -32.344 1 93.62 134 SER B N 1
ATOM 6303 C CA . SER B 1 134 ? 2.695 -10.461 -32.875 1 93.62 134 SER B CA 1
ATOM 6304 C C . SER B 1 134 ? 2.973 -11.656 -31.984 1 93.62 134 SER B C 1
ATOM 6306 O O . SER B 1 134 ? 3.383 -12.719 -32.438 1 93.62 134 SER B O 1
ATOM 6308 N N . SER B 1 135 ? 2.822 -11.461 -30.734 1 94.62 135 SER B N 1
ATOM 6309 C CA . SER B 1 135 ? 3.104 -12.508 -29.766 1 94.62 135 SER B CA 1
ATOM 6310 C C . SER B 1 135 ? 2.195 -12.383 -28.547 1 94.62 135 SER B C 1
ATOM 6312 O O . SER B 1 135 ? 1.525 -11.367 -28.359 1 94.62 135 SER B O 1
ATOM 6314 N N . ILE B 1 136 ? 2.227 -13.406 -27.734 1 95.56 136 ILE B N 1
ATOM 6315 C CA . ILE B 1 136 ? 1.443 -13.414 -26.516 1 95.56 136 ILE B CA 1
ATOM 6316 C C . ILE B 1 136 ? 1.986 -12.359 -25.547 1 95.56 136 ILE B C 1
ATOM 6318 O O . ILE B 1 136 ? 1.218 -11.672 -24.875 1 95.56 136 ILE B O 1
ATOM 6322 N N . ARG B 1 137 ? 3.254 -12.188 -25.516 1 93.62 137 ARG B N 1
ATOM 6323 C CA . ARG B 1 137 ? 3.895 -11.227 -24.625 1 93.62 137 ARG B CA 1
ATOM 6324 C C . ARG B 1 137 ? 3.496 -9.797 -24.984 1 93.62 137 ARG B C 1
ATOM 6326 O O . ARG B 1 137 ? 3.234 -8.984 -24.094 1 93.62 137 ARG B O 1
ATOM 6333 N N . THR B 1 138 ? 3.459 -9.523 -26.281 1 94.88 138 THR B N 1
ATOM 6334 C CA . THR B 1 138 ? 3.059 -8.195 -26.719 1 94.88 138 THR B CA 1
ATOM 6335 C C . THR B 1 138 ? 1.589 -7.934 -26.391 1 94.88 138 THR B C 1
ATOM 6337 O O . THR B 1 138 ? 1.217 -6.824 -26.016 1 94.88 138 THR B O 1
ATOM 6340 N N . ALA B 1 139 ? 0.776 -8.984 -26.641 1 96.38 139 ALA B N 1
ATOM 6341 C CA . ALA B 1 139 ? -0.639 -8.859 -26.312 1 96.38 139 ALA B CA 1
ATOM 6342 C C . ALA B 1 139 ? -0.826 -8.617 -24.812 1 96.38 139 ALA B C 1
ATOM 6344 O O . ALA B 1 139 ? -1.625 -7.766 -24.406 1 96.38 139 ALA B O 1
ATOM 6345 N N . ARG B 1 140 ? -0.106 -9.367 -24 1 95.56 140 ARG B N 1
ATOM 6346 C CA . ARG B 1 140 ? -0.188 -9.227 -22.562 1 95.56 140 ARG B CA 1
ATOM 6347 C C . ARG B 1 140 ? 0.226 -7.824 -22.109 1 95.56 140 ARG B C 1
ATOM 6349 O O . ARG B 1 140 ? -0.422 -7.219 -21.266 1 95.56 140 ARG B O 1
ATOM 6356 N N . ALA B 1 141 ? 1.295 -7.273 -22.672 1 94.12 141 ALA B N 1
ATOM 6357 C CA . ALA B 1 141 ? 1.768 -5.93 -22.344 1 94.12 141 ALA B CA 1
ATOM 6358 C C . ALA B 1 141 ? 0.724 -4.879 -22.703 1 94.12 141 ALA B C 1
ATOM 6360 O O . ALA B 1 141 ? 0.51 -3.924 -21.953 1 94.12 141 ALA B O 1
ATOM 6361 N N . GLU B 1 142 ? 0.089 -5.117 -23.797 1 95.5 142 GLU B N 1
ATOM 6362 C CA . GLU B 1 142 ? -0.91 -4.152 -24.25 1 95.5 142 GLU B CA 1
ATOM 6363 C C . GLU B 1 142 ? -2.158 -4.203 -23.375 1 95.5 142 GLU B C 1
ATOM 6365 O O . GLU B 1 142 ? -2.721 -3.164 -23.031 1 95.5 142 GLU B O 1
ATOM 6370 N N . TYR B 1 143 ? -2.629 -5.348 -23.094 1 97.31 143 TYR B N 1
ATOM 6371 C CA . TYR B 1 143 ? -3.801 -5.469 -22.25 1 97.31 143 TYR B CA 1
ATOM 6372 C C . TYR B 1 143 ? -3.508 -4.945 -20.844 1 97.31 143 TYR B C 1
ATOM 6374 O O . TYR B 1 143 ? -4.387 -4.375 -20.188 1 97.31 143 TYR B O 1
ATOM 6382 N N . TYR B 1 144 ? -2.244 -5.203 -20.391 1 96.31 144 TYR B N 1
ATOM 6383 C CA . TYR B 1 144 ? -1.867 -4.621 -19.109 1 96.31 144 TYR B CA 1
ATOM 6384 C C . TYR B 1 144 ? -1.943 -3.1 -19.156 1 96.31 144 TYR B C 1
ATOM 6386 O O . TYR B 1 144 ? -2.512 -2.471 -18.266 1 96.31 144 TYR B O 1
ATOM 6394 N N . ARG B 1 145 ? -1.385 -2.539 -20.141 1 95.88 145 ARG B N 1
ATOM 6395 C CA . ARG B 1 145 ? -1.361 -1.087 -20.281 1 95.88 145 ARG B CA 1
ATOM 6396 C C . ARG B 1 145 ? -2.775 -0.521 -20.359 1 95.88 145 ARG B C 1
ATOM 6398 O O . ARG B 1 145 ? -3.096 0.459 -19.688 1 95.88 145 ARG B O 1
ATOM 6405 N N . ARG B 1 146 ? -3.602 -1.16 -21.172 1 97.38 146 ARG B N 1
ATOM 6406 C CA . ARG B 1 146 ? -4.973 -0.691 -21.328 1 97.38 146 ARG B CA 1
ATOM 6407 C C . ARG B 1 146 ? -5.719 -0.736 -20 1 97.38 146 ARG B C 1
ATOM 6409 O O . ARG B 1 146 ? -6.441 0.201 -19.656 1 97.38 146 ARG B O 1
ATOM 6416 N N . THR B 1 147 ? -5.559 -1.859 -19.312 1 98.19 147 THR B N 1
ATOM 6417 C CA . THR B 1 147 ? -6.223 -1.998 -18.016 1 98.19 147 THR B CA 1
ATOM 6418 C C . THR B 1 147 ? -5.699 -0.96 -17.031 1 98.19 147 THR B C 1
ATOM 6420 O O . THR B 1 147 ? -6.477 -0.356 -16.281 1 98.19 147 THR B O 1
ATOM 6423 N N . LYS B 1 148 ? -4.406 -0.775 -16.969 1 96.81 148 LYS B N 1
ATOM 6424 C CA . LYS B 1 148 ? -3.797 0.199 -16.078 1 96.81 148 LYS B CA 1
ATOM 6425 C C . LYS B 1 148 ? -4.297 1.609 -16.375 1 96.81 148 LYS B C 1
ATOM 6427 O O . LYS B 1 148 ? -4.539 2.393 -15.453 1 96.81 148 LYS B O 1
ATOM 6432 N N . LEU B 1 149 ? -4.438 1.965 -17.641 1 97.56 149 LEU B N 1
ATOM 6433 C CA . LEU B 1 149 ? -4.941 3.281 -18.016 1 97.56 149 LEU B CA 1
ATOM 6434 C C . LEU B 1 149 ? -6.375 3.473 -17.547 1 97.56 149 LEU B C 1
ATOM 6436 O O . LEU B 1 149 ? -6.727 4.535 -17.031 1 97.56 149 LEU B O 1
ATOM 6440 N N . LEU B 1 150 ? -7.191 2.422 -17.75 1 98.12 150 LEU B N 1
ATOM 6441 C CA . LEU B 1 150 ? -8.562 2.49 -17.266 1 98.12 150 LEU B CA 1
ATOM 6442 C C . LEU B 1 150 ? -8.594 2.689 -15.75 1 98.12 150 LEU B C 1
ATOM 6444 O O . LEU B 1 150 ? -9.438 3.426 -15.234 1 98.12 150 LEU B O 1
ATOM 6448 N N . PHE B 1 151 ? -7.668 2.039 -15.078 1 96.38 151 PHE B N 1
ATOM 6449 C CA . PHE B 1 151 ? -7.562 2.121 -13.625 1 96.38 151 PHE B CA 1
ATOM 6450 C C . PHE B 1 151 ? -7.113 3.512 -13.195 1 96.38 151 PHE B C 1
ATOM 6452 O O . PHE B 1 151 ? -7.742 4.133 -12.336 1 96.38 151 PHE B O 1
ATOM 6459 N N . ASP B 1 152 ? -6.105 4.051 -13.812 1 93.94 152 ASP B N 1
ATOM 6460 C CA . ASP B 1 152 ? -5.445 5.281 -13.383 1 93.94 152 ASP B CA 1
ATOM 6461 C C . ASP B 1 152 ? -6.285 6.504 -13.734 1 93.94 152 ASP B C 1
ATOM 6463 O O . ASP B 1 152 ? -6.254 7.512 -13.023 1 93.94 152 ASP B O 1
ATOM 6467 N N . LEU B 1 153 ? -7.012 6.449 -14.789 1 94.88 153 LEU B N 1
ATOM 6468 C CA . LEU B 1 153 ? -7.824 7.586 -15.203 1 94.88 153 LEU B CA 1
ATOM 6469 C C . LEU B 1 153 ? -9.219 7.508 -14.586 1 94.88 153 LEU B C 1
ATOM 6471 O O . LEU B 1 153 ? -10.148 8.172 -15.055 1 94.88 153 LEU B O 1
ATOM 6475 N N . GLU B 1 154 ? -9.43 6.605 -13.609 1 91.62 154 GLU B N 1
ATOM 6476 C CA . GLU B 1 154 ? -10.586 6.535 -12.711 1 91.62 154 GLU B CA 1
ATOM 6477 C C . GLU B 1 154 ? -11.875 6.328 -13.492 1 91.62 154 GLU B C 1
ATOM 6479 O O . GLU B 1 154 ? -12.859 7.043 -13.281 1 91.62 154 GLU B O 1
ATOM 6484 N N . THR B 1 155 ? -11.805 5.375 -14.43 1 95.25 155 THR B N 1
ATOM 6485 C CA . THR B 1 155 ? -13.031 5.004 -15.125 1 95.25 155 THR B CA 1
ATOM 6486 C C . THR B 1 155 ? -14 4.309 -14.18 1 95.25 155 THR B C 1
ATOM 6488 O O . THR B 1 155 ? -15.195 4.188 -14.477 1 95.25 155 THR B O 1
ATOM 6491 N N . GLU B 1 156 ? -13.438 3.793 -13.109 1 93.12 156 GLU B N 1
ATOM 6492 C CA . GLU B 1 156 ? -14.188 3.15 -12.039 1 93.12 156 GLU B CA 1
ATOM 6493 C C . GLU B 1 156 ? -13.867 3.779 -10.688 1 93.12 156 GLU B C 1
ATOM 6495 O O . GLU B 1 156 ? -12.719 4.105 -10.406 1 93.12 156 GLU B O 1
ATOM 6500 N N . THR B 1 157 ? -14.961 3.996 -9.852 1 89.56 157 THR B N 1
ATOM 6501 C CA . THR B 1 157 ? -14.711 4.605 -8.547 1 89.56 157 THR B CA 1
ATOM 6502 C C . THR B 1 157 ? -15.125 3.66 -7.426 1 89.56 157 THR B C 1
ATOM 6504 O O . THR B 1 157 ? -14.789 3.887 -6.262 1 89.56 157 THR B O 1
ATOM 6507 N N . THR B 1 158 ? -15.844 2.615 -7.781 1 92.19 158 THR B N 1
ATOM 6508 C CA . THR B 1 158 ? -16.266 1.666 -6.758 1 92.19 158 THR B CA 1
ATOM 6509 C C . THR B 1 158 ? -15.117 0.733 -6.379 1 92.19 158 THR B C 1
ATOM 6511 O O . THR B 1 158 ? -14.359 0.29 -7.242 1 92.19 158 THR B O 1
ATOM 6514 N N . SER B 1 159 ? -15.062 0.391 -5.145 1 93.56 159 SER B N 1
ATOM 6515 C CA . SER B 1 159 ? -13.914 -0.329 -4.609 1 93.56 159 SER B CA 1
ATOM 6516 C C . SER B 1 159 ? -13.906 -1.783 -5.07 1 93.56 159 SER B C 1
ATOM 6518 O O . SER B 1 159 ? -12.844 -2.361 -5.301 1 93.56 159 SER B O 1
ATOM 6520 N N . LEU B 1 160 ? -15.055 -2.43 -5.227 1 96.44 160 LEU B N 1
ATOM 6521 C CA . LEU B 1 160 ? -15.109 -3.859 -5.516 1 96.44 160 LEU B CA 1
ATOM 6522 C C . LEU B 1 160 ? -14.453 -4.168 -6.855 1 96.44 160 LEU B C 1
ATOM 6524 O O . LEU B 1 160 ? -13.477 -4.922 -6.914 1 96.44 160 LEU B O 1
ATOM 6528 N N . PRO B 1 161 ? -14.914 -3.527 -7.977 1 97.38 161 PRO B N 1
ATOM 6529 C CA . PRO B 1 161 ? -14.242 -3.816 -9.25 1 97.38 161 PRO B CA 1
ATOM 6530 C C . PRO B 1 161 ? -12.781 -3.365 -9.258 1 97.38 161 PRO B C 1
ATOM 6532 O O . PRO B 1 161 ? -11.945 -3.992 -9.914 1 97.38 161 PRO B O 1
ATOM 6535 N N . LEU B 1 162 ? -12.461 -2.311 -8.562 1 97.25 162 LEU B N 1
ATOM 6536 C CA . LEU B 1 162 ? -11.086 -1.844 -8.484 1 97.25 162 LEU B CA 1
ATOM 6537 C C . LEU B 1 162 ? -10.195 -2.877 -7.793 1 97.25 162 LEU B C 1
ATOM 6539 O O . LEU B 1 162 ? -9.094 -3.166 -8.258 1 97.25 162 LEU B O 1
ATOM 6543 N N . ALA B 1 163 ? -10.688 -3.436 -6.711 1 98 163 ALA B N 1
ATOM 6544 C CA . ALA B 1 163 ? -9.938 -4.457 -5.98 1 98 163 ALA B CA 1
ATOM 6545 C C . ALA B 1 163 ? -9.758 -5.711 -6.828 1 98 163 ALA B C 1
ATOM 6547 O O . ALA B 1 163 ? -8.656 -6.266 -6.895 1 98 163 ALA B O 1
ATOM 6548 N N . GLN B 1 164 ? -10.812 -6.133 -7.469 1 98.56 164 GLN B N 1
ATOM 6549 C CA . GLN B 1 164 ? -10.766 -7.324 -8.305 1 98.56 164 GLN B CA 1
ATOM 6550 C C . GLN B 1 164 ? -9.781 -7.145 -9.461 1 98.56 164 GLN B C 1
ATOM 6552 O O . GLN B 1 164 ? -8.992 -8.047 -9.758 1 98.56 164 GLN B O 1
ATOM 6557 N N . SER B 1 165 ? -9.883 -6 -10.102 1 98.5 165 SER B N 1
ATOM 6558 C CA . SER B 1 165 ? -8.992 -5.727 -11.227 1 98.5 165 SER B CA 1
ATOM 6559 C C . SER B 1 165 ? -7.539 -5.676 -10.773 1 98.5 165 SER B C 1
ATOM 6561 O O . SER B 1 165 ? -6.652 -6.195 -11.453 1 98.5 165 SER B O 1
ATOM 6563 N N . ALA B 1 166 ? -7.297 -5.062 -9.625 1 97.75 166 ALA B N 1
ATOM 6564 C CA . ALA B 1 166 ? -5.941 -4.965 -9.094 1 97.75 166 ALA B CA 1
ATOM 6565 C C . ALA B 1 166 ? -5.355 -6.348 -8.828 1 97.75 166 ALA B C 1
ATOM 6567 O O . ALA B 1 166 ? -4.18 -6.598 -9.117 1 97.75 166 ALA B O 1
ATOM 6568 N N . LEU B 1 167 ? -6.105 -7.262 -8.336 1 98.12 167 LEU B N 1
ATOM 6569 C CA . LEU B 1 167 ? -5.637 -8.617 -8.062 1 98.12 167 LEU B CA 1
ATOM 6570 C C . LEU B 1 167 ? -5.242 -9.328 -9.352 1 98.12 167 LEU B C 1
ATOM 6572 O O . LEU B 1 167 ? -4.25 -10.062 -9.391 1 98.12 167 LEU B O 1
ATOM 6576 N N . LEU B 1 168 ? -6.031 -9.086 -10.328 1 98 168 LEU B N 1
ATOM 6577 C CA . LEU B 1 168 ? -5.754 -9.758 -11.594 1 98 168 LEU B CA 1
ATOM 6578 C C . LEU B 1 168 ? -4.512 -9.172 -12.258 1 98 168 LEU B C 1
ATOM 6580 O O . LEU B 1 168 ? -3.807 -9.867 -12.992 1 98 168 LEU B O 1
ATOM 6584 N N . LEU B 1 169 ? -4.234 -7.898 -11.984 1 96.94 169 LEU B N 1
ATOM 6585 C CA . LEU B 1 169 ? -3.086 -7.23 -12.586 1 96.94 169 LEU B CA 1
ATOM 6586 C C . LEU B 1 169 ? -1.796 -7.625 -11.875 1 96.94 169 LEU B C 1
ATOM 6588 O O . LEU B 1 169 ? -0.7 -7.359 -12.367 1 96.94 169 LEU B O 1
ATOM 6592 N N . MET B 1 170 ? -1.853 -8.305 -10.742 1 94 170 MET B N 1
ATOM 6593 C CA . MET B 1 170 ? -0.69 -8.688 -9.945 1 94 170 MET B CA 1
ATOM 6594 C C . MET B 1 170 ? 0.231 -9.609 -10.742 1 94 170 MET B C 1
ATOM 6596 O O . MET B 1 170 ? 1.438 -9.641 -10.5 1 94 170 MET B O 1
ATOM 6600 N N . GLY B 1 171 ? -0.307 -10.281 -11.75 1 90.19 171 GLY B N 1
ATOM 6601 C CA . GLY B 1 171 ? 0.47 -11.242 -12.516 1 90.19 171 GLY B CA 1
ATOM 6602 C C . GLY B 1 171 ? 1.354 -10.594 -13.562 1 90.19 171 GLY B C 1
ATOM 6603 O O . GLY B 1 171 ? 2.014 -11.281 -14.344 1 90.19 171 GLY B O 1
ATOM 6604 N N . TRP B 1 172 ? 1.446 -9.25 -13.531 1 92.62 172 TRP B N 1
ATOM 6605 C CA . TRP B 1 172 ? 2.25 -8.555 -14.531 1 92.62 172 TRP B CA 1
ATOM 6606 C C . TRP B 1 172 ? 3.719 -8.516 -14.117 1 92.62 172 TRP B C 1
ATOM 6608 O O . TRP B 1 172 ? 4.039 -8.188 -12.969 1 92.62 172 TRP B O 1
ATOM 6618 N N . VAL B 1 173 ? 4.602 -8.906 -14.984 1 88.81 173 VAL B N 1
ATOM 6619 C CA . VAL B 1 173 ? 6.047 -8.773 -14.844 1 88.81 173 VAL B CA 1
ATOM 6620 C C . VAL B 1 173 ? 6.613 -7.973 -16.016 1 88.81 173 VAL B C 1
ATOM 6622 O O . VAL B 1 173 ? 6.578 -8.43 -17.156 1 88.81 173 VAL B O 1
ATOM 6625 N N . PRO B 1 174 ? 7.145 -6.797 -15.695 1 85.31 174 PRO B N 1
ATOM 6626 C CA . PRO B 1 174 ? 7.668 -5.969 -16.781 1 85.31 174 PRO B CA 1
ATOM 6627 C C . PRO B 1 174 ? 8.938 -6.547 -17.406 1 85.31 174 PRO B C 1
ATOM 6629 O O . PRO B 1 174 ? 9.688 -7.258 -16.734 1 85.31 174 PRO B O 1
ATOM 6632 N N . PRO B 1 175 ? 9.125 -6.23 -18.688 1 76.5 175 PRO B N 1
ATOM 6633 C CA . PRO B 1 175 ? 10.359 -6.688 -19.328 1 76.5 175 PRO B CA 1
ATOM 6634 C C . PRO B 1 175 ? 11.602 -5.98 -18.797 1 76.5 175 PRO B C 1
ATOM 6636 O O . PRO B 1 175 ? 12.695 -6.543 -18.828 1 76.5 175 PRO B O 1
ATOM 6639 N N . SER B 1 176 ? 11.375 -4.641 -18.469 1 67.88 176 SER B N 1
ATOM 6640 C CA . SER B 1 176 ? 12.5 -3.885 -17.938 1 67.88 176 SER B CA 1
ATOM 6641 C C . SER B 1 176 ? 12.328 -3.604 -16.438 1 67.88 176 SER B C 1
ATOM 6643 O O . SER B 1 176 ? 11.227 -3.73 -15.906 1 67.88 176 SER B O 1
ATOM 6645 N N . ASN B 1 177 ? 13.57 -3.326 -15.906 1 61.5 177 ASN B N 1
ATOM 6646 C CA . ASN B 1 177 ? 13.602 -3.146 -14.453 1 61.5 177 ASN B CA 1
ATOM 6647 C C . ASN B 1 177 ? 12.742 -1.965 -14.023 1 61.5 177 ASN B C 1
ATOM 6649 O O . ASN B 1 177 ? 12.914 -0.849 -14.516 1 61.5 177 ASN B O 1
ATOM 6653 N N . ALA B 1 178 ? 11.664 -2.352 -13.484 1 61.91 178 ALA B N 1
ATOM 6654 C CA . ALA B 1 178 ? 10.781 -1.342 -12.914 1 61.91 178 ALA B CA 1
ATOM 6655 C C . ALA B 1 178 ? 11.219 -0.965 -11.5 1 61.91 178 ALA B C 1
ATOM 6657 O O . ALA B 1 178 ? 11.875 -1.754 -10.812 1 61.91 178 ALA B O 1
ATOM 6658 N N . ALA B 1 179 ? 10.914 0.232 -11.18 1 57.91 179 ALA B N 1
ATOM 6659 C CA . ALA B 1 179 ? 11.234 0.764 -9.859 1 57.91 179 ALA B CA 1
ATOM 6660 C C . ALA B 1 179 ? 10.547 -0.046 -8.766 1 57.91 179 ALA B C 1
ATOM 6662 O O . ALA B 1 179 ? 11.141 -0.315 -7.719 1 57.91 179 ALA B O 1
ATOM 6663 N N . LEU B 1 180 ? 9.242 -0.344 -8.969 1 71.38 180 LEU B N 1
ATOM 6664 C CA . LEU B 1 180 ? 8.523 -1.173 -8.016 1 71.38 180 LEU B CA 1
ATOM 6665 C C . LEU B 1 180 ? 8.023 -2.455 -8.672 1 71.38 180 LEU B C 1
ATOM 6667 O O . LEU B 1 180 ? 7.648 -2.449 -9.852 1 71.38 180 LEU B O 1
ATOM 6671 N N . SER B 1 181 ? 8.125 -3.518 -7.863 1 78.75 181 SER B N 1
ATOM 6672 C CA . SER B 1 181 ? 7.516 -4.762 -8.32 1 78.75 181 SER B CA 1
ATOM 6673 C C . SER B 1 181 ? 6.004 -4.609 -8.461 1 78.75 181 SER B C 1
ATOM 6675 O O . SER B 1 181 ? 5.309 -4.305 -7.492 1 78.75 181 SER B O 1
ATOM 6677 N N . PRO B 1 182 ? 5.48 -4.703 -9.633 1 80 182 PRO B N 1
ATOM 6678 C CA . PRO B 1 182 ? 4.035 -4.59 -9.828 1 80 182 PRO B CA 1
ATOM 6679 C C . PRO B 1 182 ? 3.242 -5.57 -8.969 1 80 182 PRO B C 1
ATOM 6681 O O . PRO B 1 182 ? 2.115 -5.273 -8.562 1 80 182 PRO B O 1
ATOM 6684 N N . HIS B 1 183 ? 3.902 -6.664 -8.703 1 82.38 183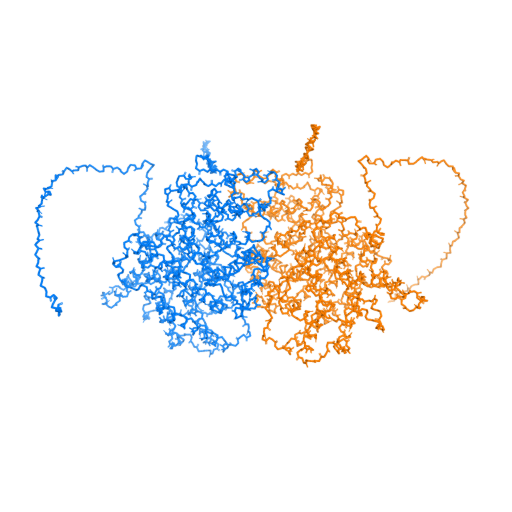 HIS B N 1
ATOM 6685 C CA . HIS B 1 183 ? 3.229 -7.668 -7.883 1 82.38 183 HIS B CA 1
ATOM 6686 C C . HIS B 1 183 ? 2.869 -7.113 -6.512 1 82.38 183 HIS B C 1
ATOM 6688 O O . HIS B 1 183 ? 1.745 -7.293 -6.035 1 82.38 183 HIS B O 1
ATOM 6694 N N . LYS B 1 184 ? 3.734 -6.414 -5.992 1 84.38 184 LYS B N 1
ATOM 6695 C CA . LYS B 1 184 ? 3.533 -5.863 -4.656 1 84.38 184 LYS B CA 1
ATOM 6696 C C . LYS B 1 184 ? 2.588 -4.668 -4.691 1 84.38 184 LYS B C 1
ATOM 6698 O O . LYS B 1 184 ? 1.735 -4.52 -3.812 1 84.38 184 LYS B O 1
ATOM 6703 N N . THR B 1 185 ? 2.719 -3.842 -5.672 1 89.06 185 THR B N 1
ATOM 6704 C CA . THR B 1 185 ? 1.937 -2.613 -5.766 1 89.06 185 THR B CA 1
ATOM 6705 C C . THR B 1 185 ? 0.457 -2.93 -5.965 1 89.06 185 THR B C 1
ATOM 6707 O O . THR B 1 185 ? -0.402 -2.355 -5.293 1 89.06 185 THR B O 1
ATOM 6710 N N . TRP B 1 186 ? 0.172 -3.809 -6.871 1 95 186 TRP B N 1
ATOM 6711 C CA . TRP B 1 186 ? -1.22 -4.129 -7.172 1 95 186 TRP B CA 1
ATOM 6712 C C . TRP B 1 186 ? -1.866 -4.879 -6.008 1 95 186 TRP B C 1
ATOM 6714 O O . TRP B 1 186 ? -3.045 -4.68 -5.711 1 95 186 TRP B O 1
ATOM 6724 N N . LEU B 1 187 ? -1.105 -5.754 -5.363 1 94.88 187 LEU B N 1
ATOM 6725 C CA . LEU B 1 187 ? -1.645 -6.465 -4.211 1 94.88 187 LEU B CA 1
ATOM 6726 C C . LEU B 1 187 ? -2.006 -5.488 -3.094 1 94.88 187 LEU B C 1
ATOM 6728 O O . LEU B 1 187 ? -3.074 -5.602 -2.488 1 94.88 187 LEU B O 1
ATOM 6732 N N . SER B 1 188 ? -1.112 -4.547 -2.836 1 91.81 188 SER B N 1
ATOM 6733 C CA . SER B 1 188 ? -1.369 -3.555 -1.797 1 91.81 188 SER B CA 1
ATOM 6734 C C . SER B 1 188 ? -2.623 -2.744 -2.105 1 91.81 188 SER B C 1
ATOM 6736 O O . SER B 1 188 ? -3.445 -2.502 -1.219 1 91.81 188 SER B O 1
ATOM 6738 N N . ARG B 1 189 ? -2.748 -2.373 -3.334 1 93.5 189 ARG B N 1
ATOM 6739 C CA . ARG B 1 189 ? -3.92 -1.61 -3.748 1 93.5 189 ARG B CA 1
ATOM 6740 C C . ARG B 1 189 ? -5.191 -2.443 -3.611 1 93.5 189 ARG B C 1
ATOM 6742 O O . ARG B 1 189 ? -6.234 -1.93 -3.201 1 93.5 189 ARG B O 1
ATOM 6749 N N . ALA B 1 190 ? -5.129 -3.688 -4.004 1 96.88 190 ALA B N 1
ATOM 6750 C CA . ALA B 1 190 ? -6.285 -4.574 -3.912 1 96.88 190 ALA B CA 1
ATOM 6751 C C . ALA B 1 190 ? -6.754 -4.711 -2.467 1 96.88 190 ALA B C 1
ATOM 6753 O O . ALA B 1 190 ? -7.953 -4.637 -2.188 1 96.88 190 ALA B O 1
ATOM 6754 N N . ILE B 1 191 ? -5.848 -4.863 -1.576 1 94.19 191 ILE B N 1
ATOM 6755 C CA . ILE B 1 191 ? -6.188 -5.051 -0.169 1 94.19 191 ILE B CA 1
ATOM 6756 C C . ILE B 1 191 ? -6.785 -3.764 0.393 1 94.19 191 ILE B C 1
ATOM 6758 O O . ILE B 1 191 ? -7.742 -3.803 1.169 1 94.19 191 ILE B O 1
ATOM 6762 N N . GLN B 1 192 ? -6.234 -2.623 0.012 1 91.12 192 GLN B N 1
ATOM 6763 C CA . GLN B 1 192 ? -6.777 -1.348 0.465 1 91.12 192 GLN B CA 1
ATOM 6764 C C . GLN B 1 192 ? -8.227 -1.178 0.021 1 91.12 192 GLN B C 1
ATOM 6766 O O . GLN B 1 192 ? -9.078 -0.784 0.815 1 91.12 192 GLN B O 1
ATOM 6771 N N . HIS B 1 193 ? -8.477 -1.496 -1.213 1 94.19 193 HIS B N 1
ATOM 6772 C CA . HIS B 1 193 ? -9.844 -1.39 -1.723 1 94.19 193 HIS B CA 1
ATOM 6773 C C . HIS B 1 193 ? -10.758 -2.414 -1.062 1 94.19 193 HIS B C 1
ATOM 6775 O O . HIS B 1 193 ? -11.93 -2.125 -0.789 1 94.19 193 HIS B O 1
ATOM 6781 N N . ALA B 1 194 ? -10.266 -3.602 -0.861 1 95.25 194 ALA B N 1
ATOM 6782 C CA . ALA B 1 194 ? -11.07 -4.641 -0.217 1 95.25 194 ALA B CA 1
ATOM 6783 C C . ALA B 1 194 ? -11.492 -4.215 1.188 1 95.25 194 ALA B C 1
ATOM 6785 O O . ALA B 1 194 ? -12.633 -4.422 1.589 1 95.25 194 ALA B O 1
ATOM 6786 N N . ARG B 1 195 ? -10.609 -3.592 1.918 1 89.06 195 ARG B N 1
ATOM 6787 C CA . ARG B 1 195 ? -10.922 -3.123 3.264 1 89.06 195 ARG B CA 1
ATOM 6788 C C . ARG B 1 195 ? -11.883 -1.934 3.219 1 89.06 195 ARG B C 1
ATOM 6790 O O . ARG B 1 195 ? -12.727 -1.778 4.102 1 89.06 195 ARG B O 1
ATOM 6797 N N . SER B 1 196 ? -11.672 -1.118 2.168 1 86.56 196 SER B N 1
ATOM 6798 C CA . SER B 1 196 ? -12.539 0.048 2.029 1 86.56 196 SER B CA 1
ATOM 6799 C C . SER B 1 196 ? -14 -0.363 1.852 1 86.56 196 SER B C 1
ATOM 6801 O O . SER B 1 196 ? -14.906 0.333 2.312 1 86.56 196 SER B O 1
ATOM 6803 N N . CYS B 1 197 ? -14.266 -1.497 1.229 1 89.25 197 CYS B N 1
ATOM 6804 C CA . CYS B 1 197 ? -15.633 -1.955 1.052 1 89.25 197 CYS B CA 1
ATOM 6805 C C . CYS B 1 197 ? -15.992 -3.02 2.082 1 89.25 197 CYS B C 1
ATOM 6807 O O . CYS B 1 197 ? -16.953 -3.77 1.898 1 89.25 197 CYS B O 1
ATOM 6809 N N . ASN B 1 198 ? -15.188 -3.195 3.107 1 88.44 198 ASN B N 1
ATOM 6810 C CA . ASN B 1 198 ? -15.422 -4.062 4.258 1 88.44 198 ASN B CA 1
ATOM 6811 C C . ASN B 1 198 ? -15.477 -5.531 3.85 1 88.44 198 ASN B C 1
ATOM 6813 O O . ASN B 1 198 ? -16.297 -6.293 4.359 1 88.44 198 ASN B O 1
ATOM 6817 N N . ALA B 1 199 ? -14.695 -5.918 2.893 1 92.81 199 ALA B N 1
ATOM 6818 C CA . ALA B 1 199 ? -14.656 -7.316 2.469 1 92.81 199 ALA B CA 1
ATOM 6819 C C . ALA B 1 199 ? -14.18 -8.219 3.602 1 92.81 199 ALA B C 1
ATOM 6821 O O . ALA B 1 199 ? -14.633 -9.359 3.723 1 92.81 199 ALA B O 1
ATOM 6822 N N . ASP B 1 200 ? -13.297 -7.777 4.422 1 89.81 200 ASP B N 1
ATOM 6823 C CA . ASP B 1 200 ? -12.773 -8.547 5.547 1 89.81 200 ASP B CA 1
ATOM 6824 C C . ASP B 1 200 ? -13.867 -8.859 6.562 1 89.81 200 ASP B C 1
ATOM 6826 O O . ASP B 1 200 ? -13.914 -9.961 7.113 1 89.81 200 ASP B O 1
ATOM 6830 N N . ARG B 1 201 ? -14.758 -7.914 6.75 1 86.31 201 ARG B N 1
ATOM 6831 C CA . ARG B 1 201 ? -15.852 -8.117 7.699 1 86.31 201 ARG B CA 1
ATOM 6832 C C . ARG B 1 201 ? -16.859 -9.125 7.168 1 86.31 201 ARG B C 1
ATOM 6834 O O . ARG B 1 201 ? -17.469 -9.875 7.941 1 86.31 201 ARG B O 1
ATOM 6841 N N . HIS B 1 202 ? -17.094 -9 5.895 1 84.88 202 HIS B N 1
ATOM 6842 C CA . HIS B 1 202 ? -18 -9.969 5.277 1 84.88 202 HIS B CA 1
ATOM 6843 C C . HIS B 1 202 ? -17.422 -11.375 5.328 1 84.88 202 HIS B C 1
ATOM 6845 O O . HIS B 1 202 ? -18.172 -12.352 5.43 1 84.88 202 HIS B O 1
ATOM 6851 N N . ALA B 1 203 ? -16.156 -11.438 5.246 1 86.25 203 ALA B N 1
ATOM 6852 C CA . ALA B 1 203 ? -15.492 -12.734 5.273 1 86.25 203 ALA B CA 1
ATOM 6853 C C . ALA B 1 203 ? -15.578 -13.367 6.66 1 86.25 203 ALA B C 1
ATOM 6855 O O . ALA B 1 203 ? -15.469 -14.586 6.801 1 86.25 203 ALA B O 1
ATOM 6856 N N . GLU B 1 204 ? -15.805 -12.523 7.672 1 81.06 204 GLU B N 1
ATOM 6857 C CA . GLU B 1 204 ? -15.914 -13.023 9.039 1 81.06 204 GLU B CA 1
ATOM 6858 C C . GLU B 1 204 ? -17.281 -13.656 9.281 1 81.06 204 GLU B C 1
ATOM 6860 O O . GLU B 1 204 ? -17.422 -14.523 10.141 1 81.06 204 GLU B O 1
ATOM 6865 N N . VAL B 1 205 ? -18.25 -13.109 8.492 1 75.88 205 VAL B N 1
ATOM 6866 C CA . VAL B 1 205 ? -19.625 -13.523 8.719 1 75.88 205 VAL B CA 1
ATOM 6867 C C . VAL B 1 205 ? -20.016 -14.586 7.695 1 75.88 205 VAL B C 1
ATOM 6869 O O . VAL B 1 205 ? -19.828 -14.398 6.492 1 75.88 205 VAL B O 1
ATOM 6872 N N . PHE B 1 206 ? -20.484 -15.648 8.195 1 67.62 206 PHE B N 1
ATOM 6873 C CA . PHE B 1 206 ? -20.859 -16.703 7.266 1 67.62 206 PHE B CA 1
ATOM 6874 C C . PHE B 1 206 ? -22.203 -16.391 6.609 1 67.62 206 PHE B C 1
ATOM 6876 O O . PHE B 1 206 ? -22.328 -16.469 5.383 1 67.62 206 PHE B O 1
ATOM 6883 N N . GLU B 1 207 ? -23.156 -16.156 7.508 1 72.31 207 GLU B N 1
ATOM 6884 C CA . GLU B 1 207 ? -24.484 -16.062 6.91 1 72.31 207 GLU B CA 1
ATOM 6885 C C . GLU B 1 207 ? -25.156 -14.75 7.273 1 72.31 207 GLU B C 1
ATOM 6887 O O . GLU B 1 207 ? -25.047 -14.281 8.406 1 72.31 207 GLU B O 1
ATOM 6892 N N . LEU B 1 208 ? -25.641 -14.211 6.156 1 76.56 208 LEU B N 1
ATOM 6893 C CA . LEU B 1 208 ? -26.484 -13.031 6.332 1 76.56 208 LEU B CA 1
ATOM 6894 C C . LEU B 1 208 ? -27.828 -13.414 6.926 1 76.56 208 LEU B C 1
ATOM 6896 O O . LEU B 1 208 ? -28.25 -14.57 6.836 1 76.56 208 LEU B O 1
ATOM 6900 N N . PRO B 1 209 ? -28.359 -12.414 7.578 1 75.94 209 PRO B N 1
ATOM 6901 C CA . PRO B 1 209 ? -29.688 -12.711 8.117 1 75.94 209 PRO B CA 1
ATOM 6902 C C . PRO B 1 209 ? -30.672 -13.156 7.043 1 75.94 209 PRO B C 1
ATOM 6904 O O . PRO B 1 209 ? -30.469 -12.891 5.855 1 75.94 209 PRO B O 1
ATOM 6907 N N . MET B 1 210 ? -31.672 -13.891 7.422 1 78.5 210 MET B N 1
ATOM 6908 C CA . MET B 1 210 ? -32.688 -14.445 6.523 1 78.5 210 MET B CA 1
ATOM 6909 C C . MET B 1 210 ? -33.438 -13.336 5.785 1 78.5 210 MET B C 1
ATOM 6911 O O . MET B 1 210 ? -33.969 -13.555 4.695 1 78.5 210 MET B O 1
ATOM 6915 N N . SER B 1 211 ? -33.312 -12.18 6.301 1 84.12 211 SER B N 1
ATOM 6916 C CA . SER B 1 211 ? -34.062 -11.055 5.723 1 84.12 211 SER B CA 1
ATOM 6917 C C . SER B 1 211 ? -33.25 -10.398 4.602 1 84.12 211 SER B C 1
ATOM 6919 O O . SER B 1 211 ? -33.75 -9.539 3.883 1 84.12 211 SER B O 1
ATOM 6921 N N . ALA B 1 212 ? -32.125 -10.992 4.312 1 86.25 212 ALA B N 1
ATOM 6922 C CA . ALA B 1 212 ? -31.281 -10.359 3.309 1 86.25 212 ALA B CA 1
ATOM 6923 C C . ALA B 1 212 ? -31.812 -10.617 1.901 1 86.25 212 ALA B C 1
ATOM 6925 O O . ALA B 1 212 ? -32.281 -11.719 1.596 1 86.25 212 ALA B O 1
ATOM 6926 N N . THR B 1 213 ? -31.859 -9.641 1.044 1 89.12 213 THR B N 1
ATOM 6927 C CA . THR B 1 213 ? -32.312 -9.727 -0.344 1 89.12 213 THR B CA 1
ATOM 6928 C C . THR B 1 213 ? -31.312 -10.523 -1.18 1 89.12 213 THR B C 1
ATOM 6930 O O . THR B 1 213 ? -30.156 -10.688 -0.784 1 89.12 213 THR B O 1
ATOM 6933 N N . PRO B 1 214 ? -31.719 -11.078 -2.275 1 86.88 214 PRO B N 1
ATOM 6934 C CA . PRO B 1 214 ? -30.797 -11.797 -3.158 1 86.88 214 PRO B CA 1
ATOM 6935 C C . PRO B 1 214 ? -29.625 -10.938 -3.627 1 86.88 214 PRO B C 1
ATOM 6937 O O . PRO B 1 214 ? -28.516 -11.438 -3.783 1 86.88 214 PRO B O 1
ATOM 6940 N N . ALA B 1 215 ? -29.922 -9.719 -3.84 1 88.5 215 ALA B N 1
ATOM 6941 C CA . ALA B 1 215 ? -28.859 -8.805 -4.254 1 88.5 215 ALA B CA 1
ATOM 6942 C C . ALA B 1 215 ? -27.812 -8.641 -3.15 1 88.5 215 ALA B C 1
ATOM 6944 O O . ALA B 1 215 ? -26.625 -8.555 -3.428 1 88.5 215 ALA B O 1
ATOM 6945 N N . GLU B 1 216 ? -28.297 -8.625 -1.947 1 89.62 216 GLU B N 1
ATOM 6946 C CA . GLU B 1 216 ? -27.391 -8.508 -0.809 1 89.62 216 GLU B CA 1
ATOM 6947 C C . GLU B 1 216 ? -26.562 -9.781 -0.628 1 89.62 216 GLU B C 1
ATOM 6949 O O . GLU B 1 216 ? -25.391 -9.719 -0.264 1 89.62 216 GLU B O 1
ATOM 6954 N N . ARG B 1 217 ? -27.234 -10.852 -0.892 1 91.06 217 ARG B N 1
ATOM 6955 C CA . ARG B 1 217 ? -26.547 -12.133 -0.779 1 91.06 217 ARG B CA 1
ATOM 6956 C C . ARG B 1 217 ? -25.469 -12.266 -1.843 1 91.06 217 ARG B C 1
ATOM 6958 O O . ARG B 1 217 ? -24.375 -12.781 -1.57 1 91.06 217 ARG B O 1
ATOM 6965 N N . LYS B 1 218 ? -25.828 -11.852 -3 1 92.19 218 LYS B N 1
ATOM 6966 C CA . LYS B 1 218 ? -24.859 -11.844 -4.086 1 92.19 218 LYS B CA 1
ATOM 6967 C C . LYS B 1 218 ? -23.672 -10.945 -3.748 1 92.19 218 LYS B C 1
ATOM 6969 O O . LYS B 1 218 ? -22.516 -11.336 -3.957 1 92.19 218 LYS B O 1
ATOM 6974 N N . HIS B 1 219 ? -23.984 -9.789 -3.283 1 92.75 219 HIS B N 1
ATOM 6975 C CA . HIS B 1 219 ? -22.938 -8.836 -2.914 1 92.75 219 HIS B CA 1
ATOM 6976 C C . HIS B 1 219 ? -22.078 -9.383 -1.787 1 92.75 219 HIS B C 1
ATOM 6978 O O . HIS B 1 219 ? -20.844 -9.227 -1.809 1 92.75 219 HIS B O 1
ATOM 6984 N N . HIS B 1 220 ? -22.703 -10.031 -0.842 1 93 220 HIS B N 1
ATOM 6985 C CA . HIS B 1 220 ? -21.984 -10.656 0.265 1 93 220 HIS B CA 1
ATOM 6986 C C . HIS B 1 220 ? -21.031 -11.727 -0.237 1 93 220 HIS B C 1
ATOM 6988 O O . HIS B 1 220 ? -19.875 -11.789 0.202 1 93 220 HIS B O 1
ATOM 6994 N N . ASN B 1 221 ? -21.469 -12.531 -1.141 1 95.12 221 ASN B N 1
ATOM 6995 C CA . ASN B 1 221 ? -20.625 -13.57 -1.714 1 95.12 221 ASN B CA 1
ATOM 6996 C C . ASN B 1 221 ? -19.438 -12.977 -2.469 1 95.12 221 ASN B C 1
ATOM 6998 O O . ASN B 1 221 ? -18.328 -13.484 -2.373 1 95.12 221 ASN B O 1
ATOM 7002 N N . ASP B 1 222 ? -19.688 -11.906 -3.234 1 96.62 222 ASP B N 1
ATOM 7003 C CA . ASP B 1 222 ? -18.609 -11.25 -3.982 1 96.62 222 ASP B CA 1
ATOM 7004 C C . ASP B 1 222 ? -17.531 -10.719 -3.045 1 96.62 222 ASP B C 1
ATOM 7006 O O . ASP B 1 222 ? -16.344 -10.828 -3.34 1 96.62 222 ASP B O 1
ATOM 7010 N N . LEU B 1 223 ? -17.969 -10.117 -1.954 1 96.19 223 LEU B N 1
ATOM 7011 C CA . LEU B 1 223 ? -17.016 -9.531 -1.011 1 96.19 223 LEU B CA 1
ATOM 7012 C C . LEU B 1 223 ? -16.234 -10.617 -0.282 1 96.19 223 LEU B C 1
ATOM 7014 O O . LEU B 1 223 ? -15.047 -10.461 -0.023 1 96.19 223 LEU B O 1
ATOM 7018 N N . ARG B 1 224 ? -16.906 -11.719 0.077 1 96.12 224 ARG B N 1
ATOM 7019 C CA . ARG B 1 224 ? -16.203 -12.844 0.702 1 96.12 224 ARG B CA 1
ATOM 7020 C C . ARG B 1 224 ? -15.148 -13.422 -0.232 1 96.12 224 ARG B C 1
ATOM 7022 O O . ARG B 1 224 ? -14.016 -13.672 0.183 1 96.12 224 ARG B O 1
ATOM 7029 N N . ARG B 1 225 ? -15.516 -13.617 -1.486 1 97.81 225 ARG B N 1
ATOM 7030 C CA . ARG B 1 225 ? -14.578 -14.117 -2.49 1 97.81 225 ARG B CA 1
ATOM 7031 C C . ARG B 1 225 ? -13.383 -13.188 -2.627 1 97.81 225 ARG B C 1
ATOM 7033 O O . ARG B 1 225 ? -12.234 -13.641 -2.67 1 97.81 225 ARG B O 1
ATOM 7040 N N . LEU B 1 226 ? -13.695 -11.922 -2.686 1 98.38 226 LEU B N 1
ATOM 7041 C CA . LEU B 1 226 ? -12.648 -10.93 -2.842 1 98.38 226 LEU B CA 1
ATOM 7042 C C . LEU B 1 226 ? -11.633 -11.023 -1.706 1 98.38 226 LEU B C 1
ATOM 7044 O O . LEU B 1 226 ? -10.422 -11.062 -1.948 1 98.38 226 LEU B O 1
ATOM 7048 N N . TRP B 1 227 ? -12.094 -11.047 -0.48 1 97.12 227 TRP B N 1
ATOM 7049 C CA . TRP B 1 227 ? -11.188 -11.023 0.662 1 97.12 227 TRP B CA 1
ATOM 7050 C C . TRP B 1 227 ? -10.32 -12.273 0.696 1 97.12 227 TRP B C 1
ATOM 7052 O O . TRP B 1 227 ? -9.102 -12.188 0.897 1 97.12 227 TRP B O 1
ATOM 7062 N N . TRP B 1 228 ? -10.906 -13.398 0.509 1 97.88 228 TRP B N 1
ATOM 7063 C CA . TRP B 1 228 ? -10.141 -14.633 0.583 1 97.88 228 TRP B CA 1
ATOM 7064 C C . TRP B 1 228 ? -9.164 -14.742 -0.587 1 97.88 228 TRP B C 1
ATOM 7066 O O . TRP B 1 228 ? -8.086 -15.32 -0.452 1 97.88 228 TRP B O 1
ATOM 7076 N N . CYS B 1 229 ? -9.539 -14.211 -1.769 1 98.44 229 CYS B N 1
ATOM 7077 C CA . CYS B 1 229 ? -8.578 -14.148 -2.861 1 98.44 229 CYS B CA 1
ATOM 7078 C C . CYS B 1 229 ? -7.41 -13.234 -2.508 1 98.44 229 CYS B C 1
ATOM 7080 O O . CYS B 1 229 ? -6.27 -13.5 -2.891 1 98.44 229 CYS B O 1
ATOM 7082 N N . CYS B 1 230 ? -7.68 -12.125 -1.809 1 97.88 230 CYS B N 1
ATOM 7083 C CA . CYS B 1 230 ? -6.602 -11.281 -1.303 1 97.88 230 CYS B CA 1
ATOM 7084 C C . CYS B 1 230 ? -5.668 -12.07 -0.395 1 97.88 230 CYS B C 1
ATOM 7086 O O . CYS B 1 230 ? -4.445 -11.969 -0.506 1 97.88 230 CYS B O 1
ATOM 7088 N N . VAL B 1 231 ? -6.27 -12.891 0.469 1 97.44 231 VAL B N 1
ATOM 7089 C CA . VAL B 1 231 ? -5.488 -13.688 1.411 1 97.44 231 VAL B CA 1
ATOM 7090 C C . VAL B 1 231 ? -4.602 -14.672 0.649 1 97.44 231 VAL B C 1
ATOM 7092 O O . VAL B 1 231 ? -3.41 -14.797 0.94 1 97.44 231 VAL B O 1
ATOM 7095 N N . ILE B 1 232 ? -5.148 -15.305 -0.296 1 98 232 ILE B N 1
ATOM 7096 C CA . ILE B 1 232 ? -4.426 -16.312 -1.062 1 98 232 ILE B CA 1
ATOM 7097 C C . ILE B 1 232 ? -3.256 -15.664 -1.798 1 98 232 ILE B C 1
ATOM 7099 O O . ILE B 1 232 ? -2.119 -16.141 -1.715 1 98 232 ILE B O 1
ATOM 7103 N N . LEU B 1 233 ? -3.539 -14.617 -2.482 1 97.44 233 LEU B N 1
ATOM 7104 C CA . LEU B 1 233 ? -2.512 -13.984 -3.307 1 97.44 233 LEU B CA 1
ATOM 7105 C C . LEU B 1 233 ? -1.47 -13.289 -2.439 1 97.44 233 LEU B C 1
ATOM 7107 O O . LEU B 1 233 ? -0.324 -13.117 -2.857 1 97.44 233 LEU B O 1
ATOM 7111 N N . ASP B 1 234 ? -1.854 -12.852 -1.264 1 96.12 234 ASP B N 1
ATOM 7112 C CA . ASP B 1 234 ? -0.911 -12.289 -0.302 1 96.12 234 ASP B CA 1
ATOM 7113 C C . ASP B 1 234 ? 0.059 -13.352 0.202 1 96.12 234 ASP B C 1
ATOM 7115 O O . ASP B 1 234 ? 1.132 -13.031 0.717 1 96.12 234 ASP B O 1
ATOM 7119 N N . ARG B 1 235 ? -0.243 -14.641 0.082 1 96.44 235 ARG B N 1
ATOM 7120 C CA . ARG B 1 235 ? 0.674 -15.719 0.429 1 96.44 235 ARG B CA 1
ATOM 7121 C C . ARG B 1 235 ? 1.521 -16.125 -0.771 1 96.44 235 ARG B C 1
ATOM 7123 O O . ARG B 1 235 ? 2.691 -16.484 -0.62 1 96.44 235 ARG B O 1
ATOM 7130 N N . ILE B 1 236 ? 0.872 -16.172 -1.895 1 94.81 236 ILE B N 1
ATOM 7131 C CA . ILE B 1 236 ? 1.589 -16.562 -3.104 1 94.81 236 ILE B CA 1
ATOM 7132 C C . ILE B 1 236 ? 2.656 -15.516 -3.43 1 94.81 236 ILE B C 1
ATOM 7134 O O . ILE B 1 236 ? 3.736 -15.859 -3.918 1 94.81 236 ILE B O 1
ATOM 7138 N N . SER B 1 237 ? 2.367 -14.305 -3.047 1 91.12 237 SER B N 1
ATOM 7139 C CA . SER B 1 237 ? 3.295 -13.219 -3.344 1 91.12 237 SER B CA 1
ATOM 7140 C C . SER B 1 237 ? 4.629 -13.422 -2.633 1 91.12 237 SER B C 1
ATOM 7142 O O . SER B 1 237 ? 5.68 -13.477 -3.275 1 91.12 237 SER B O 1
ATOM 7144 N N . PRO B 1 238 ? 4.668 -13.625 -1.36 1 90.75 238 PRO B N 1
ATOM 7145 C CA . PRO B 1 238 ? 5.957 -13.844 -0.703 1 90.75 238 PRO B CA 1
ATOM 7146 C C . PRO B 1 238 ? 6.625 -15.148 -1.146 1 90.75 238 PRO B C 1
ATOM 7148 O O . PRO B 1 238 ? 7.855 -15.227 -1.188 1 90.75 238 PRO B O 1
ATOM 7151 N N . LEU B 1 239 ? 5.898 -16.125 -1.484 1 92.19 239 LEU B N 1
ATOM 7152 C CA . LEU B 1 239 ? 6.484 -17.359 -1.979 1 92.19 239 LEU B CA 1
ATOM 7153 C C . LEU B 1 239 ? 7.277 -17.125 -3.258 1 92.19 239 LEU B C 1
ATOM 7155 O O . LEU B 1 239 ? 8.281 -17.797 -3.506 1 92.19 239 LEU B O 1
ATOM 7159 N N . CYS B 1 240 ? 6.75 -16.125 -3.975 1 89.44 240 CYS B N 1
ATOM 7160 C CA . CYS B 1 240 ? 7.355 -15.859 -5.273 1 89.44 240 CYS B CA 1
ATOM 7161 C C . CYS B 1 240 ? 8.375 -14.734 -5.18 1 89.44 240 CYS B C 1
ATOM 7163 O O . CYS B 1 240 ? 9.477 -14.836 -5.719 1 89.44 240 CYS B O 1
ATOM 7165 N N . THR B 1 241 ? 8.016 -13.648 -4.488 1 87.12 241 THR B N 1
ATOM 7166 C CA . THR B 1 241 ? 8.82 -12.43 -4.531 1 87.12 241 THR B CA 1
ATOM 7167 C C . THR B 1 241 ? 9.5 -12.188 -3.191 1 87.12 241 THR B C 1
ATOM 7169 O O . THR B 1 241 ? 10.352 -11.305 -3.076 1 87.12 241 THR B O 1
ATOM 7172 N N . ARG B 1 242 ? 9.164 -12.883 -2.176 1 85.88 242 ARG B N 1
ATOM 7173 C CA . ARG B 1 242 ? 9.805 -12.844 -0.867 1 85.88 242 ARG B CA 1
ATOM 7174 C C . ARG B 1 242 ? 9.492 -11.547 -0.137 1 85.88 242 ARG B C 1
ATOM 7176 O O . ARG B 1 242 ? 10.273 -11.102 0.709 1 85.88 242 ARG B O 1
ATOM 7183 N N . PHE B 1 243 ? 8.422 -10.891 -0.529 1 85 243 PHE B N 1
ATOM 7184 C CA . PHE B 1 243 ? 7.957 -9.719 0.205 1 85 243 PHE B CA 1
ATOM 7185 C C . PHE B 1 243 ? 7.184 -10.133 1.451 1 85 243 PHE B C 1
ATOM 7187 O O . PHE B 1 243 ? 6.652 -11.242 1.517 1 85 243 PHE B O 1
ATOM 7194 N N . SER B 1 244 ? 7.074 -9.234 2.336 1 84.75 244 SER B N 1
ATOM 7195 C CA . SER B 1 244 ? 6.383 -9.539 3.582 1 84.75 244 SER B CA 1
ATOM 7196 C C . SER B 1 244 ? 4.871 -9.602 3.373 1 84.75 244 SER B C 1
ATOM 7198 O O . SER B 1 244 ? 4.34 -8.969 2.457 1 84.75 244 SER B O 1
ATOM 7200 N N . LEU B 1 245 ? 4.25 -10.273 4.285 1 89.31 245 LEU B N 1
ATOM 7201 C CA . LEU B 1 245 ? 2.801 -10.43 4.254 1 89.31 245 LEU B CA 1
ATOM 7202 C C . LEU B 1 245 ? 2.102 -9.133 4.645 1 89.31 245 LEU B C 1
ATOM 7204 O O . LEU B 1 245 ? 2.59 -8.398 5.5 1 89.31 245 LEU B O 1
ATOM 7208 N N . HIS B 1 246 ? 0.957 -8.898 4.047 1 87.81 246 HIS B N 1
ATOM 7209 C CA . HIS B 1 246 ? 0.113 -7.773 4.43 1 87.81 246 HIS B CA 1
ATOM 7210 C C . HIS B 1 246 ? -0.926 -8.188 5.465 1 87.81 246 HIS B C 1
ATOM 7212 O O . HIS B 1 246 ? -1.187 -7.453 6.418 1 87.81 246 HIS B O 1
ATOM 7218 N N . ILE B 1 247 ? -1.561 -9.344 5.219 1 91.62 247 ILE B N 1
ATOM 7219 C CA . ILE B 1 247 ? -2.654 -9.797 6.07 1 91.62 247 ILE B CA 1
ATOM 7220 C C . ILE B 1 247 ? -2.148 -10.859 7.039 1 91.62 247 ILE B C 1
ATOM 7222 O O . ILE B 1 247 ? -2.148 -12.055 6.719 1 91.62 247 ILE B O 1
ATOM 7226 N N . THR B 1 248 ? -1.755 -10.5 8.195 1 88.25 248 THR B N 1
ATOM 7227 C CA . THR B 1 248 ? -1.262 -11.391 9.242 1 88.25 248 THR B CA 1
ATOM 7228 C C . THR B 1 248 ? -2.357 -11.688 10.258 1 88.25 248 THR B C 1
ATOM 7230 O O . THR B 1 248 ? -3.494 -11.234 10.109 1 88.25 248 THR B O 1
ATOM 7233 N N . HIS B 1 249 ? -1.979 -12.461 11.289 1 85.56 249 HIS B N 1
ATOM 7234 C CA . HIS B 1 249 ? -2.924 -12.805 12.344 1 85.56 249 HIS B CA 1
ATOM 7235 C C . HIS B 1 249 ? -3.387 -11.57 13.102 1 85.56 249 HIS B C 1
ATOM 7237 O O . HIS B 1 249 ? -4.508 -11.531 13.617 1 85.56 249 HIS B O 1
ATOM 7243 N N . ASP B 1 250 ? -2.584 -10.578 13.078 1 77.25 250 ASP B N 1
ATOM 7244 C CA . ASP B 1 250 ? -2.9 -9.352 13.797 1 77.25 250 ASP B CA 1
ATOM 7245 C C . ASP B 1 250 ? -3.889 -8.484 13.016 1 77.25 250 ASP B C 1
ATOM 7247 O O . ASP B 1 250 ? -4.523 -7.594 13.578 1 77.25 250 ASP B O 1
ATOM 7251 N N . ARG B 1 251 ? -4.023 -8.797 11.805 1 81.44 251 ARG B N 1
ATOM 7252 C CA . ARG B 1 251 ? -4.824 -7.918 10.953 1 81.44 251 ARG B CA 1
ATOM 7253 C C . ARG B 1 251 ? -6.113 -8.609 10.516 1 81.44 251 ARG B C 1
ATOM 7255 O O . ARG B 1 251 ? -6.992 -7.977 9.922 1 81.44 251 ARG B O 1
ATOM 7262 N N . PHE B 1 252 ? -6.227 -9.852 10.781 1 87.94 252 PHE B N 1
ATOM 7263 C CA . PHE B 1 252 ? -7.418 -10.609 10.414 1 87.94 252 PHE B CA 1
ATOM 7264 C C . PHE B 1 252 ? -7.516 -11.891 11.242 1 87.94 252 PHE B C 1
ATOM 7266 O O . PHE B 1 252 ? -6.512 -12.562 11.484 1 87.94 252 PHE B O 1
ATOM 7273 N N . ASP B 1 253 ? -8.695 -12.227 11.594 1 85.06 253 ASP B N 1
ATOM 7274 C CA . ASP B 1 253 ? -8.922 -13.422 12.406 1 85.06 253 ASP B CA 1
ATOM 7275 C C . ASP B 1 253 ? -9.219 -14.633 11.539 1 85.06 253 ASP B C 1
ATOM 7277 O O . ASP B 1 253 ? -10.359 -14.844 11.117 1 85.06 253 ASP B O 1
ATOM 7281 N N . PHE B 1 254 ? -8.289 -15.508 11.438 1 89.75 254 PHE B N 1
ATOM 7282 C CA . PHE B 1 254 ? -8.445 -16.688 10.602 1 89.75 254 PHE B CA 1
ATOM 7283 C C . PHE B 1 254 ? -9.133 -17.812 11.375 1 89.75 254 PHE B C 1
ATOM 7285 O O . PHE B 1 254 ? -9.703 -18.719 10.773 1 89.75 254 PHE B O 1
ATOM 7292 N N . LYS B 1 255 ? -9.078 -17.75 12.664 1 84.56 255 LYS B N 1
ATOM 7293 C CA . LYS B 1 255 ? -9.578 -18.844 13.5 1 84.56 255 LYS B CA 1
ATOM 7294 C C . LYS B 1 255 ? -11.102 -18.859 13.531 1 84.56 255 LYS B C 1
ATOM 7296 O O . LYS B 1 255 ? -11.719 -19.922 13.43 1 84.56 255 LYS B O 1
ATOM 7301 N N . TYR B 1 256 ? -11.672 -17.688 13.539 1 80.69 256 TYR B N 1
ATOM 7302 C CA . TYR B 1 256 ? -13.117 -17.641 13.75 1 80.69 256 TYR B CA 1
ATOM 7303 C C . TYR B 1 256 ? -13.836 -17.188 12.484 1 80.69 256 TYR B C 1
ATOM 7305 O O . TYR B 1 256 ? -15.062 -17.188 12.422 1 80.69 256 TYR B O 1
ATOM 7313 N N . SER B 1 257 ? -13.07 -16.906 11.523 1 85.69 257 SER B N 1
ATOM 7314 C CA . SER B 1 257 ? -13.703 -16.469 10.281 1 85.69 257 SER B CA 1
ATOM 7315 C C . SER B 1 257 ? -14.156 -17.656 9.445 1 85.69 257 SER B C 1
ATOM 7317 O O . SER B 1 257 ? -13.555 -18.734 9.5 1 85.69 257 SER B O 1
ATOM 7319 N N . ALA B 1 258 ? -15.25 -17.406 8.75 1 88.69 258 ALA B N 1
ATOM 7320 C CA . ALA B 1 258 ? -15.766 -18.453 7.871 1 88.69 258 ALA B CA 1
ATOM 7321 C C . ALA B 1 258 ? -14.945 -18.562 6.59 1 88.69 258 ALA B C 1
ATOM 7323 O O . ALA B 1 258 ? -14.898 -17.609 5.801 1 88.69 258 ALA B O 1
ATOM 7324 N N . ARG B 1 259 ? -14.391 -19.688 6.398 1 93.25 259 ARG B N 1
ATOM 7325 C CA . ARG B 1 259 ? -13.555 -19.891 5.223 1 93.25 259 ARG B CA 1
ATOM 7326 C C . ARG B 1 259 ? -14.398 -19.984 3.957 1 93.25 259 ARG B C 1
ATOM 7328 O O . ARG B 1 259 ? -15.547 -20.438 4 1 93.25 259 ARG B O 1
ATOM 7335 N N . LEU B 1 260 ? -13.812 -19.453 2.898 1 94.81 260 LEU B N 1
ATOM 7336 C CA . LEU B 1 260 ? -14.469 -19.641 1.604 1 94.81 260 LEU B CA 1
ATOM 7337 C C . LEU B 1 260 ? -14.469 -21.109 1.198 1 94.81 260 LEU B C 1
ATOM 7339 O O . LEU B 1 260 ? -13.438 -21.781 1.276 1 94.81 260 LEU B O 1
ATOM 7343 N N . GLY B 1 261 ? -15.578 -21.672 0.869 1 90.5 261 GLY B N 1
ATOM 7344 C CA . GLY B 1 261 ? -15.625 -23.094 0.565 1 90.5 261 GLY B CA 1
ATOM 7345 C C . GLY B 1 261 ? -16.828 -23.5 -0.254 1 90.5 261 GLY B C 1
ATOM 7346 O O . GLY B 1 261 ? -17.297 -22.734 -1.109 1 90.5 261 GLY B O 1
ATOM 7347 N N . THR B 1 262 ? -17.297 -24.609 0.031 1 91.56 262 THR B N 1
ATOM 7348 C CA . THR B 1 262 ? -18.359 -25.234 -0.75 1 91.56 262 THR B CA 1
ATOM 7349 C C . THR B 1 262 ? -19.656 -24.438 -0.642 1 91.56 262 THR B C 1
ATOM 7351 O O . THR B 1 262 ? -20.391 -24.281 -1.622 1 91.56 262 THR B O 1
ATOM 7354 N N . ALA B 1 263 ? -19.859 -23.859 0.48 1 89.44 263 ALA B N 1
ATOM 7355 C CA . ALA B 1 263 ? -21.094 -23.109 0.685 1 89.44 263 ALA B CA 1
ATOM 7356 C C . ALA B 1 263 ? -21.141 -21.859 -0.202 1 89.44 263 ALA B C 1
ATOM 7358 O O . ALA B 1 263 ? -22.219 -21.453 -0.658 1 89.44 263 ALA B O 1
ATOM 7359 N N . ASP B 1 264 ? -20.016 -21.297 -0.459 1 93.69 264 ASP B N 1
ATOM 7360 C CA . ASP B 1 264 ? -19.922 -20.078 -1.258 1 93.69 264 ASP B CA 1
ATOM 7361 C C . ASP B 1 264 ? -19.891 -20.406 -2.75 1 93.69 264 ASP B C 1
ATOM 7363 O O . ASP B 1 264 ? -20.328 -19.594 -3.57 1 93.69 264 ASP B O 1
ATOM 7367 N N . LEU B 1 265 ? -19.391 -21.641 -3.113 1 96.31 265 LEU B N 1
ATOM 7368 C CA . LEU B 1 265 ? -19.062 -21.922 -4.508 1 96.31 265 LEU B CA 1
ATOM 7369 C C . LEU B 1 265 ? -20.016 -22.953 -5.094 1 96.31 265 LEU B C 1
ATOM 7371 O O . LEU B 1 265 ? -20.016 -23.188 -6.305 1 96.31 265 LEU B O 1
ATOM 7375 N N . GLN B 1 266 ? -20.906 -23.516 -4.355 1 93.19 266 GLN B N 1
ATOM 7376 C CA . GLN B 1 266 ? -21.75 -24.625 -4.766 1 93.19 266 GLN B CA 1
ATOM 7377 C C . GLN B 1 266 ? -22.703 -24.219 -5.887 1 93.19 266 GLN B C 1
ATOM 7379 O O . GLN B 1 266 ? -23.062 -25.047 -6.73 1 93.19 266 GLN B O 1
ATOM 7384 N N . ASP B 1 267 ? -23.094 -22.984 -5.898 1 93.25 267 ASP B N 1
ATOM 7385 C CA . ASP B 1 267 ? -24.062 -22.547 -6.91 1 93.25 267 ASP B CA 1
ATOM 7386 C C . ASP B 1 267 ? -23.438 -22.578 -8.305 1 93.25 267 ASP B C 1
ATOM 7388 O O . ASP B 1 267 ? -24.156 -22.531 -9.305 1 93.25 267 ASP B O 1
ATOM 7392 N N . GLU B 1 268 ? -22.156 -22.734 -8.398 1 95.88 268 GLU B N 1
ATOM 7393 C CA . GLU B 1 268 ? -21.453 -22.766 -9.688 1 95.88 268 GLU B CA 1
ATOM 7394 C C . GLU B 1 268 ? -21.453 -24.172 -10.273 1 95.88 268 GLU B C 1
ATOM 7396 O O . GLU B 1 268 ? -21.219 -24.344 -11.477 1 95.88 268 GLU B O 1
ATOM 7401 N N . ILE B 1 269 ? -21.703 -25.234 -9.539 1 96.19 269 ILE B N 1
ATOM 7402 C CA . ILE B 1 269 ? -21.484 -26.641 -9.906 1 96.19 269 ILE B CA 1
ATOM 7403 C C . ILE B 1 269 ? -22.297 -26.969 -11.156 1 96.19 269 ILE B C 1
ATOM 7405 O O . ILE B 1 269 ? -21.781 -27.578 -12.094 1 96.19 269 ILE B O 1
ATOM 7409 N N . TYR B 1 270 ? -23.5 -26.469 -11.266 1 95.25 270 TYR B N 1
ATOM 7410 C CA . TYR B 1 270 ? -24.344 -26.812 -12.406 1 95.25 270 TYR B CA 1
ATOM 7411 C C . TYR B 1 270 ? -24.422 -25.641 -13.383 1 95.25 270 TYR B C 1
ATOM 7413 O O . TYR B 1 270 ? -25.141 -25.719 -14.383 1 95.25 270 TYR B O 1
ATOM 7421 N N . ARG B 1 271 ? -23.703 -24.641 -13.086 1 94.31 271 ARG B N 1
ATOM 7422 C CA . ARG B 1 271 ? -23.797 -23.438 -13.906 1 94.31 271 ARG B CA 1
ATOM 7423 C C . ARG B 1 271 ? -22.469 -23.141 -14.594 1 94.31 271 ARG B C 1
ATOM 7425 O O . ARG B 1 271 ? -22.312 -22.078 -15.203 1 94.31 271 ARG B O 1
ATOM 7432 N N . SER B 1 272 ? -21.531 -24.062 -14.477 1 93.62 272 SER B N 1
ATOM 7433 C CA . SER B 1 272 ? -20.266 -23.906 -15.172 1 93.62 272 SER B CA 1
ATOM 7434 C C . SER B 1 272 ? -20.391 -24.297 -16.641 1 93.62 272 SER B C 1
ATOM 7436 O O . SER B 1 272 ? -21.047 -25.297 -16.969 1 93.62 272 SER B O 1
ATOM 7438 N N . SER B 1 273 ? -19.828 -23.516 -17.562 1 91.44 273 SER B N 1
ATOM 7439 C CA . SER B 1 273 ? -19.812 -23.844 -18.984 1 91.44 273 SER B CA 1
ATOM 7440 C C . SER B 1 273 ? -18.5 -24.516 -19.375 1 91.44 273 SER B C 1
ATOM 7442 O O . SER B 1 273 ? -18.281 -24.844 -20.547 1 91.44 273 SER B O 1
ATOM 7444 N N . ILE B 1 274 ? -17.641 -24.766 -18.453 1 93.19 274 ILE B N 1
ATOM 7445 C CA . ILE B 1 274 ? -16.297 -25.234 -18.734 1 93.19 274 ILE B CA 1
ATOM 7446 C C . ILE B 1 274 ? -16.156 -26.672 -18.234 1 93.19 274 ILE B C 1
ATOM 7448 O O . ILE B 1 274 ? -15.688 -27.547 -18.984 1 93.19 274 ILE B O 1
ATOM 7452 N N . PHE B 1 275 ? -16.594 -26.891 -17.016 1 94.94 275 PHE B N 1
ATOM 7453 C CA . PHE B 1 275 ? -16.391 -28.188 -16.391 1 94.94 275 PHE B CA 1
ATOM 7454 C C . PHE B 1 275 ? -17.719 -28.906 -16.172 1 94.94 275 PHE B C 1
ATOM 7456 O O . PHE B 1 275 ? -18.75 -28.266 -15.984 1 94.94 275 PHE B O 1
ATOM 7463 N N . THR B 1 276 ? -17.656 -30.188 -16.156 1 94.75 276 THR B N 1
ATOM 7464 C CA . THR B 1 276 ? -18.797 -30.984 -15.75 1 94.75 276 THR B CA 1
ATOM 7465 C C . THR B 1 276 ? -19.062 -30.812 -14.25 1 94.75 276 THR B C 1
ATOM 7467 O O . THR B 1 276 ? -18.156 -30.469 -13.492 1 94.75 276 THR B O 1
ATOM 7470 N N . PRO B 1 277 ? -20.297 -31 -13.789 1 95.25 277 PRO B N 1
ATOM 7471 C CA . PRO B 1 277 ? -20.609 -30.859 -12.367 1 95.25 277 PRO B CA 1
ATOM 7472 C C . PRO B 1 277 ? -19.719 -31.719 -11.469 1 95.25 277 PRO B C 1
ATOM 7474 O O . PRO B 1 277 ? -19.328 -31.281 -10.383 1 95.25 277 PRO B O 1
ATOM 7477 N N . ALA B 1 278 ? -19.438 -32.875 -11.938 1 93.56 278 ALA B N 1
ATOM 7478 C CA . ALA B 1 278 ? -18.578 -33.781 -11.141 1 93.56 278 ALA B CA 1
ATOM 7479 C C . ALA B 1 278 ? -17.188 -33.188 -10.984 1 93.56 278 ALA B C 1
ATOM 7481 O O . ALA B 1 278 ? -16.625 -33.188 -9.891 1 93.56 278 ALA B O 1
ATOM 7482 N N . THR B 1 279 ? -16.594 -32.75 -12.102 1 94.38 279 THR B N 1
ATOM 7483 C CA . THR B 1 279 ? -15.258 -32.125 -12.062 1 94.38 279 THR B CA 1
ATOM 7484 C C . THR B 1 279 ? -15.266 -30.859 -11.234 1 94.38 279 THR B C 1
ATOM 7486 O O . THR B 1 279 ? -14.336 -30.609 -10.461 1 94.38 279 THR B O 1
ATOM 7489 N N . LYS B 1 280 ? -16.344 -30.047 -11.414 1 95.75 280 LYS B N 1
ATOM 7490 C CA . LYS B 1 280 ? -16.453 -28.797 -10.68 1 95.75 280 LYS B CA 1
ATOM 7491 C C . LYS B 1 280 ? -16.5 -29.047 -9.172 1 95.75 280 LYS B C 1
ATOM 7493 O O . LYS B 1 280 ? -15.898 -28.312 -8.391 1 95.75 280 LYS B O 1
ATOM 7498 N N . ARG B 1 281 ? -17.219 -30.078 -8.742 1 95.88 281 ARG B N 1
ATOM 7499 C CA . ARG B 1 281 ? -17.297 -30.438 -7.328 1 95.88 281 ARG B CA 1
ATOM 7500 C C . ARG B 1 281 ? -15.93 -30.812 -6.781 1 95.88 281 ARG B C 1
ATOM 7502 O O . ARG B 1 281 ? -15.57 -30.422 -5.668 1 95.88 281 ARG B O 1
ATOM 7509 N N . ARG B 1 282 ? -15.195 -31.562 -7.602 1 94.56 282 ARG B N 1
ATOM 7510 C CA . ARG B 1 282 ? -13.867 -31.984 -7.18 1 94.56 282 ARG B CA 1
ATOM 7511 C C . ARG B 1 282 ? -12.906 -30.797 -7.094 1 94.56 282 ARG B C 1
ATOM 7513 O O . ARG B 1 282 ? -12.078 -30.734 -6.191 1 94.56 282 ARG B O 1
ATOM 7520 N N . LEU B 1 283 ? -13.031 -29.906 -8.031 1 96.44 283 LEU B N 1
ATOM 7521 C CA . LEU B 1 283 ? -12.164 -28.719 -8.047 1 96.44 283 LEU B CA 1
ATOM 7522 C C . LEU B 1 283 ? -12.477 -27.812 -6.871 1 96.44 283 LEU B C 1
ATOM 7524 O O . LEU B 1 283 ? -11.57 -27.203 -6.301 1 96.44 283 LEU B O 1
ATOM 7528 N N . ILE B 1 284 ? -13.734 -27.656 -6.484 1 97.19 284 ILE B N 1
ATOM 7529 C CA . ILE B 1 284 ? -14.125 -26.859 -5.328 1 97.19 284 ILE B CA 1
ATOM 7530 C C . ILE B 1 284 ? -13.547 -27.469 -4.055 1 97.19 284 ILE B C 1
ATOM 7532 O O . ILE B 1 284 ? -13.062 -26.766 -3.176 1 97.19 284 ILE B O 1
ATOM 7536 N N . ALA B 1 285 ? -13.57 -28.797 -3.994 1 96.19 285 ALA B N 1
ATOM 7537 C CA . ALA B 1 285 ? -12.992 -29.5 -2.844 1 96.19 285 ALA B CA 1
ATOM 7538 C C . ALA B 1 285 ? -11.484 -29.281 -2.781 1 96.19 285 ALA B C 1
ATOM 7540 O O . ALA B 1 285 ? -10.922 -29.094 -1.701 1 96.19 285 ALA B O 1
ATOM 7541 N N . LEU B 1 286 ? -10.852 -29.422 -3.914 1 96.81 286 LEU B N 1
ATOM 7542 C CA . LEU B 1 286 ? -9.414 -29.172 -3.988 1 96.81 286 LEU B CA 1
ATOM 7543 C C . LEU B 1 286 ? -9.102 -27.734 -3.551 1 96.81 286 LEU B C 1
ATOM 7545 O O . LEU B 1 286 ? -8.117 -27.516 -2.842 1 96.81 286 LEU B O 1
ATOM 7549 N N . PHE B 1 287 ? -9.938 -26.797 -4.012 1 97.94 287 PHE B N 1
ATOM 7550 C CA . PHE B 1 287 ? -9.758 -25.406 -3.625 1 97.94 287 PHE B CA 1
ATOM 7551 C C . PHE B 1 287 ? -9.82 -25.25 -2.109 1 97.94 287 PHE B C 1
ATOM 7553 O O . PHE B 1 287 ? -9.023 -24.5 -1.524 1 97.94 287 PHE B O 1
ATOM 7560 N N . SER B 1 288 ? -10.727 -25.859 -1.461 1 97 288 SER B N 1
ATOM 7561 C CA . SER B 1 288 ? -10.867 -25.766 -0.01 1 97 288 SER B CA 1
ATOM 7562 C C . SER B 1 288 ? -9.602 -26.25 0.693 1 97 288 SER B C 1
ATOM 7564 O O . SER B 1 288 ? -9.164 -25.656 1.681 1 97 288 SER B O 1
ATOM 7566 N N . THR B 1 289 ? -9.039 -27.344 0.158 1 97.19 289 THR B N 1
ATOM 7567 C CA . THR B 1 289 ? -7.781 -27.859 0.693 1 97.19 289 THR B CA 1
ATOM 7568 C C . THR B 1 289 ? -6.652 -26.859 0.478 1 97.19 289 THR B C 1
ATOM 7570 O O . THR B 1 289 ? -5.824 -26.641 1.366 1 97.19 289 THR B O 1
ATOM 7573 N N . TYR B 1 290 ? -6.664 -26.312 -0.715 1 97.94 290 TYR B N 1
ATOM 7574 C CA . TYR B 1 290 ? -5.684 -25.297 -1.073 1 97.94 290 TYR B CA 1
ATOM 7575 C C . TYR B 1 290 ? -5.801 -24.078 -0.164 1 97.94 290 TYR B C 1
ATOM 7577 O O . TYR B 1 290 ? -4.793 -23.516 0.267 1 97.94 290 TYR B O 1
ATOM 7585 N N . LEU B 1 291 ? -6.984 -23.656 0.145 1 98.06 291 LEU B N 1
ATOM 7586 C CA . LEU B 1 291 ? -7.203 -22.5 1.014 1 98.06 291 LEU B CA 1
ATOM 7587 C C . LEU B 1 291 ? -6.707 -22.781 2.428 1 98.06 291 LEU B C 1
ATOM 7589 O O . LEU B 1 291 ? -6.172 -21.891 3.092 1 98.06 291 LEU B O 1
ATOM 7593 N N . GLU B 1 292 ? -6.906 -23.938 2.932 1 97.06 292 GLU B N 1
ATOM 7594 C CA . GLU B 1 292 ? -6.367 -24.328 4.234 1 97.06 292 GLU B CA 1
ATOM 7595 C C . GLU B 1 292 ? -4.848 -24.172 4.27 1 97.06 292 GLU B C 1
ATOM 7597 O O . GLU B 1 292 ? -4.281 -23.734 5.27 1 97.06 292 GLU B O 1
ATOM 7602 N N . PHE B 1 293 ? -4.289 -24.641 3.16 1 98.06 293 PHE B N 1
ATOM 7603 C CA . PHE B 1 293 ? -2.848 -24.484 3.027 1 98.06 293 PHE B CA 1
ATOM 7604 C C . PHE B 1 293 ? -2.457 -23.016 3.098 1 98.06 293 PHE B C 1
ATOM 7606 O O . PHE B 1 293 ? -1.502 -22.656 3.787 1 98.06 293 PHE B O 1
ATOM 7613 N N . ALA B 1 294 ? -3.191 -22.172 2.408 1 97.81 294 ALA B N 1
ATOM 7614 C CA . ALA B 1 294 ? -2.916 -20.75 2.398 1 97.81 294 ALA B CA 1
ATOM 7615 C C . ALA B 1 294 ? -2.979 -20.156 3.807 1 97.81 294 ALA B C 1
ATOM 7617 O O . ALA B 1 294 ? -2.191 -19.281 4.156 1 97.81 294 ALA B O 1
ATOM 7618 N N . ILE B 1 295 ? -3.85 -20.594 4.629 1 97 295 ILE B N 1
ATOM 7619 C CA . ILE B 1 295 ? -3.992 -20.109 5.996 1 97 295 ILE B CA 1
ATOM 7620 C C . ILE B 1 295 ? -2.783 -20.531 6.824 1 97 295 ILE B C 1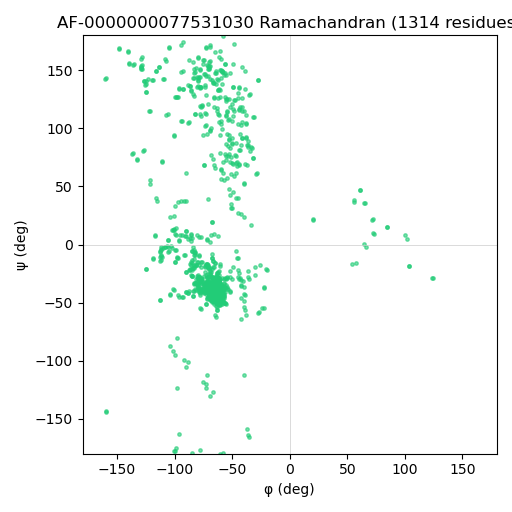
ATOM 7622 O O . ILE B 1 295 ? -2.252 -19.734 7.609 1 97 295 ILE B O 1
ATOM 7626 N N . ILE B 1 296 ? -2.299 -21.734 6.605 1 97.12 296 ILE B N 1
ATOM 7627 C CA . ILE B 1 296 ? -1.132 -22.25 7.32 1 97.12 296 ILE B CA 1
ATOM 7628 C C . ILE B 1 296 ? 0.103 -21.438 6.938 1 97.12 296 ILE B C 1
ATOM 7630 O O . ILE B 1 296 ? 0.977 -21.188 7.77 1 97.12 296 ILE B O 1
ATOM 7634 N N . LEU B 1 297 ? 0.127 -21 5.688 1 97.31 297 LEU B N 1
ATOM 7635 C CA . LEU B 1 297 ? 1.263 -20.234 5.18 1 97.31 297 LEU B CA 1
ATOM 7636 C C . LEU B 1 297 ? 1.395 -18.891 5.906 1 97.31 297 LEU B C 1
ATOM 7638 O O . LEU B 1 297 ? 2.441 -18.25 5.84 1 97.31 297 LEU B O 1
ATOM 7642 N N . THR B 1 298 ? 0.38 -18.438 6.621 1 94.62 298 THR B N 1
ATOM 7643 C CA . THR B 1 298 ? 0.452 -17.172 7.363 1 94.62 298 THR B CA 1
ATOM 7644 C C . THR B 1 298 ? 1.595 -17.219 8.375 1 94.62 298 THR B C 1
ATOM 7646 O O . THR B 1 298 ? 2.4 -16.281 8.438 1 94.62 298 THR B O 1
ATOM 7649 N N . ASP B 1 299 ? 1.688 -18.281 9.07 1 93.06 299 ASP B N 1
ATOM 7650 C CA . ASP B 1 299 ? 2.725 -18.422 10.086 1 93.06 299 ASP B CA 1
ATOM 7651 C C . ASP B 1 299 ? 4.094 -18.656 9.453 1 93.06 299 ASP B C 1
ATOM 7653 O O . ASP B 1 299 ? 5.094 -18.078 9.883 1 93.06 299 ASP B O 1
ATOM 7657 N N . VAL B 1 300 ? 4.105 -19.484 8.445 1 95.12 300 VAL B N 1
ATOM 7658 C CA . VAL B 1 300 ? 5.355 -19.891 7.809 1 95.12 300 VAL B CA 1
ATOM 7659 C C . VAL B 1 300 ? 6.023 -18.672 7.168 1 95.12 300 VAL B C 1
ATOM 7661 O O . VAL B 1 300 ? 7.219 -18.438 7.359 1 95.12 300 VAL B O 1
ATOM 7664 N N . LEU B 1 301 ? 5.246 -17.922 6.465 1 93.25 301 LEU B N 1
ATOM 7665 C CA . LEU B 1 301 ? 5.809 -16.797 5.707 1 93.25 301 LEU B CA 1
ATOM 7666 C C . LEU B 1 301 ? 6.121 -15.625 6.625 1 93.25 301 LEU B C 1
ATOM 7668 O O . LEU B 1 301 ? 7.008 -14.82 6.328 1 93.25 301 LEU B O 1
ATOM 7672 N N . SER B 1 302 ? 5.383 -15.461 7.719 1 88 302 SER B N 1
ATOM 7673 C CA . SER B 1 302 ? 5.719 -14.445 8.711 1 88 302 SER B CA 1
ATOM 7674 C C . SER B 1 302 ? 7.074 -14.727 9.352 1 88 302 SER B C 1
ATOM 7676 O O . SER B 1 302 ? 7.793 -13.797 9.727 1 88 302 SER B O 1
ATOM 7678 N N . LEU B 1 303 ? 7.418 -15.969 9.398 1 87.88 303 LEU B N 1
ATOM 7679 C CA . LEU B 1 303 ? 8.68 -16.391 9.992 1 87.88 303 LEU B CA 1
ATOM 7680 C C . LEU B 1 303 ? 9.82 -16.281 8.992 1 87.88 303 LEU B C 1
ATOM 7682 O O . LEU B 1 303 ? 10.914 -15.828 9.336 1 87.88 303 LEU B O 1
ATOM 7686 N N . THR B 1 304 ? 9.625 -16.719 7.75 1 87.75 304 THR B N 1
ATOM 7687 C CA . THR B 1 304 ? 10.695 -16.891 6.773 1 87.75 304 THR B CA 1
ATOM 7688 C C . THR B 1 304 ? 11.047 -15.57 6.113 1 87.75 304 THR B C 1
ATOM 7690 O O . THR B 1 304 ? 12.188 -15.359 5.707 1 87.75 304 THR B O 1
ATOM 7693 N N . PHE B 1 305 ? 10.078 -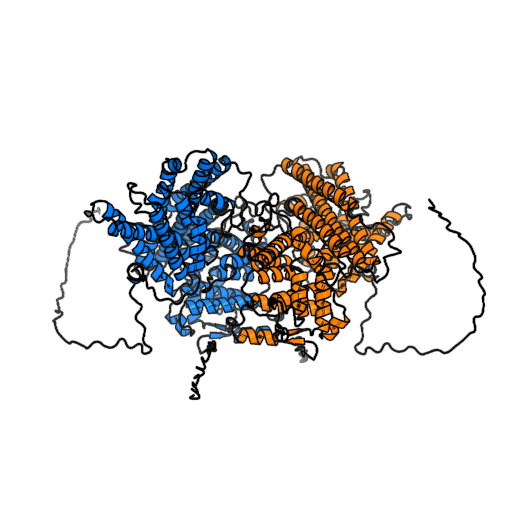14.836 5.867 1 75 305 PHE B N 1
ATOM 7694 C CA . PHE B 1 305 ? 10.344 -13.586 5.176 1 75 305 PHE B CA 1
ATOM 7695 C C . PHE B 1 305 ? 9.875 -12.398 6.008 1 75 305 PHE B C 1
ATOM 7697 O O . PHE B 1 305 ? 8.953 -11.68 5.609 1 75 305 PHE B O 1
ATOM 7704 N N . PRO B 1 306 ? 10.367 -12.445 7.262 1 56.75 306 PRO B N 1
ATOM 7705 C CA . PRO B 1 306 ? 9.867 -11.352 8.094 1 56.75 306 PRO B CA 1
ATOM 7706 C C . PRO B 1 306 ? 10.156 -9.977 7.504 1 56.75 306 PRO B C 1
ATOM 7708 O O . PRO B 1 306 ? 9.398 -9.031 7.727 1 56.75 306 PRO B O 1
ATOM 7711 N N . PHE B 1 307 ? 11.625 -9.781 7.098 1 54.31 307 PHE B N 1
ATOM 7712 C CA . PHE B 1 307 ? 12.234 -8.461 7.164 1 54.31 307 PHE B CA 1
ATOM 7713 C C . PHE B 1 307 ? 12.266 -7.812 5.781 1 54.31 307 PHE B C 1
ATOM 7715 O O . PHE B 1 307 ? 13.109 -6.953 5.52 1 54.31 307 PHE B O 1
ATOM 7722 N N . GLU B 1 308 ? 11.352 -7.965 4.781 1 54.84 308 GLU B N 1
ATOM 7723 C CA . GLU B 1 308 ? 11.734 -6.812 3.967 1 54.84 308 GLU B CA 1
ATOM 7724 C C . GLU B 1 308 ? 12.289 -5.688 4.832 1 54.84 308 GLU B C 1
ATOM 7726 O O . GLU B 1 308 ? 13.141 -4.91 4.387 1 54.84 308 GLU B O 1
ATOM 7731 N N . ASP B 1 309 ? 11.859 -5.613 6.199 1 52.91 309 ASP B N 1
ATOM 7732 C CA . ASP B 1 309 ? 11.93 -4.445 7.07 1 52.91 309 ASP B CA 1
ATOM 7733 C C . ASP B 1 309 ? 13.125 -4.527 8.008 1 52.91 309 ASP B C 1
ATOM 7735 O O . ASP B 1 309 ? 13.43 -3.57 8.727 1 52.91 309 ASP B O 1
ATOM 7739 N N . SER B 1 310 ? 14.219 -5.285 7.68 1 55.44 310 SER B N 1
ATOM 7740 C CA . SER B 1 310 ? 15.594 -5.211 8.156 1 55.44 310 SER B CA 1
ATOM 7741 C C . SER B 1 310 ? 15.656 -5.355 9.672 1 55.44 310 SER B C 1
ATOM 7743 O O . SER B 1 310 ? 16.688 -5.074 10.289 1 55.44 310 SER B O 1
ATOM 7745 N N . VAL B 1 311 ? 14.539 -5.223 10.594 1 51.44 311 VAL B N 1
ATOM 7746 C CA . VAL B 1 311 ? 14.766 -5.113 12.031 1 51.44 311 VAL B CA 1
ATOM 7747 C C . VAL B 1 311 ? 14.844 -6.508 12.648 1 51.44 311 VAL B C 1
ATOM 7749 O O . VAL B 1 311 ? 14 -7.367 12.367 1 51.44 311 VAL B O 1
ATOM 7752 N N . ARG B 1 312 ? 16.094 -6.902 12.977 1 52.84 312 ARG B N 1
ATOM 7753 C CA . ARG B 1 312 ? 16.141 -8.117 13.781 1 52.84 312 ARG B CA 1
ATOM 7754 C C . ARG B 1 312 ? 15.18 -8.031 14.961 1 52.84 312 ARG B C 1
ATOM 7756 O O . ARG B 1 312 ? 15.086 -6.988 15.609 1 52.84 312 ARG B O 1
ATOM 7763 N N . SER B 1 313 ? 14.195 -8.914 14.953 1 51.12 313 SER B N 1
ATOM 7764 C CA . SER B 1 313 ? 13.406 -8.883 16.188 1 51.12 313 SER B CA 1
ATOM 7765 C C . SER B 1 313 ? 14.305 -8.961 17.406 1 51.12 313 SER B C 1
ATOM 7767 O O . SER B 1 313 ? 14.953 -9.977 17.656 1 51.12 313 SER B O 1
ATOM 7769 N N . PRO B 1 314 ? 14.844 -7.879 17.953 1 46.09 314 PRO B N 1
ATOM 7770 C CA . PRO B 1 314 ? 15.695 -8.031 19.125 1 46.09 314 PRO B CA 1
ATOM 7771 C C . PRO B 1 314 ? 15.172 -9.078 20.109 1 46.09 314 PRO B C 1
ATOM 7773 O O . PRO B 1 314 ? 15.961 -9.719 20.812 1 46.09 314 PRO B O 1
ATOM 7776 N N . GLY B 1 315 ? 13.898 -9.086 20.344 1 48.53 315 GLY B N 1
ATOM 7777 C CA . GLY B 1 315 ? 13.352 -9.672 21.562 1 48.53 315 GLY B CA 1
ATOM 7778 C C . GLY B 1 315 ? 13.133 -11.164 21.453 1 48.53 315 GLY B C 1
ATOM 7779 O O . GLY B 1 315 ? 12.805 -11.82 22.438 1 48.53 315 GLY B O 1
ATOM 7780 N N . GLU B 1 316 ? 13.047 -11.664 20.172 1 56.09 316 GLU B N 1
ATOM 7781 C CA . GLU B 1 316 ? 12.617 -13.062 20.281 1 56.09 316 GLU B CA 1
ATOM 7782 C C . GLU B 1 316 ? 13.805 -13.977 20.578 1 56.09 316 GLU B C 1
ATOM 7784 O O . GLU B 1 316 ? 14.836 -13.898 19.922 1 56.09 316 GLU B O 1
ATOM 7789 N N . SER B 1 317 ? 13.734 -14.484 21.734 1 65 317 SER B N 1
ATOM 7790 C CA . SER B 1 317 ? 14.703 -15.484 22.172 1 65 317 SER B CA 1
ATOM 7791 C C . SER B 1 317 ? 14.859 -16.594 21.141 1 65 317 SER B C 1
ATOM 7793 O O . SER B 1 317 ? 13.922 -16.891 20.391 1 65 317 SER B O 1
ATOM 7795 N N . LEU B 1 318 ? 15.961 -16.953 20.891 1 69.12 318 LEU B N 1
ATOM 7796 C CA . LEU B 1 318 ? 16.281 -18.094 20.031 1 69.12 318 LEU B CA 1
ATOM 7797 C C . LEU B 1 318 ? 15.359 -19.266 20.312 1 69.12 318 LEU B C 1
ATOM 7799 O O . LEU B 1 318 ? 14.969 -20 19.406 1 69.12 318 LEU B O 1
ATOM 7803 N N . GLU B 1 319 ? 14.984 -19.266 21.547 1 72.62 319 GLU B N 1
ATOM 7804 C CA . GLU B 1 319 ? 14.117 -20.375 21.953 1 72.62 319 GLU B CA 1
ATOM 7805 C C . GLU B 1 319 ? 12.703 -20.203 21.391 1 72.62 319 GLU B C 1
ATOM 7807 O O . GLU B 1 319 ? 12.086 -21.172 20.938 1 72.62 319 GLU B O 1
ATOM 7812 N N . ASP B 1 320 ? 12.258 -19.094 21.391 1 79.88 320 ASP B N 1
ATOM 7813 C CA . ASP B 1 320 ? 10.93 -18.812 20.859 1 79.88 320 ASP B CA 1
ATOM 7814 C C . ASP B 1 320 ? 10.875 -19.062 19.359 1 79.88 320 ASP B C 1
ATOM 7816 O O . ASP B 1 320 ? 9.867 -19.531 18.828 1 79.88 320 ASP B O 1
ATOM 7820 N N . GLU B 1 321 ? 11.969 -18.859 18.766 1 82.5 321 GLU B N 1
ATOM 7821 C CA . GLU B 1 321 ? 12.039 -19.078 17.328 1 82.5 321 GLU B CA 1
ATOM 7822 C C . GLU B 1 321 ? 12.031 -20.562 16.984 1 82.5 321 GLU B C 1
ATOM 7824 O O . GLU B 1 321 ? 11.438 -20.969 15.984 1 82.5 321 GLU B O 1
ATOM 7829 N N . ASP B 1 322 ? 12.703 -21.359 17.828 1 85.31 322 ASP B N 1
ATOM 7830 C CA . ASP B 1 322 ? 12.734 -22.812 17.609 1 85.31 322 ASP B CA 1
ATOM 7831 C C . ASP B 1 322 ? 11.344 -23.406 17.766 1 85.31 322 ASP B C 1
ATOM 7833 O O . ASP B 1 322 ? 10.977 -24.328 17.016 1 85.31 322 ASP B O 1
ATOM 7837 N N . ILE B 1 323 ? 10.68 -22.844 18.672 1 90 323 ILE B N 1
ATOM 7838 C CA . ILE B 1 323 ? 9.328 -23.328 18.906 1 90 323 ILE B CA 1
ATOM 7839 C C . ILE B 1 323 ? 8.445 -22.984 17.703 1 90 323 ILE B C 1
ATOM 7841 O O . ILE B 1 323 ? 7.648 -23.812 17.25 1 90 323 ILE B O 1
ATOM 7845 N N . ASN B 1 324 ? 8.586 -21.844 17.203 1 90.75 324 ASN B N 1
ATOM 7846 C CA . ASN B 1 324 ? 7.801 -21.406 16.047 1 90.75 324 ASN B CA 1
ATOM 7847 C C . ASN B 1 324 ? 8.148 -22.219 14.805 1 90.75 324 ASN B C 1
ATOM 7849 O O . ASN B 1 324 ? 7.266 -22.531 14.008 1 90.75 324 ASN B O 1
ATOM 7853 N N . ILE B 1 325 ? 9.414 -22.531 14.641 1 92.94 325 ILE B N 1
ATOM 7854 C CA . ILE B 1 325 ? 9.867 -23.328 13.5 1 92.94 325 ILE B CA 1
ATOM 7855 C C . ILE B 1 325 ? 9.242 -24.734 13.57 1 92.94 325 ILE B C 1
ATOM 7857 O O . ILE B 1 325 ? 8.742 -25.25 12.57 1 92.94 325 ILE B O 1
ATOM 7861 N N . THR B 1 326 ? 9.305 -25.266 14.75 1 93.56 326 THR B N 1
ATOM 7862 C CA . THR B 1 326 ? 8.766 -26.609 14.938 1 93.56 326 THR B CA 1
ATOM 7863 C C . THR B 1 326 ? 7.262 -26.625 14.695 1 93.56 326 THR B C 1
ATOM 7865 O O . THR B 1 326 ? 6.738 -27.578 14.102 1 93.56 326 THR B O 1
ATOM 7868 N N . LYS B 1 327 ? 6.637 -25.609 15.156 1 95.5 327 LYS B N 1
ATOM 7869 C CA . LYS B 1 327 ? 5.195 -25.516 14.953 1 95.5 327 LYS B CA 1
ATOM 7870 C C . LYS B 1 327 ? 4.859 -25.391 13.469 1 95.5 327 LYS B C 1
ATOM 7872 O O . LYS B 1 327 ? 3.92 -26.031 12.992 1 95.5 327 LYS B O 1
ATOM 7877 N N . CYS B 1 328 ? 5.539 -24.562 12.75 1 96.12 328 CYS B N 1
ATOM 7878 C CA . CYS B 1 328 ? 5.312 -24.375 11.32 1 96.12 328 CYS B CA 1
ATOM 7879 C C . CYS B 1 328 ? 5.59 -25.672 10.555 1 96.12 328 CYS B C 1
ATOM 7881 O O . CYS B 1 328 ? 4.824 -26.047 9.664 1 96.12 328 CYS B O 1
ATOM 7883 N N . ASP B 1 329 ? 6.664 -26.359 10.953 1 96 329 ASP B N 1
ATOM 7884 C CA . ASP B 1 329 ? 7.027 -27.625 10.32 1 96 329 ASP B CA 1
ATOM 7885 C C . ASP B 1 329 ? 5.941 -28.672 10.531 1 96 329 ASP B C 1
ATOM 7887 O O . ASP B 1 329 ? 5.562 -29.375 9.586 1 96 329 ASP B O 1
ATOM 7891 N N . ALA B 1 330 ? 5.508 -28.719 11.719 1 97.06 330 ALA B N 1
ATOM 7892 C CA . ALA B 1 330 ? 4.473 -29.688 12.055 1 97.06 330 ALA B CA 1
ATOM 7893 C C . ALA B 1 330 ? 3.176 -29.406 11.305 1 97.06 330 ALA B C 1
ATOM 7895 O O . ALA B 1 330 ? 2.508 -30.312 10.82 1 97.06 330 ALA B O 1
ATOM 7896 N N . SER B 1 331 ? 2.811 -28.125 11.258 1 97.44 331 SER B N 1
ATOM 7897 C CA . SER B 1 331 ? 1.585 -27.734 10.57 1 97.44 331 SER B CA 1
ATOM 7898 C C . SER B 1 331 ? 1.659 -28.062 9.078 1 97.44 331 SER B C 1
ATOM 7900 O O . SER B 1 331 ? 0.682 -28.531 8.492 1 97.44 331 SER B O 1
ATOM 7902 N N . LEU B 1 332 ? 2.779 -27.844 8.445 1 97.81 332 LEU B N 1
ATOM 7903 C CA . LEU B 1 332 ? 2.969 -28.125 7.031 1 97.81 332 LEU B CA 1
ATOM 7904 C C . LEU B 1 332 ? 2.9 -29.625 6.762 1 97.81 332 LEU B C 1
ATOM 7906 O O . LEU B 1 332 ? 2.197 -30.062 5.852 1 97.81 332 LEU B O 1
ATOM 7910 N N . LYS B 1 333 ? 3.584 -30.391 7.582 1 97.19 333 LYS B N 1
ATOM 7911 C CA . LYS B 1 333 ? 3.639 -31.828 7.383 1 97.19 333 LYS B CA 1
ATOM 7912 C C . LYS B 1 333 ? 2.275 -32.469 7.625 1 97.19 333 LYS B C 1
ATOM 7914 O O . LYS B 1 333 ? 1.883 -33.406 6.91 1 97.19 333 LYS B O 1
ATOM 7919 N N . THR B 1 334 ? 1.57 -31.969 8.633 1 97.88 334 THR B N 1
ATOM 7920 C CA . THR B 1 334 ? 0.234 -32.469 8.906 1 97.88 334 THR B CA 1
ATOM 7921 C C . THR B 1 334 ? -0.71 -32.188 7.746 1 97.88 334 THR B C 1
ATOM 7923 O O . THR B 1 334 ? -1.495 -33.031 7.344 1 97.88 334 THR B O 1
ATOM 7926 N N . TRP B 1 335 ? -0.668 -31 7.281 1 98.12 335 TRP B N 1
ATOM 7927 C CA . TRP B 1 335 ? -1.497 -30.641 6.137 1 98.12 335 TRP B CA 1
ATOM 7928 C C . TRP B 1 335 ? -1.156 -31.5 4.926 1 98.12 335 TRP B C 1
ATOM 7930 O O . TRP B 1 335 ? -2.053 -31.984 4.23 1 98.12 335 TRP B O 1
ATOM 7940 N N . TYR B 1 336 ? 0.119 -31.688 4.602 1 97.44 336 TYR B N 1
ATOM 7941 C CA . TYR B 1 336 ? 0.544 -32.438 3.426 1 97.44 336 TYR B CA 1
ATOM 7942 C C . TYR B 1 336 ? 0.083 -33.875 3.512 1 97.44 336 TYR B C 1
ATOM 7944 O O . TYR B 1 336 ? -0.358 -34.469 2.516 1 97.44 336 TYR B O 1
ATOM 7952 N N . ALA B 1 337 ? 0.229 -34.469 4.699 1 96.31 337 ALA B N 1
ATOM 7953 C CA . ALA B 1 337 ? -0.194 -35.844 4.891 1 96.31 337 ALA B CA 1
ATOM 7954 C C . ALA B 1 337 ? -1.681 -36 4.59 1 96.31 337 ALA B C 1
ATOM 7956 O O . ALA B 1 337 ? -2.084 -36.969 3.93 1 96.31 337 ALA B O 1
ATOM 7957 N N . ARG B 1 338 ? -2.471 -35.094 5.051 1 96.5 338 ARG B N 1
ATOM 7958 C CA . ARG B 1 338 ? -3.91 -35.125 4.809 1 96.5 338 ARG B CA 1
ATOM 7959 C C . ARG B 1 338 ? -4.23 -34.875 3.34 1 96.5 338 ARG B C 1
ATOM 7961 O O . ARG B 1 338 ? -5.039 -35.594 2.744 1 96.5 338 ARG B O 1
ATOM 7968 N N . ALA B 1 339 ? -3.631 -33.844 2.758 1 96.69 339 ALA B N 1
ATOM 7969 C CA . ALA B 1 339 ? -3.877 -33.469 1.366 1 96.69 339 ALA B CA 1
ATOM 7970 C C . ALA B 1 339 ? -3.443 -34.594 0.42 1 96.69 339 ALA B C 1
ATOM 7972 O O . ALA B 1 339 ? -4.141 -34.906 -0.549 1 96.69 339 ALA B O 1
ATOM 7973 N N . ALA B 1 340 ? -2.256 -35.188 0.712 1 94 340 ALA B N 1
ATOM 7974 C CA . ALA B 1 340 ? -1.719 -36.25 -0.153 1 94 340 ALA B CA 1
ATOM 7975 C C . ALA B 1 340 ? -2.586 -37.5 -0.098 1 94 340 ALA B C 1
ATOM 7977 O O . ALA B 1 340 ? -2.65 -38.281 -1.066 1 94 340 ALA B O 1
ATOM 7978 N N . ALA B 1 341 ? -3.23 -37.688 1.025 1 94 341 ALA B N 1
ATOM 7979 C CA . ALA B 1 341 ? -4.148 -38.812 1.157 1 94 341 ALA B CA 1
ATOM 7980 C C . ALA B 1 341 ? -5.398 -38.625 0.31 1 94 341 ALA B C 1
ATOM 7982 O O . ALA B 1 341 ? -5.898 -39.562 -0.308 1 94 341 ALA B O 1
ATOM 7983 N N . GLU B 1 342 ? -5.863 -37.406 0.254 1 93.56 342 GLU B N 1
ATOM 7984 C CA . GLU B 1 342 ? -7.082 -37.094 -0.486 1 93.56 342 GLU B CA 1
ATOM 7985 C C . GLU B 1 342 ? -6.785 -36.875 -1.969 1 93.56 342 GLU B C 1
ATOM 7987 O O . GLU B 1 342 ? -7.59 -37.25 -2.826 1 93.56 342 GLU B O 1
ATOM 7992 N N . TYR B 1 343 ? -5.652 -36.188 -2.207 1 93.44 343 TYR B N 1
ATOM 7993 C CA . TYR B 1 343 ? -5.223 -35.906 -3.57 1 93.44 343 TYR B CA 1
ATOM 7994 C C . TYR B 1 343 ? -3.793 -36.375 -3.805 1 93.44 343 TYR B C 1
ATOM 7996 O O . TYR B 1 343 ? -2.861 -35.562 -3.799 1 93.44 343 TYR B O 1
ATOM 8004 N N . PRO B 1 344 ? -3.584 -37.562 -4.051 1 87.88 344 PRO B N 1
ATOM 8005 C CA . PRO B 1 344 ? -2.217 -38.062 -4.223 1 87.88 344 PRO B CA 1
ATOM 8006 C C . PRO B 1 344 ? -1.5 -37.406 -5.41 1 87.88 344 PRO B C 1
ATOM 8008 O O . PRO B 1 344 ? -2.105 -37.219 -6.469 1 87.88 344 PRO B O 1
ATOM 8011 N N . PRO B 1 345 ? -0.235 -37 -5.02 1 77.75 345 PRO B N 1
ATOM 8012 C CA . PRO B 1 345 ? 0.521 -36.469 -6.145 1 77.75 345 PRO B CA 1
ATOM 8013 C C . PRO B 1 345 ? 0.743 -37.469 -7.266 1 77.75 345 PRO B C 1
ATOM 8015 O O . PRO B 1 345 ? 0.824 -38.688 -7.008 1 77.75 345 PRO B O 1
ATOM 8018 N N . CYS B 1 346 ? 0.543 -37.156 -8.43 1 65.69 346 CYS B N 1
ATOM 8019 C CA . CYS B 1 346 ? 0.682 -38.031 -9.578 1 65.69 346 CYS B CA 1
ATOM 8020 C C . CYS B 1 346 ? 2.141 -38.438 -9.797 1 65.69 346 CYS B C 1
ATOM 8022 O O . CYS B 1 346 ? 2.98 -37.562 -10.062 1 65.69 346 CYS B O 1
ATOM 8024 N N . GLU B 1 347 ? 2.82 -39.312 -9.047 1 58.72 347 GLU B N 1
ATOM 8025 C CA . GLU B 1 347 ? 4.215 -39.719 -9.211 1 58.72 347 GLU B CA 1
ATOM 8026 C C . GLU B 1 347 ? 4.398 -40.594 -10.445 1 58.72 347 GLU B C 1
ATOM 8028 O O . GLU B 1 347 ? 5.508 -40.719 -10.969 1 58.72 347 GLU B O 1
ATOM 8033 N N . GLY B 1 348 ? 3.35 -41.312 -10.922 1 51.59 348 GLY B N 1
ATOM 8034 C CA . GLY B 1 348 ? 3.602 -42.375 -11.891 1 51.59 348 GLY B CA 1
ATOM 8035 C C . GLY B 1 348 ? 3.613 -41.875 -13.32 1 51.59 348 GLY B C 1
ATOM 8036 O O . GLY B 1 348 ? 3.348 -40.688 -13.578 1 51.59 348 GLY B O 1
ATOM 8037 N N . ASP B 1 349 ? 4.316 -42.719 -14.289 1 48.62 349 ASP B N 1
ATOM 8038 C CA . ASP B 1 349 ? 4.438 -42.656 -15.742 1 48.62 349 ASP B CA 1
ATOM 8039 C C . ASP B 1 349 ? 3.078 -42.406 -16.391 1 48.62 349 ASP B C 1
ATOM 8041 O O . ASP B 1 349 ? 2.201 -43.281 -16.344 1 48.62 349 ASP B O 1
ATOM 8045 N N . TYR B 1 350 ? 2.572 -41.344 -16.203 1 48.66 350 TYR B N 1
ATOM 8046 C CA . TYR B 1 350 ? 1.289 -41.062 -16.844 1 48.66 350 TYR B CA 1
ATOM 8047 C C . TYR B 1 350 ? 1.305 -41.5 -18.312 1 48.66 350 TYR B C 1
ATOM 8049 O O . TYR B 1 350 ? 1.667 -40.719 -19.188 1 48.66 350 TYR B O 1
ATOM 8057 N N . GLN B 1 351 ? 1.83 -42.531 -18.672 1 45.31 351 GLN B N 1
ATOM 8058 C CA . GLN B 1 351 ? 1.678 -42.969 -20.047 1 45.31 351 GLN B CA 1
ATOM 8059 C C . GLN B 1 351 ? 0.258 -42.719 -20.547 1 45.31 351 GLN B C 1
ATOM 8061 O O . GLN B 1 351 ? 0.048 -42.5 -21.75 1 45.31 351 GLN B O 1
ATOM 8066 N N . ASP B 1 352 ? -0.809 -43.188 -19.875 1 43.44 352 ASP B N 1
ATOM 8067 C CA . ASP B 1 352 ? -2.166 -43.156 -20.406 1 43.44 352 ASP B CA 1
ATOM 8068 C C . ASP B 1 352 ? -2.881 -41.875 -19.969 1 43.44 352 ASP B C 1
ATOM 8070 O O . ASP B 1 352 ? -3.729 -41.906 -19.062 1 43.44 352 ASP B O 1
ATOM 8074 N N . LEU B 1 353 ? -2.191 -40.719 -19.906 1 50.84 353 LEU B N 1
ATOM 8075 C CA . LEU B 1 353 ? -2.936 -39.469 -19.719 1 50.84 353 LEU B CA 1
ATOM 8076 C C . LEU B 1 353 ? -4.305 -39.562 -20.375 1 50.84 353 LEU B C 1
ATOM 8078 O O . LEU B 1 353 ? -4.43 -40.094 -21.5 1 50.84 353 LEU B O 1
ATOM 8082 N N . PRO B 1 354 ? -5.355 -39.625 -19.625 1 48.09 354 PRO B N 1
ATOM 8083 C CA . PRO B 1 354 ? -6.656 -39.719 -20.281 1 48.09 354 PRO B CA 1
ATOM 8084 C C . PRO B 1 354 ? -6.707 -38.938 -21.594 1 48.09 354 PRO B C 1
ATOM 8086 O O . PRO B 1 354 ? -5.984 -37.938 -21.766 1 48.09 354 PRO B O 1
ATOM 8089 N N . ASP B 1 355 ? -7.141 -39.531 -22.672 1 46.25 355 ASP B N 1
ATOM 8090 C CA . ASP B 1 355 ? -7.414 -38.969 -23.984 1 46.25 355 ASP B CA 1
ATOM 8091 C C . ASP B 1 355 ? -7.785 -37.5 -23.906 1 46.25 355 ASP B C 1
ATOM 8093 O O . ASP B 1 355 ? -8.281 -37.031 -22.875 1 46.25 355 ASP B O 1
ATOM 8097 N N . LYS B 1 356 ? -7.324 -36.656 -24.875 1 48.66 356 LYS B N 1
ATOM 8098 C CA . LYS B 1 356 ? -7.539 -35.25 -25.156 1 48.66 356 LYS B CA 1
ATOM 8099 C C . LYS B 1 356 ? -8.844 -34.75 -24.531 1 48.66 356 LYS B C 1
ATOM 8101 O O . LYS B 1 356 ? -9.047 -33.531 -24.375 1 48.66 356 LYS B O 1
ATOM 8106 N N . LYS B 1 357 ? -9.805 -35.594 -24.562 1 48.12 357 LYS B N 1
ATOM 8107 C CA . LYS B 1 357 ? -11.203 -35.188 -24.469 1 48.12 357 LYS B CA 1
ATOM 8108 C C . LYS B 1 357 ? -11.609 -35 -23 1 48.12 357 LYS B C 1
ATOM 8110 O O . LYS B 1 357 ? -12.711 -34.5 -22.719 1 48.12 357 LYS B O 1
ATOM 8115 N N . GLN B 1 358 ? -10.633 -35.344 -21.922 1 57.19 358 GLN B N 1
ATOM 8116 C CA . GLN B 1 358 ? -11.297 -35.219 -20.625 1 57.19 358 GLN B CA 1
ATOM 8117 C C . GLN B 1 358 ? -10.719 -34.031 -19.844 1 57.19 358 GLN B C 1
ATOM 8119 O O . GLN B 1 358 ? -9.828 -34.219 -19.016 1 57.19 358 GLN B O 1
ATOM 8124 N N . GLY B 1 359 ? -11.008 -32.812 -20.266 1 62.09 359 GLY B N 1
ATOM 8125 C CA . GLY B 1 359 ? -10.68 -31.484 -19.734 1 62.09 359 GLY B CA 1
ATOM 8126 C C . GLY B 1 359 ? -10.672 -31.422 -18.219 1 62.09 359 GLY B C 1
ATOM 8127 O O . GLY B 1 359 ? -9.781 -30.828 -17.625 1 62.09 359 GLY B O 1
ATOM 8128 N N . GLY B 1 360 ? -11.461 -32.281 -17.609 1 76.44 360 GLY B N 1
ATOM 8129 C CA . GLY B 1 360 ? -11.594 -32.25 -16.172 1 76.44 360 GLY B CA 1
ATOM 8130 C C . GLY B 1 360 ? -10.422 -32.906 -15.453 1 76.44 360 GLY B C 1
ATOM 8131 O O . GLY B 1 360 ? -9.922 -32.375 -14.461 1 76.44 360 GLY B O 1
ATOM 8132 N N . ALA B 1 361 ? -9.969 -33.969 -16.031 1 80.94 361 ALA B N 1
ATOM 8133 C CA . ALA B 1 361 ? -8.844 -34.688 -15.438 1 80.94 361 ALA B CA 1
ATOM 8134 C C . ALA B 1 361 ? -7.559 -33.875 -15.555 1 80.94 361 ALA B C 1
ATOM 8136 O O . ALA B 1 361 ? -6.746 -33.844 -14.625 1 80.94 361 ALA B O 1
ATOM 8137 N N . LYS B 1 362 ? -7.406 -33.25 -16.672 1 87 362 LYS B N 1
ATOM 8138 C CA . LYS B 1 362 ? -6.223 -32.406 -16.875 1 87 362 LYS B CA 1
ATOM 8139 C C . LYS B 1 362 ? -6.184 -31.25 -15.875 1 87 362 LYS B C 1
ATOM 8141 O O . LYS B 1 362 ? -5.121 -30.922 -15.352 1 87 362 LYS B O 1
ATOM 8146 N N . ALA B 1 363 ? -7.352 -30.719 -15.664 1 92.25 363 ALA B N 1
ATOM 8147 C CA . ALA B 1 363 ? -7.43 -29.625 -14.703 1 92.25 363 ALA B CA 1
ATOM 8148 C C . ALA B 1 363 ? -7.078 -30.094 -13.297 1 92.25 363 ALA B C 1
ATOM 8150 O O . ALA B 1 363 ? -6.371 -29.406 -12.555 1 92.25 363 ALA B O 1
ATOM 8151 N N . MET B 1 364 ? -7.512 -31.281 -12.945 1 92.06 364 MET B N 1
ATOM 8152 C CA . MET B 1 364 ? -7.219 -31.844 -11.625 1 92.06 364 MET B CA 1
ATOM 8153 C C . MET B 1 364 ? -5.727 -32.094 -11.453 1 92.06 364 MET B C 1
ATOM 8155 O O . MET B 1 364 ? -5.164 -31.812 -10.391 1 92.06 364 MET B O 1
ATOM 8159 N N . ILE B 1 365 ? -5.105 -32.594 -12.508 1 91.88 365 ILE B N 1
ATOM 8160 C CA . ILE B 1 365 ? -3.672 -32.844 -12.461 1 91.88 365 ILE B CA 1
ATOM 8161 C C . ILE B 1 365 ? -2.908 -31.531 -12.352 1 91.88 365 ILE B C 1
ATOM 8163 O O . ILE B 1 365 ? -1.988 -31.406 -11.531 1 91.88 365 ILE B O 1
ATOM 8167 N N . LEU B 1 366 ? -3.318 -30.609 -13.117 1 94.12 366 LEU B N 1
ATOM 8168 C CA . LEU B 1 366 ? -2.641 -29.312 -13.156 1 94.12 366 LEU B CA 1
ATOM 8169 C C . LEU B 1 366 ? -2.689 -28.641 -11.797 1 94.12 366 LEU B C 1
ATOM 8171 O O . LEU B 1 366 ? -1.648 -28.281 -11.242 1 94.12 366 LEU B O 1
ATOM 8175 N N . PHE B 1 367 ? -3.842 -28.531 -11.219 1 95.94 367 PHE B N 1
ATOM 8176 C CA . PHE B 1 367 ? -4.004 -27.734 -10.008 1 95.94 367 PHE B CA 1
ATOM 8177 C C . PHE B 1 367 ? -3.533 -28.5 -8.781 1 95.94 367 PHE B C 1
ATOM 8179 O O . PHE B 1 367 ? -3.043 -27.906 -7.82 1 95.94 367 PHE B O 1
ATOM 8186 N N . THR B 1 368 ? -3.619 -29.812 -8.797 1 95.44 368 THR B N 1
ATOM 8187 C CA . THR B 1 368 ? -3.066 -30.609 -7.703 1 95.44 368 THR B CA 1
ATOM 8188 C C . THR B 1 368 ? -1.55 -30.453 -7.637 1 95.44 368 THR B C 1
ATOM 8190 O O . THR B 1 368 ? -0.99 -30.219 -6.562 1 95.44 368 THR B O 1
ATOM 8193 N N . ASN B 1 369 ? -0.924 -30.562 -8.797 1 94.75 369 ASN B N 1
ATOM 8194 C CA . ASN B 1 369 ? 0.529 -30.438 -8.82 1 94.75 369 ASN B CA 1
ATOM 8195 C C . ASN B 1 369 ? 0.971 -29.016 -8.523 1 94.75 369 ASN B C 1
ATOM 8197 O O . ASN B 1 369 ? 2.016 -28.797 -7.902 1 94.75 369 ASN B O 1
ATOM 8201 N N . LEU B 1 370 ? 0.172 -28.031 -8.992 1 96.81 370 LEU B N 1
ATOM 8202 C CA . LEU B 1 370 ? 0.483 -26.641 -8.664 1 96.81 370 LEU B CA 1
ATOM 8203 C C . LEU B 1 370 ? 0.434 -26.422 -7.156 1 96.81 370 LEU B C 1
ATOM 8205 O O . LEU B 1 370 ? 1.309 -25.75 -6.598 1 96.81 370 LEU B O 1
ATOM 8209 N N . MET B 1 371 ? -0.582 -26.938 -6.465 1 97.5 371 MET B N 1
ATOM 8210 C CA . MET B 1 371 ? -0.715 -26.844 -5.016 1 97.5 371 MET B CA 1
ATOM 8211 C C . MET B 1 371 ? 0.508 -27.422 -4.316 1 97.5 371 MET B C 1
ATOM 8213 O O . MET B 1 371 ? 1.046 -26.828 -3.389 1 97.5 371 MET B O 1
ATOM 8217 N N . TYR B 1 372 ? 1.008 -28.547 -4.836 1 97.25 372 TYR B N 1
ATOM 8218 C CA . TYR B 1 372 ? 2.146 -29.188 -4.195 1 97.25 372 TYR B CA 1
ATOM 8219 C C . TYR B 1 372 ? 3.445 -28.469 -4.523 1 97.25 372 TYR B C 1
ATOM 8221 O O . TYR B 1 372 ? 4.375 -28.453 -3.715 1 97.25 372 TYR B O 1
ATOM 8229 N N . ILE B 1 373 ? 3.553 -27.875 -5.719 1 97 373 ILE B N 1
ATOM 8230 C CA . ILE B 1 373 ? 4.703 -27.031 -6.023 1 97 373 ILE B CA 1
ATOM 8231 C C . ILE B 1 373 ? 4.793 -25.906 -5 1 97 373 ILE B C 1
ATOM 8233 O O . ILE B 1 373 ? 5.867 -25.641 -4.457 1 97 373 ILE B O 1
ATOM 8237 N N . TYR B 1 374 ? 3.641 -25.266 -4.684 1 98 374 TYR B N 1
ATOM 8238 C CA . TYR B 1 374 ? 3.619 -24.203 -3.682 1 98 374 TYR B CA 1
ATOM 8239 C C . TYR B 1 374 ? 4.016 -24.75 -2.311 1 98 374 TYR B C 1
ATOM 8241 O O . TYR B 1 374 ? 4.758 -24.094 -1.572 1 98 374 TYR B O 1
ATOM 8249 N N . TYR B 1 375 ? 3.523 -25.953 -1.99 1 97.69 375 TYR B N 1
ATOM 8250 C CA . TYR B 1 375 ? 3.83 -26.562 -0.703 1 97.69 375 TYR B CA 1
ATOM 8251 C C . TYR B 1 375 ? 5.332 -26.766 -0.541 1 97.69 375 TYR B C 1
ATOM 8253 O O . TYR B 1 375 ? 5.914 -26.359 0.466 1 97.69 375 TYR B O 1
ATOM 8261 N N . HIS B 1 376 ? 5.934 -27.359 -1.496 1 97.38 376 HIS B N 1
ATOM 8262 C CA . HIS B 1 376 ? 7.355 -27.672 -1.372 1 97.38 376 HIS B CA 1
ATOM 8263 C C . HIS B 1 376 ? 8.203 -26.406 -1.452 1 97.38 376 HIS B C 1
ATOM 8265 O O . HIS B 1 376 ? 9.273 -26.328 -0.847 1 97.38 376 HIS B O 1
ATOM 8271 N N . THR B 1 377 ? 7.73 -25.438 -2.223 1 97.19 377 THR B N 1
ATOM 8272 C CA . THR B 1 377 ? 8.43 -24.156 -2.213 1 97.19 377 THR B CA 1
ATOM 8273 C C . THR B 1 377 ? 8.414 -23.547 -0.816 1 97.19 377 THR B C 1
ATOM 8275 O O . THR B 1 377 ? 9.406 -22.953 -0.382 1 97.19 377 THR B O 1
ATOM 8278 N N . ALA B 1 378 ? 7.305 -23.672 -0.121 1 97.56 378 ALA B N 1
ATOM 8279 C CA . ALA B 1 378 ? 7.203 -23.188 1.251 1 97.56 378 ALA B CA 1
ATOM 8280 C C . ALA B 1 378 ? 8.133 -23.969 2.182 1 97.56 378 ALA B C 1
ATOM 8282 O O . ALA B 1 378 ? 8.75 -23.375 3.072 1 97.56 378 ALA B O 1
ATOM 8283 N N . VAL B 1 379 ? 8.203 -25.266 1.969 1 97.31 379 VAL B N 1
ATOM 8284 C CA . VAL B 1 379 ? 9.078 -26.109 2.777 1 97.31 379 VAL B CA 1
ATOM 8285 C C . VAL B 1 379 ? 10.531 -25.703 2.561 1 97.31 379 VAL B C 1
ATOM 8287 O O . VAL B 1 379 ? 11.32 -25.641 3.512 1 97.31 379 VAL B O 1
ATOM 8290 N N . ILE B 1 380 ? 10.883 -25.438 1.335 1 96.12 380 ILE B N 1
ATOM 8291 C CA . ILE B 1 380 ? 12.242 -25 1.011 1 96.12 380 ILE B CA 1
ATOM 8292 C C . ILE B 1 380 ? 12.555 -23.703 1.748 1 96.12 380 ILE B C 1
ATOM 8294 O O . ILE B 1 380 ? 13.633 -23.562 2.338 1 96.12 380 ILE B O 1
ATOM 8298 N N . ALA B 1 381 ? 11.641 -22.797 1.729 1 94.5 381 ALA B N 1
ATOM 8299 C CA . ALA B 1 381 ? 11.836 -21.531 2.426 1 94.5 381 ALA B CA 1
ATOM 8300 C C . ALA B 1 381 ? 12.016 -21.75 3.924 1 94.5 381 ALA B C 1
ATOM 8302 O O . ALA B 1 381 ? 12.867 -21.109 4.551 1 94.5 381 ALA B O 1
ATOM 8303 N N . LEU B 1 382 ? 11.195 -22.578 4.5 1 95.12 382 LEU B N 1
ATOM 8304 C CA . LEU B 1 382 ? 11.289 -22.875 5.926 1 95.12 382 LEU B CA 1
ATOM 8305 C C . LEU B 1 382 ? 12.625 -23.531 6.258 1 95.12 382 LEU B C 1
ATOM 8307 O O . LEU B 1 382 ? 13.234 -23.234 7.285 1 95.12 382 LEU B O 1
ATOM 8311 N N . CYS B 1 383 ? 13.086 -24.422 5.414 1 94.12 383 CYS B N 1
ATOM 8312 C CA . CYS B 1 383 ? 14.367 -25.078 5.613 1 94.12 383 CYS B CA 1
ATOM 8313 C C . CYS B 1 383 ? 15.508 -24.078 5.609 1 94.12 383 CYS B C 1
ATOM 8315 O O . CYS B 1 383 ? 16.422 -24.156 6.426 1 94.12 383 CYS B O 1
ATOM 8317 N N . HIS B 1 384 ? 15.484 -23.219 4.703 1 91.88 384 HIS B N 1
ATOM 8318 C CA . HIS B 1 384 ? 16.516 -22.188 4.652 1 91.88 384 HIS B CA 1
ATOM 8319 C C . HIS B 1 384 ? 16.516 -21.344 5.926 1 91.88 384 HIS B C 1
ATOM 8321 O O . HIS B 1 384 ? 17.578 -20.953 6.414 1 91.88 384 HIS B O 1
ATOM 8327 N N . TYR B 1 385 ? 15.383 -21.062 6.371 1 90.25 385 TYR B N 1
ATOM 8328 C CA . TYR B 1 385 ? 15.289 -20.297 7.617 1 90.25 385 TYR B CA 1
ATOM 8329 C C . TYR B 1 385 ? 15.852 -21.109 8.781 1 90.25 385 TYR B C 1
ATOM 8331 O O . TYR B 1 385 ? 16.5 -20.562 9.672 1 90.25 385 TYR B O 1
ATOM 8339 N N . LYS B 1 386 ? 15.578 -22.422 8.805 1 89.94 386 LYS B N 1
ATOM 8340 C CA . LYS B 1 386 ? 16.141 -23.312 9.82 1 89.94 386 LYS B CA 1
ATOM 8341 C C . LYS B 1 386 ? 17.672 -23.281 9.805 1 89.94 386 LYS B C 1
ATOM 8343 O O . LYS B 1 386 ? 18.297 -23.203 10.852 1 89.94 386 LYS B O 1
ATOM 8348 N N . ILE B 1 387 ? 18.188 -23.328 8.641 1 88.31 387 ILE B N 1
ATOM 8349 C CA . ILE B 1 387 ? 19.641 -23.328 8.477 1 88.31 387 ILE B CA 1
ATOM 8350 C C . ILE B 1 387 ? 20.219 -22 8.961 1 88.31 387 ILE B C 1
ATOM 8352 O O . ILE B 1 387 ? 21.266 -21.969 9.617 1 88.31 387 ILE B O 1
ATOM 8356 N N . LEU B 1 388 ? 19.562 -20.938 8.625 1 84.5 388 LEU B N 1
ATOM 8357 C CA . LEU B 1 388 ? 20 -19.625 9.086 1 84.5 388 LEU B CA 1
ATOM 8358 C C . LEU B 1 388 ? 19.984 -19.547 10.609 1 84.5 388 LEU B C 1
ATOM 8360 O O . LEU B 1 388 ? 20.938 -19.062 11.219 1 84.5 388 LEU B O 1
ATOM 8364 N N . HIS B 1 389 ? 18.922 -20.016 11.156 1 82.81 389 HIS B N 1
ATOM 8365 C CA . HIS B 1 389 ? 18.781 -19.984 12.602 1 82.81 389 HIS B CA 1
ATOM 8366 C C . HIS B 1 389 ? 19.844 -20.828 13.289 1 82.81 389 HIS B C 1
ATOM 8368 O O . HIS B 1 389 ? 20.344 -20.469 14.352 1 82.81 389 HIS B O 1
ATOM 8374 N N . GLN B 1 390 ? 20.156 -21.938 12.734 1 80.88 390 GLN B N 1
ATOM 8375 C CA . GLN B 1 390 ? 21.188 -22.812 13.273 1 80.88 390 GLN B CA 1
ATOM 8376 C C . GLN B 1 390 ? 22.562 -22.156 13.172 1 80.88 390 GLN B C 1
ATOM 8378 O O . GLN B 1 390 ? 23.391 -22.281 14.086 1 80.88 390 GLN B O 1
ATOM 8383 N N . SER B 1 391 ? 22.797 -21.5 12.062 1 77.12 391 SER B N 1
ATOM 8384 C CA . SER B 1 391 ? 24.062 -20.812 11.867 1 77.12 391 SER B CA 1
ATOM 8385 C C . SER B 1 391 ? 24.219 -19.672 12.875 1 77.12 391 SER B C 1
ATOM 8387 O O . SER B 1 391 ? 25.312 -19.438 13.375 1 77.12 391 SER B O 1
ATOM 8389 N N . LEU B 1 392 ? 23.141 -18.969 13.156 1 75.62 392 LEU B N 1
ATOM 8390 C CA . LEU B 1 392 ? 23.172 -17.859 14.109 1 75.62 392 LEU B CA 1
ATOM 8391 C C . LEU B 1 392 ? 23.359 -18.375 15.531 1 75.62 392 LEU B C 1
ATOM 8393 O O . LEU B 1 392 ? 24.078 -17.766 16.328 1 75.62 392 LEU B O 1
ATOM 8397 N N . ALA B 1 393 ? 22.672 -19.406 15.859 1 74.56 393 ALA B N 1
ATOM 8398 C CA . ALA B 1 393 ? 22.812 -20.016 17.188 1 74.56 393 ALA B CA 1
ATOM 8399 C C . ALA B 1 393 ? 24.234 -20.5 17.422 1 74.56 393 ALA B C 1
ATOM 8401 O O . ALA B 1 393 ? 24.766 -20.391 18.531 1 74.56 393 ALA B O 1
ATOM 8402 N N . SER B 1 394 ? 24.875 -20.969 16.453 1 74.19 394 SER B N 1
ATOM 8403 C CA . SER B 1 394 ? 26.25 -21.469 16.562 1 74.19 394 SER B CA 1
ATOM 8404 C C . SER B 1 394 ? 27.234 -20.312 16.766 1 74.19 394 SER B C 1
ATOM 8406 O O . SER B 1 394 ? 28.188 -20.453 17.531 1 74.19 394 SER B O 1
ATOM 8408 N N . THR B 1 395 ? 27.016 -19.281 16.062 1 69.31 395 THR B N 1
ATOM 8409 C CA . THR B 1 395 ? 27.875 -18.109 16.219 1 69.31 395 THR B CA 1
ATOM 8410 C C . THR B 1 395 ? 27.766 -17.531 17.609 1 69.31 395 THR B C 1
ATOM 8412 O O . THR B 1 395 ? 28.75 -17.062 18.188 1 69.31 395 THR B O 1
ATOM 8415 N N . GLN B 1 396 ? 26.594 -17.547 18.156 1 67.06 396 GLN B N 1
ATOM 8416 C CA . GLN B 1 396 ? 26.375 -17 19.5 1 67.06 396 GLN B CA 1
ATOM 8417 C C . GLN B 1 396 ? 27.016 -17.875 20.562 1 67.06 396 GLN B C 1
ATOM 8419 O O . GLN B 1 396 ? 27.484 -17.391 21.594 1 67.06 396 GLN B O 1
ATOM 8424 N N . THR B 1 397 ? 26.953 -19.125 20.359 1 65.56 397 THR B N 1
ATOM 8425 C CA . THR B 1 397 ? 27.5 -20.047 21.359 1 65.56 397 THR B CA 1
ATOM 8426 C C . THR B 1 397 ? 28.984 -20.266 21.125 1 65.56 397 THR B C 1
ATOM 8428 O O . THR B 1 397 ? 29.656 -20.938 21.922 1 65.56 397 THR B O 1
ATOM 8431 N N . GLY B 1 398 ? 29.609 -19.484 20.219 1 59.75 398 GLY B N 1
ATOM 8432 C CA . GLY B 1 398 ? 31.031 -19.625 19.953 1 59.75 398 GLY B CA 1
ATOM 8433 C C . GLY B 1 398 ? 31.406 -20.969 19.344 1 59.75 398 GLY B C 1
ATOM 8434 O O . GLY B 1 398 ? 32.562 -21.359 19.344 1 59.75 398 GLY B O 1
ATOM 8435 N N . THR B 1 399 ? 30.484 -21.75 19.141 1 56.53 399 THR B N 1
ATOM 8436 C CA . THR B 1 399 ? 30.781 -23.047 18.547 1 56.53 399 THR B CA 1
ATOM 8437 C C . THR B 1 399 ? 31.031 -22.922 17.047 1 56.53 399 THR B C 1
ATOM 8439 O O . THR B 1 399 ? 30.375 -22.125 16.375 1 56.53 399 THR B O 1
ATOM 8442 N N . GLU B 1 400 ? 32.25 -23.281 16.562 1 52 400 GLU B N 1
ATOM 8443 C CA . GLU B 1 400 ? 32.688 -23.125 15.18 1 52 400 GLU B CA 1
ATOM 8444 C C . GLU B 1 400 ? 31.641 -23.641 14.195 1 52 400 GLU B C 1
ATOM 8446 O O . GLU B 1 400 ? 31.047 -24.688 14.414 1 52 400 GLU B O 1
ATOM 8451 N N . ILE B 1 401 ? 31.203 -22.844 13.273 1 52.5 401 ILE B N 1
ATOM 8452 C CA . ILE B 1 401 ? 30.281 -23.047 12.172 1 52.5 401 ILE B CA 1
ATOM 8453 C C . ILE B 1 401 ? 30.562 -24.391 11.492 1 52.5 401 ILE B C 1
ATOM 8455 O O . ILE B 1 401 ? 29.656 -25 10.906 1 52.5 401 ILE B O 1
ATOM 8459 N N . GLY B 1 402 ? 31.875 -24.719 11.445 1 50.69 402 GLY B N 1
ATOM 8460 C CA . GLY B 1 402 ? 32.312 -26.016 10.938 1 50.69 402 GLY B CA 1
ATOM 8461 C C . GLY B 1 402 ? 31.688 -27.188 11.672 1 50.69 402 GLY B C 1
ATOM 8462 O O . GLY B 1 402 ? 31.453 -28.234 11.07 1 50.69 402 GLY B O 1
ATOM 8463 N N . GLU B 1 403 ? 31.391 -26.938 12.891 1 51.56 403 GLU B N 1
ATOM 8464 C CA . GLU B 1 403 ? 30.719 -27.938 13.711 1 51.56 403 GLU B CA 1
ATOM 8465 C C . GLU B 1 403 ? 29.219 -27.969 13.422 1 51.56 403 GLU B C 1
ATOM 8467 O O . GLU B 1 403 ? 28.578 -29.016 13.562 1 51.56 403 GLU B O 1
ATOM 8472 N N . VAL B 1 404 ? 28.688 -26.922 12.984 1 53.75 404 VAL B N 1
ATOM 8473 C CA . VAL B 1 404 ? 27.281 -26.812 12.617 1 53.75 404 VAL B CA 1
ATOM 8474 C C . VAL B 1 404 ? 27.016 -27.625 11.344 1 53.75 404 VAL B C 1
ATOM 8476 O O . VAL B 1 404 ? 26.016 -28.312 11.242 1 53.75 404 VAL B O 1
ATOM 8479 N N . GLY B 1 405 ? 28.031 -27.484 10.281 1 51.44 405 GLY B N 1
ATOM 8480 C CA . GLY B 1 405 ? 27.984 -28.328 9.086 1 51.44 405 GLY B CA 1
ATOM 8481 C C . GLY B 1 405 ? 27.844 -29.797 9.391 1 51.44 405 GLY B C 1
ATOM 8482 O O . GLY B 1 405 ? 27.234 -30.547 8.625 1 51.44 405 GLY B O 1
ATOM 8483 N N . ASN B 1 406 ? 28.406 -29.984 10.531 1 55.5 406 ASN B N 1
ATOM 8484 C CA . ASN B 1 406 ? 28.453 -31.406 10.883 1 55.5 406 ASN B CA 1
ATOM 8485 C C . ASN B 1 406 ? 27.375 -31.766 11.883 1 55.5 406 ASN B C 1
ATOM 8487 O O . ASN B 1 406 ? 27.344 -32.906 12.391 1 55.5 406 ASN B O 1
ATOM 8491 N N . SER B 1 407 ? 26.484 -30.766 11.992 1 71.31 407 SER B N 1
ATOM 8492 C CA . SER B 1 407 ? 25.484 -31.031 13.023 1 71.31 407 SER B CA 1
ATOM 8493 C C . SER B 1 407 ? 24.312 -31.844 12.461 1 71.31 407 SER B C 1
ATOM 8495 O O . SER B 1 407 ? 24.016 -31.75 11.273 1 71.31 407 SER B O 1
ATOM 8497 N N . THR B 1 408 ? 23.922 -32.812 13.234 1 79.5 408 THR B N 1
ATOM 8498 C CA . THR B 1 408 ? 22.766 -33.656 12.961 1 79.5 408 THR B CA 1
ATOM 8499 C C . THR B 1 408 ? 21.578 -32.812 12.508 1 79.5 408 THR B C 1
ATOM 8501 O O . THR B 1 408 ? 20.812 -33.25 11.633 1 79.5 408 THR B O 1
ATOM 8504 N N . GLN B 1 409 ? 21.562 -31.625 12.945 1 82.75 409 GLN B N 1
ATOM 8505 C CA . GLN B 1 409 ? 20.453 -30.766 12.586 1 82.75 409 GLN B CA 1
ATOM 8506 C C . GLN B 1 409 ? 20.594 -30.219 11.172 1 82.75 409 GLN B C 1
ATOM 8508 O O . GLN B 1 409 ? 19.609 -30.125 10.43 1 82.75 409 GLN B O 1
ATOM 8513 N N . LEU B 1 410 ? 21.781 -29.938 10.844 1 86.69 410 LEU B N 1
ATOM 8514 C CA . LEU B 1 410 ? 22.031 -29.438 9.5 1 86.69 410 LEU B CA 1
ATOM 8515 C C . LEU B 1 410 ? 21.812 -30.547 8.461 1 86.69 410 LEU B C 1
ATOM 8517 O O . LEU B 1 410 ? 21.312 -30.281 7.367 1 86.69 410 LEU B O 1
ATOM 8521 N N . ASP B 1 411 ? 22.156 -31.734 8.828 1 87.5 411 ASP B N 1
ATOM 8522 C CA . ASP B 1 411 ? 21.969 -32.875 7.922 1 87.5 411 ASP B CA 1
ATOM 8523 C C . ASP B 1 411 ? 20.484 -33.156 7.703 1 87.5 411 ASP B C 1
ATOM 8525 O O . ASP B 1 411 ? 20.078 -33.531 6.602 1 87.5 411 ASP B O 1
ATOM 8529 N N . ALA B 1 412 ? 19.766 -33 8.727 1 88.56 412 ALA B N 1
ATOM 8530 C CA . ALA B 1 412 ? 18.328 -33.219 8.602 1 88.56 412 ALA B CA 1
ATOM 8531 C C . ALA B 1 412 ? 17.703 -32.156 7.684 1 88.56 412 ALA B C 1
ATOM 8533 O O . ALA B 1 412 ? 16.828 -32.469 6.871 1 88.56 412 ALA B O 1
ATOM 8534 N N . SER B 1 413 ? 18.109 -30.953 7.855 1 90.56 413 SER B N 1
ATOM 8535 C CA . SER B 1 413 ? 17.609 -29.875 7.004 1 90.56 413 SER B CA 1
ATOM 8536 C C . SER B 1 413 ? 18.047 -30.062 5.559 1 90.56 413 SER B C 1
ATOM 8538 O O . SER B 1 413 ? 17.297 -29.766 4.629 1 90.56 413 SER B O 1
ATOM 8540 N N . ARG B 1 414 ? 19.25 -30.5 5.426 1 90.12 414 ARG B N 1
ATOM 8541 C CA . ARG B 1 414 ? 19.781 -30.766 4.09 1 90.12 414 ARG B CA 1
ATOM 8542 C C . ARG B 1 414 ? 18.953 -31.844 3.381 1 90.12 414 ARG B C 1
ATOM 8544 O O . ARG B 1 414 ? 18.594 -31.672 2.213 1 90.12 414 ARG B O 1
ATOM 8551 N N . CYS B 1 415 ? 18.609 -32.875 4.051 1 92.31 415 CYS B N 1
ATOM 8552 C CA . CYS B 1 415 ? 17.844 -33.969 3.475 1 92.31 415 CYS B CA 1
ATOM 8553 C C . CYS B 1 415 ? 16.438 -33.5 3.084 1 92.31 415 CYS B C 1
ATOM 8555 O O . CYS B 1 415 ? 15.938 -33.844 2.016 1 92.31 415 CYS B O 1
ATOM 8557 N N . GLU B 1 416 ? 15.906 -32.781 3.969 1 94 416 GLU B N 1
ATOM 8558 C CA . GLU B 1 416 ? 14.57 -32.25 3.688 1 94 416 GLU B CA 1
ATOM 8559 C C . GLU B 1 416 ? 14.594 -31.312 2.488 1 94 416 GLU B C 1
ATOM 8561 O O . GLU B 1 416 ? 13.672 -31.328 1.67 1 94 416 GLU B O 1
ATOM 8566 N N . LEU B 1 417 ? 15.586 -30.531 2.445 1 94.94 417 LEU B N 1
ATOM 8567 C CA . LEU B 1 417 ? 15.758 -29.594 1.339 1 94.94 417 LEU B CA 1
ATOM 8568 C C . LEU B 1 417 ? 15.93 -30.344 0.02 1 94.94 417 LEU B C 1
ATOM 8570 O O . LEU B 1 417 ? 15.312 -29.984 -0.985 1 94.94 417 LEU B O 1
ATOM 8574 N N . GLU B 1 418 ? 16.734 -31.344 -0.026 1 92.88 418 GLU B N 1
ATOM 8575 C CA . GLU B 1 418 ? 16.984 -32.156 -1.219 1 92.88 418 GLU B CA 1
ATOM 8576 C C . GLU B 1 418 ? 15.703 -32.844 -1.68 1 92.88 418 GLU B C 1
ATOM 8578 O O . GLU B 1 418 ? 15.422 -32.906 -2.879 1 92.88 418 GLU B O 1
ATOM 8583 N N . ASP B 1 419 ? 15.008 -33.312 -0.729 1 94.06 419 ASP B N 1
ATOM 8584 C CA . ASP B 1 419 ? 13.758 -33.969 -1.051 1 94.06 419 ASP B CA 1
ATOM 8585 C C . ASP B 1 419 ? 12.742 -33.031 -1.667 1 94.06 419 ASP B C 1
ATOM 8587 O O . ASP B 1 419 ? 12.133 -33.312 -2.689 1 94.06 419 ASP B O 1
ATOM 8591 N N . SER B 1 420 ? 12.555 -31.922 -0.997 1 95.56 420 SER B N 1
ATOM 8592 C CA . SER B 1 420 ? 11.578 -30.953 -1.481 1 95.56 420 SER B CA 1
ATOM 8593 C C . SER B 1 420 ? 11.992 -30.391 -2.842 1 95.56 420 SER B C 1
ATOM 8595 O O . SER B 1 420 ? 11.141 -30.203 -3.717 1 95.56 420 SER B O 1
ATOM 8597 N N . MET B 1 421 ? 13.281 -30.172 -3.018 1 93.25 421 MET B N 1
ATOM 8598 C CA . MET B 1 421 ? 13.781 -29.703 -4.309 1 93.25 421 MET B CA 1
ATOM 8599 C C . MET B 1 421 ? 13.539 -30.75 -5.395 1 93.25 421 MET B C 1
ATOM 8601 O O . MET B 1 421 ? 13.18 -30.406 -6.52 1 93.25 421 MET B O 1
ATOM 8605 N N . GLY B 1 422 ? 13.797 -31.953 -5.012 1 91.94 422 GLY B N 1
ATOM 8606 C CA . GLY B 1 422 ? 13.539 -33.062 -5.934 1 91.94 422 GLY B CA 1
ATOM 8607 C C . GLY B 1 422 ? 12.078 -33.188 -6.32 1 91.94 422 GLY B C 1
ATOM 8608 O O . GLY B 1 422 ? 11.758 -33.438 -7.484 1 91.94 422 GLY B O 1
ATOM 8609 N N . ARG B 1 423 ? 11.242 -33 -5.375 1 93.25 423 ARG B N 1
ATOM 8610 C CA . ARG B 1 423 ? 9.805 -33.125 -5.625 1 93.25 423 ARG B CA 1
ATOM 8611 C C . ARG B 1 423 ? 9.312 -31.984 -6.512 1 93.25 423 ARG B C 1
ATOM 8613 O O . ARG B 1 423 ? 8.516 -32.219 -7.43 1 93.25 423 ARG B O 1
ATOM 8620 N N . VAL B 1 424 ? 9.758 -30.766 -6.281 1 95.31 424 VAL B N 1
ATOM 8621 C CA . VAL B 1 424 ? 9.375 -29.641 -7.129 1 95.31 424 VAL B CA 1
ATOM 8622 C C . VAL B 1 424 ? 9.797 -29.922 -8.57 1 95.31 424 VAL B C 1
ATOM 8624 O O . VAL B 1 424 ? 9.016 -29.688 -9.5 1 95.31 424 VAL B O 1
ATOM 8627 N N . THR B 1 425 ? 11.023 -30.406 -8.742 1 94.38 425 THR B N 1
ATOM 8628 C CA . THR B 1 425 ? 11.531 -30.734 -10.07 1 94.38 425 THR B CA 1
ATOM 8629 C C . THR B 1 425 ? 10.695 -31.828 -10.734 1 94.38 425 THR B C 1
ATOM 8631 O O . THR B 1 425 ? 10.391 -31.75 -11.922 1 94.38 425 THR B O 1
ATOM 8634 N N . LYS B 1 426 ? 10.328 -32.781 -9.914 1 92.88 426 LYS B N 1
ATOM 8635 C CA . LYS B 1 426 ? 9.516 -33.875 -10.43 1 92.88 426 LYS B CA 1
ATOM 8636 C C . LYS B 1 426 ? 8.141 -33.375 -10.875 1 92.88 426 LYS B C 1
ATOM 8638 O O . LYS B 1 426 ? 7.617 -33.812 -11.898 1 92.88 426 LYS B O 1
ATOM 8643 N N . PHE B 1 427 ? 7.52 -32.531 -10.133 1 94.44 427 PHE B N 1
ATOM 8644 C CA . PHE B 1 427 ? 6.207 -32 -10.477 1 94.44 427 PHE B CA 1
ATOM 8645 C C . PHE B 1 427 ? 6.27 -31.188 -11.766 1 94.44 427 PHE B C 1
ATOM 8647 O O . PHE B 1 427 ? 5.402 -31.312 -12.633 1 94.44 427 PHE B O 1
ATOM 8654 N N . PHE B 1 428 ? 7.273 -30.375 -11.93 1 94.56 428 PHE B N 1
ATOM 8655 C CA . PHE B 1 428 ? 7.434 -29.625 -13.172 1 94.56 428 PHE B CA 1
ATOM 8656 C C . PHE B 1 428 ? 7.688 -30.562 -14.336 1 94.56 428 PHE B C 1
ATOM 8658 O O . PHE B 1 428 ? 7.176 -30.344 -15.438 1 94.56 428 PHE B O 1
ATOM 8665 N N . GLY B 1 429 ? 8.523 -31.578 -14.055 1 91.75 429 GLY B N 1
ATOM 8666 C CA . GLY B 1 429 ? 8.773 -32.562 -15.086 1 91.75 429 GLY B CA 1
ATOM 8667 C C . GLY B 1 429 ? 7.516 -33.281 -15.547 1 91.75 429 GLY B C 1
ATOM 8668 O O . GLY B 1 429 ? 7.32 -33.5 -16.75 1 91.75 429 GLY B O 1
ATOM 8669 N N . LEU B 1 430 ? 6.691 -33.594 -14.641 1 91.12 430 LEU B N 1
ATOM 8670 C CA . LEU B 1 430 ? 5.434 -34.281 -14.945 1 91.12 430 LEU B CA 1
ATOM 8671 C C . LEU B 1 430 ? 4.52 -33.375 -15.766 1 91.12 430 LEU B C 1
ATOM 8673 O O . LEU B 1 430 ? 3.943 -33.781 -16.766 1 91.12 430 LEU B O 1
ATOM 8677 N N . LEU B 1 431 ? 4.371 -32.156 -15.359 1 92.69 431 LEU B N 1
ATOM 8678 C CA . LEU B 1 431 ? 3.494 -31.219 -16.047 1 92.69 431 LEU B CA 1
ATOM 8679 C C . LEU B 1 431 ? 4.004 -30.922 -17.453 1 92.69 431 LEU B C 1
ATOM 8681 O O . LEU B 1 431 ? 3.211 -30.703 -18.375 1 92.69 431 LEU B O 1
ATOM 8685 N N . THR B 1 432 ? 5.297 -30.906 -17.609 1 91.5 432 THR B N 1
ATOM 8686 C CA . THR B 1 432 ? 5.879 -30.688 -18.922 1 91.5 432 THR B CA 1
ATOM 8687 C C . THR B 1 432 ? 5.633 -31.875 -19.844 1 91.5 432 THR B C 1
ATOM 8689 O O . THR B 1 432 ? 5.293 -31.719 -21.016 1 91.5 432 THR B O 1
ATOM 8692 N N . ARG B 1 433 ? 5.789 -33.031 -19.328 1 86.75 433 ARG B N 1
ATOM 8693 C CA . ARG B 1 433 ? 5.57 -34.25 -20.094 1 86.75 433 ARG B CA 1
ATOM 8694 C C . ARG B 1 433 ? 4.109 -34.375 -20.516 1 86.75 433 ARG B C 1
ATOM 8696 O O . ARG B 1 433 ? 3.816 -34.875 -21.609 1 86.75 433 ARG B O 1
ATOM 8703 N N . CYS B 1 434 ? 3.236 -33.875 -19.609 1 86.81 434 CYS B N 1
ATOM 8704 C CA . CYS B 1 434 ? 1.808 -33.906 -19.906 1 86.81 434 CYS B CA 1
ATOM 8705 C C . CYS B 1 434 ? 1.385 -32.688 -20.734 1 86.81 434 CYS B C 1
ATOM 8707 O O . CYS B 1 434 ? 0.197 -32.531 -21.016 1 86.81 434 CYS B O 1
ATOM 8709 N N . ARG B 1 435 ? 2.281 -31.875 -21.156 1 88.56 435 ARG B N 1
ATOM 8710 C CA . ARG B 1 435 ? 2.02 -30.672 -21.922 1 88.56 435 ARG B CA 1
ATOM 8711 C C . ARG B 1 435 ? 1.054 -29.75 -21.203 1 88.56 435 ARG B C 1
ATOM 8713 O O . ARG B 1 435 ? 0.147 -29.172 -21.812 1 88.56 435 ARG B O 1
ATOM 8720 N N . LEU B 1 436 ? 1.198 -29.719 -19.875 1 92.5 436 LEU B N 1
ATOM 8721 C CA . LEU B 1 436 ? 0.342 -28.875 -19.047 1 92.5 436 LEU B CA 1
ATOM 8722 C C . LEU B 1 436 ? 1.119 -27.688 -18.5 1 92.5 436 LEU B C 1
ATOM 8724 O O . LEU B 1 436 ? 0.533 -26.781 -17.922 1 92.5 436 LEU B O 1
ATOM 8728 N N . ALA B 1 437 ? 2.424 -27.594 -18.797 1 92.75 437 ALA B N 1
ATOM 8729 C CA . ALA B 1 437 ? 3.273 -26.547 -18.25 1 92.75 437 ALA B CA 1
ATOM 8730 C C . ALA B 1 437 ? 2.842 -25.172 -18.766 1 92.75 437 ALA B C 1
ATOM 8732 O O . ALA B 1 437 ? 2.943 -24.172 -18.047 1 92.75 437 ALA B O 1
ATOM 8733 N N . ARG B 1 438 ? 2.311 -25.141 -19.922 1 91.88 438 ARG B N 1
ATOM 8734 C CA . ARG B 1 438 ? 1.943 -23.875 -20.531 1 91.88 438 ARG B CA 1
ATOM 8735 C C . ARG B 1 438 ? 0.738 -23.25 -19.828 1 91.88 438 ARG B C 1
ATOM 8737 O O . ARG B 1 438 ? 0.486 -22.062 -19.969 1 91.88 438 ARG B O 1
ATOM 8744 N N . TRP B 1 439 ? 0.007 -24.078 -19.062 1 94.31 439 TRP B N 1
ATOM 8745 C CA . TRP B 1 439 ? -1.211 -23.609 -18.422 1 94.31 439 TRP B CA 1
ATOM 8746 C C . TRP B 1 439 ? -0.928 -23.156 -16.984 1 94.31 439 TRP B C 1
ATOM 8748 O O . TRP B 1 439 ? -1.852 -22.844 -16.234 1 94.31 439 TRP B O 1
ATOM 8758 N N . LEU B 1 440 ? 0.377 -23.094 -16.625 1 95.75 440 LEU B N 1
ATOM 8759 C CA . LEU B 1 440 ? 0.759 -22.688 -15.281 1 95.75 440 LEU B CA 1
ATOM 8760 C C . LEU B 1 440 ? 0.805 -21.156 -15.172 1 95.75 440 LEU B C 1
ATOM 8762 O O . LEU B 1 440 ? 1.165 -20.484 -16.125 1 95.75 440 LEU B O 1
ATOM 8766 N N . PRO B 1 441 ? 0.4 -20.641 -14.016 1 95.38 441 PRO B N 1
ATOM 8767 C CA . PRO B 1 441 ? 0.473 -19.188 -13.805 1 95.38 441 PRO B CA 1
ATOM 8768 C C . PRO B 1 441 ? 1.904 -18.688 -13.617 1 95.38 441 PRO B C 1
ATOM 8770 O O . PRO B 1 441 ? 2.824 -19.5 -13.453 1 95.38 441 PRO B O 1
ATOM 8773 N N . ILE B 1 442 ? 2.094 -17.406 -13.625 1 93.31 442 ILE B N 1
ATOM 8774 C CA . ILE B 1 442 ? 3.408 -16.781 -13.539 1 93.31 442 ILE B CA 1
ATOM 8775 C C . ILE B 1 442 ? 4.047 -17.094 -12.188 1 93.31 442 ILE B C 1
ATOM 8777 O O . ILE B 1 442 ? 5.273 -17.141 -12.07 1 93.31 442 ILE B O 1
ATOM 8781 N N . SER B 1 443 ? 3.289 -17.328 -11.156 1 94.44 443 SER B N 1
ATOM 8782 C CA . SER B 1 443 ? 3.814 -17.688 -9.844 1 94.44 443 SER B CA 1
ATOM 8783 C C . SER B 1 443 ? 4.625 -18.984 -9.898 1 94.44 443 SER B C 1
ATOM 8785 O O . SER B 1 443 ? 5.621 -19.125 -9.188 1 94.44 443 SER B O 1
ATOM 8787 N N . ALA B 1 444 ? 4.219 -19.891 -10.781 1 95.19 444 ALA B N 1
ATOM 8788 C CA . ALA B 1 444 ? 4.957 -21.141 -10.945 1 95.19 444 ALA B CA 1
ATOM 8789 C C . ALA B 1 444 ? 6.348 -20.891 -11.516 1 95.19 444 ALA B C 1
ATOM 8791 O O . ALA B 1 444 ? 7.305 -21.594 -11.172 1 95.19 444 ALA B O 1
ATOM 8792 N N . VAL B 1 445 ? 6.426 -19.938 -12.375 1 92.38 445 VAL B N 1
ATOM 8793 C CA . VAL B 1 445 ? 7.711 -19.578 -12.961 1 92.38 445 VAL B CA 1
ATOM 8794 C C . VAL B 1 445 ? 8.672 -19.109 -11.867 1 92.38 445 VAL B C 1
ATOM 8796 O O . VAL B 1 445 ? 9.852 -19.469 -11.867 1 92.38 445 VAL B O 1
ATOM 8799 N N . ALA B 1 446 ? 8.156 -18.359 -10.977 1 93.06 446 ALA B N 1
ATOM 8800 C CA . ALA B 1 446 ? 8.984 -17.875 -9.875 1 93.06 446 ALA B CA 1
ATOM 8801 C C . ALA B 1 446 ? 9.445 -19.031 -8.984 1 93.06 446 ALA B C 1
ATOM 8803 O O . ALA B 1 446 ? 10.547 -19 -8.445 1 93.06 446 ALA B O 1
ATOM 8804 N N . CYS B 1 447 ? 8.641 -20.031 -8.844 1 95.25 447 CYS B N 1
ATOM 8805 C CA . CYS B 1 447 ? 8.938 -21.172 -7.969 1 95.25 447 CYS B CA 1
ATOM 8806 C C . CYS B 1 447 ? 10.055 -22.031 -8.547 1 95.25 447 CYS B C 1
ATOM 8808 O O . CYS B 1 447 ? 10.711 -22.766 -7.824 1 95.25 447 CYS B O 1
ATOM 8810 N N . ILE B 1 448 ? 10.336 -21.922 -9.836 1 95.12 448 ILE B N 1
ATOM 8811 C CA . ILE B 1 448 ? 11.352 -22.734 -10.492 1 95.12 448 ILE B CA 1
ATOM 8812 C C . ILE B 1 448 ? 12.734 -22.141 -10.242 1 95.12 448 ILE B C 1
ATOM 8814 O O . ILE B 1 448 ? 13.742 -22.828 -10.398 1 95.12 448 ILE B O 1
ATOM 8818 N N . ALA B 1 449 ? 12.797 -20.875 -9.836 1 93.94 449 ALA B N 1
ATOM 8819 C CA . ALA B 1 449 ? 14.047 -20.141 -9.781 1 93.94 449 ALA B CA 1
ATOM 8820 C C . ALA B 1 449 ? 15.047 -20.812 -8.844 1 93.94 449 ALA B C 1
ATOM 8822 O O . ALA B 1 449 ? 16.203 -21.016 -9.211 1 93.94 449 ALA B O 1
ATOM 8823 N N . MET B 1 450 ? 14.633 -21.219 -7.703 1 94.38 450 MET B N 1
ATOM 8824 C CA . MET B 1 450 ? 15.531 -21.766 -6.691 1 94.38 450 MET B CA 1
ATOM 8825 C C . MET B 1 450 ? 16.016 -23.156 -7.094 1 94.38 450 MET B C 1
ATOM 8827 O O . MET B 1 450 ? 17.234 -23.406 -7.133 1 94.38 450 MET B O 1
ATOM 8831 N N . PRO B 1 451 ? 15.125 -24.047 -7.449 1 93.94 451 PRO B N 1
ATOM 8832 C CA . PRO B 1 451 ? 15.617 -25.344 -7.895 1 93.94 451 PRO B CA 1
ATOM 8833 C C . PRO B 1 451 ? 16.484 -25.266 -9.148 1 93.94 451 PRO B C 1
ATOM 8835 O O . PRO B 1 451 ? 17.484 -25.969 -9.266 1 93.94 451 PRO B O 1
ATOM 8838 N N . LEU B 1 452 ? 16.141 -24.391 -10.008 1 94.06 452 LEU B N 1
ATOM 8839 C CA . LEU B 1 452 ? 16.938 -24.219 -11.219 1 94.06 452 LEU B CA 1
ATOM 8840 C C . LEU B 1 452 ? 18.344 -23.75 -10.867 1 94.06 452 LEU B C 1
ATOM 8842 O O . LEU B 1 452 ? 19.328 -24.281 -11.383 1 94.06 452 LEU B O 1
ATOM 8846 N N . THR B 1 453 ? 18.469 -22.766 -10.039 1 94 453 THR B N 1
ATOM 8847 C CA . THR B 1 453 ? 19.766 -22.203 -9.648 1 94 453 THR B CA 1
ATOM 8848 C C . THR B 1 453 ? 20.641 -23.266 -8.984 1 94 453 THR B C 1
ATOM 8850 O O . THR B 1 453 ? 21.812 -23.391 -9.297 1 94 453 THR B O 1
ATOM 8853 N N . LEU B 1 454 ? 20.094 -24.016 -8.109 1 92.5 454 LEU B N 1
ATOM 8854 C CA . LEU B 1 454 ? 20.859 -25.031 -7.391 1 92.5 454 LEU B CA 1
ATOM 8855 C C . LEU B 1 454 ? 21.328 -26.141 -8.328 1 92.5 454 LEU B C 1
ATOM 8857 O O . LEU B 1 454 ? 22.453 -26.641 -8.203 1 92.5 454 LEU B O 1
ATOM 8861 N N . HIS B 1 455 ? 20.469 -26.547 -9.242 1 90.88 455 HIS B N 1
ATOM 8862 C CA . HIS B 1 455 ? 20.875 -27.562 -10.203 1 90.88 455 HIS B CA 1
ATOM 8863 C C . HIS B 1 455 ? 21.938 -27.031 -11.156 1 90.88 455 HIS B C 1
ATOM 8865 O O . HIS B 1 455 ? 22.828 -27.766 -11.586 1 90.88 455 HIS B O 1
ATOM 8871 N N . VAL B 1 456 ? 21.844 -25.734 -11.492 1 90.94 456 VAL B N 1
ATOM 8872 C CA . VAL B 1 456 ? 22.859 -25.125 -12.336 1 90.94 456 VAL B CA 1
ATOM 8873 C C . VAL B 1 456 ? 24.188 -25.078 -11.609 1 90.94 456 VAL B C 1
ATOM 8875 O O . VAL B 1 456 ? 25.25 -25.344 -12.203 1 90.94 456 VAL B O 1
ATOM 8878 N N . ILE B 1 457 ? 24.141 -24.734 -10.375 1 90.12 457 ILE B N 1
ATOM 8879 C CA . ILE B 1 457 ? 25.359 -24.719 -9.555 1 90.12 457 ILE B CA 1
ATOM 8880 C C . ILE B 1 457 ? 25.984 -26.109 -9.547 1 90.12 457 ILE B C 1
ATOM 8882 O O . ILE B 1 457 ? 27.203 -26.25 -9.758 1 90.12 457 ILE B O 1
ATOM 8886 N N . SER B 1 458 ? 25.203 -27.125 -9.273 1 88 458 SER B N 1
ATOM 8887 C CA . SER B 1 458 ? 25.703 -28.5 -9.219 1 88 458 SER B CA 1
ATOM 8888 C C . SER B 1 458 ? 26.281 -28.938 -10.562 1 88 458 SER B C 1
ATOM 8890 O O . SER B 1 458 ? 27.312 -29.609 -10.609 1 88 458 SER B O 1
ATOM 8892 N N . ALA B 1 459 ? 25.625 -28.594 -11.594 1 84.88 459 ALA B N 1
ATOM 8893 C CA . ALA B 1 459 ? 26.094 -28.953 -12.93 1 84.88 459 ALA B CA 1
ATOM 8894 C C . ALA B 1 459 ? 27.422 -28.266 -13.234 1 84.88 459 ALA B C 1
ATOM 8896 O O . ALA B 1 459 ? 28.328 -28.891 -13.812 1 84.88 459 ALA B O 1
ATOM 8897 N N . ARG B 1 460 ? 27.562 -27.125 -12.859 1 83 460 ARG B N 1
ATOM 8898 C CA . ARG B 1 460 ? 28.797 -26.359 -13.109 1 83 460 ARG B CA 1
ATOM 8899 C C . ARG B 1 460 ? 29.938 -26.891 -12.266 1 83 460 ARG B C 1
ATOM 8901 O O . ARG B 1 460 ? 31.078 -26.984 -12.75 1 83 460 ARG B O 1
ATOM 8908 N N . LEU B 1 461 ? 29.672 -27.125 -11.07 1 81.56 461 LEU B N 1
ATOM 8909 C CA . LEU B 1 461 ? 30.703 -27.641 -10.172 1 81.56 461 LEU B CA 1
ATOM 8910 C C . LEU B 1 461 ? 31.156 -29.031 -10.594 1 81.56 461 LEU B C 1
ATOM 8912 O O . LEU B 1 461 ? 32.344 -29.344 -10.516 1 81.56 461 LEU B O 1
ATOM 8916 N N . SER B 1 462 ? 30.281 -29.859 -11.047 1 78.69 462 SER B N 1
ATOM 8917 C CA . SER B 1 462 ? 30.625 -31.203 -11.516 1 78.69 462 SER B CA 1
ATOM 8918 C C . SER B 1 462 ? 31.453 -31.156 -12.789 1 78.69 462 SER B C 1
ATOM 8920 O O . SER B 1 462 ? 32.344 -31.969 -12.977 1 78.69 462 SER B O 1
ATOM 8922 N N . SER B 1 463 ? 31.141 -30.234 -13.641 1 76.62 463 SER B N 1
ATOM 8923 C CA . SER B 1 463 ? 31.891 -30.062 -14.875 1 76.62 463 SER B CA 1
ATOM 8924 C C . SER B 1 463 ? 33.312 -29.578 -14.586 1 76.62 463 SER B C 1
ATOM 8926 O O . SER B 1 463 ? 34.281 -30.016 -15.227 1 76.62 463 SER B O 1
ATOM 8928 N N . LEU B 1 464 ? 33.438 -28.672 -13.656 1 72 464 LEU B N 1
ATOM 8929 C CA . LEU B 1 464 ? 34.75 -28.156 -13.273 1 72 464 LEU B CA 1
ATOM 8930 C C . LEU B 1 464 ? 35.594 -29.25 -12.648 1 72 464 LEU B C 1
ATOM 8932 O O . LEU B 1 464 ? 36.812 -29.312 -12.883 1 72 464 LEU B O 1
ATOM 8936 N N . ASN B 1 465 ? 35 -30.016 -11.852 1 69.62 465 ASN B N 1
ATOM 8937 C CA . ASN B 1 465 ? 35.719 -31.125 -11.219 1 69.62 465 ASN B CA 1
ATOM 8938 C C . ASN B 1 465 ? 36.219 -32.125 -12.25 1 69.62 465 ASN B C 1
ATOM 8940 O O . ASN B 1 465 ? 37.312 -32.688 -12.102 1 69.62 465 ASN B O 1
ATOM 8944 N N . LYS B 1 466 ? 35.469 -32.344 -13.211 1 67.94 466 LYS B N 1
ATOM 8945 C CA . LYS B 1 466 ? 35.844 -33.219 -14.289 1 67.94 466 LYS B CA 1
ATOM 8946 C C . LYS B 1 466 ? 37.031 -32.656 -15.07 1 67.94 466 LYS B C 1
ATOM 8948 O O . LYS B 1 466 ? 37.938 -33.406 -15.477 1 67.94 466 LYS B O 1
ATOM 8953 N N . GLU B 1 467 ? 36.969 -31.359 -15.227 1 63.72 467 GLU B N 1
ATOM 8954 C CA . GLU B 1 467 ? 38.062 -30.703 -15.961 1 63.72 467 GLU B CA 1
ATOM 8955 C C . GLU B 1 467 ? 39.375 -30.719 -15.156 1 63.72 467 GLU B C 1
ATOM 8957 O O . GLU B 1 467 ? 40.438 -30.875 -15.719 1 63.72 467 GLU B O 1
ATOM 8962 N N . LEU B 1 468 ? 39.188 -30.469 -13.859 1 54.34 468 LEU B N 1
ATOM 8963 C CA . LEU B 1 468 ? 40.375 -30.406 -13.008 1 54.34 468 LEU B CA 1
ATOM 8964 C C . LEU B 1 468 ? 40.875 -31.797 -12.641 1 54.34 468 LEU B C 1
ATOM 8966 O O . LEU B 1 468 ? 42.062 -31.984 -12.359 1 54.34 468 LEU B O 1
ATOM 8970 N N . ALA B 1 469 ? 40 -32.688 -12.422 1 52.78 469 ALA B N 1
ATOM 8971 C CA . ALA B 1 469 ? 40.406 -34.062 -12.094 1 52.78 469 ALA B CA 1
ATOM 8972 C C . ALA B 1 469 ? 41.125 -34.719 -13.266 1 52.78 469 ALA B C 1
ATOM 8974 O O . ALA B 1 469 ? 40.5 -35 -14.305 1 52.78 469 ALA B O 1
ATOM 8975 N N . PHE B 1 470 ? 42.25 -34.312 -13.688 1 40.56 470 PHE B N 1
ATOM 8976 C CA . PHE B 1 470 ? 43.062 -35.125 -14.602 1 40.56 470 PHE B CA 1
ATOM 8977 C C . PHE B 1 470 ? 42.688 -36.594 -14.516 1 40.56 470 PHE B C 1
ATOM 8979 O O . PHE B 1 470 ? 43.219 -37.406 -15.234 1 40.56 470 PHE B O 1
ATOM 8986 N N . ASP B 1 471 ? 42.719 -37.25 -13.203 1 40.09 471 ASP B N 1
ATOM 8987 C CA . ASP B 1 471 ? 42.656 -38.719 -12.992 1 40.09 471 ASP B CA 1
ATOM 8988 C C . ASP B 1 471 ? 41.406 -39.312 -13.594 1 40.09 471 ASP B C 1
ATOM 8990 O O . ASP B 1 471 ? 40.438 -38.594 -13.883 1 40.09 471 ASP B O 1
ATOM 8994 N N . PHE B 1 472 ? 41.281 -40.875 -13.414 1 37.88 472 PHE B N 1
ATOM 8995 C CA . PHE B 1 472 ? 40.406 -41.938 -13.82 1 37.88 472 PHE B CA 1
ATOM 8996 C C . PHE B 1 472 ? 38.969 -41.625 -13.461 1 37.88 472 PHE B C 1
ATOM 8998 O O . PHE B 1 472 ? 38.688 -41.031 -12.422 1 37.88 472 PHE B O 1
ATOM 9005 N N . PRO B 1 473 ? 38 -41.656 -14.414 1 40.66 473 PRO B N 1
ATOM 9006 C CA . PRO B 1 473 ? 36.562 -41.625 -14.102 1 40.66 473 PRO B CA 1
ATOM 9007 C C . PRO B 1 473 ? 36.25 -42.25 -12.75 1 40.66 473 PRO B C 1
ATOM 9009 O O . PRO B 1 473 ? 36.375 -43.469 -12.594 1 40.66 473 PRO B O 1
ATOM 9012 N N . ILE B 1 474 ? 36.688 -41.844 -11.672 1 38.47 474 ILE B N 1
ATOM 9013 C CA . ILE B 1 474 ? 36.219 -42.531 -10.484 1 38.47 474 ILE B CA 1
ATOM 9014 C C . ILE B 1 474 ? 34.719 -42.812 -10.594 1 38.47 474 ILE B C 1
ATOM 9016 O O . ILE B 1 474 ? 33.938 -41.906 -10.891 1 38.47 474 ILE B O 1
ATOM 9020 N N . SER B 1 475 ? 34.219 -44.062 -10.594 1 40.53 475 SER B N 1
ATOM 9021 C CA . SER B 1 475 ? 32.969 -44.75 -10.875 1 40.53 475 SER B CA 1
ATOM 9022 C C . SER B 1 475 ? 31.766 -44 -10.32 1 40.53 475 SER B C 1
ATOM 9024 O O . SER B 1 475 ? 30.672 -44.125 -10.867 1 40.53 475 SER B O 1
ATOM 9026 N N . GLY B 1 476 ? 31.812 -43.531 -9.086 1 43.56 476 GLY B N 1
ATOM 9027 C CA . GLY B 1 476 ? 30.609 -43.188 -8.328 1 43.56 476 GLY B CA 1
ATOM 9028 C C . GLY B 1 476 ? 30.125 -41.781 -8.586 1 43.56 476 GLY B C 1
ATOM 9029 O O . GLY B 1 476 ? 29.047 -41.406 -8.125 1 43.56 476 GLY B O 1
ATOM 9030 N N . SER B 1 477 ? 30.906 -40.844 -8.953 1 48.12 477 SER B N 1
ATOM 9031 C CA . SER B 1 477 ? 30.672 -39.406 -9.141 1 48.12 477 SER B CA 1
ATOM 9032 C C . SER B 1 477 ? 29.859 -39.156 -10.398 1 48.12 477 SER B C 1
ATOM 9034 O O . SER B 1 477 ? 29.125 -38.156 -10.484 1 48.12 477 SER B O 1
ATOM 9036 N N . ASP B 1 478 ? 29.781 -40.062 -11.352 1 52.25 478 ASP B N 1
ATOM 9037 C CA . ASP B 1 478 ? 29.109 -39.969 -12.641 1 52.25 478 ASP B CA 1
ATOM 9038 C C . ASP B 1 478 ? 27.594 -40.031 -12.484 1 52.25 478 ASP B C 1
ATOM 9040 O O . ASP B 1 478 ? 26.859 -39.375 -13.219 1 52.25 478 ASP B O 1
ATOM 9044 N N . SER B 1 479 ? 27.234 -40.906 -11.453 1 51.53 479 SER B N 1
ATOM 9045 C CA . SER B 1 479 ? 25.781 -41.062 -11.305 1 51.53 479 SER B CA 1
ATOM 9046 C C . SER B 1 479 ? 25.141 -39.812 -10.75 1 51.53 479 SER B C 1
ATOM 9048 O O . SER B 1 479 ? 24.047 -39.406 -11.203 1 51.53 479 SER B O 1
ATOM 9050 N N . ALA B 1 480 ? 25.859 -39.188 -9.781 1 59.12 480 ALA B N 1
ATOM 9051 C CA . ALA B 1 480 ? 25.297 -37.969 -9.203 1 59.12 480 ALA B CA 1
ATOM 9052 C C . ALA B 1 480 ? 25.312 -36.812 -10.211 1 59.12 480 ALA B C 1
ATOM 9054 O O . ALA B 1 480 ? 24.359 -36.031 -10.258 1 59.12 480 ALA B O 1
ATOM 9055 N N . SER B 1 481 ? 26.266 -36.906 -10.977 1 63.22 481 SER B N 1
ATOM 9056 C CA . SER B 1 481 ? 26.391 -35.875 -12.008 1 63.22 481 SER B CA 1
ATOM 9057 C C . SER B 1 481 ? 25.344 -36.062 -13.094 1 63.22 481 SER B C 1
ATOM 9059 O O . SER B 1 481 ? 24.766 -35.062 -13.57 1 63.22 481 SER B O 1
ATOM 9061 N N . THR B 1 482 ? 25.016 -37.344 -13.398 1 69.88 482 THR B N 1
ATOM 9062 C CA . THR B 1 482 ? 24.016 -37.594 -14.422 1 69.88 482 THR B CA 1
ATOM 9063 C C . THR B 1 482 ? 22.625 -37.25 -13.922 1 69.88 482 THR B C 1
ATOM 9065 O O . THR B 1 482 ? 21.797 -36.719 -14.672 1 69.88 482 THR B O 1
ATOM 9068 N N . SER B 1 483 ? 22.469 -37.531 -12.68 1 74.94 483 SER B N 1
ATOM 9069 C CA . SER B 1 483 ? 21.172 -37.219 -12.086 1 74.94 483 SER B CA 1
ATOM 9070 C C . SER B 1 483 ? 20.922 -35.719 -12.023 1 74.94 483 SER B C 1
ATOM 9072 O O . SER B 1 483 ? 19.812 -35.25 -12.297 1 74.94 483 SER B O 1
ATOM 9074 N N . SER B 1 484 ? 21.984 -35 -11.727 1 77.56 484 SER B N 1
ATOM 9075 C CA . SER B 1 484 ? 21.859 -33.562 -11.648 1 77.56 484 SER B CA 1
ATOM 9076 C C . SER B 1 484 ? 21.609 -32.938 -13.023 1 77.56 484 SER B C 1
ATOM 9078 O O . SER B 1 484 ? 20.828 -31.984 -13.156 1 77.56 484 SER B O 1
ATOM 9080 N N . GLN B 1 485 ? 22.172 -33.594 -13.984 1 81 485 GLN B N 1
ATOM 9081 C CA . GLN B 1 485 ? 21.984 -33.125 -15.344 1 81 485 GLN B CA 1
ATOM 9082 C C . GLN B 1 485 ? 20.578 -33.406 -15.844 1 81 485 GLN B C 1
ATOM 9084 O O . GLN B 1 485 ? 19.969 -32.594 -16.562 1 81 485 GLN B O 1
ATOM 9089 N N . GLN B 1 486 ? 20.125 -34.531 -15.445 1 84.38 486 GLN B N 1
ATOM 9090 C CA . GLN B 1 486 ? 18.781 -34.906 -15.836 1 84.38 486 GLN B CA 1
ATOM 9091 C C . GLN B 1 486 ? 17.75 -33.938 -15.227 1 84.38 486 GLN B C 1
ATOM 9093 O O . GLN B 1 486 ? 16.812 -33.531 -15.898 1 84.38 486 GLN B O 1
ATOM 9098 N N . ARG B 1 487 ? 17.984 -33.656 -14.039 1 85.56 487 ARG B N 1
ATOM 9099 C CA . ARG B 1 487 ? 17.078 -32.719 -13.359 1 85.56 487 ARG B CA 1
ATOM 9100 C C . ARG B 1 487 ? 17.156 -31.328 -13.984 1 85.56 487 ARG B C 1
ATOM 9102 O O . ARG B 1 487 ? 16.141 -30.641 -14.102 1 85.56 487 ARG B O 1
ATOM 9109 N N . LEU B 1 488 ? 18.281 -30.953 -14.305 1 89.25 488 LEU B N 1
ATOM 9110 C CA . LEU B 1 488 ? 18.469 -29.672 -14.961 1 89.25 488 LEU B CA 1
ATOM 9111 C C . LEU B 1 488 ? 17.781 -29.656 -16.328 1 89.25 488 LEU B C 1
ATOM 9113 O O . LEU B 1 488 ? 17.188 -28.641 -16.703 1 89.25 488 LEU B O 1
ATOM 9117 N N . ASP B 1 489 ? 17.797 -30.719 -17 1 90.06 489 ASP B N 1
ATOM 9118 C CA . ASP B 1 489 ? 17.172 -30.812 -18.312 1 90.06 489 ASP B CA 1
ATOM 9119 C C . ASP B 1 489 ? 15.656 -30.688 -18.203 1 90.06 489 ASP B C 1
ATOM 9121 O O . ASP B 1 489 ? 15.016 -30.047 -19.047 1 90.06 489 ASP B O 1
ATOM 9125 N N . VAL B 1 490 ? 15.195 -31.344 -17.219 1 90.38 490 VAL B N 1
ATOM 9126 C CA . VAL B 1 490 ? 13.758 -31.297 -16.984 1 90.38 490 VAL B CA 1
ATOM 9127 C C . VAL B 1 490 ? 13.32 -29.844 -16.75 1 90.38 490 VAL B C 1
ATOM 9129 O O . VAL B 1 490 ? 12.336 -29.391 -17.328 1 90.38 490 VAL B O 1
ATOM 9132 N N . LEU B 1 491 ? 14.008 -29.125 -15.93 1 93.5 491 LEU B N 1
ATOM 9133 C CA . LEU B 1 491 ? 13.641 -27.75 -15.602 1 93.5 491 LEU B CA 1
ATOM 9134 C C . LEU B 1 491 ? 13.883 -26.828 -16.797 1 93.5 491 LEU B C 1
ATOM 9136 O O . LEU B 1 491 ? 13.133 -25.875 -17 1 93.5 491 LEU B O 1
ATOM 9140 N N . SER B 1 492 ? 14.891 -27.141 -17.547 1 91.31 492 SER B N 1
ATOM 9141 C CA . SER B 1 492 ? 15.18 -26.344 -18.734 1 91.31 492 SER B CA 1
ATOM 9142 C C . SER B 1 492 ? 14.062 -26.484 -19.766 1 91.31 492 SER B C 1
ATOM 9144 O O . SER B 1 492 ? 13.695 -25.5 -20.422 1 91.31 492 SER B O 1
ATOM 9146 N N . GLU B 1 493 ? 13.609 -27.656 -19.844 1 92.31 493 GLU B N 1
ATOM 9147 C CA . GLU B 1 493 ? 12.5 -27.891 -20.766 1 92.31 493 GLU B CA 1
ATOM 9148 C C . GLU B 1 493 ? 11.25 -27.125 -20.328 1 92.31 493 GLU B C 1
ATOM 9150 O O . GLU B 1 493 ? 10.539 -26.547 -21.156 1 92.31 493 GLU B O 1
ATOM 9155 N N . THR B 1 494 ? 11.016 -27.188 -19.078 1 93.69 494 THR B N 1
ATOM 9156 C CA . THR B 1 494 ? 9.875 -26.438 -18.547 1 93.69 494 THR B CA 1
ATOM 9157 C C . THR B 1 494 ? 10.039 -24.938 -18.812 1 93.69 494 THR B C 1
ATOM 9159 O O . THR B 1 494 ? 9.078 -24.266 -19.188 1 93.69 494 THR B O 1
ATOM 9162 N N . MET B 1 495 ? 11.227 -24.438 -18.641 1 93.38 495 MET B N 1
ATOM 9163 C CA . MET B 1 495 ? 11.508 -23.016 -18.844 1 93.38 495 MET B CA 1
ATOM 9164 C C . MET B 1 495 ? 11.273 -22.625 -20.312 1 93.38 495 MET B C 1
ATOM 9166 O O . MET B 1 495 ? 10.805 -21.531 -20.594 1 93.38 495 MET B O 1
ATOM 9170 N N . THR B 1 496 ? 11.578 -23.484 -21.172 1 91.69 496 THR B N 1
ATOM 9171 C CA . THR B 1 496 ? 11.375 -23.234 -22.594 1 91.69 496 THR B CA 1
ATOM 9172 C C . THR B 1 496 ? 9.891 -23.078 -22.906 1 91.69 496 THR B C 1
ATOM 9174 O O . THR B 1 496 ? 9.508 -22.312 -23.781 1 91.69 496 THR B O 1
ATOM 9177 N N . ALA B 1 497 ? 9.109 -23.812 -22.172 1 91 497 ALA B N 1
ATOM 9178 C CA . ALA B 1 497 ? 7.664 -23.719 -22.359 1 91 497 ALA B CA 1
ATOM 9179 C C . ALA B 1 497 ? 7.133 -22.375 -21.875 1 91 497 ALA B C 1
ATOM 9181 O O . ALA B 1 497 ? 6.117 -21.891 -22.375 1 91 497 ALA B O 1
ATOM 9182 N N . PHE B 1 498 ? 7.836 -21.734 -20.969 1 93.31 498 PHE B N 1
ATOM 9183 C CA . PHE B 1 498 ? 7.383 -20.484 -20.375 1 93.31 498 PHE B CA 1
ATOM 9184 C C . PHE B 1 498 ? 7.824 -19.297 -21.219 1 93.31 498 PHE B C 1
ATOM 9186 O O . PHE B 1 498 ? 7.223 -18.219 -21.141 1 93.31 498 PHE B O 1
ATOM 9193 N N . VAL B 1 499 ? 8.797 -19.359 -22.031 1 91.25 499 VAL B N 1
ATOM 9194 C CA . VAL B 1 499 ? 9.461 -18.25 -22.719 1 91.25 499 VAL B CA 1
ATOM 9195 C C . VAL B 1 499 ? 8.469 -17.516 -23.609 1 91.25 499 VAL B C 1
ATOM 9197 O O . VAL B 1 499 ? 8.398 -16.281 -23.578 1 91.25 499 VAL B O 1
ATOM 9200 N N . PRO B 1 500 ? 7.637 -18.234 -24.266 1 90 500 PRO B N 1
ATOM 9201 C CA . PRO B 1 500 ? 6.719 -17.5 -25.141 1 90 500 PRO B CA 1
ATOM 9202 C C . PRO B 1 500 ? 5.586 -16.828 -24.375 1 90 500 PRO B C 1
ATOM 9204 O O . PRO B 1 500 ? 4.953 -15.898 -24.906 1 90 500 PRO B O 1
ATOM 9207 N N . GLN B 1 501 ? 5.406 -17.219 -23.188 1 91.06 501 GLN B N 1
ATOM 9208 C CA . GLN B 1 501 ? 4.211 -16.781 -22.469 1 91.06 501 GLN B CA 1
ATOM 9209 C C . GLN B 1 501 ? 4.523 -15.633 -21.516 1 91.06 501 GLN B C 1
ATOM 9211 O O . GLN B 1 501 ? 3.701 -14.734 -21.328 1 91.06 501 GLN B O 1
ATOM 9216 N N . TYR B 1 502 ? 5.629 -15.695 -20.891 1 91.56 502 TYR B N 1
ATOM 9217 C CA . TYR B 1 502 ? 5.848 -14.766 -19.781 1 91.56 502 TYR B CA 1
ATOM 9218 C C . TYR B 1 502 ? 7.156 -14 -19.969 1 91.56 502 TYR B C 1
ATOM 9220 O O . TYR B 1 502 ? 8.156 -14.562 -20.422 1 91.56 502 TYR B O 1
ATOM 9228 N N . ASP B 1 503 ? 7.027 -12.734 -19.594 1 88.25 503 ASP B N 1
ATOM 9229 C CA . ASP B 1 503 ? 8.25 -11.961 -19.422 1 88.25 503 ASP B CA 1
ATOM 9230 C C . ASP B 1 503 ? 8.93 -12.289 -18.094 1 88.25 503 ASP B C 1
ATOM 9232 O O . ASP B 1 503 ? 8.297 -12.828 -17.188 1 88.25 503 ASP B O 1
ATOM 9236 N N . GLY B 1 504 ? 10.18 -12.18 -17.984 1 86.81 504 GLY B N 1
ATOM 9237 C CA . GLY B 1 504 ? 10.891 -12.43 -16.75 1 86.81 504 GLY B CA 1
ATOM 9238 C C . GLY B 1 504 ? 11.609 -13.773 -16.734 1 86.81 504 GLY B C 1
ATOM 9239 O O . GLY B 1 504 ? 12.484 -14 -15.891 1 86.81 504 GLY B O 1
ATOM 9240 N N . VAL B 1 505 ? 11.188 -14.656 -17.641 1 90.88 505 VAL B N 1
ATOM 9241 C CA . VAL B 1 505 ? 11.797 -15.977 -17.688 1 90.88 505 VAL B CA 1
ATOM 9242 C C . VAL B 1 505 ? 13.305 -15.836 -17.938 1 90.88 505 VAL B C 1
ATOM 9244 O O . VAL B 1 505 ? 14.102 -16.547 -17.312 1 90.88 505 VAL B O 1
ATOM 9247 N N . GLU B 1 506 ? 13.672 -14.938 -18.734 1 89.19 506 GLU B N 1
ATOM 9248 C CA . GLU B 1 506 ? 15.078 -14.711 -19.047 1 89.19 506 GLU B CA 1
ATOM 9249 C C . GLU B 1 506 ? 15.836 -14.195 -17.812 1 89.19 506 GLU B C 1
ATOM 9251 O O . GLU B 1 506 ? 17 -14.539 -17.609 1 89.19 506 GLU B O 1
ATOM 9256 N N . TRP B 1 507 ? 15.172 -13.438 -17.078 1 89 507 TRP B N 1
ATOM 9257 C CA . TRP B 1 507 ? 15.797 -12.914 -15.867 1 89 507 TRP B CA 1
ATOM 9258 C C . TRP B 1 507 ? 16.109 -14.031 -14.883 1 89 507 TRP B C 1
ATOM 9260 O O . TRP B 1 507 ? 17.141 -14 -14.195 1 89 507 TRP B O 1
ATOM 9270 N N . ILE B 1 508 ? 15.305 -14.992 -14.797 1 91.19 508 ILE B N 1
ATOM 9271 C CA . ILE B 1 508 ? 15.523 -16.141 -13.914 1 91.19 508 ILE B CA 1
ATOM 9272 C C . ILE B 1 508 ? 16.75 -16.922 -14.383 1 91.19 508 ILE B C 1
ATOM 9274 O O . ILE B 1 508 ? 17.562 -17.344 -13.57 1 91.19 508 ILE B O 1
ATOM 9278 N N . LYS B 1 509 ? 16.844 -17.062 -15.625 1 90.25 509 LYS B N 1
ATOM 9279 C CA . LYS B 1 509 ? 17.984 -17.766 -16.188 1 90.25 509 LYS B CA 1
ATOM 9280 C C . LYS B 1 509 ? 19.281 -17 -15.906 1 90.25 509 LYS B C 1
ATOM 9282 O O . LYS B 1 509 ? 20.297 -17.594 -15.539 1 90.25 509 LYS B O 1
ATOM 9287 N N . GLU B 1 510 ? 19.172 -15.734 -16.062 1 89.38 510 GLU B N 1
ATOM 9288 C CA . GLU B 1 510 ? 20.328 -14.891 -15.797 1 89.38 510 GLU B CA 1
ATOM 9289 C C . GLU B 1 510 ? 20.719 -14.93 -14.328 1 89.38 510 GLU B C 1
ATOM 9291 O O . GLU B 1 510 ? 21.922 -14.93 -14 1 89.38 510 GLU B O 1
ATOM 9296 N N . THR B 1 511 ? 19.812 -14.922 -13.547 1 90.88 511 THR B N 1
ATOM 9297 C CA . THR B 1 511 ? 20.062 -15 -12.117 1 90.88 511 THR B CA 1
ATOM 9298 C C . THR B 1 511 ? 20.75 -16.312 -11.758 1 90.88 511 THR B C 1
ATOM 9300 O O . THR B 1 511 ? 21.703 -16.328 -10.992 1 90.88 511 THR B O 1
ATOM 9303 N N . ALA B 1 512 ? 20.234 -17.391 -12.305 1 92.38 512 ALA B N 1
ATOM 9304 C CA . ALA B 1 512 ? 20.828 -18.703 -12.047 1 92.38 512 ALA B CA 1
ATOM 9305 C C . ALA B 1 512 ? 22.281 -18.75 -12.508 1 92.38 512 ALA B C 1
ATOM 9307 O O . ALA B 1 512 ? 23.156 -19.266 -11.797 1 92.38 512 ALA B O 1
ATOM 9308 N N . ARG B 1 513 ? 22.516 -18.125 -13.57 1 89.56 513 ARG B N 1
ATOM 9309 C CA . ARG B 1 513 ? 23.875 -18.078 -14.109 1 89.56 513 ARG B CA 1
ATOM 9310 C C . ARG B 1 513 ? 24.781 -17.234 -13.219 1 89.56 513 ARG B C 1
ATOM 9312 O O . ARG B 1 513 ? 25.922 -17.609 -12.938 1 89.56 513 ARG B O 1
ATOM 9319 N N . HIS B 1 514 ? 24.297 -16.156 -12.859 1 88.94 514 HIS B N 1
ATOM 9320 C CA . HIS B 1 514 ? 25.062 -15.25 -12.023 1 88.94 514 HIS B CA 1
ATOM 9321 C C . HIS B 1 514 ? 25.453 -15.906 -10.703 1 88.94 514 HIS B C 1
ATOM 9323 O O . HIS B 1 514 ? 26.609 -15.828 -10.289 1 88.94 514 HIS B O 1
ATOM 9329 N N . VAL B 1 515 ? 24.547 -16.547 -10.086 1 90.88 515 VAL B N 1
ATOM 9330 C CA . VAL B 1 515 ? 24.797 -17.141 -8.781 1 90.88 515 VAL B CA 1
ATOM 9331 C C . VAL B 1 515 ? 25.719 -18.359 -8.945 1 90.88 515 VAL B C 1
ATOM 9333 O O . VAL B 1 515 ? 26.562 -18.625 -8.078 1 90.88 515 VAL B O 1
ATOM 9336 N N . ALA B 1 516 ? 25.562 -19.062 -10 1 87.69 516 ALA B N 1
ATOM 9337 C CA . ALA B 1 516 ? 26.453 -20.172 -10.273 1 87.69 516 ALA B CA 1
ATOM 9338 C C . ALA B 1 516 ? 27.891 -19.688 -10.469 1 87.69 516 ALA B C 1
ATOM 9340 O O . ALA B 1 516 ? 28.844 -20.359 -10.047 1 87.69 516 ALA B O 1
ATOM 9341 N N . ASN B 1 517 ? 28 -18.562 -11.062 1 84.06 517 ASN B N 1
ATOM 9342 C CA . ASN B 1 517 ? 29.312 -17.969 -11.227 1 84.06 517 ASN B CA 1
ATOM 9343 C C . ASN B 1 517 ? 29.922 -17.562 -9.891 1 84.06 517 ASN B C 1
ATOM 9345 O O . ASN B 1 517 ? 31.125 -17.719 -9.672 1 84.06 517 ASN B O 1
ATOM 9349 N N . LEU B 1 518 ? 29.141 -17.125 -9.109 1 81.88 518 LEU B N 1
ATOM 9350 C CA . LEU B 1 518 ? 29.594 -16.75 -7.773 1 81.88 518 LEU B CA 1
ATOM 9351 C C . LEU B 1 518 ? 30.062 -17.984 -7.004 1 81.88 518 LEU B C 1
ATOM 9353 O O . LEU B 1 518 ? 31.078 -17.938 -6.301 1 81.88 518 LEU B O 1
ATOM 9357 N N . ALA B 1 519 ? 29.344 -19.031 -7.09 1 82.62 519 ALA B N 1
ATOM 9358 C CA . ALA B 1 519 ? 29.703 -20.266 -6.398 1 82.62 519 ALA B CA 1
ATOM 9359 C C . ALA B 1 519 ? 31.031 -20.812 -6.906 1 82.62 519 ALA B C 1
ATOM 9361 O O . ALA B 1 519 ? 31.828 -21.344 -6.125 1 82.62 519 ALA B O 1
ATOM 9362 N N . GLN B 1 520 ? 31.266 -20.656 -8.102 1 78 520 GLN B N 1
ATOM 9363 C CA . GLN B 1 520 ? 32.5 -21.141 -8.695 1 78 520 GLN B CA 1
ATOM 9364 C C . GLN B 1 520 ? 33.688 -20.312 -8.242 1 78 520 GLN B C 1
ATOM 9366 O O . GLN B 1 520 ? 34.781 -20.859 -7.973 1 78 520 GLN B O 1
ATOM 9371 N N . THR B 1 521 ? 33.469 -19.078 -8.164 1 74.31 521 THR B N 1
ATOM 9372 C CA . THR B 1 521 ? 34.531 -18.203 -7.734 1 74.31 521 THR B CA 1
ATOM 9373 C C . THR B 1 521 ? 34.906 -18.453 -6.273 1 74.31 521 THR B C 1
ATOM 9375 O O . THR B 1 521 ? 36.062 -18.422 -5.895 1 74.31 521 THR B O 1
ATOM 9378 N N . ASP B 1 522 ? 34 -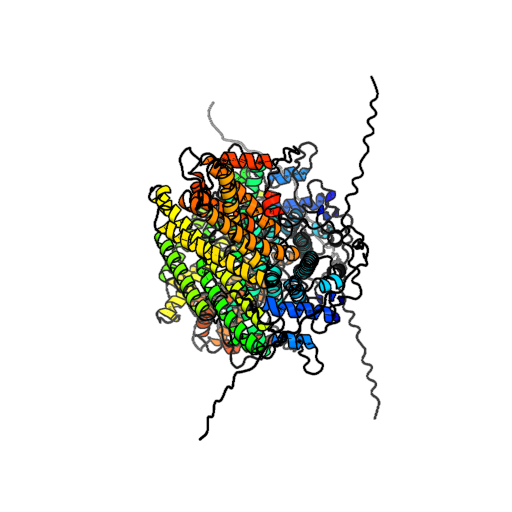18.719 -5.488 1 70.19 522 ASP B N 1
ATOM 9379 C CA . ASP B 1 522 ? 34.219 -18.984 -4.07 1 70.19 522 ASP B CA 1
ATOM 9380 C C . ASP B 1 522 ? 34.938 -20.312 -3.873 1 70.19 522 ASP B C 1
ATOM 9382 O O . ASP B 1 522 ? 35.781 -20.438 -2.98 1 70.19 522 ASP B O 1
ATOM 9386 N N . ARG B 1 523 ? 34.625 -21.281 -4.586 1 65.31 523 ARG B N 1
ATOM 9387 C CA . ARG B 1 523 ? 35.281 -22.578 -4.523 1 65.31 523 ARG B CA 1
ATOM 9388 C C . ARG B 1 523 ? 36.781 -22.453 -4.852 1 65.31 523 ARG B C 1
ATOM 9390 O O . ARG B 1 523 ? 37.594 -23.062 -4.18 1 65.31 523 ARG B O 1
ATOM 9397 N N . LEU B 1 524 ? 36.906 -21.75 -5.77 1 56.75 524 LEU B N 1
ATOM 9398 C CA . LEU B 1 524 ? 38.312 -21.562 -6.188 1 56.75 524 LEU B CA 1
ATOM 9399 C C . LEU B 1 524 ? 39.125 -20.891 -5.09 1 56.75 524 LEU B C 1
ATOM 9401 O O . LEU B 1 524 ? 40.312 -21.188 -4.918 1 56.75 524 LEU B O 1
ATOM 9405 N N . SER B 1 525 ? 38.344 -20.219 -4.395 1 54.19 525 SER B N 1
ATOM 9406 C CA . SER B 1 525 ? 39.031 -19.531 -3.303 1 54.19 525 SER B CA 1
ATOM 9407 C C . SER B 1 525 ? 39.25 -20.469 -2.115 1 54.19 525 SER B C 1
ATOM 9409 O O . SER B 1 525 ? 40.188 -20.297 -1.335 1 54.19 525 SER B O 1
ATOM 9411 N N . LEU B 1 526 ? 38.344 -21.422 -1.97 1 52.66 526 LEU B N 1
ATOM 9412 C CA . LEU B 1 526 ? 38.375 -22.328 -0.825 1 52.66 526 LEU B CA 1
ATOM 9413 C C . LEU B 1 526 ? 39.219 -23.562 -1.136 1 52.66 526 LEU B C 1
ATOM 9415 O O . LEU B 1 526 ? 39.594 -24.312 -0.231 1 52.66 526 LEU B O 1
ATOM 9419 N N . SER B 1 527 ? 39.406 -23.922 -2.4 1 53.78 527 SER B N 1
ATOM 9420 C CA . SER B 1 527 ? 40.156 -25.141 -2.742 1 53.78 527 SER B CA 1
ATOM 9421 C C . SER B 1 527 ? 41.562 -25.078 -2.219 1 53.78 527 SER B C 1
ATOM 9423 O O . SER B 1 527 ? 42.438 -24.422 -2.812 1 53.78 527 SER B O 1
ATOM 9425 N N . GLN B 1 528 ? 41.656 -25.047 -0.87 1 48.34 528 GLN B N 1
ATOM 9426 C CA . GLN B 1 528 ? 42.969 -25.391 -0.335 1 48.34 528 GLN B CA 1
ATOM 9427 C C . GLN B 1 528 ? 43.438 -26.766 -0.812 1 48.34 528 GLN B C 1
ATOM 9429 O O . GLN B 1 528 ? 42.594 -27.641 -1.076 1 48.34 528 GLN B O 1
ATOM 9434 N N . PRO B 1 529 ? 44.75 -27.031 -1.015 1 43.91 529 PRO B N 1
ATOM 9435 C CA . PRO B 1 529 ? 45.375 -28.328 -1.309 1 43.91 529 PRO B CA 1
ATOM 9436 C C . PRO B 1 529 ? 45 -29.406 -0.296 1 43.91 529 PRO B C 1
ATOM 9438 O O . PRO B 1 529 ? 45.125 -29.203 0.913 1 43.91 529 PRO B O 1
ATOM 9441 N N . GLY B 1 530 ? 44.125 -30.453 -0.629 1 49 530 GLY B N 1
ATOM 9442 C CA . GLY B 1 530 ? 43.812 -31.641 0.166 1 49 530 GLY B CA 1
ATOM 9443 C C . GLY B 1 530 ? 42.344 -31.797 0.445 1 49 530 GLY B C 1
ATOM 9444 O O . GLY B 1 530 ? 41.938 -32.781 1.045 1 49 530 GLY B O 1
ATOM 9445 N N . GLN B 1 531 ? 41.594 -30.703 0.503 1 52.75 531 GLN B N 1
ATOM 9446 C CA . GLN B 1 531 ? 40.188 -30.812 0.93 1 52.75 531 GLN B CA 1
ATOM 9447 C C . GLN B 1 531 ? 39.312 -31.344 -0.203 1 52.75 531 GLN B C 1
ATOM 9449 O O . GLN B 1 531 ? 39.625 -31.141 -1.379 1 52.75 531 GLN B O 1
ATOM 9454 N N . THR B 1 532 ? 38.375 -32.344 0.062 1 56.34 532 THR B N 1
ATOM 9455 C CA . THR B 1 532 ? 37.406 -33.031 -0.79 1 56.34 532 THR B CA 1
ATOM 9456 C C . THR B 1 532 ? 36.688 -32.031 -1.686 1 56.34 532 THR B C 1
ATOM 9458 O O . THR B 1 532 ? 36.25 -30.969 -1.225 1 56.34 532 THR B O 1
ATOM 9461 N N . SER B 1 533 ? 36.812 -32.094 -3.023 1 65.94 533 SER B N 1
ATOM 9462 C CA . SER B 1 533 ? 36.312 -31.266 -4.117 1 65.94 533 SER B CA 1
ATOM 9463 C C . SER B 1 533 ? 34.781 -31.141 -4.047 1 65.94 533 SER B C 1
ATOM 9465 O O . SER B 1 533 ? 34.094 -32.125 -3.914 1 65.94 533 SER B O 1
ATOM 9467 N N . ILE B 1 534 ? 34.188 -30.047 -3.752 1 77.12 534 ILE B N 1
ATOM 9468 C CA . ILE B 1 534 ? 32.75 -29.719 -3.73 1 77.12 534 ILE B CA 1
ATOM 9469 C C . ILE B 1 534 ? 32.156 -29.875 -5.133 1 77.12 534 ILE B C 1
ATOM 9471 O O . ILE B 1 534 ? 32.594 -29.203 -6.07 1 77.12 534 ILE B O 1
ATOM 9475 N N . THR B 1 535 ? 31.266 -30.875 -5.379 1 77.12 535 THR B N 1
ATOM 9476 C CA . THR B 1 535 ? 30.719 -31.156 -6.699 1 77.12 535 THR B CA 1
ATOM 9477 C C . THR B 1 535 ? 29.219 -30.844 -6.734 1 77.12 535 THR B C 1
ATOM 9479 O O . THR B 1 535 ? 28.609 -30.812 -7.809 1 77.12 535 THR B O 1
ATOM 9482 N N . ASP B 1 536 ? 28.688 -30.688 -5.539 1 85.06 536 ASP B N 1
ATOM 9483 C CA . ASP B 1 536 ? 27.25 -30.484 -5.453 1 85.06 536 ASP B CA 1
ATOM 9484 C C . ASP B 1 536 ? 26.922 -29.344 -4.484 1 85.06 536 ASP B C 1
ATOM 9486 O O . ASP B 1 536 ? 27.719 -29.016 -3.609 1 85.06 536 ASP B O 1
ATOM 9490 N N . TRP B 1 537 ? 25.734 -28.766 -4.758 1 88.81 537 TRP B N 1
ATOM 9491 C CA . TRP B 1 537 ? 25.328 -27.672 -3.895 1 88.81 537 TRP B CA 1
ATOM 9492 C C . TRP B 1 537 ? 25.172 -28.141 -2.451 1 88.81 537 TRP B C 1
ATOM 9494 O O . TRP B 1 537 ? 25.375 -27.359 -1.516 1 88.81 537 TRP B O 1
ATOM 9504 N N . SER B 1 538 ? 24.75 -29.469 -2.203 1 88.25 538 SER B N 1
ATOM 9505 C CA . SER B 1 538 ? 24.562 -30 -0.856 1 88.25 538 SER B CA 1
ATOM 9506 C C . SER B 1 538 ? 25.875 -30 -0.079 1 88.25 538 SER B C 1
ATOM 9508 O O . SER B 1 538 ? 25.875 -29.828 1.143 1 88.25 538 SER B O 1
ATOM 9510 N N . GLN B 1 539 ? 26.969 -30.125 -0.81 1 86.19 539 GLN B N 1
ATOM 9511 C CA . GLN B 1 539 ? 28.281 -30.109 -0.171 1 86.19 539 GLN B CA 1
ATOM 9512 C C . GLN B 1 539 ? 28.672 -28.703 0.252 1 86.19 539 GLN B C 1
ATOM 9514 O O . GLN B 1 539 ? 29.375 -28.516 1.252 1 86.19 539 GLN B O 1
ATOM 9519 N N . ILE B 1 540 ? 28.25 -27.781 -0.544 1 86.25 540 ILE B N 1
ATOM 9520 C CA . ILE B 1 540 ? 28.484 -26.406 -0.145 1 86.25 540 ILE B CA 1
ATOM 9521 C C . ILE B 1 540 ? 27.75 -26.109 1.158 1 86.25 540 ILE B C 1
ATOM 9523 O O . ILE B 1 540 ? 28.281 -25.453 2.051 1 86.25 540 ILE B O 1
ATOM 9527 N N . LEU B 1 541 ? 26.547 -26.609 1.268 1 89.69 541 LEU B N 1
ATOM 9528 C CA . LEU B 1 541 ? 25.734 -26.391 2.455 1 89.69 541 LEU B CA 1
ATOM 9529 C C . LEU B 1 541 ? 26.375 -27.016 3.684 1 89.69 541 LEU B C 1
ATOM 9531 O O . LEU B 1 541 ? 26.391 -26.422 4.762 1 89.69 541 LEU B O 1
ATOM 9535 N N . THR B 1 542 ? 26.984 -28.141 3.529 1 85.25 542 THR B N 1
ATOM 9536 C CA . THR B 1 542 ? 27.562 -28.844 4.664 1 85.25 542 THR B CA 1
ATOM 9537 C C . THR B 1 542 ? 28.922 -28.266 5.035 1 85.25 542 THR B C 1
ATOM 9539 O O . THR B 1 542 ? 29.281 -28.219 6.215 1 85.25 542 THR B O 1
ATOM 9542 N N . SER B 1 543 ? 29.641 -27.812 3.996 1 82.19 543 SER B N 1
ATOM 9543 C CA . SER B 1 543 ? 31 -27.328 4.242 1 82.19 543 SER B CA 1
ATOM 9544 C C . SER B 1 543 ? 31 -25.859 4.602 1 82.19 543 SER B C 1
ATOM 9546 O O . SER B 1 543 ? 31.75 -25.422 5.48 1 82.19 543 SER B O 1
ATOM 9548 N N . GLN B 1 544 ? 30.188 -25.156 3.869 1 82.19 544 GLN B N 1
ATOM 9549 C CA . GLN B 1 544 ? 30.141 -23.719 4.062 1 82.19 544 GLN B CA 1
ATOM 9550 C C . GLN B 1 544 ? 28.703 -23.203 4.066 1 82.19 544 GLN B C 1
ATOM 9552 O O . GLN B 1 544 ? 28.281 -22.5 3.148 1 82.19 544 GLN B O 1
ATOM 9557 N N . PRO B 1 545 ? 28.031 -23.375 5.145 1 83.81 545 PRO B N 1
ATOM 9558 C CA . PRO B 1 545 ? 26.625 -23 5.199 1 83.81 545 PRO B CA 1
ATOM 9559 C C . PRO B 1 545 ? 26.391 -21.5 4.984 1 83.81 545 PRO B C 1
ATOM 9561 O O . PRO B 1 545 ? 25.391 -21.109 4.395 1 83.81 545 PRO B O 1
ATOM 9564 N N . ASN B 1 546 ? 27.344 -20.656 5.418 1 78.81 546 ASN B N 1
ATOM 9565 C CA . ASN B 1 546 ? 27.188 -19.219 5.246 1 78.81 546 ASN B CA 1
ATOM 9566 C C . ASN B 1 546 ? 27.281 -18.812 3.779 1 78.81 546 ASN B C 1
ATOM 9568 O O . ASN B 1 546 ? 26.562 -17.922 3.326 1 78.81 546 ASN B O 1
ATOM 9572 N N . THR B 1 547 ? 28.188 -19.438 3.078 1 82 547 THR B N 1
ATOM 9573 C CA . THR B 1 547 ? 28.297 -19.188 1.646 1 82 547 THR B CA 1
ATOM 9574 C C . THR B 1 547 ? 27.047 -19.641 0.91 1 82 547 THR B C 1
ATOM 9576 O O . THR B 1 547 ? 26.578 -18.984 -0.017 1 82 547 THR B O 1
ATOM 9579 N N . TYR B 1 548 ? 26.578 -20.781 1.324 1 87.94 548 TYR B N 1
ATOM 9580 C CA . TYR B 1 548 ? 25.344 -21.297 0.741 1 87.94 548 TYR B CA 1
ATOM 9581 C C . TYR B 1 548 ? 24.203 -20.328 0.949 1 87.94 548 TYR B C 1
ATOM 9583 O O . TYR B 1 548 ? 23.438 -20.031 0.018 1 87.94 548 TYR B O 1
ATOM 9591 N N . LEU B 1 549 ? 24.078 -19.828 2.184 1 85.94 549 LEU B N 1
ATOM 9592 C CA . LEU B 1 549 ? 23 -18.891 2.508 1 85.94 549 LEU B CA 1
ATOM 9593 C C . LEU B 1 549 ? 23.125 -17.594 1.715 1 85.94 549 LEU B C 1
ATOM 9595 O O . LEU B 1 549 ? 22.141 -17.031 1.277 1 85.94 549 LEU B O 1
ATOM 9599 N N . ARG B 1 550 ? 24.25 -17.203 1.488 1 83.38 550 ARG B N 1
ATOM 9600 C CA . ARG B 1 550 ? 24.484 -16 0.687 1 83.38 550 ARG B CA 1
ATOM 9601 C C . ARG B 1 550 ? 24.016 -16.203 -0.75 1 83.38 550 ARG B C 1
ATOM 9603 O O . ARG B 1 550 ? 23.453 -15.289 -1.364 1 83.38 550 ARG B O 1
ATOM 9610 N N . MET B 1 551 ? 24.281 -17.344 -1.271 1 87.56 551 MET B N 1
ATOM 9611 C CA . MET B 1 551 ? 23.859 -17.656 -2.635 1 87.56 551 MET B CA 1
ATOM 9612 C C . MET B 1 551 ? 22.344 -17.656 -2.756 1 87.56 551 MET B C 1
ATOM 9614 O O . MET B 1 551 ? 21.797 -17.078 -3.689 1 87.56 551 MET B O 1
ATOM 9618 N N . ILE B 1 552 ? 21.75 -18.266 -1.778 1 90.31 552 ILE B N 1
ATOM 9619 C CA . ILE B 1 552 ? 20.297 -18.375 -1.821 1 90.31 552 ILE B CA 1
ATOM 9620 C C . ILE B 1 552 ? 19.656 -17 -1.652 1 90.31 552 ILE B C 1
ATOM 9622 O O . ILE B 1 552 ? 18.656 -16.688 -2.297 1 90.31 552 ILE B O 1
ATOM 9626 N N . TRP B 1 553 ? 20.203 -16.219 -0.873 1 86.12 553 TRP B N 1
ATOM 9627 C CA . TRP B 1 553 ? 19.672 -14.883 -0.662 1 86.12 553 TRP B CA 1
ATOM 9628 C C . TRP B 1 553 ? 19.875 -14.016 -1.902 1 86.12 553 TRP B C 1
ATOM 9630 O O . TRP B 1 553 ? 19.047 -13.141 -2.191 1 86.12 553 TRP B O 1
ATOM 9640 N N . THR B 1 554 ? 20.938 -14.211 -2.527 1 87.12 554 THR B N 1
ATOM 9641 C CA . THR B 1 554 ? 21.156 -13.484 -3.775 1 87.12 554 THR B CA 1
ATOM 9642 C C . THR B 1 554 ? 20.078 -13.82 -4.797 1 87.12 554 THR B C 1
ATOM 9644 O O . THR B 1 554 ? 19.594 -12.938 -5.508 1 87.12 554 THR B O 1
ATOM 9647 N N . VAL B 1 555 ? 19.719 -15.094 -4.879 1 91.44 555 VAL B N 1
ATOM 9648 C CA . VAL B 1 555 ? 18.641 -15.5 -5.781 1 91.44 555 VAL B CA 1
ATOM 9649 C C . VAL B 1 555 ? 17.344 -14.805 -5.383 1 91.44 555 VAL B C 1
ATOM 9651 O O . VAL B 1 555 ? 16.641 -14.25 -6.234 1 91.44 555 VAL B O 1
ATOM 9654 N N . ASP B 1 556 ? 17.047 -14.82 -4.113 1 88.25 556 ASP B N 1
ATOM 9655 C CA . ASP B 1 556 ? 15.812 -14.234 -3.609 1 88.25 556 ASP B CA 1
ATOM 9656 C C . ASP B 1 556 ? 15.758 -12.734 -3.9 1 88.25 556 ASP B C 1
ATOM 9658 O O . ASP B 1 556 ? 14.727 -12.211 -4.316 1 88.25 556 ASP B O 1
ATOM 9662 N N . LEU B 1 557 ? 16.875 -12.062 -3.709 1 84.88 557 LEU B N 1
ATOM 9663 C CA . LEU B 1 557 ? 16.922 -10.617 -3.924 1 84.88 557 LEU B CA 1
ATOM 9664 C C . LEU B 1 557 ? 16.781 -10.289 -5.406 1 84.88 557 LEU B C 1
ATOM 9666 O O . LEU B 1 557 ? 16.172 -9.281 -5.766 1 84.88 557 LEU B O 1
ATOM 9670 N N . CYS B 1 558 ? 17.375 -11.094 -6.207 1 87.38 558 CYS B N 1
ATOM 9671 C CA . CYS B 1 558 ? 17.266 -10.883 -7.648 1 87.38 558 CYS B CA 1
ATOM 9672 C C . CYS B 1 558 ? 15.82 -10.992 -8.109 1 87.38 558 CYS B C 1
ATOM 9674 O O . CYS B 1 558 ? 15.367 -10.211 -8.953 1 87.38 558 CYS B O 1
ATOM 9676 N N . ILE B 1 559 ? 15.156 -11.922 -7.555 1 87.12 559 ILE B N 1
ATOM 9677 C CA . ILE B 1 559 ? 13.766 -12.125 -7.949 1 87.12 559 ILE B CA 1
ATOM 9678 C C . ILE B 1 559 ? 12.891 -11.023 -7.355 1 87.12 559 ILE B C 1
ATOM 9680 O O . ILE B 1 559 ? 11.977 -10.523 -8.016 1 87.12 559 ILE B O 1
ATOM 9684 N N . SER B 1 560 ? 13.141 -10.609 -6.152 1 84.19 560 SER B N 1
ATOM 9685 C CA . SER B 1 560 ? 12.336 -9.609 -5.453 1 84.19 560 SER B CA 1
ATOM 9686 C C . SER B 1 560 ? 12.516 -8.227 -6.066 1 84.19 560 SER B C 1
ATOM 9688 O O . SER B 1 560 ? 11.539 -7.508 -6.289 1 84.19 560 SER B O 1
ATOM 9690 N N . LYS B 1 561 ? 13.758 -7.855 -6.383 1 81.38 561 LYS B N 1
ATOM 9691 C CA . LYS B 1 561 ? 14.039 -6.488 -6.82 1 81.38 561 LYS B CA 1
ATOM 9692 C C . LYS B 1 561 ? 14.148 -6.41 -8.336 1 81.38 561 LYS B C 1
ATOM 9694 O O . LYS B 1 561 ? 14.055 -5.324 -8.914 1 81.38 561 LYS B O 1
ATOM 9699 N N . GLY B 1 562 ? 14.289 -7.531 -9.023 1 81.19 562 GLY B N 1
ATOM 9700 C CA . GLY B 1 562 ? 14.383 -7.539 -10.477 1 81.19 562 GLY B CA 1
ATOM 9701 C C . GLY B 1 562 ? 15.711 -7.016 -10.992 1 81.19 562 GLY B C 1
ATOM 9702 O O . GLY B 1 562 ? 15.82 -6.613 -12.148 1 81.19 562 GLY B O 1
ATOM 9703 N N . ARG B 1 563 ? 16.609 -6.828 -10.07 1 82.75 563 ARG B N 1
ATOM 9704 C CA . ARG B 1 563 ? 17.969 -6.391 -10.391 1 82.75 563 ARG B CA 1
ATOM 9705 C C . ARG B 1 563 ? 18.984 -7.109 -9.516 1 82.75 563 ARG B C 1
ATOM 9707 O O . ARG B 1 563 ? 18.625 -7.805 -8.562 1 82.75 563 ARG B O 1
ATOM 9714 N N . LEU B 1 564 ? 20.266 -6.977 -9.938 1 83.62 564 LEU B N 1
ATOM 9715 C CA . LEU B 1 564 ? 21.328 -7.555 -9.125 1 83.62 564 LEU B CA 1
ATOM 9716 C C . LEU B 1 564 ? 21.438 -6.832 -7.785 1 83.62 564 LEU B C 1
ATOM 9718 O O . LEU B 1 564 ? 21.281 -5.613 -7.719 1 83.62 564 LEU B O 1
ATOM 9722 N N . PRO B 1 565 ? 21.641 -7.562 -6.77 1 81.31 565 PRO B N 1
ATOM 9723 C CA . PRO B 1 565 ? 21.688 -6.973 -5.426 1 81.31 565 PRO B CA 1
ATOM 9724 C C . PRO B 1 565 ? 22.828 -5.973 -5.254 1 81.31 565 PRO B C 1
ATOM 9726 O O . PRO B 1 565 ? 23.906 -6.172 -5.809 1 81.31 565 PRO B O 1
ATOM 9729 N N . GLU B 1 566 ? 22.453 -4.906 -4.504 1 76.88 566 GLU B N 1
ATOM 9730 C CA . GLU B 1 566 ? 23.438 -3.91 -4.086 1 76.88 566 GLU B CA 1
ATOM 9731 C C . GLU B 1 566 ? 23.797 -4.074 -2.611 1 76.88 566 GLU B C 1
ATOM 9733 O O . GLU B 1 566 ? 23.172 -4.867 -1.901 1 76.88 566 GLU B O 1
ATOM 9738 N N . LYS B 1 567 ? 24.781 -3.412 -2.174 1 69.12 567 LYS B N 1
ATOM 9739 C CA . LYS B 1 567 ? 25.297 -3.557 -0.815 1 69.12 567 LYS B CA 1
ATOM 9740 C C . LYS B 1 567 ? 24.203 -3.301 0.216 1 69.12 567 LYS B C 1
ATOM 9742 O O . LYS B 1 567 ? 24.062 -4.055 1.183 1 69.12 567 LYS B O 1
ATOM 9747 N N . HIS B 1 568 ? 23.375 -2.391 -0.075 1 72.75 568 HIS B N 1
ATOM 9748 C CA . HIS B 1 568 ? 22.391 -1.986 0.933 1 72.75 568 HIS B CA 1
ATOM 9749 C C . HIS B 1 568 ? 21.125 -2.809 0.821 1 72.75 568 HIS B C 1
ATOM 9751 O O . HIS B 1 568 ? 20.188 -2.625 1.609 1 72.75 568 HIS B O 1
ATOM 9757 N N . ASP B 1 569 ? 21.188 -3.828 -0.042 1 75.19 569 ASP B N 1
ATOM 9758 C CA . ASP B 1 569 ? 20 -4.664 -0.168 1 75.19 569 ASP B CA 1
ATOM 9759 C C . ASP B 1 569 ? 19.953 -5.73 0.924 1 75.19 569 ASP B C 1
ATOM 9761 O O . ASP B 1 569 ? 18.906 -6.297 1.21 1 75.19 569 ASP B O 1
ATOM 9765 N N . PHE B 1 570 ? 21.172 -5.91 1.504 1 71.31 570 PHE B N 1
ATOM 9766 C CA . PHE B 1 570 ? 21.25 -6.91 2.562 1 71.31 570 PHE B CA 1
ATOM 9767 C C . PHE B 1 570 ? 21.125 -6.258 3.934 1 71.31 570 PHE B C 1
ATOM 9769 O O . PHE B 1 570 ? 21.688 -5.191 4.172 1 71.31 570 PHE B O 1
ATOM 9776 N N . PRO B 1 571 ? 20.328 -6.812 4.809 1 66.44 571 PRO B N 1
ATOM 9777 C CA . PRO B 1 571 ? 20.281 -6.242 6.156 1 66.44 571 PRO B CA 1
ATOM 9778 C C . PRO B 1 571 ? 21.656 -6.207 6.82 1 66.44 571 PRO B C 1
ATOM 9780 O O . PRO B 1 571 ? 22.469 -7.109 6.609 1 66.44 571 PRO B O 1
ATOM 9783 N N . SER B 1 572 ? 21.906 -5.27 7.562 1 62.62 572 SER B N 1
ATOM 9784 C CA . SER B 1 572 ? 23.219 -5.051 8.164 1 62.62 572 SER B CA 1
ATOM 9785 C C . SER B 1 572 ? 23.625 -6.23 9.039 1 62.62 572 SER B C 1
ATOM 9787 O O . SER B 1 572 ? 24.797 -6.621 9.055 1 62.62 572 SER B O 1
ATOM 9789 N N . TRP B 1 573 ? 22.641 -6.754 9.727 1 63.22 573 TRP B N 1
ATOM 9790 C CA . TRP B 1 573 ? 22.969 -7.848 10.633 1 63.22 573 TRP B CA 1
ATOM 9791 C C . TRP B 1 573 ? 23.391 -9.086 9.859 1 63.22 573 TRP B C 1
ATOM 9793 O O . TRP B 1 573 ? 24.203 -9.883 10.344 1 63.22 573 TRP B O 1
ATOM 9803 N N . LEU B 1 574 ? 22.891 -9.164 8.711 1 62.84 574 LEU B N 1
ATOM 9804 C CA . LEU B 1 574 ? 23.219 -10.32 7.895 1 62.84 574 LEU B CA 1
ATOM 9805 C C . LEU B 1 574 ? 24.594 -10.156 7.238 1 62.84 574 LEU B C 1
ATOM 9807 O O . LEU B 1 574 ? 25.344 -11.125 7.109 1 62.84 574 LEU B O 1
ATOM 9811 N N . LEU B 1 575 ? 24.828 -8.938 6.93 1 61.12 575 LEU B N 1
ATOM 9812 C CA . LEU B 1 575 ? 26.125 -8.664 6.312 1 61.12 575 LEU B CA 1
ATOM 9813 C C . LEU B 1 575 ? 27.266 -8.945 7.281 1 61.12 575 LEU B C 1
ATOM 9815 O O . LEU B 1 575 ? 28.297 -9.469 6.887 1 61.12 575 LEU B O 1
ATOM 9819 N N . GLY B 1 576 ? 27.047 -8.578 8.477 1 57.62 576 GLY B N 1
ATOM 9820 C CA . GLY B 1 576 ? 28.062 -8.828 9.477 1 57.62 576 GLY B CA 1
ATOM 9821 C C . GLY B 1 576 ? 28.312 -10.305 9.711 1 57.62 576 GLY B C 1
ATOM 9822 O O . GLY B 1 576 ? 29.453 -10.719 9.906 1 57.62 576 GLY B O 1
ATOM 9823 N N . GLN B 1 577 ? 27.328 -10.977 9.656 1 55.66 577 GLN B N 1
ATOM 9824 C CA . GLN B 1 577 ? 27.438 -12.406 9.906 1 55.66 577 GLN B CA 1
ATOM 9825 C C . GLN B 1 577 ? 28.078 -13.117 8.719 1 55.66 577 GLN B C 1
ATOM 9827 O O . GLN B 1 577 ? 28.812 -14.102 8.898 1 55.66 577 GLN B O 1
ATOM 9832 N N . LEU B 1 578 ? 27.688 -12.508 7.602 1 54.44 578 LEU B N 1
ATOM 9833 C CA . LEU B 1 578 ? 28.172 -13.156 6.379 1 54.44 578 LEU B CA 1
ATOM 9834 C C . LEU B 1 578 ? 29.609 -12.758 6.078 1 54.44 578 LEU B C 1
ATOM 9836 O O . LEU B 1 578 ? 30.344 -13.5 5.426 1 54.44 578 LEU B O 1
ATOM 9840 N N . THR B 1 579 ? 29.969 -11.469 6.465 1 50.5 579 THR B N 1
ATOM 9841 C CA . THR B 1 579 ? 31.312 -10.984 6.23 1 50.5 579 THR B CA 1
ATOM 9842 C C . THR B 1 579 ? 32.281 -11.547 7.266 1 50.5 579 THR B C 1
ATOM 9844 O O . THR B 1 579 ? 33.5 -11.461 7.102 1 50.5 579 THR B O 1
ATOM 9847 N N . SER B 1 580 ? 31.859 -11.656 8.492 1 44.16 580 SER B N 1
ATOM 9848 C CA . SER B 1 580 ? 32.844 -12.109 9.469 1 44.16 580 SER B CA 1
ATOM 9849 C C . SER B 1 580 ? 33.656 -13.289 8.938 1 44.16 580 SER B C 1
ATOM 9851 O O . SER B 1 580 ? 34.594 -13.742 9.586 1 44.16 580 SER B O 1
ATOM 9853 N N . SER B 1 581 ? 33.156 -13.961 8.031 1 37.06 581 SER B N 1
ATOM 9854 C CA . SER B 1 581 ? 34.188 -14.898 7.59 1 37.06 581 SER B CA 1
ATOM 9855 C C . SER B 1 581 ? 35.25 -14.203 6.75 1 37.06 581 SER B C 1
ATOM 9857 O O . SER B 1 581 ? 36.438 -14.266 7.066 1 37.06 581 SER B O 1
ATOM 9859 N N . SER B 1 582 ? 35.531 -14.586 5.234 1 33.88 582 SER B N 1
ATOM 9860 C CA . SER B 1 582 ? 36.719 -14.258 4.43 1 33.88 582 SER B CA 1
ATOM 9861 C C . SER B 1 582 ? 36.719 -12.781 4.047 1 33.88 582 SER B C 1
ATOM 9863 O O . SER B 1 582 ? 35.688 -12.188 3.826 1 33.88 582 SER B O 1
ATOM 9865 N N . SER B 1 583 ? 37.906 -12 4.145 1 35.84 583 SER B N 1
ATOM 9866 C CA . SER B 1 583 ? 38.594 -10.812 3.639 1 35.84 583 SER B CA 1
ATOM 9867 C C . SER B 1 583 ? 38.031 -10.383 2.291 1 35.84 583 SER B C 1
ATOM 9869 O O . SER B 1 583 ? 38.375 -9.32 1.776 1 35.84 583 SER B O 1
ATOM 9871 N N . THR B 1 584 ? 37.344 -11.227 1.483 1 35.22 584 THR B N 1
ATOM 9872 C CA . THR B 1 584 ? 37.156 -11.141 0.039 1 35.22 584 THR B CA 1
ATOM 9873 C C . THR B 1 584 ? 35.875 -10.367 -0.3 1 35.22 584 THR B C 1
ATOM 9875 O O . THR B 1 584 ? 35.594 -10.141 -1.474 1 35.22 584 THR B O 1
ATOM 9878 N N . LEU B 1 585 ? 35.062 -10.047 0.526 1 36.28 585 LEU B N 1
ATOM 9879 C CA . LEU B 1 585 ? 33.812 -9.469 0.055 1 36.28 585 LEU B CA 1
ATOM 9880 C C . LEU B 1 585 ? 34 -8.008 -0.33 1 36.28 585 LEU B C 1
ATOM 9882 O O . LEU B 1 585 ? 33.344 -7.512 -1.24 1 36.28 585 LEU B O 1
ATOM 9886 N N . VAL B 1 586 ? 34.844 -7.219 0.323 1 39.19 586 VAL B N 1
ATOM 9887 C CA . VAL B 1 586 ? 35.188 -5.863 -0.095 1 39.19 586 VAL B CA 1
ATOM 9888 C C . VAL B 1 586 ? 35.812 -5.895 -1.485 1 39.19 586 VAL B C 1
ATOM 9890 O O . VAL B 1 586 ? 35.562 -5.012 -2.309 1 39.19 586 VAL B O 1
ATOM 9893 N N . GLN B 1 587 ? 36.688 -6.852 -1.774 1 37.72 587 GLN B N 1
ATOM 9894 C CA . GLN B 1 587 ? 37.375 -6.98 -3.055 1 37.72 587 GLN B CA 1
ATOM 9895 C C . GLN B 1 587 ? 36.406 -7.348 -4.172 1 37.72 587 GLN B C 1
ATOM 9897 O O . GLN B 1 587 ? 36.594 -6.945 -5.32 1 37.72 587 GLN B O 1
ATOM 9902 N N . GLN B 1 588 ? 35.438 -8.109 -3.883 1 36.81 588 GLN B N 1
ATOM 9903 C CA . GLN B 1 588 ? 34.5 -8.539 -4.91 1 36.81 588 GLN B CA 1
ATOM 9904 C C . GLN B 1 588 ? 33.5 -7.418 -5.258 1 36.81 588 GLN B C 1
ATOM 9906 O O . GLN B 1 588 ? 32.969 -7.379 -6.367 1 36.81 588 GLN B O 1
ATOM 9911 N N . GLN B 1 589 ? 33.188 -6.582 -4.438 1 37.97 589 GLN B N 1
ATOM 9912 C CA . GLN B 1 589 ? 32.375 -5.41 -4.758 1 37.97 589 GLN B CA 1
ATOM 9913 C C . GLN B 1 589 ? 33.125 -4.477 -5.715 1 37.97 589 GLN B C 1
ATOM 9915 O O . GLN B 1 589 ? 32.5 -3.865 -6.59 1 37.97 589 GLN B O 1
ATOM 9920 N N . GLU B 1 590 ? 34.406 -4.227 -5.594 1 39.56 590 GLU B N 1
ATOM 9921 C CA . GLU B 1 590 ? 35.25 -3.492 -6.551 1 39.56 590 GLU B CA 1
ATOM 9922 C C . GLU B 1 590 ? 35.281 -4.199 -7.902 1 39.56 590 GLU B C 1
ATOM 9924 O O . GLU B 1 590 ? 35.312 -3.545 -8.945 1 39.56 590 GLU B O 1
ATOM 9929 N N . GLN B 1 591 ? 35.406 -5.508 -7.914 1 36.81 591 GLN B N 1
ATOM 9930 C CA . GLN B 1 591 ? 35.438 -6.23 -9.18 1 36.81 591 GLN B CA 1
ATOM 9931 C C . GLN B 1 591 ? 34.062 -6.199 -9.844 1 36.81 591 GLN B C 1
ATOM 9933 O O . GLN B 1 591 ? 33.969 -6.219 -11.07 1 36.81 591 GLN B O 1
ATOM 9938 N N . LEU B 1 592 ? 33.031 -6.246 -9.117 1 34.78 592 LEU B N 1
ATOM 9939 C CA . LEU B 1 592 ? 31.688 -6.137 -9.719 1 34.78 592 LEU B CA 1
ATOM 9940 C C . LEU B 1 592 ? 31.438 -4.715 -10.211 1 34.78 592 LEU B C 1
ATOM 9942 O O . LEU B 1 592 ? 30.797 -4.516 -11.25 1 34.78 592 LEU B O 1
ATOM 9946 N N . SER B 1 593 ? 31.797 -3.648 -9.531 1 36 593 SER B N 1
ATOM 9947 C CA . SER B 1 593 ? 31.75 -2.303 -10.094 1 36 593 SER B CA 1
ATOM 9948 C C . SER B 1 593 ? 32.688 -2.164 -11.281 1 36 593 SER B C 1
ATOM 9950 O O . SER B 1 593 ? 32.5 -1.291 -12.133 1 36 593 SER B O 1
ATOM 9952 N N . ALA B 1 594 ? 33.969 -2.758 -11.32 1 31.08 594 ALA B N 1
ATOM 9953 C CA . ALA B 1 594 ? 34.844 -2.709 -12.477 1 31.08 594 ALA B CA 1
ATOM 9954 C C . ALA B 1 594 ? 34.25 -3.453 -13.664 1 31.08 594 ALA B C 1
ATOM 9956 O O . ALA B 1 594 ? 34.625 -3.215 -14.812 1 31.08 594 ALA B O 1
ATOM 9957 N N . ALA B 1 595 ? 33.562 -4.566 -13.445 1 30.53 595 ALA B N 1
ATOM 9958 C CA . ALA B 1 595 ? 33.031 -5.254 -14.609 1 30.53 595 ALA B CA 1
ATOM 9959 C C . ALA B 1 595 ? 31.891 -4.438 -15.25 1 30.53 595 ALA B C 1
ATOM 9961 O O . ALA B 1 595 ? 31.438 -4.75 -16.344 1 30.53 595 ALA B O 1
ATOM 9962 N N . THR B 1 596 ? 31.281 -3.588 -14.469 1 29.91 596 THR B N 1
ATOM 9963 C CA . THR B 1 596 ? 30.25 -2.852 -15.195 1 29.91 596 THR B CA 1
ATOM 9964 C C . THR B 1 596 ? 30.859 -1.674 -15.953 1 29.91 596 THR B C 1
ATOM 9966 O O . THR B 1 596 ? 30.141 -0.821 -16.469 1 29.91 596 THR B O 1
ATOM 9969 N N . LYS B 1 597 ? 32.125 -1.334 -15.664 1 29.33 597 LYS B N 1
ATOM 9970 C CA . LYS B 1 597 ? 32.469 -0.423 -16.75 1 29.33 597 LYS B CA 1
ATOM 9971 C C . LYS B 1 597 ? 32.406 -1.133 -18.109 1 29.33 597 LYS B C 1
ATOM 9973 O O . LYS B 1 597 ? 32.906 -2.244 -18.25 1 29.33 597 LYS B O 1
ATOM 9978 N N . PRO B 1 598 ? 31.609 -0.573 -19.141 1 25.75 598 PRO B N 1
ATOM 9979 C CA . PRO B 1 598 ? 31.625 -1.11 -20.5 1 25.75 598 PRO B CA 1
ATOM 9980 C C . PRO B 1 598 ? 33.031 -1.283 -21.062 1 25.75 598 PRO B C 1
ATOM 9982 O O . PRO B 1 598 ? 33.594 -0.348 -21.641 1 25.75 598 PRO B O 1
ATOM 9985 N N . THR B 1 599 ? 34 -1.559 -20.281 1 23.23 599 THR B N 1
ATOM 9986 C CA . THR B 1 599 ? 35.094 -1.776 -21.234 1 23.23 599 THR B CA 1
ATOM 9987 C C . THR B 1 599 ? 34.688 -2.781 -22.312 1 23.23 599 THR B C 1
ATOM 9989 O O . THR B 1 599 ? 34.094 -3.82 -22 1 23.23 599 THR B O 1
ATOM 9992 N N . ALA B 1 600 ? 34.688 -2.275 -23.641 1 22.64 600 ALA B N 1
ATOM 9993 C CA . ALA B 1 600 ? 34.594 -2.979 -24.922 1 22.64 600 ALA B CA 1
ATOM 9994 C C . ALA B 1 600 ? 35.438 -4.262 -24.906 1 22.64 600 ALA B C 1
ATOM 9996 O O . ALA B 1 600 ? 35.562 -4.934 -25.938 1 22.64 600 ALA B O 1
ATOM 9997 N N . ARG B 1 601 ? 36.562 -4.199 -24.125 1 23.56 601 ARG B N 1
ATOM 9998 C CA . ARG B 1 601 ? 37.469 -5.18 -24.688 1 23.56 601 ARG B CA 1
ATOM 9999 C C . ARG B 1 601 ? 36.875 -6.578 -24.672 1 23.56 601 ARG B C 1
ATOM 10001 O O . ARG B 1 601 ? 36 -6.871 -23.859 1 23.56 601 ARG B O 1
ATOM 10008 N N . GLY B 1 602 ? 37.188 -7.406 -25.797 1 21.78 602 GLY B N 1
ATOM 10009 C CA . GLY B 1 602 ? 37.094 -8.68 -26.484 1 21.78 602 GLY B CA 1
ATOM 10010 C C . GLY B 1 602 ? 37.438 -9.867 -25.609 1 21.78 602 GLY B C 1
ATOM 10011 O O . GLY B 1 602 ? 37.594 -10.984 -26.094 1 21.78 602 GLY B O 1
ATOM 10012 N N . GLY B 1 603 ? 38.125 -9.633 -24.531 1 21.39 603 GLY B N 1
ATOM 10013 C CA . GLY B 1 603 ? 38.562 -10.977 -24.219 1 21.39 603 GLY B CA 1
ATOM 10014 C C . GLY B 1 603 ? 37.469 -11.906 -23.797 1 21.39 603 GLY B C 1
ATOM 10015 O O . GLY B 1 603 ? 36.656 -11.562 -22.938 1 21.39 603 GLY B O 1
ATOM 10016 N N . SER B 1 604 ? 37 -12.766 -24.781 1 22.39 604 SER B N 1
ATOM 10017 C CA . SER B 1 604 ? 36.094 -13.891 -25.062 1 22.39 604 SER B CA 1
ATOM 10018 C C . SER B 1 604 ? 36.219 -14.953 -23.969 1 22.39 604 SER B C 1
ATOM 10020 O O . SER B 1 604 ? 35.875 -16.125 -24.203 1 22.39 604 SER B O 1
ATOM 10022 N N . VAL B 1 605 ? 36.562 -14.68 -22.812 1 22.12 605 VAL B N 1
ATOM 10023 C CA . VAL B 1 605 ? 36.469 -16.016 -22.25 1 22.12 605 VAL B CA 1
ATOM 10024 C C . VAL B 1 605 ? 35.062 -16.547 -22.375 1 22.12 605 VAL B C 1
ATOM 10026 O O . VAL B 1 605 ? 34.156 -16.094 -21.656 1 22.12 605 VAL B O 1
ATOM 10029 N N . ASN B 1 606 ? 34.438 -16.625 -23.578 1 24.7 606 ASN B N 1
ATOM 10030 C CA . ASN B 1 606 ? 33.312 -17.297 -24.203 1 24.7 606 ASN B CA 1
ATOM 10031 C C . ASN B 1 606 ? 33.094 -18.688 -23.641 1 24.7 606 ASN B C 1
ATOM 10033 O O . ASN B 1 606 ? 33.312 -19.688 -24.344 1 24.7 606 ASN B O 1
ATOM 10037 N N . CYS B 1 607 ? 33.625 -19 -22.562 1 23.17 607 CYS B N 1
ATOM 10038 C CA . CYS B 1 607 ? 33.406 -20.438 -22.391 1 23.17 607 CYS B CA 1
ATOM 10039 C C . CYS B 1 607 ? 31.953 -20.797 -22.641 1 23.17 607 CYS B C 1
ATOM 10041 O O . CYS B 1 607 ? 31.078 -19.938 -22.625 1 23.17 607 CYS B O 1
ATOM 10043 N N . ASP B 1 608 ? 31.656 -22.25 -22.656 1 25.58 608 ASP B N 1
ATOM 10044 C CA . ASP B 1 608 ? 30.641 -23.188 -23.141 1 25.58 608 ASP B CA 1
ATOM 10045 C C . ASP B 1 608 ? 29.328 -23.016 -22.359 1 25.58 608 ASP B C 1
ATOM 10047 O O . ASP B 1 608 ? 28.484 -23.906 -22.359 1 25.58 608 ASP B O 1
ATOM 10051 N N . ILE B 1 609 ? 29.312 -22.172 -21.562 1 28.25 609 ILE B N 1
ATOM 10052 C CA . ILE B 1 609 ? 28 -22.109 -20.922 1 28.25 609 ILE B CA 1
ATOM 10053 C C . ILE B 1 609 ? 26.922 -21.859 -21.984 1 28.25 609 ILE B C 1
ATOM 10055 O O . ILE B 1 609 ? 25.734 -22.109 -21.75 1 28.25 609 ILE B O 1
ATOM 10059 N N . GLU B 1 610 ? 27.172 -21.188 -23.109 1 31.92 610 GLU B N 1
ATOM 10060 C CA . GLU B 1 610 ? 26.297 -21.203 -24.281 1 31.92 610 GLU B CA 1
ATOM 10061 C C . GLU B 1 610 ? 25.969 -22.641 -24.703 1 31.92 610 GLU B C 1
ATOM 10063 O O . GLU B 1 610 ? 24.844 -22.922 -25.125 1 31.92 610 GLU B O 1
ATOM 10068 N N . GLN B 1 611 ? 26.938 -23.578 -24.672 1 30.8 611 GLN B N 1
ATOM 10069 C CA . GLN B 1 611 ? 26.75 -25.016 -24.891 1 30.8 611 GLN B CA 1
ATOM 10070 C C . GLN B 1 611 ? 25.875 -25.625 -23.812 1 30.8 611 GLN B C 1
ATOM 10072 O O . GLN B 1 611 ? 25.094 -26.547 -24.094 1 30.8 611 GLN B O 1
ATOM 10077 N N . ILE B 1 612 ? 26.094 -25.406 -22.5 1 28.48 612 ILE B N 1
ATOM 10078 C CA . ILE B 1 612 ? 25.188 -25.984 -21.531 1 28.48 612 ILE B CA 1
ATOM 10079 C C . ILE B 1 612 ? 23.781 -25.391 -21.703 1 28.48 612 ILE B C 1
ATOM 10081 O O . ILE B 1 612 ? 22.797 -26.109 -21.734 1 28.48 612 ILE B O 1
ATOM 10085 N N . LEU B 1 613 ? 23.531 -24.109 -21.531 1 34.88 613 LEU B N 1
ATOM 10086 C CA . LEU B 1 613 ? 22.203 -23.562 -21.734 1 34.88 613 LEU B CA 1
ATOM 10087 C C . LEU B 1 613 ? 21.906 -23.328 -23.203 1 34.88 613 LEU B C 1
ATOM 10089 O O . LEU B 1 613 ? 20.766 -23.109 -23.594 1 34.88 613 LEU B O 1
ATOM 10093 N N . GLY B 1 614 ? 22.797 -23.047 -24.344 1 30.94 614 GLY B N 1
ATOM 10094 C CA . GLY B 1 614 ? 22.703 -23.109 -25.797 1 30.94 614 GLY B CA 1
ATOM 10095 C C . GLY B 1 614 ? 22.281 -24.484 -26.297 1 30.94 614 GLY B C 1
ATOM 10096 O O . GLY B 1 614 ? 22.188 -24.703 -27.5 1 30.94 614 GLY B O 1
ATOM 10097 N N . LEU B 1 615 ? 22.656 -25.578 -25.703 1 26.91 615 LEU B N 1
ATOM 10098 C CA . LEU B 1 615 ? 22.078 -26.828 -26.188 1 26.91 615 LEU B CA 1
ATOM 10099 C C . LEU B 1 615 ? 20.578 -26.688 -26.375 1 26.91 615 LEU B C 1
ATOM 10101 O O . LEU B 1 615 ? 19.891 -27.672 -26.703 1 26.91 615 LEU B O 1
ATOM 10105 N N . VAL B 1 616 ? 19.984 -25.688 -25.922 1 27.48 616 VAL B N 1
ATOM 10106 C CA . VAL B 1 616 ? 18.656 -25.406 -26.453 1 27.48 616 VAL B CA 1
ATOM 10107 C C . VAL B 1 616 ? 18.75 -24.75 -27.828 1 27.48 616 VAL B C 1
ATOM 10109 O O . VAL B 1 616 ? 19.453 -23.75 -27.984 1 27.48 616 VAL B O 1
ATOM 10112 N N . PRO B 1 617 ? 18.344 -25.375 -28.984 1 23.98 617 PRO B N 1
ATOM 10113 C CA . PRO B 1 617 ? 18.547 -24.969 -30.375 1 23.98 617 PRO B CA 1
ATOM 10114 C C . PRO B 1 617 ? 18.266 -23.484 -30.594 1 23.98 617 PRO B C 1
ATOM 10116 O O . PRO B 1 617 ? 17.469 -22.891 -29.859 1 23.98 617 PRO B O 1
ATOM 10119 N N . GLN B 1 618 ? 19.219 -22.766 -31.156 1 25.42 618 GLN B N 1
ATOM 10120 C CA . GLN B 1 618 ? 19.141 -21.406 -31.672 1 25.42 618 GLN B CA 1
ATOM 10121 C C . GLN B 1 618 ? 17.859 -21.172 -32.438 1 25.42 618 GLN B C 1
ATOM 10123 O O . GLN B 1 618 ? 17.531 -21.938 -33.375 1 25.42 618 GLN B O 1
ATOM 10128 N N . THR B 1 619 ? 16.938 -20.578 -31.969 1 23.62 619 THR B N 1
ATOM 10129 C CA . THR B 1 619 ? 15.797 -20.266 -32.812 1 23.62 619 THR B CA 1
ATOM 10130 C C . THR B 1 619 ? 16.266 -19.625 -34.125 1 23.62 619 THR B C 1
ATOM 10132 O O . THR B 1 619 ? 17.078 -18.688 -34.094 1 23.62 619 THR B O 1
ATOM 10135 N N . ALA B 1 620 ? 16.125 -20.344 -35.281 1 22.94 620 ALA B N 1
ATOM 10136 C CA . ALA B 1 620 ? 16.266 -19.953 -36.688 1 22.94 620 ALA B CA 1
ATOM 10137 C C . ALA B 1 620 ? 15.68 -18.562 -36.906 1 22.94 620 ALA B C 1
ATOM 10139 O O . ALA B 1 620 ? 14.625 -18.234 -36.375 1 22.94 620 ALA B O 1
ATOM 10140 N N . GLU B 1 621 ? 16.531 -17.609 -37.25 1 23.95 621 GLU B N 1
ATOM 10141 C CA . GLU B 1 621 ? 16.172 -16.281 -37.719 1 23.95 621 GLU B CA 1
ATOM 10142 C C . GLU B 1 621 ? 15.078 -16.344 -38.781 1 23.95 621 GLU B C 1
ATOM 10144 O O . GLU B 1 621 ? 15.242 -17 -39.812 1 23.95 621 GLU B O 1
ATOM 10149 N N . TYR B 1 622 ? 13.82 -16.344 -38.406 1 21.97 622 TYR B N 1
ATOM 10150 C CA . TYR B 1 622 ? 12.773 -16.266 -39.406 1 21.97 622 TYR B CA 1
ATOM 10151 C C . TYR B 1 622 ? 12.992 -15.062 -40.312 1 21.97 622 TYR B C 1
ATOM 10153 O O . TYR B 1 622 ? 13.109 -13.93 -39.844 1 21.97 622 TYR B O 1
ATOM 10161 N N . GLY B 1 623 ? 13.844 -15.203 -41.406 1 22.77 623 GLY B N 1
ATOM 10162 C CA . GLY B 1 623 ? 13.875 -14.203 -42.469 1 22.77 623 GLY B CA 1
ATOM 10163 C C . GLY B 1 623 ? 12.5 -13.703 -42.844 1 22.77 623 GLY B C 1
ATOM 10164 O O . GLY B 1 623 ? 11.484 -14.32 -42.5 1 22.77 623 GLY B O 1
ATOM 10165 N N . PRO B 1 624 ? 12.461 -12.375 -43.375 1 23.28 624 PRO B N 1
ATOM 10166 C CA . PRO B 1 624 ? 11.156 -11.789 -43.688 1 23.28 624 PRO B CA 1
ATOM 10167 C C . PRO B 1 624 ? 10.203 -12.781 -44.375 1 23.28 624 PRO B C 1
ATOM 10169 O O . PRO B 1 624 ? 9 -12.758 -44.094 1 23.28 624 PRO B O 1
ATOM 10172 N N . SER B 1 625 ? 10.602 -13.203 -45.594 1 19.33 625 SER B N 1
ATOM 10173 C CA . SER B 1 625 ? 9.75 -13.938 -46.531 1 19.33 625 SER B CA 1
ATOM 10174 C C . SER B 1 625 ? 9.531 -15.375 -46.062 1 19.33 625 SER B C 1
ATOM 10176 O O . SER B 1 625 ? 10.453 -16.016 -45.562 1 19.33 625 SER B O 1
ATOM 10178 N N . GLY B 1 626 ? 8.367 -15.766 -45.469 1 19.45 626 GLY B N 1
ATOM 10179 C CA . GLY B 1 626 ? 7.852 -17.031 -44.969 1 19.45 626 GLY B CA 1
ATOM 10180 C C . GLY B 1 626 ? 8.398 -18.234 -45.719 1 19.45 626 GLY B C 1
ATOM 10181 O O . GLY B 1 626 ? 7.879 -19.344 -45.594 1 19.45 626 GLY B O 1
ATOM 10182 N N . ARG B 1 627 ? 8.922 -17.891 -46.969 1 19.44 627 ARG B N 1
ATOM 10183 C CA . ARG B 1 627 ? 8.906 -19.062 -47.875 1 19.44 627 ARG B CA 1
ATOM 10184 C C . ARG B 1 627 ? 9.969 -20.078 -47.438 1 19.44 627 ARG B C 1
ATOM 10186 O O . ARG B 1 627 ? 11.141 -19.719 -47.281 1 19.44 627 ARG B O 1
ATOM 10193 N N . LEU B 1 628 ? 9.523 -21.078 -46.625 1 19.8 628 LEU B N 1
ATOM 10194 C CA . LEU B 1 628 ? 10.336 -22.281 -46.5 1 19.8 628 LEU B CA 1
ATOM 10195 C C . LEU B 1 628 ? 10.852 -22.703 -47.875 1 19.8 628 LEU B C 1
ATOM 10197 O O . LEU B 1 628 ? 10.078 -22.766 -48.844 1 19.8 628 LEU B O 1
ATOM 10201 N N . LEU B 1 629 ? 11.977 -22.359 -48.281 1 17.89 629 LEU B N 1
ATOM 10202 C CA . LEU B 1 629 ? 12.461 -22.844 -49.562 1 17.89 629 LEU B CA 1
ATOM 10203 C C . LEU B 1 629 ? 12.203 -24.344 -49.719 1 17.89 629 LEU B C 1
ATOM 10205 O O . LEU B 1 629 ? 12.586 -25.125 -48.844 1 17.89 629 LEU B O 1
ATOM 10209 N N . ASP B 1 630 ? 11.133 -24.781 -50.562 1 19.33 630 ASP B N 1
ATOM 10210 C CA . ASP B 1 630 ? 10.625 -26.047 -51.094 1 19.33 630 ASP B CA 1
ATOM 10211 C C . ASP B 1 630 ? 11.766 -26.922 -51.594 1 19.33 630 ASP B C 1
ATOM 10213 O O . ASP B 1 630 ? 12.438 -26.562 -52.562 1 19.33 630 ASP B O 1
ATOM 10217 N N . GLU B 1 631 ? 12.617 -27.422 -50.656 1 18.64 631 GLU B N 1
ATOM 10218 C CA . GLU B 1 631 ? 13.453 -28.422 -51.312 1 18.64 631 GLU B CA 1
ATOM 10219 C C . GLU B 1 631 ? 12.617 -29.328 -52.219 1 18.64 631 GLU B C 1
ATOM 10221 O O . GLU B 1 631 ? 11.461 -29.609 -51.938 1 18.64 631 GLU B O 1
ATOM 10226 N N . GLU B 1 632 ? 13.047 -29.641 -53.5 1 18.27 632 GLU B N 1
ATOM 10227 C CA . GLU B 1 632 ? 12.688 -30.453 -54.656 1 18.27 632 GLU B CA 1
ATOM 10228 C C . GLU B 1 632 ? 12.289 -31.859 -54.219 1 18.27 632 GLU B C 1
ATOM 10230 O O . GLU B 1 632 ? 12.867 -32.438 -53.312 1 18.27 632 GLU B O 1
ATOM 10235 N N . SER B 1 633 ? 11.078 -32.281 -54.781 1 18.11 633 SER B N 1
ATOM 10236 C CA . SER B 1 633 ? 10.227 -33.438 -54.938 1 18.11 633 SER B CA 1
ATOM 10237 C C . SER B 1 633 ? 11.023 -34.656 -55.438 1 18.11 633 SER B C 1
ATOM 10239 O O . SER B 1 633 ? 10.469 -35.531 -56.094 1 18.11 633 SER B O 1
ATOM 10241 N N . ASP B 1 634 ? 12.188 -35 -54.938 1 17.45 634 ASP B N 1
ATOM 10242 C CA . ASP B 1 634 ? 12.609 -36.156 -55.75 1 17.45 634 ASP B CA 1
ATOM 10243 C C . ASP B 1 634 ? 11.594 -37.281 -55.656 1 17.45 634 ASP B C 1
ATOM 10245 O O . ASP B 1 634 ? 11 -37.5 -54.594 1 17.45 634 ASP B O 1
ATOM 10249 N N . ASP B 1 635 ? 11.164 -38.062 -56.781 1 17.89 635 ASP B N 1
ATOM 10250 C CA . ASP B 1 635 ? 10.297 -39.031 -57.438 1 17.89 635 ASP B CA 1
ATOM 10251 C C . ASP B 1 635 ? 10.367 -40.406 -56.781 1 17.89 635 ASP B C 1
ATOM 10253 O O . ASP B 1 635 ? 9.461 -41.219 -56.938 1 17.89 635 ASP B O 1
ATOM 10257 N N . SER B 1 636 ? 11.508 -41 -56.406 1 16.53 636 SER B N 1
ATOM 10258 C CA . SER B 1 636 ? 11.57 -42.344 -56.969 1 16.53 636 SER B CA 1
ATOM 10259 C C . SER B 1 636 ? 10.602 -43.281 -56.25 1 16.53 636 SER B C 1
ATOM 10261 O O . SER B 1 636 ? 9.773 -43.938 -56.875 1 16.53 636 SER B O 1
ATOM 10263 N N . GLY B 1 637 ? 11.078 -44.469 -55.656 1 16.05 637 GLY B N 1
ATOM 10264 C CA . GLY B 1 637 ? 10.961 -45.844 -56.062 1 16.05 637 GLY B CA 1
ATOM 10265 C C . GLY B 1 637 ? 9.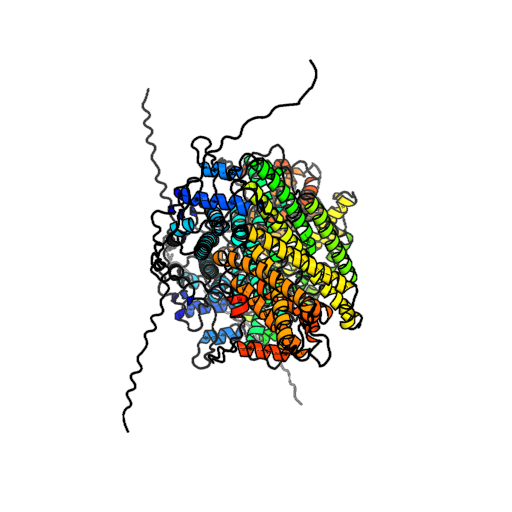836 -46.594 -55.375 1 16.05 637 GLY B C 1
ATOM 10266 O O . GLY B 1 637 ? 8.906 -45.969 -54.844 1 16.05 637 GLY B O 1
ATOM 10267 N N . ASN B 1 638 ? 10.148 -47.781 -54.656 1 15.81 638 ASN B N 1
ATOM 10268 C CA . ASN B 1 638 ? 9.789 -49.188 -54.844 1 15.81 638 ASN B CA 1
ATOM 10269 C C . ASN B 1 638 ? 8.609 -49.594 -53.938 1 15.81 638 ASN B C 1
ATOM 10271 O O . ASN B 1 638 ? 8.305 -48.906 -52.969 1 15.81 638 ASN B O 1
ATOM 10275 N N . ASP B 1 639 ? 8.211 -50.875 -53.906 1 16.36 639 ASP B N 1
ATOM 10276 C CA . ASP B 1 639 ? 7.23 -51.969 -54 1 16.36 639 ASP B CA 1
ATOM 10277 C C . ASP B 1 639 ? 6.82 -52.469 -52.625 1 16.36 639 ASP B C 1
ATOM 10279 O O . ASP B 1 639 ? 6.02 -53.406 -52.531 1 16.36 639 ASP B O 1
ATOM 10283 N N . TRP B 1 640 ? 7.301 -52.062 -51.438 1 15.92 640 TRP B N 1
ATOM 10284 C CA . TRP B 1 640 ? 7.359 -53.281 -50.625 1 15.92 640 TRP B CA 1
ATOM 10285 C C . TRP B 1 640 ? 5.957 -53.781 -50.281 1 15.92 640 TRP B C 1
ATOM 10287 O O . TRP B 1 640 ? 5.047 -52.969 -50.031 1 15.92 640 TRP B O 1
ATOM 10297 N N . ALA B 1 641 ? 5.727 -55.125 -50.25 1 16.28 641 ALA B N 1
ATOM 10298 C CA . ALA B 1 641 ? 4.84 -56.281 -50.344 1 16.28 641 ALA B CA 1
ATOM 10299 C C . ALA B 1 641 ? 3.926 -56.375 -49.125 1 16.28 641 ALA B C 1
ATOM 10301 O O . ALA B 1 641 ? 2.701 -56.438 -49.25 1 16.28 641 ALA B O 1
ATOM 10302 N N . HIS B 1 642 ? 4.098 -57.406 -48.25 1 15.42 642 HIS B N 1
ATOM 10303 C CA . HIS B 1 642 ? 3.326 -58.625 -48.094 1 15.42 642 HIS B CA 1
ATOM 10304 C C . HIS B 1 642 ? 2.385 -58.531 -46.906 1 15.42 642 HIS B C 1
ATOM 10306 O O . HIS B 1 642 ? 1.188 -58.812 -47.031 1 15.42 642 HIS B O 1
ATOM 10312 N N . GLY B 1 643 ? 2.77 -58.969 -45.594 1 15.26 643 GLY B N 1
ATOM 10313 C CA . GLY B 1 643 ? 2.326 -60.219 -45 1 15.26 643 GLY B CA 1
ATOM 10314 C C . GLY B 1 643 ? 1.104 -60.062 -44.125 1 15.26 643 GLY B C 1
ATOM 10315 O O . GLY B 1 643 ? 0.753 -58.938 -43.719 1 15.26 643 GLY B O 1
ATOM 10316 N N . GLY B 1 644 ? 0.402 -61.219 -43.594 1 15.77 644 GLY B N 1
ATOM 10317 C CA . GLY B 1 644 ? -0.747 -62.062 -43.312 1 15.77 644 GLY B CA 1
ATOM 10318 C C . GLY B 1 644 ? -1.209 -61.938 -41.875 1 15.77 644 GLY B C 1
ATOM 10319 O O . GLY B 1 644 ? -2.162 -62.625 -41.469 1 15.77 644 GLY B O 1
ATOM 10320 N N . TYR B 1 645 ? -0.682 -61.188 -40.906 1 14.77 645 TYR B N 1
ATOM 10321 C CA . TYR B 1 645 ? -0.806 -62 -39.688 1 14.77 645 TYR B CA 1
ATOM 10322 C C . TYR B 1 645 ? -2.262 -62.094 -39.25 1 14.77 645 TYR B C 1
ATOM 10324 O O . TYR B 1 645 ? -3.031 -61.156 -39.406 1 14.77 645 TYR B O 1
ATOM 10332 N N . ALA B 1 646 ? -2.764 -63.281 -38.5 1 15.43 646 ALA B N 1
ATOM 10333 C CA . ALA B 1 646 ? -3.773 -64.25 -38.094 1 15.43 646 ALA B CA 1
ATOM 10334 C C . ALA B 1 646 ? -4.395 -63.844 -36.75 1 15.43 646 ALA B C 1
ATOM 10336 O O . ALA B 1 646 ? -5.398 -64.438 -36.312 1 15.43 646 ALA B O 1
ATOM 10337 N N . GLY B 1 647 ? -3.998 -62.969 -35.969 1 14.56 647 GLY B N 1
ATOM 10338 C CA . GLY B 1 647 ? -4.184 -63.469 -34.625 1 14.56 647 GLY B CA 1
ATOM 10339 C C . GLY B 1 647 ? -5.641 -63.688 -34.25 1 14.56 647 GLY B C 1
ATOM 10340 O O . GLY B 1 647 ? -6.531 -63.094 -34.875 1 14.56 647 GLY B O 1
ATOM 10341 N N . ARG B 1 648 ? -5.988 -64.5 -33.031 1 15.12 648 ARG B N 1
ATOM 10342 C CA . ARG B 1 648 ? -6.711 -65.562 -32.281 1 15.12 648 ARG B CA 1
ATOM 10343 C C . ARG B 1 648 ? -7.914 -64.938 -31.562 1 15.12 648 ARG B C 1
ATOM 10345 O O . ARG B 1 648 ? -7.996 -63.75 -31.359 1 15.12 648 ARG B O 1
ATOM 10352 N N . THR B 1 649 ? -8.438 -65.812 -30.484 1 15.37 649 THR B N 1
ATOM 10353 C CA . THR B 1 649 ? -9.547 -66.625 -29.953 1 15.37 649 THR B CA 1
ATOM 10354 C C . THR B 1 649 ? -10.312 -65.812 -28.891 1 15.37 649 THR B C 1
ATOM 10356 O O . THR B 1 649 ? -11.539 -65.688 -28.969 1 15.37 649 THR B O 1
ATOM 10359 N N . GLY B 1 650 ? -10.016 -65.938 -27.469 1 15.1 650 GLY B N 1
ATOM 10360 C CA . GLY B 1 650 ? -10.711 -66.812 -26.531 1 15.1 650 GLY B CA 1
ATOM 10361 C C . GLY B 1 650 ? -11.781 -66.062 -25.734 1 15.1 650 GLY B C 1
ATOM 10362 O O . GLY B 1 650 ? -12.922 -66.5 -25.656 1 15.1 650 GLY B O 1
ATOM 10363 N N . TRP B 1 651 ? -11.688 -65.188 -24.547 1 15.73 651 TRP B N 1
ATOM 10364 C CA . TRP B 1 651 ? -12.156 -65.625 -23.25 1 15.73 651 TRP B CA 1
ATOM 10365 C C . TRP B 1 651 ? -13.625 -65.312 -23.047 1 15.73 651 TRP B C 1
ATOM 10367 O O . TRP B 1 651 ? -14.094 -64.25 -23.516 1 15.73 651 TRP B O 1
ATOM 10377 N N . ASN B 1 652 ? -14.539 -66.25 -22.453 1 16.11 652 ASN B N 1
ATOM 10378 C CA . ASN B 1 652 ? -15.828 -66.75 -22 1 16.11 652 ASN B CA 1
ATOM 10379 C C . ASN B 1 652 ? -16.328 -66 -20.781 1 16.11 652 ASN B C 1
ATOM 10381 O O . ASN B 1 652 ? -17 -66.562 -19.906 1 16.11 652 ASN B O 1
ATOM 10385 N N . PHE B 1 653 ? -16.25 -64.75 -20.531 1 15.6 653 PHE B N 1
ATOM 10386 C CA . PHE B 1 653 ? -16.703 -64.5 -19.172 1 15.6 653 PHE B CA 1
ATOM 10387 C C . PHE B 1 653 ? -18.172 -64.812 -19.016 1 15.6 653 PHE B C 1
ATOM 10389 O O . PHE B 1 653 ? -19.016 -64.375 -19.781 1 15.6 653 PHE B O 1
ATOM 10396 N N . LEU B 1 654 ? -18.75 -65.875 -18.078 1 15.62 654 LEU B N 1
ATOM 10397 C CA . LEU B 1 654 ? -19.812 -66.688 -17.516 1 15.62 654 LEU B CA 1
ATOM 10398 C C . LEU B 1 654 ? -20.812 -65.875 -16.734 1 15.62 654 LEU B C 1
ATOM 10400 O O . LEU B 1 654 ? -21.984 -66.188 -16.656 1 15.62 654 LEU B O 1
ATOM 10404 N N . GLY B 1 655 ? -20.578 -64.938 -15.781 1 17.31 655 GLY B N 1
ATOM 10405 C CA . GLY B 1 655 ? -21.266 -65.188 -14.531 1 17.31 655 GLY B CA 1
ATOM 10406 C C . GLY B 1 655 ? -22.781 -65.062 -14.648 1 17.31 655 GLY B C 1
ATOM 10407 O O . GLY B 1 655 ? -23.281 -64.312 -15.508 1 17.31 655 GLY B O 1
ATOM 10408 N N . THR B 1 656 ? -23.781 -65.938 -13.961 1 17.72 656 THR B N 1
ATOM 10409 C CA . THR B 1 656 ? -25 -66.625 -13.602 1 17.72 656 THR B CA 1
ATOM 10410 C C . THR B 1 656 ? -25.906 -65.75 -12.734 1 17.72 656 THR B C 1
ATOM 10412 O O . THR B 1 656 ? -27.047 -66.125 -12.438 1 17.72 656 THR B O 1
ATOM 10415 N N . LEU B 1 657 ? -25.781 -64.688 -11.969 1 19.52 657 LEU B N 1
ATOM 10416 C CA . LEU B 1 657 ? -26.562 -64.812 -10.742 1 19.52 657 LEU B CA 1
ATOM 10417 C C . LEU B 1 657 ? -28.047 -65 -11.055 1 19.52 657 LEU B C 1
ATOM 10419 O O . LEU B 1 657 ? -28.609 -64.125 -11.758 1 19.52 657 LEU B O 1
ATOM 10423 N N . GLN B 1 658 ? -28.719 -66.125 -10.945 1 19.08 658 GLN B N 1
ATOM 10424 C CA . GLN B 1 658 ? -29.938 -66.938 -10.906 1 19.08 658 GLN B CA 1
ATOM 10425 C C . GLN B 1 658 ? -31.031 -66.188 -10.117 1 19.08 658 GLN B C 1
ATOM 10427 O O . GLN B 1 658 ? -32.156 -66.062 -10.602 1 19.08 658 GLN B O 1
ATOM 10432 N N . GLU B 1 659 ? -31.297 -66.875 -8.891 1 20.47 659 GLU B N 1
ATOM 10433 C CA . GLU B 1 659 ? -32.406 -67.25 -8.023 1 20.47 659 GLU B CA 1
ATOM 10434 C C . GLU B 1 659 ? -32.875 -66 -7.207 1 20.47 659 GLU B C 1
ATOM 10436 O O . GLU B 1 659 ? -32.062 -65.312 -6.648 1 20.47 659 GLU B O 1
#

Foldseek 3Di:
DDPPPPPPPPPPPVPPPVPPPQQPQPPFKDFQVVQVQEDQACVPPFDPVLVVVLVSLVLRIDTDDVLVVQLLLQLCLFPCLLQVLDQQLVVCLCSVCPPPSNPPHHDYSLLSLLSSLLRLLVGDQVSVVVSPDPFSARVNVSSLVSSVSCLVSCSDDQLLSLLNSLLSSLLADDQDQDQARSVVVSLVSSVVSLVVVPLLVLQQDDDDDPPDDPVRVNVSLSSNSSVLSSLQSLLLCCLQQVAAGDCACVNHPPPRGDHDACVSRVVCLVSHPNAHSVLSNVSRVLSSLLSLVSNLSRLLSCLLRVPVPLDDPVPDDLVNSVVSLVVSVVSLVVSCVVLCVVQPQPLDPVPCVDPPPHSSVLSSNLVSLVSLLSSLSSLLSSLLSQLVSLQVVCVVVVNPVLVSLVDPSLVVSLVSNVVSLVSNLSSLLVCVVVVNLSSDGSSNLSSLLQSLLQLLLLLVLQVVCVVPPPDDPPPPSVVVNVVSLVSNVSSLSSLVSCVSRHRCSVLSVVLSVVLSVVSVVVQVVVPDPPDDRDNGLSVCCSRPVLSSSVSSVQSSNCSNSVDGDDPVSDNPVSCVSSPVPDPCPVVVNVVVVVVPPPPPDPPCPVPCVCVSSVVPDDPPPCDPPVDPPPDDDPDDDDDPDDDDDDDDDDDDDDDDDDD/DDPPVPPPPPPPPVPPPVPPPQQPQPPFKDFQVVQVQEDQACVPPFDPVLVVVLVSLVLRIDTDDVLVVQLLLQLCLFPCLLQVLDQQLVVCLCSVCPPPSNPPHHDYSLLSLLSSLLRLLVGDQVSVVVSPDPFSARVNVSSLVSSVSCLVSCSDDQLLSLLNSLLSSLLADDQDQDQANSNVVSLVSSVVSLVVVPLLVLQQDDDDDPPDDPVRVNVSLSSNSSVLSSLQSLLLCCLQQVAAGDCACVNHPPPRGDHDACVSRVVCLVSHPNAHSVLSNVSRVLSSLLSLVSNLSRLLSCLLRVPVPLDDPVPDDLVNSVVSLVVSVVSLVVSCVVLCVVQPQPLDPVPCVDPPPHSSVLSSNLVSLVSLLSSLSSLLSSLLSQLVSLQVVCVVVVNPSLVSLVDPSLVVSLVSNVVSLVSNLSSLLVCVVVVNLSSDGSSNLSSLLQSLLQLLLLLVLQVVCVVPVPDDPPPPSVVVNVVSLVSNVSSLSSLVSCVSRHRCSVLSVVLSVVLSVVSVVVQVVVPDPPDDRDNGLSVCCSRPVLSSSVSSVQSSNCSNSVDGDDPVSDNPVSCCSSPVPDPCPVVVVVVVVVVPPPPVDPPCPVPCVCVSSVVPDDPPPCPPDVDPPPDDDDDDDDDDDDDDDDDDDDDDDDDDPDD

pLDDT: mean 75.59, std 26.12, range [14.56, 98.69]

InterPro domains:
  IPR007219 Xylanolytic transcriptional activator, regulatory domain [PF04082] (73-336)
  IPR052761 Fungal Detoxification and Toxin Biosynthesis TFs [PTHR47425] (45-523)